Protein 7E5E (pdb70)

Solvent-accessible surface area: 62538 Å² total

Radius of gyration: 36.84 Å; Cα contacts (8 Å, |Δi|>4): 2167; chains: 8; bounding box: 86×96×92 Å

Organism: Homo sapiens (NCBI:txid9606)

Sequence (1367 aa):
RATHRLLLLGAGESGKSTIVKQMRILHVNGFNGKATKVQDIKNNLKEAIETIVAAMSNLVPPVELANPENQFRVDYILSVMNVPDFDFPPEFYEHAKALWEDEGVRACYERSNEYQLIDCAQYFLDKIDVIKQADYVPSDQDLLRCRVLTSGIFETKFQVDKVNFHMFDVGGQRDERRKWIQCFNDVTAIIFVVASSSYNMVIREDNQTNRLQEALNLFKSIWNNRWLRTISVILFLNKQDLLAEKVLAGKSKIEDYFPEFARYTTPEDATPEPGEDPRVTRAKYFIRDEFLRISTASGRHYCYPHFTCAVDTENIRRVFNDCRDIIQRMHLRQYELLATHRLLLLGAGESGKSTIVKQMRILHVNGFNKVQDIKNNLKEAIETIVAAMSNLVPPVELANPENQFRVDYILSVMNVPDFDFPPEFYEHAKALWEDEGVRACYERSNEYQLIDCAQYFLDKIDVIKQADYVPSDQDLLRCRVLTSGIFETKFQVDKVNFHMFDVGGQRDERRKWIQCFNDVTAIIFVVASSSYNMVIREDNQTNRLQEALNLFKSIWNNRWLRTISVILFLNKQDLLAEKVLAGKSKIEDYFPEFARYTTPEDATPEPGEDPRVTRAKYFIRDEFLRISTASGYCYPHFTCAVDTENIRRVFNDCRDIIQRMHRATHRLLLLGAGESGKSTIVKQMRILHVNGFNGKATKVQDIKNNLKEAIETIVAAMSNLVPPVELANPENQFRVDYILSVMNVPDFDFPPEFYEHAKALWEDEGVRACYERSNEYQLIDCAQYFLDKIDVIKQADYVPSDQDLLRCRVLTSGIFETKFQVDKVNFHMFDVGGQRDERRKWIQCFNDVTAIIFVVASSSYNMVIREDNQTNRLQEALNLFKSIWNNRWLRTISVILFLNKQDLLAEKVLAGKSKIEDYFPEFARYTTPEDATPEPGEDPRVTRAKYFIRDEFLRISTAHYCYPHFTCAVDTENIRRVFNDCRDIIQRMHLRQYATHRLLLLGAGESGKSTIVKQMRILHVNGTKVQDIKNNLKEAIETIVAAMSNLVPPVELANPENQFRVDYILSVMNVPDFDFPPEFYEHAKALWEDEGVRACYERSNEYQLIDCAQYFLDKIDVIKQADYVPSDQDLLRCRVLTSGIFETKFQVDKVNFHMFDVGGQRDERRKWIQCFNDVTAIIFVVASSSYNMVIREDNQTNRLQEALNLFKSIWNNRWLRTISVILFLNKQDLLAEKVLAGKSKIEDYFPEFARYTTPEDATPEPGEDPRVTRAKYFIRDEFLRISTYCYPHFTCAVDTENIRRVFNDCRDIIQLITFRQWAFNLPCGLITFRQWAFNLPCGLITFRQWAFNLPCGLITFRQWAFNLPCG

Foldseek 3Di:
DAEAEEEEDEAPQLCQLLLQLLCCVVFNVRQPDVGQFLVLLVVLQLQQLLVLLVCQVVDVVHFDWPDCVLVVLSVVSPVCNPPPPDPPDPVVLVSLLVLCPTPSSVVSVVVCLLDDHQPCHCVSSVPSVLSPDPPRDDDSLSSSSRDDQDAAKRWDWGDDPNYIYIYIYCNNPDDDPVCPLVVCPNHLAYEYGGNLLQLSHAGPVVRPHRRLVVRLVVLLCQCPDVSNVQHAYEYEDEPLVNNLVVQVVPPDHSCVRVVCLVVFDQDPPQDDDPPRDRSSNSSSVVSVVSNVCSNVVDHNYYYHYDYAYSSDSVRSVVVVVVVVVVSVCSVVSVPDDD/DEAEEEEAFAPPLQQLLLQLLCCVVFNCRPCDLVLLVVLQLQLLLVLLVCQVVDVVHFDWQDCVLVVLSVVSPVCNDPPPDPPDPVVLVSLLVSVPTVSSVVSVVVCLLDPHQPCRVVVSVVSVLSPDPPRDDDSLSRSSRDDQDAAKRWDWGDDPNYIYIYIYGNNPDDPPVCPVVVCPRHQAYEYGGALLQQSHAHPVVRPHRRLVVRLVVLLVQLQPPVNVNHEYEYENEPLVNNLVVQVVVPDHNCVRVVCLVVFDQDPVQDDDVVRDRSSRSSSVVSVVSNVVSNVVDDDYHYDYAYSSDSVRSVVVVVVVVVVSVVVD/DAEAEEEEAEAPQLCQLLLQLLCCVVFNVRQVVVAQFLVLLVVLQLQQQLVLLVCQVVDVVHFDWPDCVLVVLSVVSPVCNDPPPDPPDPSVLVSLLVLCPTVRSVVSVVVCLLDPHQPCHCVSSVPSVLSPDPPRGDDSLSRSSRDDQDAAKNWDWGDDPNYIYIYIYGNNPDDPPVCPVVVCPSHQAYEYGGALLQLSHADPVPRPHRRLVVRLVVLLCQCPDPVNVLHAYEYENEPLVNNQVVQVVVPDDNCVRVVCLVVFDQDPPFDQDPVRDRSSNSSSVVSVVSNVVSQVVSYYHYDYAYSSDSVRSVVVVVVVVVVSVVSVVVVD/DEAEEEEAEAPPLQQLLLQLLCCVVFNVRVLLVLLVVLQLQLLLVLLVVQCVDVVHFDWQDCVLVVLSVVSPVCNPPPPDPPDPSVLVSLLVSVVTVSSVVSVVVCLLDPHQPCNVVSSVVSVLSSDPPRDADSLSSSSRDDQDAAWNKDWGADPRYTYIYIYGNNPDDDPVCVVCVCPRHLAYEYGGALLQQSHAHPVVRPHRRLVVRLVVLLCQLPPPVNVNHAYEYEDEPLVNNQVVLVPPPDDNCVRVVCLVVDDQDPPDDPVPVGDPSSSSSSVVSVVSNVVSNPSYHYDYAYSSDSVRSVVVVVVVVVVSD/DADPVCVVVVNDRD/DADPVCVVVVHDRD/DDDPVCVVVVNDDD/DADPVCVVVVNDRD

Secondary structure (DSSP, 8-state):
--EEEEEEE-STTSSHHHHHHHHHHHHS-TT------HHHHHHHHHHHHHHHHHHHHHSSS----S-GGGHHHHHHHHHTTT-TT----HHHHHHHHHHHT-HHHHHHHHTGGGS---TTHHHHHTTHHHHTSTT----HHHHHH------EEEEEEEEETTEEEEEEEEEE--B-GGGGGGGGTTEEEEEEEEEGGGTT-B-TTTS-SBHHHHHHHHHHHHHT-GGGTT-EEEEEEE-HHHHHHHHHH-SS-GGGTSGGGGG----TT--PPTT--HHHHHHHHHHHHHHHHHHHH-----EEEEE--TT-HHHHHHHHHHHHHHHHTGGGGGG---/-EEEEEEE-STTSSHHHHHHHHHHHHS-TT--HHHHHHHHHHHHHHHHHHHHHSSS----SSGGGHHHHHHHHHTTT-SS----HHHHHHHHHHHT-HHHHHHHHTGGGS---TTHHHHHTTHHHHTSTT----HHHHHH------EEEEEEEESSS-EEEEEEEEE--B-TTTGGGGGTT-SEEEEEEEGGGGG-B-TTTS-SBHHHHHHHHHHHHHT-GGGTTSEEEEEEE-HHHHHHHHHH-SS-GGGTSGGGGG----TT--PPTT--HHHHHHHHHHHHHHHHHHHH---EEEEE--TT-HHHHHHHHHHHHHHHHHH-/-EEEEEEEE-STTSSHHHHHHHHHHHHS-TT------HHHHHHHHHHHHHHHHHHHHHSSS----SSGGGHHHHHHHHHTTT-SS----HHHHHHHHHHHTSHHHHHHHHTGGGS---TTHHHHHTTHHHHTSTT----HHHHHH------EEEEEEEEETTEEEEEEEEEE--B-GGGGGGGGTTEEEEEEEEEGGGTT-B-TTTS-SBHHHHHHHHHHHHHT-GGGTTSEEEEEEE-HHHHHHHHHH-SS-GGGT-GGGGT----TT----TT--HHHHHHHHHHHHHHHHHHT---EEEEE--TT-HHHHHHHHHHHHHHHHHHHHHT-/-EEEEEEE-STTSSHHHHHHHHHHHHS---HHHHHHHHHHHHHHHHHHHHHHSSS----S-GGGHHHHHHHHHTSS-SS----HHHHHHHHHHHT-HHHHHHHHTGGGS---TTHHHHHTTHHHHHSTT----HHHHHH------EEEEEEEESSS-EEEEEEEEE--B-GGGGGGGGTT-SEEEEEEEGGGGG-B-TTTS-SBHHHHHHHHHHHHHT-GGGTTSEEEEEEE-HHHHHHHHTTSSS-GGGTSGGGGG----SS----SSS-HHHHHHHHHHHHHHHTT---EEEEE--TT-HHHHHHHHHHHHHHH-/-B-HHHHHTT----/-B-HHHHHTT----/-B-HHHHHTTPPP-/-B-HHHHHTT----

GO terms:
  GO:0005515 protein binding (F, IPI)
  GO:0001678 intracellular glucose homeostasis (P, IDA)
  GO:0034695 response to prostaglandin E (P, IDA)
  GO:0035774 positive regulation of insulin secretion involved in cellular response to glucose stimulus (P, IDA)
  GO:0038184 adenylate cyclase-activating G protein-coupled bile acid receptor signaling pathway (P, IDA)
  GO:0014819 regulation of skeletal muscle contraction (P, IDA)
  GO:0007189 adenylate cyclase-activating G protein-coupled receptor signaling pathway (P, IDA)
  GO:0007192 adenylate cyclase-activating serotonin receptor signaling pathway (P, IDA)
  GO:0071468 cellular response to acidic pH (P, IDA)
  GO:0031748 D1 dopamine receptor binding (F, IPI)
  GO:0009898 cytoplasmic side of plasma membrane (C, IDA)
  GO:0003925 G protein activity (F, IDA)
  GO:0071880 adenylate cyclase-activating adrenergic receptor signaling pathway (P, IDA)
  GO:0003924 GTPase activity (F, EXP)
  GO:0002862 negative regulation of inflammatory response to antigenic stimulus (P, TAS)
  GO:0003091 renal water homeostasis (P, TAS)
  GO:0003925 G protein activity (F, TAS)
  GO:0005886 plasma membrane (C, TAS)
  GO:0010856 adenylate cyclase activator activity (F, TAS)
  GO:0032024 positive regulation of insulin secretion (P, TAS)

B-factor: mean 29.01, std 16.4, range [1.15, 100.31]

Structure (mmCIF, N/CA/C/O backbone):
data_7E5E
#
_entry.id   7E5E
#
_cell.length_a   58.105
_cell.length_b   81.771
_cell.length_c   76.912
_cell.angle_alpha   81.266
_cell.angle_beta   83.844
_cell.angle_gamma   90.698
#
_symmetry.space_group_name_H-M   'P 1'
#
loop_
_entity.id
_entity.type
_entity.pdbx_description
1 polymer 'Isoform Gnas-2 of Guanine nucleotide-binding protein G(s) subunit alpha isoforms short'
2 polymer GD20
3 non-polymer "GUANOSINE-5'-DIPHOSPHATE"
4 non-polymer 'CHLORIDE ION'
5 water water
#
loop_
_atom_site.group_PDB
_atom_site.id
_atom_site.type_symbol
_atom_site.label_atom_id
_atom_site.label_alt_id
_atom_site.label_comp_id
_atom_site.label_asym_id
_atom_site.label_entity_id
_atom_site.label_seq_id
_atom_site.pdbx_PDB_ins_code
_atom_site.Cartn_x
_atom_site.Cartn_y
_atom_site.Cartn_z
_atom_site.occupancy
_atom_site.B_iso_or_equiv
_atom_site.auth_seq_id
_atom_site.auth_comp_id
_atom_site.auth_asym_id
_atom_site.auth_atom_id
_atom_site.pdbx_PDB_model_num
ATOM 1 N N . ARG A 1 6 ? 12.95471 24.35984 -23.18886 1.000 55.71000 38 ARG A N 1
ATOM 2 C CA . ARG A 1 6 ? 11.97564 24.18822 -22.12210 1.000 49.31000 38 ARG A CA 1
ATOM 3 C C . ARG A 1 6 ? 11.46169 22.74630 -22.09889 1.000 50.00000 38 ARG A C 1
ATOM 4 O O . ARG A 1 6 ? 10.69933 22.33979 -22.97356 1.000 50.39000 38 ARG A O 1
ATOM 12 N N . ALA A 1 7 ? 11.88533 21.97263 -21.10392 1.000 39.46000 39 ALA A N 1
ATOM 13 C CA . ALA A 1 7 ? 11.45803 20.58270 -20.98683 1.000 42.81000 39 ALA A CA 1
ATOM 14 C C . ALA A 1 7 ? 10.00554 20.50006 -20.52814 1.000 36.72000 39 ALA A C 1
ATOM 15 O O . ALA A 1 7 ? 9.57752 21.26241 -19.65660 1.000 33.56000 39 ALA A O 1
ATOM 17 N N . THR A 1 8 ? 9.24548 19.57512 -21.12528 1.000 30.58000 40 THR A N 1
ATOM 18 C CA . THR A 1 8 ? 7.85574 19.31420 -20.74757 1.000 28.56000 40 THR A CA 1
ATOM 19 C C . THR A 1 8 ? 7.73287 17.92759 -20.12202 1.000 23.99000 40 THR A C 1
ATOM 20 O O . THR A 1 8 ? 8.25557 16.94550 -20.65989 1.000 24.92000 40 THR A O 1
ATOM 24 N N . HIS A 1 9 ? 7.05612 17.85654 -18.97831 1.000 14.15000 41 HIS A N 1
ATOM 25 C CA . HIS A 1 9 ? 6.84428 16.61054 -18.25084 1.000 20.81000 41 HIS A CA 1
ATOM 26 C C . HIS A 1 9 ? 5.35151 16.31545 -18.21275 1.000 17.66000 41 HIS A C 1
ATOM 27 O O . HIS A 1 9 ? 4.57481 17.09556 -17.65182 1.000 15.13000 41 HIS A O 1
ATOM 34 N N . ARG A 1 10 ? 4.95294 15.20866 -18.82667 1.000 16.81000 42 ARG A N 1
ATOM 35 C CA . ARG A 1 10 ? 3.57401 14.74859 -18.76471 1.000 13.02000 42 ARG A CA 1
ATOM 36 C C . ARG A 1 10 ? 3.39774 13.93472 -17.49134 1.000 11.79000 42 ARG A C 1
ATOM 37 O O . ARG A 1 10 ? 4.13869 12.97515 -17.25540 1.000 8.96000 42 ARG A O 1
ATOM 45 N N . LEU A 1 11 ? 2.43670 14.33215 -16.66333 1.000 6.85000 43 LEU A N 1
ATOM 46 C CA . LEU A 1 11 ? 2.18495 13.68413 -15.38416 1.000 7.65000 43 LEU A CA 1
ATOM 47 C C . LEU A 1 11 ? 0.76742 13.14250 -15.40391 1.000 11.75000 43 LEU A C 1
ATOM 48 O O . LEU A 1 11 ? -0.19074 13.91220 -15.51217 1.000 9.45000 43 LEU A O 1
ATOM 53 N N . LEU A 1 12 ? 0.63610 11.82847 -15.30122 1.000 9.12000 44 LEU A N 1
ATOM 54 C CA . LEU A 1 12 ?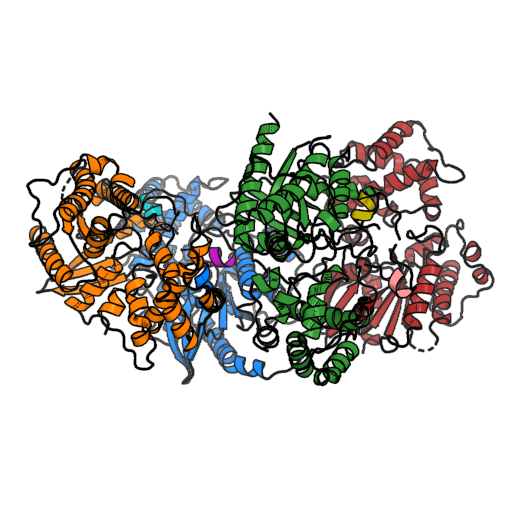 -0.65641 11.17177 -15.38184 1.000 9.45000 44 LEU A CA 1
ATOM 55 C C . LEU A 1 12 ? -1.14662 10.86702 -13.97578 1.000 4.89000 44 LEU A C 1
ATOM 56 O O . LEU A 1 12 ? -0.50780 10.10728 -13.24319 1.000 7.15000 44 LEU A O 1
ATOM 61 N N . LEU A 1 13 ? -2.27691 11.46367 -13.60573 1.000 6.40000 45 LEU A N 1
ATOM 62 C CA . LEU A 1 13 ? -2.90665 11.18676 -12.32076 1.000 7.60000 45 LEU A CA 1
ATOM 63 C C . LEU A 1 13 ? -3.78058 9.94863 -12.45745 1.000 3.15000 45 LEU A C 1
ATOM 64 O O . LEU A 1 13 ? -4.66348 9.89471 -13.31882 1.000 10.95000 45 LEU A O 1
ATOM 69 N N . LEU A 1 14 ? -3.52879 8.95885 -11.61782 1.000 5.90000 46 LEU A N 1
ATOM 70 C CA . LEU A 1 14 ? -4.33718 7.75729 -11.56383 1.000 11.96000 46 LEU A CA 1
ATOM 71 C C . LEU A 1 14 ? -4.79378 7.53162 -10.13136 1.000 8.65000 46 LEU A C 1
ATOM 72 O O . LEU A 1 14 ? -4.22693 8.07299 -9.17813 1.000 5.07000 46 LEU A O 1
ATOM 77 N N . GLY A 1 15 ? -5.82554 6.72658 -9.99743 1.000 6.90000 47 GLY A N 1
ATOM 78 C CA . GLY A 1 15 ? -6.40718 6.41199 -8.71001 1.000 5.95000 47 GLY A CA 1
ATOM 79 C C . GLY A 1 15 ? -7.90024 6.22449 -8.84880 1.000 7.20000 47 GLY A C 1
ATOM 80 O O . GLY A 1 15 ? -8.53174 6.68012 -9.79750 1.000 9.68000 47 GLY A O 1
ATOM 81 N N . ALA A 1 16 ? -8.47319 5.53068 -7.87135 1.000 8.09000 48 ALA A N 1
ATOM 82 C CA . ALA A 1 16 ? -9.89922 5.25507 -7.85751 1.000 7.87000 48 ALA A CA 1
ATOM 83 C C . ALA A 1 16 ? -10.69964 6.55407 -7.81988 1.000 8.15000 48 ALA A C 1
ATOM 84 O O . ALA A 1 16 ? -10.18824 7.62196 -7.47283 1.000 8.95000 48 ALA A O 1
ATOM 86 N N . GLY A 1 17 ? -11.97052 6.45365 -8.19990 1.000 8.39000 49 GLY A N 1
ATOM 87 C CA . GLY A 1 17 ? -12.85520 7.59960 -8.08087 1.000 4.78000 49 GLY A CA 1
ATOM 88 C C . GLY A 1 17 ? -12.86918 8.14428 -6.66209 1.000 5.54000 49 GLY A C 1
ATOM 89 O O . GLY A 1 17 ? -12.84672 7.39241 -5.68439 1.000 2.71000 49 GLY A O 1
ATOM 90 N N . GLU A 1 18 ? -12.87044 9.47419 -6.56251 1.000 6.76000 50 GLU A N 1
ATOM 91 C CA . GLU A 1 18 ? -12.94820 10.23599 -5.31813 1.000 7.87000 50 GLU A CA 1
ATOM 92 C C . GLU A 1 18 ? -11.67850 10.15610 -4.48362 1.000 7.56000 50 GLU A C 1
ATOM 93 O O . GLU A 1 18 ? -11.69713 10.48856 -3.28990 1.000 7.12000 50 GLU A O 1
ATOM 99 N N . SER A 1 19 ? -10.55252 9.76836 -5.07712 1.000 5.68000 51 SER A N 1
ATOM 100 C CA . SER A 1 19 ? -9.32896 9.73694 -4.28683 1.000 5.81000 51 SER A CA 1
ATOM 101 C C . SER A 1 19 ? -8.70824 11.12279 -4.12897 1.000 3.99000 51 SER A C 1
ATOM 102 O O . SER A 1 19 ? -8.02452 11.37686 -3.12777 1.000 5.77000 51 SER A O 1
ATOM 105 N N . GLY A 1 20 ? -8.94737 12.03230 -5.07687 1.000 5.72000 52 GLY A N 1
ATOM 106 C CA . GLY A 1 20 ? -8.45254 13.39611 -4.96815 1.000 1.15000 52 GLY A CA 1
ATOM 107 C C . GLY A 1 20 ? -7.75982 13.91976 -6.21215 1.000 8.70000 52 GLY A C 1
ATOM 108 O O . GLY A 1 20 ? -7.11955 14.97897 -6.17976 1.000 6.87000 52 GLY A O 1
ATOM 109 N N . LYS A 1 21 ? -7.90342 13.18766 -7.32065 1.000 4.63000 53 LYS A N 1
ATOM 110 C CA . LYS A 1 21 ? -7.15292 13.49451 -8.53519 1.000 10.30000 53 LYS A CA 1
ATOM 111 C C . LYS A 1 21 ? -7.49707 14.88056 -9.07212 1.000 9.55000 53 LYS A C 1
ATOM 112 O O . LYS A 1 21 ? -6.60310 15.69949 -9.32062 1.000 11.01000 53 LYS A O 1
ATOM 118 N N . SER A 1 22 ? -8.78912 15.16404 -9.26366 1.000 5.13000 54 SER A N 1
ATOM 119 C CA . SER A 1 22 ? -9.17406 16.47013 -9.78904 1.000 9.91000 54 SER A CA 1
ATOM 120 C C . SER A 1 22 ? -8.81517 17.58909 -8.82573 1.000 8.51000 54 SER A C 1
ATOM 121 O O . SER A 1 22 ? -8.48777 18.69806 -9.25822 1.000 10.89000 54 SER A O 1
ATOM 124 N N . THR A 1 23 ? -8.87727 17.31961 -7.52273 1.000 4.47000 55 THR A N 1
ATOM 125 C CA . THR A 1 23 ? -8.47572 18.32015 -6.54358 1.000 5.03000 55 THR A CA 1
ATOM 126 C C . THR A 1 23 ? -7.00984 18.70115 -6.72261 1.000 8.18000 55 THR A C 1
ATOM 127 O O . THR A 1 23 ? -6.65816 19.88544 -6.65324 1.000 8.03000 55 THR A O 1
ATOM 131 N N . ILE A 1 24 ? -6.14621 17.71657 -6.99879 1.000 3.71000 56 ILE A N 1
ATOM 132 C CA . ILE A 1 24 ? -4.73727 18.01144 -7.25545 1.000 7.65000 56 ILE A CA 1
ATOM 133 C C . ILE A 1 24 ? -4.58939 18.91932 -8.47138 1.000 7.44000 56 ILE A C 1
ATOM 134 O O . ILE A 1 24 ? -3.77781 19.85250 -8.46846 1.000 7.26000 56 ILE A O 1
ATOM 139 N N . VAL A 1 25 ? -5.35701 18.65390 -9.53364 1.000 5.71000 57 VAL A N 1
ATOM 140 C CA . VAL A 1 25 ? -5.33920 19.53008 -10.70521 1.000 12.00000 57 VAL A CA 1
ATOM 141 C C . VAL A 1 25 ? -5.768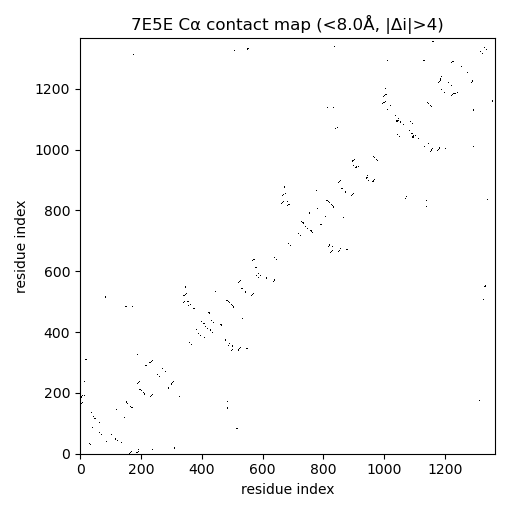98 20.93886 -10.31938 1.000 8.76000 57 VAL A C 1
ATOM 142 O O . VAL A 1 25 ? -5.12203 21.92591 -10.68759 1.000 9.42000 57 VAL A O 1
ATOM 146 N N . LYS A 1 26 ? -6.87764 21.05456 -9.58195 1.000 7.04000 58 LYS A N 1
ATOM 147 C CA . LYS A 1 26 ? -7.33892 22.37197 -9.16049 1.000 10.48000 58 LYS A CA 1
ATOM 148 C C . LYS A 1 26 ? -6.28065 23.07387 -8.32666 1.000 9.72000 58 LYS A C 1
ATOM 149 O O . LYS A 1 26 ? -6.08676 24.28946 -8.45189 1.000 7.00000 58 LYS A O 1
ATOM 155 N N . GLN A 1 27 ? -5.56823 22.32135 -7.48644 1.000 7.56000 59 GLN A N 1
ATOM 156 C CA . GLN A 1 27 ? -4.50735 22.92559 -6.68858 1.000 8.95000 59 GLN A CA 1
ATOM 157 C C . GLN A 1 27 ? -3.37111 23.42866 -7.56665 1.000 17.32000 59 GLN A C 1
ATOM 158 O O . GLN A 1 27 ? -2.83801 24.52058 -7.33411 1.000 11.22000 59 GLN A O 1
ATOM 164 N N . MET A 1 28 ? -2.98676 22.64747 -8.57815 1.000 10.34000 60 MET A N 1
ATOM 165 C CA . MET A 1 28 ? -1.96884 23.10573 -9.51555 1.000 10.45000 60 MET A CA 1
ATOM 166 C C . MET A 1 28 ? -2.39229 24.40003 -10.19065 1.000 14.85000 60 MET A C 1
ATOM 167 O O . MET A 1 28 ? -1.56644 25.29026 -10.42316 1.000 14.94000 60 MET A O 1
ATOM 172 N N . ARG A 1 29 ? -3.67740 24.51834 -10.51996 1.000 12.06000 61 ARG A N 1
ATOM 173 C CA . ARG A 1 29 ? -4.16427 25.73504 -11.15861 1.000 17.03000 61 ARG A CA 1
ATOM 174 C C . ARG A 1 29 ? -4.08977 26.92410 -10.21132 1.000 14.89000 61 ARG A C 1
ATOM 175 O O . ARG A 1 29 ? -3.74872 28.03517 -10.62914 1.000 16.47000 61 ARG A O 1
ATOM 183 N N . ILE A 1 30 ? -4.41745 26.71285 -8.93670 1.000 10.95000 62 ILE A N 1
ATOM 184 C CA . ILE A 1 30 ? -4.27523 27.77330 -7.94360 1.000 17.12000 62 ILE A CA 1
ATOM 185 C C . ILE A 1 30 ? -2.80998 28.15984 -7.79220 1.000 14.94000 62 ILE A C 1
ATOM 186 O O . ILE A 1 30 ? -2.46097 29.34674 -7.76515 1.000 18.25000 62 ILE A O 1
ATOM 191 N N . LEU A 1 31 ? -1.92812 27.16053 -7.72097 1.000 15.82000 63 LEU A N 1
ATOM 192 C CA . LEU A 1 31 ? -0.52217 27.41575 -7.42991 1.000 16.65000 63 LEU A CA 1
ATOM 193 C C . LEU A 1 31 ? 0.19788 28.05194 -8.61092 1.000 15.31000 63 LEU A C 1
ATOM 194 O O . LEU A 1 31 ? 1.05084 28.92442 -8.41993 1.000 17.86000 63 LEU A O 1
ATOM 199 N N . HIS A 1 32 ? -0.12181 27.63181 -9.83724 1.000 15.01000 64 HIS A N 1
ATOM 200 C CA . HIS A 1 32 ? 0.69801 27.98590 -10.98589 1.000 15.45000 64 HIS A CA 1
ATOM 201 C C . HIS A 1 32 ? -0.07657 28.51491 -12.18478 1.000 16.32000 64 HIS A C 1
ATOM 202 O O . HIS A 1 32 ? 0.55098 28.89558 -13.17739 1.000 23.49000 64 HIS A O 1
ATOM 209 N N . VAL A 1 33 ? -1.40784 28.52793 -12.14222 1.000 16.11000 65 VAL A N 1
ATOM 210 C CA . VAL A 1 33 ? -2.19907 29.12427 -13.21369 1.000 15.67000 65 VAL A CA 1
ATOM 211 C C . VAL A 1 33 ? -3.12112 30.15500 -12.56986 1.000 22.75000 65 VAL A C 1
ATOM 212 O O . VAL A 1 33 ? -2.70581 30.87633 -11.65781 1.000 19.41000 65 VAL A O 1
ATOM 216 N N . ASN A 1 34 ? -4.37533 30.22640 -13.01364 1.000 29.15000 66 ASN A N 1
ATOM 217 C CA . ASN A 1 34 ? -5.30315 31.25394 -12.56066 1.000 32.16000 66 ASN A CA 1
ATOM 218 C C . ASN A 1 34 ? -6.34224 30.72212 -11.58143 1.000 27.22000 66 ASN A C 1
ATOM 219 O O . ASN A 1 34 ? -7.41119 31.32423 -11.43950 1.000 28.50000 66 ASN A O 1
ATOM 224 N N . GLY A 1 35 ? -6.05274 29.61181 -10.90749 1.000 17.34000 67 GLY A N 1
ATOM 225 C CA . GLY A 1 35 ? -7.00657 29.05628 -9.96409 1.000 17.85000 67 GLY A CA 1
ATOM 226 C C . GLY A 1 35 ? -8.29289 28.65360 -10.65142 1.000 17.70000 67 GLY A C 1
ATOM 227 O O . GLY A 1 35 ? -8.29512 28.11858 -11.76505 1.000 22.40000 67 GLY A O 1
ATOM 228 N N . PHE A 1 36 ? -9.41131 28.92567 -9.99007 1.000 15.77000 68 PHE A N 1
ATOM 229 C CA . PHE A 1 36 ? -10.70919 28.66407 -10.58864 1.000 18.40000 68 PHE A CA 1
ATOM 230 C C . PHE A 1 36 ? -11.16491 29.79148 -11.50233 1.000 24.54000 68 PHE A C 1
ATOM 231 O O . PHE A 1 36 ? -12.33807 29.82393 -11.88892 1.000 25.03000 68 PHE A O 1
ATOM 239 N N . ASN A 1 37 ? -10.26859 30.71024 -11.85148 1.000 29.28000 69 ASN A N 1
ATOM 240 C CA . ASN A 1 37 ? -10.57973 31.83608 -12.72943 1.000 32.04000 69 ASN A CA 1
ATOM 241 C C . ASN A 1 37 ? -10.14807 31.46429 -14.14178 1.000 37.59000 69 ASN A C 1
ATOM 242 O O . ASN A 1 37 ? -8.95818 31.48550 -14.46313 1.000 45.37000 69 ASN A O 1
ATOM 247 N N . GLY A 1 38 ? -11.11892 31.11812 -14.98119 1.000 51.19000 70 GLY A N 1
ATOM 248 C CA . GLY A 1 38 ? -10.85607 30.79436 -16.37248 1.000 45.90000 70 GLY A CA 1
ATOM 249 C C . GLY A 1 38 ? -9.90351 29.63417 -16.58803 1.000 45.05000 70 GLY A C 1
ATOM 250 O O . GLY A 1 38 ? -9.13698 29.62627 -17.55292 1.000 46.38000 70 GLY A O 1
ATOM 251 N N . LYS A 1 42 ? -15.76275 26.36798 -17.59384 1.000 40.69000 88 LYS A N 1
ATOM 252 C CA . LYS A 1 42 ? -16.16210 25.06723 -17.06862 1.000 48.97000 88 LYS A CA 1
ATOM 253 C C . LYS A 1 42 ? -15.56565 24.81750 -15.68869 1.000 49.51000 88 LYS A C 1
ATOM 254 O O . LYS A 1 42 ? -15.52800 23.68109 -15.21380 1.000 45.93000 88 LYS A O 1
ATOM 260 N N . ALA A 1 43 ? -15.09515 25.88372 -15.04981 1.000 45.55000 89 ALA A N 1
ATOM 261 C CA . ALA A 1 43 ? -14.60719 25.76768 -13.68803 1.000 35.83000 89 ALA A CA 1
ATOM 262 C C . ALA A 1 43 ? -15.76435 25.47811 -12.73712 1.000 36.79000 89 ALA A C 1
ATOM 263 O O . ALA A 1 43 ? -16.94054 25.63592 -13.07727 1.000 27.37000 89 ALA A O 1
ATOM 265 N N . THR A 1 44 ? -15.41608 25.03097 -11.53368 1.000 41.59000 90 THR A N 1
ATOM 266 C CA . THR A 1 44 ? -16.42208 24.82712 -10.50267 1.000 30.33000 90 THR A CA 1
ATOM 267 C C . THR A 1 44 ? -17.06797 26.16046 -10.14422 1.000 24.69000 90 THR A C 1
ATOM 268 O O . THR A 1 44 ? -16.38534 27.17487 -9.98860 1.000 25.81000 90 THR A O 1
ATOM 272 N N . LYS A 1 45 ? -18.39046 26.15938 -10.02801 1.000 31.76000 91 LYS A N 1
ATOM 273 C CA . LYS A 1 45 ? -19.17211 27.37401 -9.83065 1.000 33.20000 91 LYS A CA 1
ATOM 274 C C . LYS A 1 45 ? -20.00319 27.27116 -8.55188 1.000 27.68000 91 LYS A C 1
ATOM 275 O O . LYS A 1 45 ? -20.00061 26.25081 -7.85751 1.000 24.40000 91 LYS A O 1
ATOM 281 N N . VAL A 1 46 ? -20.71290 28.36619 -8.25304 1.000 25.89000 92 VAL A N 1
ATOM 282 C CA . VAL A 1 46 ? -21.66774 28.40365 -7.14350 1.000 23.74000 92 VAL A CA 1
ATOM 283 C C . VAL A 1 46 ? -22.67494 27.27101 -7.25590 1.000 19.93000 92 VAL A C 1
ATOM 284 O O . VAL A 1 46 ? -23.01968 26.61925 -6.26070 1.000 17.32000 92 VAL A O 1
ATOM 288 N N . GLN A 1 47 ? -23.18001 27.03477 -8.46745 1.000 15.63000 93 GLN A N 1
ATOM 289 C CA . GLN A 1 47 ? -24.20915 26.02026 -8.65657 1.000 19.25000 93 GLN A CA 1
ATOM 290 C C . GLN A 1 47 ? -23.72026 24.64459 -8.22203 1.000 15.45000 93 GLN A C 1
ATOM 291 O O . GLN A 1 47 ? -24.47673 23.86998 -7.62399 1.000 17.86000 93 GLN A O 1
ATOM 297 N N . ASP A 1 48 ? -22.45576 24.32314 -8.51001 1.000 18.02000 94 ASP A N 1
ATOM 298 C CA . ASP A 1 48 ? -21.91394 23.03528 -8.08908 1.000 16.69000 94 ASP A CA 1
ATOM 299 C C . ASP A 1 48 ? -21.87052 22.92158 -6.57259 1.000 15.75000 94 ASP A C 1
ATOM 300 O O . ASP A 1 48 ? -22.05102 21.82947 -6.02285 1.000 17.88000 94 ASP A O 1
ATOM 305 N N . ILE A 1 49 ? -21.63944 24.03093 -5.87673 1.000 12.76000 95 ILE A N 1
ATOM 306 C CA . ILE A 1 49 ? -21.65342 23.97555 -4.42255 1.000 9.55000 95 ILE A CA 1
ATOM 307 C C . ILE A 1 49 ? -23.06645 23.73157 -3.91509 1.000 10.73000 95 ILE A C 1
ATOM 308 O O . ILE A 1 49 ? -23.28276 22.91883 -3.00829 1.000 16.11000 95 ILE A O 1
ATOM 313 N N . LYS A 1 50 ? -24.05526 24.39006 -4.52023 1.000 8.94000 96 LYS A N 1
ATOM 314 C CA . LYS A 1 50 ? -25.43766 24.14804 -4.13073 1.000 12.20000 96 LYS A CA 1
ATOM 315 C C . LYS A 1 50 ? -25.85854 22.71961 -4.45589 1.000 13.63000 96 LYS A C 1
ATOM 316 O O . LYS A 1 50 ? -26.56611 22.08229 -3.66860 1.000 11.03000 96 LYS A O 1
ATOM 322 N N . ASN A 1 51 ? -25.41421 22.19460 -5.60283 1.000 15.31000 97 ASN A N 1
ATOM 323 C CA . ASN A 1 51 ? -25.71864 20.81134 -5.96123 1.000 15.48000 97 ASN A CA 1
ATOM 324 C C . ASN A 1 51 ? -25.13113 19.82797 -4.95687 1.000 13.43000 97 ASN A C 1
ATOM 325 O O . ASN A 1 51 ? -25.80141 18.86811 -4.55744 1.000 11.85000 97 ASN A O 1
ATOM 330 N N . ASN A 1 52 ? -23.87253 20.03806 -4.55229 1.000 12.79000 98 ASN A N 1
ATOM 331 C CA . ASN A 1 52 ? -23.26629 19.18637 -3.53128 1.000 17.89000 98 ASN A CA 1
ATOM 332 C C . ASN A 1 52 ? -24.02808 19.26838 -2.21976 1.000 12.05000 98 ASN A C 1
ATOM 333 O O . ASN A 1 52 ? -24.24362 18.25021 -1.54981 1.000 12.06000 98 ASN A O 1
ATOM 338 N N . LEU A 1 53 ? -24.40359 20.48047 -1.81694 1.000 9.62000 99 LEU A N 1
ATOM 339 C CA . LEU A 1 53 ? -25.20973 20.64187 -0.61414 1.000 12.35000 99 LEU A CA 1
ATOM 340 C C . LEU A 1 53 ? -26.48801 19.82455 -0.70710 1.000 13.71000 99 LEU A C 1
ATOM 341 O O . LEU A 1 53 ? -26.85427 19.10892 0.23284 1.000 10.36000 99 LEU A O 1
ATOM 346 N N . LYS A 1 54 ? -27.17628 19.91066 -1.84768 1.000 8.36000 100 LYS A N 1
ATOM 347 C CA . LYS A 1 54 ? -28.41447 19.16416 -2.01580 1.000 8.05000 100 LYS A CA 1
ATOM 348 C C . LYS A 1 54 ? -28.14558 17.66753 -2.01132 1.000 12.91000 100 LYS A C 1
ATOM 349 O O . LYS A 1 54 ? -28.84713 16.90279 -1.33800 1.000 13.75000 100 LYS A O 1
ATOM 355 N N . GLU A 1 55 ? -27.11663 17.23125 -2.74711 1.000 8.79000 101 GLU A N 1
ATOM 356 C CA . GLU A 1 55 ? -26.79440 15.80767 -2.79649 1.000 11.10000 101 GLU A CA 1
ATOM 357 C C . GLU A 1 55 ? -26.44778 15.27268 -1.41567 1.000 12.05000 101 GLU A C 1
ATOM 358 O O . GLU A 1 55 ? -26.78713 14.13280 -1.08146 1.000 10.66000 101 GLU A O 1
ATOM 364 N N . ALA A 1 56 ? -25.76345 16.07292 -0.59880 1.000 15.00000 102 ALA A N 1
ATOM 365 C CA . ALA A 1 56 ? -25.40590 15.59819 0.73072 1.000 11.84000 102 ALA A CA 1
ATOM 366 C C . ALA A 1 56 ? -26.65157 15.41536 1.58814 1.000 7.45000 102 ALA A C 1
ATOM 367 O O . ALA A 1 56 ? -26.87735 14.33956 2.15263 1.000 14.56000 102 ALA A O 1
ATOM 369 N N . ILE A 1 57 ? -27.49201 16.44742 1.68192 1.000 9.72000 103 ILE A N 1
ATOM 370 C CA . ILE A 1 57 ? -28.62362 16.34870 2.60012 1.000 10.70000 103 ILE A CA 1
ATOM 371 C C . ILE A 1 57 ? -29.60663 15.28316 2.12749 1.000 18.11000 103 ILE A C 1
ATOM 372 O O . ILE A 1 57 ? -30.11502 14.49334 2.93296 1.000 14.61000 103 ILE A O 1
ATOM 377 N N . GLU A 1 58 ? -29.83915 15.19470 0.81452 1.000 12.42000 104 GLU A N 1
ATOM 378 C CA . GLU A 1 58 ? -30.78763 14.20866 0.31381 1.000 16.91000 104 GLU A CA 1
ATOM 379 C C . GLU A 1 58 ? -30.23688 12.79054 0.42782 1.000 16.95000 104 GLU A C 1
ATOM 380 O O . GLU A 1 58 ? -30.99952 11.85523 0.69752 1.000 15.47000 104 GLU A O 1
ATOM 386 N N . THR A 1 59 ? -28.92386 12.60940 0.25932 1.000 12.22000 105 THR A N 1
ATOM 387 C CA . THR A 1 59 ? -28.33236 11.28586 0.44247 1.000 13.13000 105 THR A CA 1
ATOM 388 C C . THR A 1 59 ? -28.46662 10.82106 1.88538 1.000 13.46000 105 THR A C 1
ATOM 389 O O . THR A 1 59 ? -28.82599 9.66718 2.14904 1.000 12.18000 105 THR A O 1
ATOM 393 N N . ILE A 1 60 ? -28.16437 11.70477 2.83679 1.000 13.89000 106 ILE A N 1
ATOM 394 C CA . ILE A 1 60 ? -28.25434 11.33136 4.24600 1.000 13.96000 106 ILE A CA 1
ATOM 395 C C . ILE A 1 60 ? -29.69751 11.01515 4.61968 1.000 12.20000 106 ILE A C 1
ATOM 396 O O . ILE A 1 60 ? -29.97859 10.00580 5.27741 1.000 16.52000 106 ILE A O 1
ATOM 401 N N . VAL A 1 61 ? -30.63736 11.85095 4.18142 1.000 12.99000 107 VAL A N 1
ATOM 402 C CA . VAL A 1 61 ? -32.03685 11.64255 4.55064 1.000 21.68000 107 VAL A CA 1
ATOM 403 C C . VAL A 1 61 ? -32.55371 10.32863 3.97399 1.000 18.65000 107 VAL A C 1
ATOM 404 O O . VAL A 1 61 ? -33.18463 9.53011 4.67638 1.000 22.29000 107 VAL A O 1
ATOM 408 N N . ALA A 1 62 ? -32.27300 10.07099 2.69323 1.000 23.05000 108 ALA A N 1
ATOM 409 C CA . ALA A 1 62 ? -32.75053 8.83954 2.07019 1.000 20.02000 108 ALA A CA 1
ATOM 410 C C . ALA A 1 62 ? -32.11911 7.60622 2.69701 1.000 20.07000 108 ALA A C 1
ATOM 411 O O . ALA A 1 62 ? -32.73243 6.53182 2.70852 1.000 20.37000 108 ALA A O 1
ATOM 413 N N . ALA A 1 63 ? -30.89686 7.73098 3.21578 1.000 17.87000 109 ALA A N 1
ATOM 414 C CA . ALA A 1 63 ? -30.22711 6.56809 3.77917 1.000 26.72000 109 ALA A CA 1
ATOM 415 C C . ALA A 1 63 ? -30.81032 6.14567 5.12225 1.000 26.65000 109 ALA A C 1
ATOM 416 O O . ALA A 1 63 ? -30.60011 5.00048 5.53367 1.000 23.55000 109 ALA A O 1
ATOM 418 N N . MET A 1 64 ? -31.53809 7.02959 5.80966 1.000 15.90000 110 MET A N 1
ATOM 419 C CA . MET A 1 64 ? -32.00695 6.70731 7.15643 1.000 26.71000 110 MET A CA 1
ATOM 420 C C . MET A 1 64 ? -32.86592 5.44869 7.15722 1.000 36.19000 110 MET A C 1
ATOM 421 O O . MET A 1 64 ? -32.66579 4.54613 7.97912 1.000 25.26000 110 MET A O 1
ATOM 426 N N . SER A 1 65 ? -33.81361 5.36102 6.22102 1.000 26.92000 111 SER A N 1
ATOM 427 C CA . SER A 1 65 ? -34.71650 4.21600 6.17726 1.000 36.28000 111 SER A CA 1
ATOM 428 C C . SER A 1 65 ? -34.00199 2.93145 5.77911 1.000 40.90000 111 SER A C 1
ATOM 429 O O . SER A 1 65 ? -34.46268 1.83782 6.12716 1.000 41.43000 111 SER A O 1
ATOM 432 N N . ASN A 1 66 ? -32.88931 3.03318 5.05472 1.000 28.93000 112 ASN A N 1
ATOM 433 C CA . ASN A 1 66 ? -32.28769 1.85978 4.43520 1.000 23.97000 112 ASN A CA 1
ATOM 434 C C . ASN A 1 66 ? -31.17917 1.22642 5.25844 1.000 33.64000 112 ASN A C 1
ATOM 435 O O . ASN A 1 66 ? -30.73380 0.12599 4.91609 1.000 34.42000 112 ASN A O 1
ATOM 440 N N . LEU A 1 67 ? -30.71467 1.88423 6.31448 1.000 35.58000 113 LEU A N 1
ATOM 441 C CA . LEU A 1 67 ? -29.67799 1.29527 7.14509 1.000 38.58000 113 LEU A CA 1
ATOM 442 C C . LEU A 1 67 ? -30.23846 0.12612 7.95249 1.000 38.20000 113 LEU A C 1
ATOM 443 O O . LEU A 1 67 ? -31.44868 -0.00769 8.14652 1.000 40.43000 113 LEU A O 1
ATOM 448 N N . VAL A 1 68 ? -29.33787 -0.74197 8.40321 1.000 39.04000 114 VAL A N 1
ATOM 449 C CA . VAL A 1 68 ? -29.69170 -1.83414 9.30928 1.000 43.63000 114 VAL A CA 1
ATOM 450 C C . VAL A 1 68 ? -28.78289 -1.74902 10.53102 1.000 42.49000 114 VAL A C 1
ATOM 451 O O . VAL A 1 68 ? -27.57859 -2.03336 10.42707 1.000 45.75000 114 VAL A O 1
ATOM 455 N N . PRO A 1 69 ? -29.30513 -1.35692 11.70465 1.000 34.22000 115 PRO A N 1
ATOM 456 C CA . PRO A 1 69 ? -30.71667 -1.00756 11.88743 1.000 47.03000 115 PRO A CA 1
ATOM 457 C C . PRO A 1 69 ? -31.06188 0.36395 11.31585 1.000 37.80000 115 PRO A C 1
ATOM 458 O O . PRO A 1 69 ? -30.17896 1.21443 11.21531 1.000 45.29000 115 PRO A O 1
ATOM 462 N N . PRO A 1 70 ? -32.31889 0.56470 10.92521 1.000 41.20000 116 PRO A N 1
ATOM 463 C CA . PRO A 1 70 ? -32.72610 1.87992 10.42381 1.000 33.03000 116 PRO A CA 1
ATOM 464 C C . PRO A 1 70 ? -32.57451 2.94940 11.49470 1.000 35.84000 116 PRO A C 1
ATOM 465 O O . PRO A 1 70 ? -32.56968 2.67554 12.69724 1.000 42.18000 116 PRO A O 1
ATOM 469 N N . VAL A 1 71 ? -32.42519 4.18717 11.03297 1.000 32.01000 117 VAL A N 1
ATOM 470 C CA . VAL A 1 71 ? -32.29251 5.35348 11.89614 1.000 31.69000 117 VAL A CA 1
ATOM 471 C C . VAL A 1 71 ? -33.52807 6.21801 11.70395 1.000 30.73000 117 VAL A C 1
ATOM 472 O O . VAL A 1 71 ? -33.91497 6.51270 10.56696 1.000 29.88000 117 VAL A O 1
ATOM 476 N N . GLU A 1 72 ? -34.15134 6.61222 12.80789 1.000 35.91000 118 GLU A N 1
ATOM 477 C CA . GLU A 1 72 ? -35.34438 7.44344 12.77197 1.000 27.51000 118 GLU A CA 1
ATOM 478 C C . GLU A 1 72 ? -34.98477 8.89170 13.06975 1.000 23.69000 118 GLU A C 1
ATOM 479 O O . GLU A 1 72 ? -33.92184 9.18954 13.61800 1.000 28.70000 118 GLU A O 1
ATOM 485 N N . LEU A 1 73 ? -35.88131 9.79687 12.68559 1.000 25.40000 119 LEU A N 1
ATOM 486 C CA . LEU A 1 73 ? -35.74616 11.18341 13.10710 1.000 24.04000 119 LEU A CA 1
ATOM 487 C C . LEU A 1 73 ? -35.77255 11.26126 14.62503 1.000 28.64000 119 LEU A C 1
ATOM 488 O O . LEU A 1 73 ? -36.57256 10.58936 15.28009 1.000 32.53000 119 LEU A O 1
ATOM 493 N N . ALA A 1 74 ? -34.88631 12.07939 15.19267 1.000 38.55000 120 ALA A N 1
ATOM 494 C CA . ALA A 1 74 ? -34.97608 12.32550 16.62662 1.000 35.45000 120 ALA A CA 1
ATOM 495 C C . ALA A 1 74 ? -36.15855 13.22342 16.94852 1.000 36.04000 120 ALA A C 1
ATOM 496 O O . ALA A 1 74 ? -36.72598 13.13786 18.04361 1.000 25.06000 120 ALA A O 1
ATOM 498 N N . ASN A 1 75 ? -36.54728 14.07275 16.00432 1.000 34.10000 121 ASN A N 1
ATOM 499 C CA . ASN A 1 75 ? -37.67001 14.99187 16.16898 1.000 34.81000 121 ASN A CA 1
ATOM 500 C C . ASN A 1 75 ? -38.71471 14.68988 15.10368 1.000 38.19000 121 ASN A C 1
ATOM 501 O O . ASN A 1 75 ? -38.53742 15.07333 13.93278 1.000 36.27000 121 ASN A O 1
ATOM 506 N N . PRO A 1 76 ? -39.81731 14.01764 15.45117 1.000 45.33000 122 PRO A N 1
ATOM 507 C CA . PRO A 1 76 ? -40.83380 13.69239 14.43585 1.000 40.70000 122 PRO A CA 1
ATOM 508 C C . PRO A 1 76 ? -41.51426 14.91881 13.83970 1.000 34.08000 122 PRO A C 1
ATOM 509 O O . PRO A 1 76 ? -42.19456 14.78471 12.81510 1.000 40.32000 122 PRO A O 1
ATOM 513 N N . GLU A 1 77 ? -41.35086 16.09750 14.44684 1.000 27.96000 123 GLU A N 1
ATOM 514 C CA . GLU A 1 77 ? -41.81643 17.34097 13.84794 1.000 23.38000 123 GLU A CA 1
ATOM 515 C C . GLU A 1 77 ? -41.11977 17.64336 12.52564 1.000 41.47000 123 GLU A C 1
ATOM 516 O O . GLU A 1 77 ? -41.68024 18.36392 11.69290 1.000 41.93000 123 GLU A O 1
ATOM 522 N N . ASN A 1 78 ? -39.91498 17.11122 12.30971 1.000 31.76000 124 ASN A N 1
ATOM 523 C CA . ASN A 1 78 ? -39.17624 17.34464 11.07404 1.000 31.07000 124 ASN A CA 1
ATOM 524 C C . ASN A 1 78 ? -39.59252 16.41822 9.94145 1.000 29.46000 124 ASN A C 1
ATOM 525 O O . ASN A 1 78 ? -38.92823 16.41458 8.89911 1.000 27.39000 124 ASN A O 1
ATOM 530 N N . GLN A 1 79 ? -40.66121 15.63668 10.11801 1.000 29.21000 125 GLN A N 1
ATOM 531 C CA . GLN A 1 79 ? -41.03596 14.65593 9.10412 1.000 31.36000 125 GLN A CA 1
ATOM 532 C C . GLN A 1 79 ? -41.42255 15.32703 7.79384 1.000 26.25000 125 GLN A C 1
ATOM 533 O O . GLN A 1 79 ? -41.09461 14.82364 6.71270 1.000 31.99000 125 GLN A O 1
ATOM 539 N N . PHE A 1 80 ? -42.12380 16.46177 7.86456 1.000 25.88000 126 PHE A N 1
ATOM 540 C CA . PHE A 1 80 ? -42.50869 17.14498 6.63434 1.000 29.26000 126 PHE A CA 1
ATOM 541 C C . PHE A 1 80 ? -41.28809 17.69132 5.90826 1.000 33.22000 126 PHE A C 1
ATOM 542 O O . PHE A 1 80 ? -41.29005 17.79012 4.67589 1.000 27.32000 126 PHE A O 1
ATOM 550 N N . ARG A 1 81 ? -40.22963 18.02497 6.64912 1.000 29.70000 127 ARG A N 1
ATOM 551 C CA . ARG A 1 81 ? -38.97264 18.40050 6.01192 1.000 26.82000 127 ARG A CA 1
ATOM 552 C C . ARG A 1 81 ? -38.35443 17.21555 5.27989 1.000 19.52000 127 ARG A C 1
ATOM 553 O O . ARG A 1 81 ? -37.79293 17.37813 4.19171 1.000 23.06000 127 ARG A O 1
ATOM 561 N N . VAL A 1 82 ? -38.45435 16.01530 5.85713 1.000 17.94000 128 VAL A N 1
ATOM 562 C CA . VAL A 1 82 ? -37.96890 14.81890 5.17495 1.000 19.49000 128 VAL A CA 1
ATOM 563 C C . VAL A 1 82 ? -38.77165 14.56790 3.90826 1.000 29.95000 128 VAL A C 1
ATOM 564 O O . VAL A 1 82 ? -38.21337 14.22848 2.85556 1.000 23.11000 128 VAL A O 1
ATOM 568 N N . ASP A 1 83 ? -40.09666 14.71456 3.99584 1.000 25.92000 129 ASP A N 1
ATOM 569 C CA . ASP A 1 83 ? -40.94981 14.52944 2.82670 1.000 25.04000 129 ASP A CA 1
ATOM 570 C C . ASP A 1 83 ? -40.58929 15.50839 1.72005 1.000 20.52000 129 ASP A C 1
ATOM 571 O O . ASP A 1 83 ? -40.58209 15.14531 0.53901 1.000 32.91000 129 ASP A O 1
ATOM 576 N N . TYR A 1 84 ? -40.29804 16.75793 2.07951 1.000 14.83000 130 TYR A N 1
ATOM 577 C CA . TYR A 1 84 ? -39.89831 17.73206 1.07278 1.000 16.84000 130 TYR A CA 1
ATOM 578 C C . TYR A 1 84 ? -38.58149 17.32934 0.41871 1.000 27.09000 130 TYR A C 1
ATOM 579 O O . TYR A 1 84 ? -38.46777 17.30969 -0.81225 1.000 23.52000 130 TYR A O 1
ATOM 588 N N . ILE A 1 85 ? -37.57503 17.00056 1.23375 1.000 19.94000 131 ILE A N 1
ATOM 589 C CA . ILE A 1 85 ? -36.24071 16.69943 0.71241 1.000 21.27000 131 ILE A CA 1
ATOM 590 C C . ILE A 1 85 ? -36.29072 15.50630 -0.23552 1.000 21.18000 131 ILE A C 1
ATOM 591 O O . ILE A 1 85 ? -35.72022 15.53673 -1.33187 1.000 25.29000 131 ILE A O 1
ATOM 596 N N . LEU A 1 86 ? -36.97951 14.43783 0.16617 1.000 15.12000 132 LEU A N 1
ATOM 597 C CA . LEU A 1 86 ? -37.06545 13.27298 -0.70504 1.000 27.03000 132 LEU A CA 1
ATOM 598 C C . LEU A 1 86 ? -37.88566 13.56387 -1.95608 1.000 20.46000 132 LEU A C 1
ATOM 599 O O . LEU A 1 86 ? -37.62304 12.98000 -3.01302 1.000 19.21000 132 LEU A O 1
ATOM 604 N N . SER A 1 87 ? -38.85767 14.47661 -1.86300 1.000 22.77000 133 SER A N 1
ATOM 605 C CA . SER A 1 87 ? -39.72783 14.76249 -2.99906 1.000 26.51000 133 SER A CA 1
ATOM 606 C C . SER A 1 87 ? -38.99779 15.51850 -4.10071 1.000 31.95000 133 SER A C 1
ATOM 607 O O . SER A 1 87 ? -39.33869 15.36884 -5.27961 1.000 22.94000 133 SER A O 1
ATOM 610 N N . VAL A 1 88 ? -38.00892 16.34013 -3.74745 1.000 21.46000 134 VAL A N 1
ATOM 611 C CA . VAL A 1 88 ? -37.25835 17.10670 -4.73559 1.000 19.26000 134 VAL A CA 1
ATOM 612 C C . VAL A 1 88 ? -35.90687 16.46893 -5.04356 1.000 16.02000 134 VAL A C 1
ATOM 613 O O . VAL A 1 88 ? -35.06693 17.09309 -5.69461 1.000 22.18000 134 VAL A O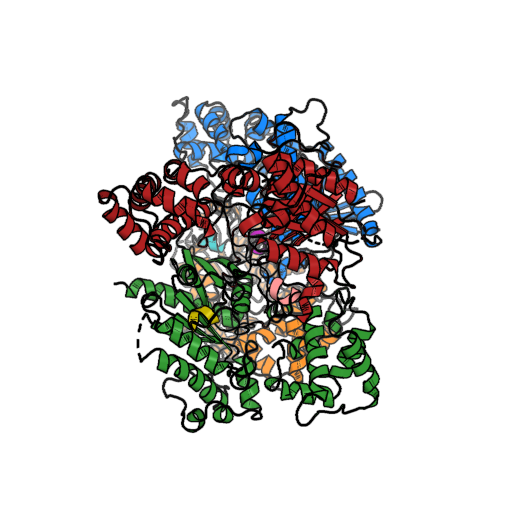 1
ATOM 617 N N . MET A 1 89 ? -35.69345 15.22310 -4.61594 1.000 16.96000 135 MET A N 1
ATOM 618 C CA . MET A 1 89 ? -34.36457 14.61936 -4.67292 1.000 20.91000 135 MET A CA 1
ATOM 619 C C . MET A 1 89 ? -33.83488 14.54628 -6.10233 1.000 20.63000 135 MET A C 1
ATOM 620 O O . MET A 1 89 ? -32.66859 14.86824 -6.36272 1.000 20.26000 135 MET A O 1
ATOM 625 N N . ASN A 1 90 ? -34.67294 14.12263 -7.04653 1.000 21.12000 136 ASN A N 1
ATOM 626 C CA . ASN A 1 90 ? -34.23081 13.91277 -8.41926 1.000 19.57000 136 ASN A CA 1
ATOM 627 C C . ASN A 1 90 ? -34.82009 14.94042 -9.37784 1.000 23.14000 136 ASN A C 1
ATOM 628 O O . ASN A 1 90 ? -34.84861 14.71393 -10.59276 1.000 25.89000 136 ASN A O 1
ATOM 633 N N . VAL A 1 91 ? -35.27168 16.06994 -8.85395 1.000 19.62000 137 VAL A N 1
ATOM 634 C CA . VAL A 1 91 ? -35.92923 17.08512 -9.68034 1.000 22.61000 137 VAL A CA 1
ATOM 635 C C . VAL A 1 91 ? -34.91217 17.69394 -10.63994 1.000 29.84000 137 VAL A C 1
ATOM 636 O O . VAL A 1 91 ? -33.86627 18.19968 -10.19304 1.000 23.72000 137 VAL A O 1
ATOM 640 N N . PRO A 1 92 ? -35.16338 17.67338 -11.94749 1.000 31.06000 138 PRO A N 1
ATOM 641 C CA . PRO A 1 92 ? -34.28416 18.39464 -12.86843 1.000 23.94000 138 PRO A CA 1
ATOM 642 C C . PRO A 1 92 ? -34.51249 19.89027 -12.74723 1.000 31.47000 138 PRO A C 1
ATOM 643 O O . PRO A 1 92 ? -35.64416 20.35157 -12.57873 1.000 47.46000 138 PRO A O 1
ATOM 647 N N . ASP A 1 93 ? -33.41693 20.64460 -12.81617 1.000 30.26000 139 ASP A N 1
ATOM 648 C CA . ASP A 1 93 ? -33.45745 22.10667 -12.78955 1.000 37.74000 139 ASP A CA 1
ATOM 649 C C . ASP A 1 93 ? -34.07275 22.61382 -11.48486 1.000 39.51000 139 ASP A C 1
ATOM 650 O O . ASP A 1 93 ? -35.01808 23.40575 -11.47559 1.000 35.86000 139 ASP A O 1
ATOM 655 N N . PHE A 1 94 ? -33.52342 22.14049 -10.37030 1.000 32.87000 140 PHE A N 1
ATOM 656 C CA . PHE A 1 94 ? -33.96749 22.60545 -9.06493 1.000 25.15000 140 PHE A CA 1
ATOM 657 C C . PHE A 1 94 ? -33.60896 24.07584 -8.89081 1.000 24.10000 140 PHE A C 1
ATOM 658 O O . PHE A 1 94 ? -32.50688 24.50729 -9.23889 1.000 24.01000 140 PHE A O 1
ATOM 666 N N . ASP A 1 95 ? -34.55204 24.84998 -8.36095 1.000 19.66000 141 ASP A N 1
ATOM 667 C CA . ASP A 1 95 ? -34.38328 26.29064 -8.23440 1.000 25.96000 141 ASP A CA 1
ATOM 668 C C . ASP A 1 95 ? -33.86775 26.72005 -6.86564 1.000 29.79000 141 ASP A C 1
ATOM 669 O O . ASP A 1 95 ? -33.65466 27.91909 -6.65567 1.000 31.62000 141 ASP A O 1
ATOM 674 N N . PHE A 1 96 ? -33.65887 25.78165 -5.94494 1.000 23.32000 142 PHE A N 1
ATOM 675 C CA . PHE A 1 96 ? -33.14680 26.06914 -4.60856 1.000 25.43000 142 PHE A CA 1
ATOM 676 C C . PHE A 1 96 ? -33.90415 27.21651 -3.93374 1.000 30.88000 142 PHE A C 1
ATOM 677 O O . PHE A 1 96 ? -33.32687 28.27906 -3.67286 1.000 22.38000 142 PHE A O 1
ATOM 685 N N . PRO A 1 97 ? -35.19006 27.04153 -3.64376 1.000 27.64000 143 PRO A N 1
ATOM 686 C CA . PRO A 1 97 ? -35.95417 28.10558 -2.99746 1.000 29.94000 143 PRO A CA 1
ATOM 687 C C . PRO A 1 97 ? -35.60379 28.19220 -1.52347 1.000 32.60000 143 PRO A C 1
ATOM 688 O O . PRO A 1 97 ? -35.00828 27.25742 -0.96514 1.000 29.04000 143 PRO A O 1
ATOM 692 N N . PRO A 1 98 ? -35.95655 29.29473 -0.85701 1.000 32.53000 144 PRO A N 1
ATOM 693 C CA . PRO A 1 98 ? -35.58108 29.44865 0.55918 1.000 33.73000 144 PRO A CA 1
ATOM 694 C C . PRO A 1 98 ? -36.02952 28.30300 1.46267 1.000 31.82000 144 PRO A C 1
ATOM 695 O O . PRO A 1 98 ? -35.31875 27.99592 2.42678 1.000 31.56000 144 PRO A O 1
ATOM 699 N N . GLU A 1 99 ? -37.16204 27.64752 1.18287 1.000 24.87000 145 GLU A N 1
ATOM 700 C CA . GLU A 1 99 ? -37.59702 26.54755 2.03982 1.000 25.96000 145 GLU A CA 1
ATOM 701 C C . GLU A 1 99 ? -36.68446 25.32804 1.94268 1.000 30.59000 145 GLU A C 1
ATOM 702 O O . GLU A 1 99 ? -36.66306 24.50966 2.87130 1.000 23.27000 145 GLU A O 1
ATOM 708 N N . PHE A 1 100 ? -35.93755 25.17625 0.84598 1.000 26.11000 146 PHE A N 1
ATOM 709 C CA . PHE A 1 100 ? -34.97165 24.08371 0.77674 1.000 24.63000 146 PHE A CA 1
ATOM 710 C C . PHE A 1 100 ? -33.86514 24.27541 1.80406 1.000 17.87000 146 PHE A C 1
ATOM 711 O O . PHE A 1 100 ? -33.51963 23.34594 2.54144 1.000 16.26000 146 PHE A O 1
ATOM 719 N N . TYR A 1 101 ? -33.28220 25.47643 1.84863 1.000 14.31000 147 TYR A N 1
ATOM 720 C CA . TYR A 1 101 ? -32.23932 25.75756 2.83038 1.000 22.27000 147 TYR A CA 1
ATOM 721 C C . TYR A 1 101 ? -32.76948 25.63604 4.25307 1.000 21.53000 147 TYR A C 1
ATOM 722 O O . TYR A 1 101 ? -32.07773 25.11466 5.13565 1.000 28.43000 147 TYR A O 1
ATOM 731 N N . GLU A 1 102 ? -33.99684 26.10955 4.49452 1.000 25.17000 148 GLU A N 1
ATOM 732 C CA . GLU A 1 102 ? -34.60646 25.96510 5.81460 1.000 25.04000 148 GLU A CA 1
ATOM 733 C C . GLU A 1 102 ? -34.69082 24.50081 6.22310 1.000 16.65000 148 GLU A C 1
ATOM 734 O O . GLU A 1 102 ? -34.27017 24.12626 7.32354 1.000 24.50000 148 GLU A O 1
ATOM 740 N N . HIS A 1 103 ? -35.22684 23.65402 5.34068 1.000 15.72000 149 HIS A N 1
ATOM 741 C CA . HIS A 1 103 ? -35.40938 22.24746 5.68006 1.000 17.91000 149 HIS A CA 1
ATOM 742 C C . HIS A 1 103 ? -34.07646 21.52177 5.79023 1.000 18.22000 149 HIS A C 1
ATOM 743 O O . HIS A 1 103 ? -33.90238 20.67147 6.66850 1.000 19.00000 149 HIS A O 1
ATOM 750 N N . ALA A 1 104 ? -33.13295 21.82793 4.89822 1.000 17.27000 150 ALA A N 1
ATOM 751 C CA . ALA A 1 104 ? -31.82081 21.18978 4.96015 1.000 17.50000 150 ALA A CA 1
ATOM 752 C C . ALA A 1 104 ? -31.12005 21.50781 6.27362 1.000 14.97000 150 ALA A C 1
ATOM 753 O O . ALA A 1 104 ? -30.61036 20.60852 6.95315 1.000 17.62000 150 ALA A O 1
ATOM 755 N N . LYS A 1 105 ? -31.08798 22.78749 6.65009 1.000 15.29000 151 LYS A N 1
ATOM 756 C CA . LYS A 1 105 ? -30.41978 23.17137 7.88973 1.000 16.82000 151 LYS A CA 1
ATOM 757 C C . LYS A 1 105 ? -31.10026 22.54130 9.09604 1.000 20.06000 151 LYS A C 1
ATOM 758 O O . LYS A 1 105 ? -30.43565 21.97974 9.97436 1.000 23.92000 151 LYS A O 1
ATOM 764 N N . ALA A 1 106 ? -32.43187 22.61359 9.15357 1.000 16.92000 152 ALA A N 1
ATOM 765 C CA . ALA A 1 106 ? -33.13625 22.05005 10.29888 1.000 14.19000 152 ALA A CA 1
ATOM 766 C C . ALA A 1 106 ? -32.94977 20.54229 10.36369 1.000 21.11000 152 ALA A C 1
ATOM 767 O O . ALA A 1 106 ? -32.88599 19.96122 11.45351 1.000 22.95000 152 ALA A O 1
ATOM 769 N N . LEU A 1 107 ? -32.85981 19.88782 9.20699 1.000 16.11000 153 LEU A N 1
ATOM 770 C CA . LEU A 1 107 ? -32.60888 18.45184 9.20599 1.000 20.14000 153 LEU A CA 1
ATOM 771 C C . LEU A 1 107 ? -31.17665 18.14162 9.62688 1.000 19.15000 153 LEU A C 1
ATOM 772 O O . LEU A 1 107 ? -30.92883 17.15119 10.32520 1.000 18.01000 153 LEU A O 1
ATOM 777 N N . TRP A 1 108 ? -30.22304 18.98762 9.22809 1.000 14.69000 154 TRP A N 1
ATOM 778 C CA . TRP A 1 108 ? -28.83184 18.77441 9.61990 1.000 22.25000 154 TRP A CA 1
ATOM 779 C C . TRP A 1 108 ? -28.66453 18.87284 11.13134 1.000 25.98000 154 TRP A C 1
ATOM 780 O O . TRP A 1 108 ? -27.78913 18.21770 11.70625 1.000 29.19000 154 TRP A O 1
ATOM 791 N N . GLU A 1 109 ? -29.52163 19.64521 11.79172 1.000 30.21000 155 GLU A N 1
ATOM 792 C CA . GLU A 1 109 ? -29.52681 19.76935 13.24069 1.000 27.82000 155 GLU A CA 1
ATOM 793 C C . GLU A 1 109 ? -30.40335 18.72655 13.92841 1.000 20.88000 155 GLU A C 1
ATOM 794 O O . GLU A 1 109 ? -30.58235 18.79604 15.14867 1.000 26.23000 155 GLU A O 1
ATOM 800 N N . ASP A 1 110 ? -30.95192 17.76665 13.18561 1.000 24.52000 156 ASP A N 1
ATOM 801 C CA . ASP A 1 110 ? -31.69138 16.65910 13.78353 1.000 21.08000 156 ASP A CA 1
ATOM 802 C C . ASP A 1 110 ? -30.71967 15.55421 14.18508 1.000 24.85000 156 ASP A C 1
ATOM 803 O O . ASP A 1 110 ? -29.89219 15.12166 13.37518 1.000 22.88000 156 ASP A O 1
ATOM 808 N N . GLU A 1 111 ? -30.82217 15.10420 15.44011 1.000 25.38000 157 GLU A N 1
ATOM 809 C CA . GLU A 1 111 ? -29.90172 14.08979 15.95144 1.000 23.61000 157 GLU A CA 1
ATOM 810 C C . GLU A 1 111 ? -29.98223 12.79061 15.16473 1.000 25.79000 157 GLU A C 1
ATOM 811 O O . GLU A 1 111 ? -28.96806 12.10077 15.00659 1.000 23.02000 157 GLU A O 1
ATOM 817 N N . GLY A 1 112 ? -31.17213 12.42979 14.68192 1.000 17.69000 158 GLY A N 1
ATOM 818 C CA . GLY A 1 112 ? -31.29124 11.22480 13.87965 1.000 16.17000 158 GLY A CA 1
ATOM 819 C C . GLY A 1 112 ? -30.57605 11.34599 12.54899 1.000 15.20000 158 GLY A C 1
ATOM 820 O O . GLY A 1 112 ? -29.93972 10.39400 12.08908 1.000 18.66000 158 GLY A O 1
ATOM 821 N N . VAL A 1 113 ? -30.67496 12.51475 11.91007 1.000 12.68000 159 VAL A N 1
ATOM 822 C CA . VAL A 1 113 ? -29.96857 12.73630 10.64939 1.000 17.65000 159 VAL A CA 1
ATOM 823 C C . VAL A 1 113 ? -28.46344 12.64882 10.87240 1.000 27.21000 159 VAL A C 1
ATOM 824 O O . VAL A 1 113 ? -27.74723 11.97917 10.11888 1.000 18.73000 159 VAL A O 1
ATOM 828 N N . ARG A 1 114 ? -27.96589 13.30475 11.93169 1.000 17.03000 160 ARG A N 1
ATOM 829 C CA . ARG A 1 114 ? -26.54193 13.23333 12.25592 1.000 12.55000 160 ARG A CA 1
ATOM 830 C C . ARG A 1 114 ? -26.10661 11.80448 12.52444 1.000 17.09000 160 ARG A C 1
ATOM 831 O O . ARG A 1 114 ? -25.03533 11.38294 12.07642 1.000 20.30000 160 ARG A O 1
ATOM 839 N N . ALA A 1 115 ? -26.90966 11.05187 13.28109 1.000 13.61000 161 ALA A N 1
ATOM 840 C CA . ALA A 1 115 ? -26.59775 9.64554 13.50785 1.000 17.29000 161 ALA A CA 1
ATOM 841 C C . ALA A 1 115 ? -26.49014 8.89763 12.18837 1.000 17.90000 161 ALA A C 1
ATOM 842 O O . ALA A 1 115 ? -25.62614 8.02964 12.02470 1.000 19.72000 161 ALA A O 1
ATOM 844 N N . CYS A 1 116 ? -27.34388 9.23784 11.22259 1.000 20.48000 162 CYS A N 1
ATOM 845 C CA . CYS A 1 116 ? -27.20706 8.63060 9.90516 1.000 15.93000 162 CYS A CA 1
ATOM 846 C C . CYS A 1 116 ? -25.94627 9.12375 9.20366 1.000 8.49000 162 CYS A C 1
ATOM 847 O O . CYS A 1 116 ? -25.26057 8.34310 8.53733 1.000 14.78000 162 CYS A O 1
ATOM 850 N N . TYR A 1 117 ? -25.62039 10.41269 9.34756 1.000 13.64000 163 TYR A N 1
ATOM 851 C CA . TYR A 1 117 ? -24.37337 10.92343 8.78266 1.000 16.17000 163 TYR A CA 1
ATOM 852 C C . TYR A 1 117 ? -23.16714 10.22022 9.38616 1.000 17.98000 163 TYR A C 1
ATOM 853 O O . TYR A 1 117 ? -22.20539 9.90340 8.67757 1.000 15.19000 163 TYR A O 1
ATOM 862 N N . GLU A 1 118 ? -23.19931 9.97438 10.69768 1.000 20.83000 164 GLU A N 1
ATOM 863 C CA . GLU A 1 118 ? -22.10726 9.28034 11.36413 1.000 18.53000 164 GLU A CA 1
ATOM 864 C C . GLU A 1 118 ? -21.90653 7.86910 10.82928 1.000 15.22000 164 GLU A C 1
ATOM 865 O O . GLU A 1 118 ? -20.80669 7.32190 10.95283 1.000 20.81000 164 GLU A O 1
ATOM 871 N N . ARG A 1 119 ? -22.93478 7.26809 10.23324 1.000 19.23000 165 ARG A N 1
ATOM 872 C CA . ARG A 1 119 ? -22.82146 5.94353 9.63903 1.000 14.46000 165 ARG A CA 1
ATOM 873 C C . ARG A 1 119 ? -22.68643 6.00405 8.11960 1.000 15.23000 165 ARG A C 1
ATOM 874 O O . ARG A 1 119 ? -23.00302 5.02698 7.43237 1.000 16.66000 165 ARG A O 1
ATOM 882 N N . SER A 1 120 ? -22.19583 7.12915 7.58572 1.000 14.77000 166 SER A N 1
ATOM 883 C CA . SER A 1 120 ? -22.15232 7.32729 6.13922 1.000 18.58000 166 SER A CA 1
ATOM 884 C C . SER A 1 120 ? -21.31359 6.28126 5.42029 1.000 19.24000 166 SER A C 1
ATOM 885 O O . SER A 1 120 ? -21.54294 6.03722 4.23059 1.000 20.16000 166 SER A O 1
ATOM 888 N N . ASN A 1 121 ? -20.35093 5.65380 6.10293 1.000 17.12000 167 ASN A N 1
ATOM 889 C CA . ASN A 1 121 ? -19.58466 4.59849 5.45143 1.000 12.19000 167 ASN A CA 1
ATOM 890 C C . ASN A 1 121 ? -20.44173 3.39447 5.09284 1.000 14.15000 167 ASN A C 1
ATOM 891 O O . ASN A 1 121 ? -19.96119 2.51171 4.37573 1.000 20.85000 167 ASN A O 1
ATOM 896 N N . GLU A 1 122 ? -21.68754 3.33126 5.56561 1.000 17.03000 168 GLU A N 1
ATOM 897 C CA . GLU A 1 122 ? -22.59082 2.24949 5.19830 1.000 18.65000 168 GLU A CA 1
ATOM 898 C C . GLU A 1 122 ? -23.39151 2.55537 3.94114 1.000 18.61000 168 GLU A C 1
ATOM 899 O O . GLU A 1 122 ? -24.16009 1.70413 3.48922 1.000 18.23000 168 GLU A O 1
ATOM 905 N N . TYR A 1 123 ? -23.24977 3.75091 3.38514 1.000 20.23000 169 TYR A N 1
ATOM 906 C CA . TYR A 1 123 ? -23.80824 4.07012 2.07845 1.000 18.06000 169 TYR A CA 1
ATOM 907 C C . TYR A 1 123 ? -22.77715 4.92338 1.34929 1.000 19.43000 169 TYR A C 1
ATOM 908 O O . TYR A 1 123 ? -21.58279 4.89631 1.66205 1.000 22.25000 169 TYR A O 1
ATOM 917 N N . GLN A 1 124 ? -23.22444 5.68589 0.36064 1.000 14.45000 170 GLN A N 1
ATOM 918 C CA . GLN A 1 124 ? -22.32925 6.45417 -0.49461 1.000 11.17000 170 GLN A CA 1
ATOM 919 C C . GLN A 1 124 ? -22.63767 7.93200 -0.32422 1.000 13.56000 170 GLN A C 1
ATOM 920 O O . GLN A 1 124 ? -23.68827 8.40684 -0.76417 1.000 17.88000 170 GLN A O 1
ATOM 926 N N . LEU A 1 125 ? -21.71221 8.65014 0.29894 1.000 9.23000 171 LEU A N 1
ATOM 927 C CA . LEU A 1 125 ? -21.85674 10.06201 0.60336 1.000 12.05000 171 LEU A CA 1
ATOM 928 C C . LEU A 1 125 ? -20.60491 10.79121 0.14915 1.000 7.04000 171 LEU A C 1
ATOM 929 O O . LEU A 1 125 ? -19.48855 10.34124 0.42383 1.000 10.72000 171 LEU A O 1
ATOM 934 N N . ILE A 1 126 ? -20.78883 11.92726 -0.52492 1.000 14.23000 172 ILE A N 1
ATOM 935 C CA . ILE A 1 126 ? -19.64418 12.73995 -0.93001 1.000 12.17000 172 ILE A CA 1
ATOM 936 C C . ILE A 1 126 ? -18.88572 13.24452 0.29783 1.000 17.42000 172 ILE A C 1
ATOM 937 O O . ILE A 1 126 ? -19.46130 13.44815 1.37717 1.000 11.82000 172 ILE A O 1
ATOM 942 N N . ASP A 1 127 ? -17.57495 13.46358 0.11563 1.000 13.75000 173 ASP A N 1
ATOM 943 C CA . ASP A 1 127 ? -16.67109 13.80702 1.21404 1.000 24.60000 173 ASP A CA 1
ATOM 944 C C . ASP A 1 127 ? -16.99625 15.15625 1.83767 1.000 17.71000 173 ASP A C 1
ATOM 945 O O . ASP A 1 127 ? -16.83611 15.34110 3.05023 1.000 26.82000 173 ASP A O 1
ATOM 950 N N . CYS A 1 128 ? -17.38544 16.12482 1.02425 1.000 17.50000 174 CYS A N 1
ATOM 951 C CA . CYS A 1 128 ? -17.60484 17.48417 1.49530 1.000 28.65000 174 CYS A CA 1
ATOM 952 C C . CYS A 1 128 ? -18.94319 17.67052 2.19478 1.000 24.04000 174 CYS A C 1
ATOM 953 O O . CYS A 1 128 ? -19.37279 18.81837 2.35403 1.000 20.16000 174 CYS A O 1
ATOM 956 N N . ALA A 1 129 ? -19.61148 16.58740 2.59718 1.000 12.42000 175 ALA A N 1
ATOM 957 C CA . ALA A 1 129 ? -20.96762 16.70668 3.12018 1.000 15.33000 175 ALA A CA 1
ATOM 958 C C . ALA A 1 129 ? -21.01012 17.64124 4.32380 1.000 10.01000 175 ALA A C 1
ATOM 959 O O . ALA A 1 129 ? -21.66680 18.68766 4.29027 1.000 15.38000 175 ALA A O 1
ATOM 961 N N . GLN A 1 130 ? -20.29800 17.28672 5.39597 1.000 13.04000 176 GLN A N 1
ATOM 962 C CA . GLN A 1 130 ? -20.35378 18.09821 6.60820 1.000 17.81000 176 GLN A CA 1
ATOM 963 C C . GLN A 1 130 ? -19.83063 19.50954 6.36372 1.000 13.41000 176 GLN A C 1
ATOM 964 O O . GLN A 1 130 ? -20.37523 20.48124 6.89882 1.000 13.63000 176 GLN A O 1
ATOM 970 N N . TYR A 1 131 ? -18.78488 19.64375 5.54594 1.000 16.40000 177 TYR A N 1
ATOM 971 C CA . TYR A 1 131 ? -18.22139 20.96177 5.27118 1.000 14.76000 177 TYR A CA 1
ATOM 972 C C . TYR A 1 131 ? -19.26406 21.91070 4.69075 1.000 13.46000 177 TYR A C 1
ATOM 973 O O . TYR A 1 131 ? -19.33779 23.07882 5.08878 1.000 16.26000 177 TYR A O 1
ATOM 982 N N . PHE A 1 132 ? -20.07204 21.43803 3.73698 1.000 14.55000 178 PHE A N 1
ATOM 983 C CA . PHE A 1 132 ? -21.03844 22.33175 3.10328 1.000 15.30000 178 PHE A CA 1
ATOM 984 C C . PHE A 1 132 ? -22.30941 22.46510 3.93021 1.000 12.95000 178 PHE A C 1
ATOM 985 O O . PHE A 1 132 ? -22.91636 23.54068 3.96880 1.000 10.49000 178 PHE A O 1
ATOM 993 N N . LEU A 1 133 ? -22.73321 21.38399 4.58409 1.000 10.45000 179 LEU A N 1
ATOM 994 C CA . LEU A 1 133 ? -23.92949 21.45137 5.41282 1.000 13.93000 179 LEU A CA 1
ATOM 995 C C . LEU A 1 133 ? -23.73498 22.38567 6.60110 1.000 23.48000 179 LEU A C 1
ATOM 996 O O . LEU A 1 133 ? -24.69857 23.00585 7.06660 1.000 21.87000 179 LEU A O 1
ATOM 1001 N N . ASP A 1 134 ? -22.49821 22.51602 7.08968 1.000 16.92000 180 ASP A N 1
ATOM 1002 C CA . ASP A 1 134 ? -22.19665 23.41995 8.19420 1.000 19.33000 180 ASP A CA 1
ATOM 1003 C C . ASP A 1 134 ? -22.19028 24.88867 7.79025 1.000 19.60000 180 ASP A C 1
ATOM 1004 O O . ASP A 1 134 ? -22.16479 25.74709 8.67673 1.000 24.74000 180 ASP A O 1
ATOM 1009 N N . LYS A 1 135 ? -22.19839 25.21181 6.49905 1.000 17.29000 181 LYS A N 1
ATOM 1010 C CA . LYS A 1 135 ? -22.23806 26.61246 6.08324 1.000 16.52000 181 LYS A CA 1
ATOM 1011 C C . LYS A 1 135 ? -23.40418 26.86145 5.13827 1.000 13.21000 181 LYS A C 1
ATOM 1012 O O . LYS A 1 135 ? -23.29399 27.60643 4.16055 1.000 16.79000 181 LYS A O 1
ATOM 1018 N N . ILE A 1 136 ? -24.54872 26.24335 5.44025 1.000 16.62000 182 ILE A N 1
ATOM 1019 C CA . ILE A 1 136 ? -25.76298 26.44726 4.65263 1.000 15.45000 182 ILE A CA 1
ATOM 1020 C C . ILE A 1 136 ? -26.13191 27.92484 4.59317 1.000 24.42000 182 ILE A C 1
ATOM 1021 O O . ILE A 1 136 ? -26.48088 28.45340 3.52817 1.000 18.04000 182 ILE A O 1
ATOM 1026 N N . ASP A 1 137 ? -26.04962 28.61986 5.72989 1.000 28.81000 183 ASP A N 1
ATOM 1027 C CA . ASP A 1 137 ? -26.49347 30.00987 5.76641 1.000 33.72000 183 ASP A CA 1
ATOM 1028 C C . ASP A 1 137 ? -25.56398 30.92520 4.97836 1.000 27.06000 183 ASP A C 1
ATOM 1029 O O . ASP A 1 137 ? -26.01484 31.93880 4.43532 1.000 27.99000 183 ASP A O 1
ATOM 1034 N N . VAL A 1 138 ? -24.27638 30.58785 4.88870 1.000 21.18000 184 VAL A N 1
ATOM 1035 C CA . VAL A 1 138 ? -23.37622 31.37761 4.05438 1.000 23.78000 184 VAL A CA 1
ATOM 1036 C C . VAL A 1 138 ? -23.67884 31.14480 2.57754 1.000 23.19000 184 VAL A C 1
ATOM 1037 O O . VAL A 1 138 ? -23.73425 32.09082 1.78104 1.000 24.93000 184 VAL A O 1
ATOM 1041 N N . ILE A 1 139 ? -23.91556 29.88879 2.19709 1.000 21.93000 185 ILE A N 1
ATOM 1042 C CA . ILE A 1 139 ? -24.05918 29.54154 0.78597 1.000 18.88000 185 ILE A CA 1
ATOM 1043 C C . ILE A 1 139 ? -25.34087 30.13164 0.20160 1.000 22.03000 185 ILE A C 1
ATOM 1044 O O . ILE A 1 139 ? -25.36375 30.57890 -0.95210 1.000 26.40000 185 ILE A O 1
ATOM 1049 N N . LYS A 1 140 ? -26.41933 30.16188 0.98736 1.000 23.93000 186 LYS A N 1
ATOM 1050 C CA . LYS A 1 140 ? -27.71829 30.59499 0.48110 1.000 29.64000 186 LYS A CA 1
ATOM 1051 C C . LYS A 1 140 ? -27.80535 32.09692 0.23440 1.000 30.03000 186 LYS A C 1
ATOM 1052 O O . LYS A 1 140 ? -28.82009 32.55607 -0.29955 1.000 31.57000 186 LYS A O 1
ATOM 1058 N N . GLN A 1 141 ? -26.78961 32.86998 0.60665 1.000 28.00000 187 GLN A N 1
ATOM 1059 C CA . GLN A 1 141 ? -26.85308 34.31396 0.42455 1.000 33.32000 187 GLN A CA 1
ATOM 1060 C C . GLN A 1 141 ? -26.70125 34.67347 -1.04882 1.000 37.59000 187 GLN A C 1
ATOM 1061 O O . GLN A 1 141 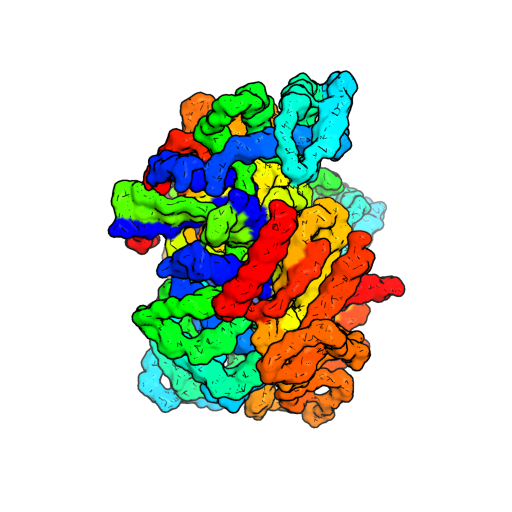? -25.97228 34.01344 -1.79500 1.000 35.41000 187 GLN A O 1
ATOM 1067 N N . ALA A 1 142 ? -27.40256 35.73157 -1.46848 1.000 35.23000 188 ALA A N 1
ATOM 1068 C CA . ALA A 1 142 ? -27.35058 36.14436 -2.86739 1.000 35.43000 188 ALA A CA 1
ATOM 1069 C C . ALA A 1 142 ? -25.99821 36.74338 -3.22926 1.000 33.63000 188 ALA A C 1
ATOM 1070 O O . ALA A 1 142 ? -25.59894 36.70757 -4.39910 1.000 48.18000 188 ALA A O 1
ATOM 1072 N N . ASP A 1 143 ? -25.28495 37.29501 -2.25161 1.000 32.37000 189 ASP A N 1
ATOM 1073 C CA . ASP A 1 143 ? -23.95113 37.83622 -2.46896 1.000 38.13000 189 ASP A CA 1
ATOM 1074 C C . ASP A 1 143 ? -22.86201 36.77266 -2.39349 1.000 38.37000 189 ASP A C 1
ATOM 1075 O O . ASP A 1 143 ? -21.68089 37.10616 -2.54340 1.000 33.22000 189 ASP A O 1
ATOM 1080 N N . TYR A 1 144 ? -23.22878 35.51030 -2.17271 1.000 34.89000 190 TYR A N 1
ATOM 1081 C CA . TYR A 1 144 ? -22.24528 34.46521 -1.91206 1.000 26.93000 190 TYR A CA 1
ATOM 1082 C C . TYR A 1 144 ? -21.32663 34.26272 -3.10765 1.000 26.03000 190 TYR A C 1
ATOM 1083 O O . TYR A 1 144 ? -21.77358 33.87819 -4.19264 1.000 30.35000 190 TYR A O 1
ATOM 1092 N N . VAL A 1 145 ? -20.04529 34.53388 -2.90510 1.000 24.92000 191 VAL A N 1
ATOM 1093 C CA . VAL A 1 145 ? -18.98405 34.14921 -3.82909 1.000 28.37000 191 VAL A CA 1
ATOM 1094 C C . VAL A 1 145 ? -18.15478 33.07270 -3.13837 1.000 28.25000 191 VAL A C 1
ATOM 1095 O O . VAL A 1 145 ? -17.62730 33.31193 -2.04406 1.000 28.39000 191 VAL A O 1
ATOM 1099 N N . PRO A 1 146 ? -18.02439 31.88599 -3.71750 1.000 24.90000 192 PRO A N 1
ATOM 1100 C CA . PRO A 1 146 ? -17.32771 30.80436 -3.01788 1.000 20.04000 192 PRO A CA 1
ATOM 1101 C C . PRO A 1 146 ? -15.83895 31.08052 -2.91984 1.000 15.68000 192 PRO A C 1
ATOM 1102 O O . PRO A 1 146 ? -15.20886 31.54970 -3.87044 1.000 21.16000 192 PRO A O 1
ATOM 1106 N N . SER A 1 147 ? -15.28158 30.79261 -1.74894 1.000 21.47000 193 SER A N 1
ATOM 1107 C CA . SER A 1 147 ? -13.84049 30.84280 -1.58072 1.000 15.42000 193 SER A CA 1
ATOM 1108 C C . SER A 1 147 ? -13.18400 29.72812 -2.39029 1.000 19.98000 193 SER A C 1
ATOM 1109 O O . SER A 1 147 ? -13.84408 28.80421 -2.87690 1.000 20.09000 193 SER A O 1
ATOM 1112 N N . ASP A 1 148 ? -11.86060 29.82927 -2.54254 1.000 16.12000 194 ASP A N 1
ATOM 1113 C CA . ASP A 1 148 ? -11.11502 28.76455 -3.20602 1.000 17.01000 194 ASP A CA 1
ATOM 1114 C C . ASP A 1 148 ? -11.26871 27.44689 -2.46307 1.000 14.75000 194 ASP A C 1
ATOM 1115 O O . ASP A 1 148 ? -11.34529 26.37991 -3.08220 1.000 12.02000 194 ASP A O 1
ATOM 1120 N N . GLN A 1 149 ? -11.32378 27.50377 -1.13343 1.000 7.00000 195 GLN A N 1
ATOM 1121 C CA . GLN A 1 149 ? -11.50518 26.28749 -0.35753 1.000 14.91000 195 GLN A CA 1
ATOM 1122 C C . GLN A 1 149 ? -12.87839 25.67423 -0.60503 1.000 14.91000 195 GLN A C 1
ATOM 1123 O O . GLN A 1 149 ? -13.00040 24.44809 -0.69964 1.000 12.55000 195 GLN A O 1
ATOM 1129 N N . ASP A 1 150 ? -13.92252 26.50427 -0.71927 1.000 9.81000 196 ASP A N 1
ATOM 1130 C CA . ASP A 1 150 ? -15.23908 25.98392 -1.08854 1.000 11.83000 196 ASP A CA 1
ATOM 1131 C C . ASP A 1 150 ? -15.17599 25.25555 -2.42253 1.000 10.11000 196 ASP A C 1
ATOM 1132 O O . ASP A 1 150 ? -15.72593 24.15865 -2.57691 1.000 10.95000 196 ASP A O 1
ATOM 1137 N N . LEU A 1 151 ? -14.50738 25.86066 -3.40423 1.000 10.82000 197 LEU A N 1
ATOM 1138 C CA . LEU A 1 151 ? -14.40897 25.25208 -4.72442 1.000 11.21000 197 LEU A CA 1
ATOM 1139 C C . LEU A 1 151 ? -13.52216 24.01305 -4.71235 1.000 12.11000 197 LEU A C 1
ATOM 1140 O O . LEU A 1 151 ? -13.70426 23.12205 -5.54314 1.000 11.29000 197 LEU A O 1
ATOM 1145 N N . LEU A 1 152 ? -12.56091 23.93541 -3.78816 1.000 9.52000 198 LEU A N 1
ATOM 1146 C CA . LEU A 1 152 ? -11.72582 22.73886 -3.69641 1.000 9.41000 198 LEU A CA 1
ATOM 1147 C C . LEU A 1 152 ? -12.49176 21.58350 -3.06274 1.000 11.74000 198 LEU A C 1
ATOM 1148 O O . LEU A 1 152 ? -12.28953 20.42088 -3.43426 1.000 13.35000 198 LEU A O 1
ATOM 1153 N N . ARG A 1 153 ? -13.37227 21.88693 -2.09990 1.000 9.27000 199 ARG A N 1
ATOM 1154 C CA . ARG A 1 153 ? -14.18160 20.87376 -1.42867 1.000 11.21000 199 ARG A CA 1
ATOM 1155 C C . ARG A 1 153 ? -15.30116 20.35297 -2.30844 1.000 13.39000 199 ARG A C 1
ATOM 1156 O O . ARG A 1 153 ? -15.82608 19.26106 -2.05944 1.000 9.94000 199 ARG A O 1
ATOM 1164 N N . CYS A 1 154 ? -15.68259 21.11943 -3.31545 1.000 10.03000 200 CYS A N 1
ATOM 1165 C CA . CYS A 1 154 ? -16.81574 20.77502 -4.15691 1.000 15.22000 200 CYS A CA 1
ATOM 1166 C C . CYS A 1 154 ? -16.46905 19.59428 -5.06021 1.000 16.95000 200 CYS A C 1
ATOM 1167 O O . CYS A 1 154 ? -15.54546 19.68090 -5.87540 1.000 21.32000 200 CYS A O 1
ATOM 1170 N N . ARG A 1 155 ? -17.19825 18.48756 -4.91858 1.000 18.98000 201 ARG A N 1
ATOM 1171 C CA . ARG A 1 155 ? -16.97082 17.32308 -5.77034 1.000 15.23000 201 ARG A CA 1
ATOM 1172 C C . ARG A 1 155 ? -17.74383 17.48373 -7.07055 1.000 17.62000 201 ARG A C 1
ATOM 1173 O O . ARG A 1 155 ? -18.97829 17.56838 -7.06550 1.000 15.34000 201 ARG A O 1
ATOM 1181 N N . VAL A 1 156 ? -17.01924 17.53277 -8.18049 1.000 16.73000 202 VAL A N 1
ATOM 1182 C CA . VAL A 1 156 ? -17.61408 17.64544 -9.50255 1.000 18.78000 202 VAL A CA 1
ATOM 1183 C C . VAL A 1 156 ? -17.10668 16.48650 -10.34236 1.000 21.94000 202 VAL A C 1
ATOM 1184 O O . VAL A 1 156 ? -15.90027 16.21899 -10.37495 1.000 18.99000 202 VAL A O 1
ATOM 1188 N N . LEU A 1 157 ? -18.02587 15.78562 -10.99585 1.000 22.46000 203 LEU A N 1
ATOM 1189 C CA . LEU A 1 157 ? -17.64431 14.67078 -11.85083 1.000 29.87000 203 LEU A CA 1
ATOM 1190 C C . LEU A 1 157 ? -17.01810 15.19649 -13.13373 1.000 28.78000 203 LEU A C 1
ATOM 1191 O O . LEU A 1 157 ? -17.64265 15.96845 -13.87003 1.000 27.50000 203 LEU A O 1
ATOM 1196 N N . THR A 1 158 ? -15.77978 14.78870 -13.39556 1.000 27.65000 204 THR A N 1
ATOM 1197 C CA . THR A 1 158 ? -15.09860 15.20309 -14.61358 1.000 35.59000 204 THR A CA 1
ATOM 1198 C C . THR A 1 158 ? -15.62809 14.40578 -15.80093 1.000 31.09000 204 THR A C 1
ATOM 1199 O O . THR A 1 158 ? -15.75740 13.18004 -15.73078 1.000 32.35000 204 THR A O 1
ATOM 1203 N N . SER A 1 159 ? -15.96879 15.10779 -16.87678 1.000 37.00000 205 SER A N 1
ATOM 1204 C CA . SER A 1 159 ? -16.30132 14.48700 -18.15374 1.000 36.55000 205 SER A CA 1
ATOM 1205 C C . SER A 1 159 ? -15.13576 14.72867 -19.10255 1.000 26.98000 205 SER A C 1
ATOM 1206 O O . SER A 1 159 ? -14.80393 15.87900 -19.40354 1.000 31.47000 205 SER A O 1
ATOM 1209 N N . GLY A 1 160 ? -14.50528 13.65744 -19.55046 1.000 30.91000 206 GLY A N 1
ATOM 1210 C CA . GLY A 1 160 ? -13.31211 13.80517 -20.35228 1.000 32.04000 206 GLY A CA 1
ATOM 1211 C C . GLY A 1 160 ? -12.06771 13.96946 -19.50112 1.000 31.60000 206 GLY A C 1
ATOM 1212 O O . GLY A 1 160 ? -12.08722 13.81112 -18.27637 1.000 25.80000 206 GLY A O 1
ATOM 1213 N N . ILE A 1 161 ? -10.95911 14.28986 -20.17649 1.000 26.73000 207 ILE A N 1
ATOM 1214 C CA . ILE A 1 161 ? -9.69786 14.50246 -19.47840 1.000 20.95000 207 ILE A CA 1
ATOM 1215 C C . ILE A 1 161 ? -9.74711 15.82799 -18.73079 1.000 22.93000 207 ILE A C 1
ATOM 1216 O O . ILE A 1 161 ? -10.30344 16.82141 -19.21560 1.000 22.92000 207 ILE A O 1
ATOM 1221 N N . PHE A 1 162 ? -9.20399 15.82907 -17.51744 1.000 20.30000 208 PHE A N 1
ATOM 1222 C CA . PHE A 1 162 ? -9.11459 17.01064 -16.67033 1.000 13.10000 208 PHE A CA 1
ATOM 1223 C C . PHE A 1 162 ? -7.63348 17.30976 -16.48421 1.000 15.62000 208 PHE A C 1
ATOM 1224 O O . PHE A 1 162 ? -6.89672 16.48871 -15.92820 1.000 12.38000 208 PHE A O 1
ATOM 1232 N N . GLU A 1 163 ? -7.18836 18.46044 -16.97788 1.000 18.09000 209 GLU A N 1
ATOM 1233 C CA . GLU A 1 163 ? -5.76192 18.68058 -17.13704 1.000 18.17000 209 GLU A CA 1
ATOM 1234 C C . GLU A 1 163 ? -5.40620 20.13068 -16.85801 1.000 18.05000 209 GLU A C 1
ATOM 1235 O O . GLU A 1 163 ? -6.25995 21.01972 -16.85667 1.000 18.02000 209 GLU A O 1
ATOM 1241 N N . THR A 1 164 ? -4.11754 20.34809 -16.61716 1.000 18.32000 210 THR A N 1
ATOM 1242 C CA . THR A 1 164 ? -3.55340 21.67538 -16.45591 1.000 18.04000 210 THR A CA 1
ATOM 1243 C C . THR A 1 164 ? -2.15508 21.65129 -17.05240 1.000 20.60000 210 THR A C 1
ATOM 1244 O O . THR A 1 164 ? -1.45267 20.63637 -16.97907 1.000 15.09000 210 THR A O 1
ATOM 1248 N N . LYS A 1 165 ? -1.78099 22.75018 -17.69382 1.000 15.75000 211 LYS A N 1
ATOM 1249 C CA . LYS A 1 165 ? -0.44086 22.93120 -18.22788 1.000 19.53000 211 LYS A CA 1
ATOM 1250 C C . LYS A 1 165 ? 0.13615 24.19373 -17.61243 1.000 17.50000 211 LYS A C 1
ATOM 1251 O O . LYS A 1 165 ? -0.50878 25.24636 -17.63246 1.000 22.86000 211 LYS A O 1
ATOM 1257 N N . PHE A 1 166 ? 1.33220 24.08323 -17.04628 1.000 19.97000 212 PHE A N 1
ATOM 1258 C CA . PHE A 1 166 ? 1.93032 25.20776 -16.34581 1.000 22.74000 212 PHE A CA 1
ATOM 1259 C C . PHE A 1 166 ? 3.44201 25.06491 -16.38054 1.000 23.11000 212 PHE A C 1
ATOM 1260 O O . PHE A 1 166 ? 3.97880 23.97489 -16.60211 1.000 21.41000 212 PHE A O 1
ATOM 1268 N N . GLN A 1 167 ? 4.12067 26.18702 -16.15156 1.000 20.70000 213 GLN A N 1
ATOM 1269 C CA . GLN A 1 167 ? 5.57450 26.24676 -16.14156 1.000 22.11000 213 GLN A CA 1
ATOM 1270 C C . GLN A 1 167 ? 6.04478 26.68437 -14.76260 1.000 22.80000 213 GLN A C 1
ATOM 1271 O O . GLN A 1 167 ? 5.52838 27.65862 -14.20564 1.000 32.49000 213 GLN A O 1
ATOM 1277 N N . VAL A 1 168 ? 7.00945 25.95664 -14.20938 1.000 20.91000 214 VAL A N 1
ATOM 1278 C CA . VAL A 1 168 ? 7.65580 26.31729 -12.95332 1.000 31.88000 214 VAL A CA 1
ATOM 1279 C C . VAL A 1 168 ? 9.15758 26.22337 -13.16583 1.000 30.37000 214 VAL A C 1
ATOM 1280 O O . VAL A 1 168 ? 9.66433 25.16472 -13.55149 1.000 33.09000 214 VAL A O 1
ATOM 1284 N N . ASP A 1 169 ? 9.86551 27.32274 -12.91396 1.000 39.00000 215 ASP A N 1
ATOM 1285 C CA . ASP A 1 169 ? 11.31940 27.38273 -13.07789 1.000 31.80000 215 ASP A CA 1
ATOM 1286 C C . ASP A 1 169 ? 11.73856 26.90208 -14.46443 1.000 28.44000 215 ASP A C 1
ATOM 1287 O O . ASP A 1 169 ? 12.63831 26.07286 -14.61605 1.000 40.28000 215 ASP A O 1
ATOM 1292 N N . LYS A 1 170 ? 11.06674 27.43430 -15.48587 1.000 23.44000 216 LYS A N 1
ATOM 1293 C CA . LYS A 1 170 ? 11.37217 27.16068 -16.89070 1.000 31.73000 216 LYS A CA 1
ATOM 1294 C C . LYS A 1 170 ? 11.15783 25.69276 -17.25745 1.000 34.41000 216 LYS A C 1
ATOM 1295 O O . LYS A 1 170 ? 11.69877 25.21290 -18.26016 1.000 32.97000 216 LYS A O 1
ATOM 1301 N N . VAL A 1 171 ? 10.36124 24.97408 -16.46910 1.000 31.34000 217 VAL A N 1
ATOM 1302 C CA . VAL A 1 171 ? 10.02908 23.57553 -16.72007 1.000 25.05000 217 VAL A CA 1
ATOM 1303 C C . VAL A 1 171 ? 8.52438 23.47904 -16.92580 1.000 19.86000 217 VAL A C 1
ATOM 1304 O O . VAL A 1 171 ? 7.74780 23.78804 -16.01364 1.000 21.67000 217 VAL A O 1
ATOM 1308 N N . ASN A 1 172 ? 8.11494 23.05538 -18.11761 1.000 19.59000 218 ASN A N 1
ATOM 1309 C CA . ASN A 1 172 ? 6.70359 22.85732 -18.40942 1.000 22.81000 218 ASN A CA 1
ATOM 1310 C C . ASN A 1 172 ? 6.20486 21.55451 -17.79852 1.000 24.41000 218 ASN A C 1
ATOM 1311 O O . ASN A 1 172 ? 6.91092 20.54005 -17.78599 1.000 23.75000 218 ASN A O 1
ATOM 1316 N N . PHE A 1 173 ? 4.97810 21.59160 -17.28904 1.000 14.66000 219 PHE A N 1
ATOM 1317 C CA . PHE A 1 173 ? 4.31729 20.42454 -16.72633 1.000 17.65000 219 PHE A CA 1
ATOM 1318 C C . PHE A 1 173 ? 2.95484 20.26832 -17.37623 1.000 15.90000 219 PHE A C 1
ATOM 1319 O O . PHE A 1 173 ? 2.25002 21.25447 -17.60483 1.000 16.31000 219 PHE A O 1
ATOM 1327 N N . HIS A 1 174 ? 2.59014 19.02963 -17.68466 1.000 14.95000 220 HIS A N 1
ATOM 1328 C CA . HIS A 1 174 ? 1.26749 18.72029 -18.21793 1.000 11.99000 220 HIS A CA 1
ATOM 1329 C C . HIS A 1 174 ? 0.69129 17.62916 -17.32690 1.000 17.98000 220 HIS A C 1
ATOM 1330 O O . HIS A 1 174 ? 1.02070 16.44957 -17.48144 1.000 17.37000 220 HIS A O 1
ATOM 1337 N N . MET A 1 175 ? -0.14892 18.03057 -16.38370 1.000 13.12000 221 MET A N 1
ATOM 1338 C CA . MET A 1 175 ? -0.77114 17.11038 -15.44703 1.000 13.46000 221 MET A CA 1
ATOM 1339 C C . MET A 1 175 ? -2.19725 16.84335 -15.90151 1.000 16.33000 221 MET A C 1
ATOM 1340 O O . MET A 1 175 ? -2.96213 17.78506 -16.12930 1.000 12.80000 221 MET A O 1
ATOM 1345 N N . PHE A 1 176 ? -2.54938 15.56821 -16.05815 1.000 13.29000 222 PHE A N 1
ATOM 1346 C CA . PHE A 1 176 ? -3.88069 15.23290 -16.53875 1.000 9.98000 222 PHE A CA 1
ATOM 1347 C C . PHE A 1 176 ? -4.43803 14.03971 -15.78232 1.000 14.36000 222 PHE A C 1
ATOM 1348 O O . PHE A 1 176 ? -3.70940 13.11184 -15.42155 1.000 10.11000 222 PHE A O 1
ATOM 1356 N N . ASP A 1 177 ? -5.73887 14.09167 -15.53403 1.000 14.52000 223 ASP A N 1
ATOM 1357 C CA . ASP A 1 177 ? -6.47058 13.02286 -14.87778 1.000 8.85000 223 ASP A CA 1
ATOM 1358 C C . ASP A 1 177 ? -7.41140 12.39498 -15.89156 1.000 14.29000 223 ASP A C 1
ATOM 1359 O O . ASP A 1 177 ? -8.11742 13.10700 -16.60987 1.000 12.17000 223 ASP A O 1
ATOM 1364 N N . VAL A 1 178 ? -7.40539 11.07074 -15.96263 1.000 11.70000 224 VAL A N 1
ATOM 1365 C CA . VAL A 1 178 ? -8.23400 10.35710 -16.91412 1.000 15.22000 224 VAL A CA 1
ATOM 1366 C C . VAL A 1 178 ? -9.43234 9.70661 -16.22252 1.000 18.62000 224 VAL A C 1
ATOM 1367 O O . VAL A 1 178 ? -10.06390 8.81871 -16.78900 1.000 12.19000 224 VAL A O 1
ATOM 1371 N N . GLY A 1 179 ? -9.75068 10.13918 -15.00041 1.000 9.53000 225 GLY A N 1
ATOM 1372 C CA . GLY A 1 179 ? -10.83631 9.51690 -14.25850 1.000 13.84000 225 GLY A CA 1
ATOM 1373 C C . GLY A 1 179 ? -12.16851 9.60995 -14.97345 1.000 16.37000 225 GLY A C 1
ATOM 1374 O O . GLY A 1 179 ? -12.97693 8.68073 -14.92266 1.000 17.16000 225 GLY A O 1
ATOM 1375 N N . GLY A 1 180 ? -12.41043 10.72205 -15.65687 1.000 16.31000 226 GLY A N 1
ATOM 1376 C CA . GLY A 1 180 ? -13.65292 10.88869 -16.37993 1.000 21.25000 226 GLY A CA 1
ATOM 1377 C C . GLY A 1 180 ? -13.58768 10.47131 -17.83352 1.000 24.56000 226 GLY A C 1
ATOM 1378 O O . GLY A 1 180 ? -14.43616 10.86904 -18.63778 1.000 22.88000 226 GLY A O 1
ATOM 1379 N N . GLN A 1 181 ? -12.59189 9.66725 -18.19117 1.000 13.41000 227 GLN A N 1
ATOM 1380 C CA . GLN A 1 181 ? -12.40587 9.23756 -19.56754 1.000 13.19000 227 GLN A CA 1
ATOM 1381 C C . GLN A 1 181 ? -12.67254 7.74250 -19.69523 1.000 12.70000 227 GLN A C 1
ATOM 1382 O O . GLN A 1 181 ? -12.43309 6.96766 -18.76252 1.000 9.62000 227 GLN A O 1
ATOM 1388 N N . ARG A 1 182 ? -13.21298 7.35853 -20.84547 1.000 7.41000 228 ARG A N 1
ATOM 1389 C CA . ARG A 1 182 ? -13.41482 5.96974 -21.21316 1.000 6.08000 228 ARG A CA 1
ATOM 1390 C C . ARG A 1 182 ? -12.77842 5.76961 -22.57815 1.000 11.59000 228 ARG A C 1
ATOM 1391 O O . ARG A 1 182 ? -12.66178 6.71375 -23.36170 1.000 8.58000 228 ARG A O 1
ATOM 1399 N N . ASP A 1 183 ? -12.34159 4.54368 -22.85025 1.000 9.59000 229 ASP A N 1
ATOM 1400 C CA . ASP A 1 183 ? -11.60335 4.26557 -24.07183 1.000 7.39000 229 ASP A CA 1
ATOM 1401 C C . ASP A 1 183 ? -11.76890 2.79571 -24.41589 1.000 8.45000 229 ASP A C 1
ATOM 1402 O O . ASP A 1 183 ? -12.20084 1.99122 -23.58699 1.000 4.97000 229 ASP A O 1
ATOM 1407 N N . GLU A 1 184 ? -11.43056 2.45513 -25.65571 1.000 5.53000 230 GLU A N 1
ATOM 1408 C CA . GLU A 1 184 ? -11.41392 1.05853 -26.05805 1.000 9.03000 230 GLU A CA 1
ATOM 1409 C C . GLU A 1 184 ? -10.34282 0.31477 -25.27568 1.000 4.10000 230 GLU A C 1
ATOM 1410 O O . GLU A 1 184 ? -9.28721 0.86599 -24.95829 1.000 8.76000 230 GLU A O 1
ATOM 1416 N N . ARG A 1 185 ? -10.62494 -0.95181 -24.96065 1.000 4.99000 231 ARG A N 1
ATOM 1417 C CA . ARG A 1 185 ? -9.73934 -1.70728 -24.07893 1.000 4.78000 231 ARG A CA 1
ATOM 1418 C C . ARG A 1 185 ? -8.30748 -1.72481 -24.60380 1.000 13.27000 231 ARG A C 1
ATOM 1419 O O . ARG A 1 185 ? -7.35852 -1.47496 -23.85066 1.000 8.37000 231 ARG A O 1
ATOM 1427 N N . ARG A 1 186 ? -8.13202 -1.97020 -25.90191 1.000 12.87000 232 ARG A N 1
ATOM 1428 C CA . ARG A 1 186 ? -6.79208 -2.08726 -26.45956 1.000 13.55000 232 ARG A CA 1
ATOM 1429 C C . ARG A 1 186 ? -6.10072 -0.74360 -26.65393 1.000 7.11000 232 ARG A C 1
ATOM 1430 O O . ARG A 1 186 ? -4.90376 -0.72771 -26.95039 1.000 11.61000 232 ARG A O 1
ATOM 1438 N N . LYS A 1 187 ? -6.80869 0.37529 -26.50011 1.000 6.90000 233 LYS A N 1
ATOM 1439 C CA . LYS A 1 187 ? -6.20715 1.69352 -26.65364 1.000 8.59000 233 LYS A CA 1
ATOM 1440 C C . LYS A 1 187 ? -5.86903 2.35643 -25.32761 1.000 10.29000 233 LYS A C 1
ATOM 1441 O O . LYS A 1 187 ? -5.17272 3.37678 -25.32806 1.000 8.84000 233 LYS A O 1
ATOM 1447 N N . TRP A 1 188 ? -6.34019 1.80599 -24.20650 1.000 6.91000 234 TRP A N 1
ATOM 1448 C CA . TRP A 1 188 ? -6.11909 2.44598 -22.91315 1.000 9.29000 234 TRP A CA 1
ATOM 1449 C C . TRP A 1 188 ? -4.63506 2.60299 -22.61101 1.000 11.90000 234 TRP A C 1
ATOM 1450 O O . TRP A 1 188 ? -4.21368 3.61677 -22.04018 1.000 13.23000 234 TRP A O 1
ATOM 1461 N N . ILE A 1 189 ? -3.82410 1.61401 -22.99580 1.000 11.62000 235 ILE A N 1
ATOM 1462 C CA . ILE A 1 189 ? -2.38957 1.67561 -22.73960 1.000 10.10000 235 ILE A CA 1
ATOM 1463 C C . ILE A 1 189 ? -1.75844 2.90800 -23.37812 1.000 15.81000 235 ILE A C 1
ATOM 1464 O O . ILE A 1 189 ? -0.70051 3.36814 -22.92792 1.000 12.30000 235 ILE A O 1
ATOM 1469 N N . GLN A 1 190 ? -2.40038 3.47910 -24.40148 1.000 12.15000 236 GLN A N 1
ATOM 1470 C CA . GLN A 1 190 ? -1.85661 4.66271 -25.05353 1.000 11.80000 236 GLN A CA 1
ATOM 1471 C C . GLN A 1 190 ? -1.89059 5.89665 -24.16086 1.000 12.38000 236 GLN A C 1
ATOM 1472 O O . GLN A 1 190 ? -1.12087 6.82926 -24.40260 1.000 12.34000 236 GLN A O 1
ATOM 1478 N N . CYS A 1 191 ? -2.74924 5.93209 -23.13664 1.000 11.57000 237 CYS A N 1
ATOM 1479 C CA . CYS A 1 191 ? -2.78703 7.11275 -22.28217 1.000 12.10000 237 CYS A CA 1
ATOM 1480 C C . CYS A 1 191 ? -1.49506 7.31037 -21.49625 1.000 12.01000 237 CYS A C 1
ATOM 1481 O O . CYS A 1 191 ? -1.27003 8.41214 -20.98560 1.000 11.85000 237 CYS A O 1
ATOM 1484 N N . PHE A 1 192 ? -0.63707 6.29196 -21.41533 1.000 11.35000 238 PHE A N 1
ATOM 1485 C CA . PHE A 1 192 ? 0.65006 6.36964 -20.73168 1.000 11.35000 238 PHE A CA 1
ATOM 1486 C C . PHE A 1 192 ? 1.78873 6.82238 -21.64036 1.000 13.21000 238 PHE A C 1
ATOM 1487 O O . PHE A 1 192 ? 2.91492 6.97539 -21.15666 1.000 10.14000 238 PHE A O 1
ATOM 1495 N N . ASN A 1 193 ? 1.52861 7.04043 -22.93071 1.000 11.82000 239 ASN A N 1
ATOM 1496 C CA . ASN A 1 193 ? 2.57537 7.45135 -23.86319 1.000 11.72000 239 ASN A CA 1
ATOM 1497 C C . ASN A 1 193 ? 3.32975 8.67118 -23.35150 1.000 17.91000 239 ASN A C 1
ATOM 1498 O O . ASN A 1 193 ? 2.72070 9.66987 -22.96199 1.000 16.46000 239 ASN A O 1
ATOM 1503 N N . ASP A 1 194 ? 4.66184 8.58126 -23.35752 1.000 14.06000 240 ASP A N 1
ATOM 1504 C CA . ASP A 1 194 ? 5.53976 9.70928 -23.04715 1.000 18.55000 240 ASP A CA 1
ATOM 1505 C C . ASP A 1 194 ? 5.23673 10.30977 -21.67468 1.000 21.85000 240 ASP A C 1
ATOM 1506 O O . ASP A 1 194 ? 5.39908 11.51378 -21.46277 1.000 16.37000 240 ASP A O 1
ATOM 1511 N N . VAL A 1 195 ? 4.78416 9.48806 -20.73240 1.000 12.01000 241 VAL A N 1
ATOM 1512 C CA . VAL A 1 195 ? 4.51818 9.95521 -19.37589 1.000 10.51000 241 VAL A CA 1
ATOM 1513 C C . VAL A 1 195 ? 5.81654 9.92350 -18.58194 1.000 11.12000 241 VAL A C 1
ATOM 1514 O O . VAL A 1 195 ? 6.50716 8.89895 -18.53572 1.000 14.72000 241 VAL A O 1
ATOM 1518 N N . THR A 1 196 ? 6.15530 11.05408 -17.96345 1.000 11.79000 242 THR A N 1
ATOM 1519 C CA . THR A 1 196 ? 7.33545 11.10192 -17.10725 1.000 12.30000 242 THR A CA 1
ATOM 1520 C C . THR A 1 196 ? 7.09847 10.35587 -15.80453 1.000 13.04000 242 THR A C 1
ATOM 1521 O O . THR A 1 196 ? 7.98870 9.65755 -15.30488 1.000 10.12000 242 THR A O 1
ATOM 1525 N N . ALA A 1 197 ? 5.91111 10.50329 -15.22999 1.000 7.94000 243 ALA A N 1
ATOM 1526 C CA . ALA A 1 197 ? 5.62015 9.85401 -13.96514 1.000 7.76000 243 ALA A CA 1
ATOM 1527 C C . ALA A 1 197 ? 4.11675 9.72682 -13.81010 1.000 4.91000 243 ALA A C 1
ATOM 1528 O O . ALA A 1 197 ? 3.35678 10.58603 -14.25697 1.000 6.05000 243 ALA A O 1
ATOM 1530 N N . ILE A 1 198 ? 3.70638 8.63626 -13.19012 1.000 6.09000 244 ILE A N 1
ATOM 1531 C CA . ILE A 1 198 ? 2.33666 8.46534 -12.73834 1.000 6.69000 244 ILE A CA 1
ATOM 1532 C C . ILE A 1 198 ? 2.24153 9.04705 -11.33479 1.000 9.94000 244 ILE A C 1
ATOM 1533 O O . ILE A 1 198 ? 3.11983 8.81049 -10.49634 1.000 7.80000 244 ILE A O 1
ATOM 1538 N N . ILE A 1 199 ? 1.21128 9.84681 -11.08559 1.000 8.43000 245 ILE A N 1
ATOM 1539 C CA . ILE A 1 199 ? 0.87851 10.27196 -9.73199 1.000 8.43000 245 ILE A CA 1
ATOM 1540 C C . ILE A 1 199 ? -0.34186 9.46082 -9.32237 1.000 8.42000 245 ILE A C 1
ATOM 1541 O O . ILE A 1 199 ? -1.45423 9.70957 -9.79547 1.000 8.07000 245 ILE A O 1
ATOM 1546 N N . PHE A 1 200 ? -0.13899 8.48183 -8.45147 1.000 4.90000 246 PHE A N 1
ATOM 1547 C CA . PHE A 1 200 ? -1.22556 7.62540 -8.00301 1.000 7.12000 246 PHE A CA 1
ATOM 1548 C C . PHE A 1 200 ? -1.78192 8.18037 -6.70143 1.000 3.69000 246 PHE A C 1
ATOM 1549 O O . PHE A 1 200 ? -1.04418 8.33177 -5.72340 1.000 7.78000 246 PHE A O 1
ATOM 1557 N N . VAL A 1 201 ? -3.07528 8.48434 -6.68920 1.000 5.83000 247 VAL A N 1
ATOM 1558 C CA . VAL A 1 201 ? -3.71839 9.13954 -5.55771 1.000 5.00000 247 VAL A CA 1
ATOM 1559 C C . VAL A 1 201 ? -4.60419 8.13013 -4.84214 1.000 5.53000 247 VAL A C 1
ATOM 1560 O O . VAL A 1 201 ? -5.38723 7.41775 -5.48161 1.000 5.33000 247 VAL A O 1
ATOM 1564 N N . VAL A 1 202 ? -4.48326 8.07860 -3.51611 1.000 5.78000 248 VAL A N 1
ATOM 1565 C CA . VAL A 1 202 ? -5.23556 7.15991 -2.66715 1.000 5.22000 248 VAL A CA 1
ATOM 1566 C C . VAL A 1 202 ? -5.98812 7.95777 -1.61506 1.000 3.35000 248 VAL A C 1
ATOM 1567 O O . VAL A 1 202 ? -5.39684 8.80140 -0.93697 1.000 7.44000 248 VAL A O 1
ATOM 1571 N N . ALA A 1 203 ? -7.27412 7.65671 -1.44246 1.000 4.59000 249 ALA A N 1
ATOM 1572 C CA . ALA A 1 203 ? -8.04426 8.19457 -0.32077 1.000 7.04000 249 ALA A CA 1
ATOM 1573 C C . ALA A 1 203 ? -7.74306 7.33877 0.90157 1.000 6.34000 249 ALA A C 1
ATOM 1574 O O . ALA A 1 203 ? -8.42537 6.35164 1.18155 1.000 6.12000 249 ALA A O 1
ATOM 1576 N N . SER A 1 204 ? -6.70095 7.72454 1.64058 1.000 8.24000 250 SER A N 1
ATOM 1577 C CA . SER A 1 204 ? -6.26821 6.93208 2.78847 1.000 10.43000 250 SER A CA 1
ATOM 1578 C C . SER A 1 204 ? -7.38462 6.74114 3.79616 1.000 9.85000 250 SER A C 1
ATOM 1579 O O . SER A 1 204 ? -7.46757 5.69461 4.44865 1.000 6.88000 250 SER A O 1
ATOM 1582 N N . SER A 1 205 ? -8.25636 7.73155 3.92457 1.000 6.01000 251 SER A N 1
ATOM 1583 C CA . SER A 1 205 ? -9.29513 7.70318 4.93407 1.000 7.63000 251 SER A CA 1
ATOM 1584 C C . SER A 1 205 ? -10.44496 6.77472 4.58225 1.000 11.73000 251 SER A C 1
ATOM 1585 O O . SER A 1 205 ? -11.34110 6.60026 5.41012 1.000 12.06000 251 SER A O 1
ATOM 1588 N N . SER A 1 206 ? -10.45901 6.19772 3.37970 1.000 12.37000 252 SER A N 1
ATOM 1589 C CA . SER A 1 206 ? -11.59916 5.43030 2.89851 1.000 8.08000 252 SER A CA 1
ATOM 1590 C C . SER A 1 206 ? -11.44192 3.93418 3.14495 1.000 8.50000 252 SER A C 1
ATOM 1591 O O . SER A 1 206 ? -12.03341 3.12245 2.42508 1.000 7.24000 252 SER A O 1
ATOM 1594 N N . TYR A 1 207 ? -10.68557 3.55566 4.18007 1.000 5.40000 253 TYR A N 1
ATOM 1595 C CA . TYR A 1 207 ? -10.49691 2.14618 4.50688 1.000 5.78000 253 TYR A CA 1
ATOM 1596 C C . TYR A 1 207 ? -11.76966 1.47879 5.01958 1.000 5.08000 253 TYR A C 1
ATOM 1597 O O . TYR A 1 207 ? -11.81981 0.24647 5.07769 1.000 10.31000 253 TYR A O 1
ATOM 1606 N N . ASN A 1 208 ? -12.78158 2.24645 5.42418 1.000 7.84000 254 ASN A N 1
ATOM 1607 C CA . ASN A 1 208 ? -14.01133 1.67389 5.95803 1.000 8.91000 254 ASN A CA 1
ATOM 1608 C C . ASN A 1 208 ? -15.18005 1.79496 4.99286 1.000 10.87000 254 ASN A C 1
ATOM 1609 O O . ASN A 1 208 ? -16.32615 1.53869 5.38101 1.000 14.00000 254 ASN A O 1
ATOM 1614 N N . MET A 1 209 ? -14.91559 2.16461 3.74625 1.000 10.77000 255 MET A N 1
ATOM 1615 C CA . MET A 1 209 ? -15.93826 2.40908 2.74379 1.000 9.65000 255 MET A CA 1
ATOM 1616 C C . MET A 1 209 ? -15.77582 1.41908 1.59600 1.000 5.74000 255 MET A C 1
ATOM 1617 O O . MET A 1 209 ? -14.75408 0.73846 1.47253 1.000 9.20000 255 MET A O 1
ATOM 1622 N N . VAL A 1 210 ? -16.81248 1.32849 0.76190 1.000 9.74000 256 VAL A N 1
ATOM 1623 C CA . VAL A 1 210 ? -16.79103 0.50863 -0.44343 1.000 8.65000 256 VAL A CA 1
ATOM 1624 C C . VAL A 1 210 ? -16.98873 1.41074 -1.65589 1.000 6.07000 256 VAL A C 1
ATOM 1625 O O . VAL A 1 210 ? -17.56221 2.49766 -1.56467 1.000 8.31000 256 VAL A O 1
ATOM 1629 N N . ILE A 1 211 ? -16.50358 0.93893 -2.80726 1.000 5.56000 257 ILE A N 1
ATOM 1630 C CA . ILE A 1 211 ? -16.53566 1.74476 -4.02159 1.000 9.74000 257 ILE A CA 1
ATOM 1631 C C . ILE A 1 211 ? -17.96309 1.84596 -4.54820 1.000 8.14000 257 ILE A C 1
ATOM 1632 O O . ILE A 1 211 ? -18.79542 0.95121 -4.34468 1.000 7.23000 257 ILE A O 1
ATOM 1637 N N . ARG A 1 212 ? -18.25015 2.95012 -5.24636 1.000 6.21000 258 ARG A N 1
ATOM 1638 C CA . ARG A 1 212 ? -19.57699 3.13148 -5.83171 1.000 9.53000 258 ARG A CA 1
ATOM 1639 C C . ARG A 1 212 ? -19.86624 2.12336 -6.94059 1.000 13.29000 258 ARG A C 1
ATOM 1640 O O . ARG A 1 212 ? -21.02965 1.76673 -7.15577 1.000 10.70000 258 ARG A O 1
ATOM 1648 N N . GLU A 1 213 ? -18.83610 1.64936 -7.64512 1.000 9.77000 259 GLU A N 1
ATOM 1649 C CA . GLU A 1 213 ? -19.06486 0.85009 -8.84778 1.000 11.57000 259 GLU A CA 1
ATOM 1650 C C . GLU A 1 213 ? -19.78629 -0.46305 -8.54738 1.000 18.99000 259 GLU A C 1
ATOM 1651 O O . GLU A 1 213 ? -20.59728 -0.92226 -9.35792 1.000 20.75000 259 GLU A O 1
ATOM 1657 N N . ASP A 1 214 ? -19.50846 -1.09360 -7.40478 1.000 17.34000 260 ASP A N 1
ATOM 1658 C CA . ASP A 1 214 ? -20.21577 -2.31585 -7.03974 1.000 13.89000 260 ASP A CA 1
ATOM 1659 C C . ASP A 1 214 ? -20.77297 -2.30576 -5.62466 1.000 18.85000 260 ASP A C 1
ATOM 1660 O O . ASP A 1 214 ? -21.50804 -3.23272 -5.26905 1.000 19.70000 260 ASP A O 1
ATOM 1665 N N . ASN A 1 215 ? -20.44046 -1.30119 -4.81191 1.000 20.15000 261 ASN A N 1
ATOM 1666 C CA . ASN A 1 215 ? -20.84097 -1.22389 -3.40800 1.000 15.87000 261 ASN A CA 1
ATOM 1667 C C . ASN A 1 215 ? -20.46233 -2.46983 -2.62479 1.000 15.41000 261 ASN A C 1
ATOM 1668 O O . ASN A 1 215 ? -21.20456 -2.89875 -1.74396 1.000 13.51000 261 ASN A O 1
ATOM 1673 N N . GLN A 1 216 ? -19.30630 -3.05438 -2.93793 1.000 14.17000 262 GLN A N 1
ATOM 1674 C CA . GLN A 1 216 ? -18.85307 -4.26379 -2.25963 1.000 21.45000 262 GLN A CA 1
ATOM 1675 C C . GLN A 1 216 ? -17.34694 -4.23120 -2.03470 1.000 16.62000 262 GLN A C 1
ATOM 1676 O O . GLN A 1 216 ? -16.87053 -4.54457 -0.94011 1.000 18.02000 262 GLN A O 1
ATOM 1682 N N . THR A 1 217 ? -16.58632 -3.87435 -3.06860 1.000 13.98000 263 THR A N 1
ATOM 1683 C CA . THR A 1 217 ? -15.13535 -3.80619 -2.94189 1.000 10.99000 263 THR A CA 1
ATOM 1684 C C . THR A 1 217 ? -14.75048 -2.67010 -1.99850 1.000 9.36000 263 THR A C 1
ATOM 1685 O O . THR A 1 217 ? -15.14598 -1.51985 -2.20821 1.000 11.38000 263 THR A O 1
ATOM 1689 N N . ASN A 1 218 ? -13.99967 -2.99846 -0.95086 1.000 9.63000 264 ASN A N 1
ATOM 1690 C CA . ASN A 1 218 ? -13.46361 -1.98346 -0.05232 1.000 9.21000 264 ASN A CA 1
ATOM 1691 C C . ASN A 1 218 ? -12.62255 -0.97246 -0.82715 1.000 8.06000 264 ASN A C 1
ATOM 1692 O O . ASN A 1 218 ? -11.83520 -1.34139 -1.70199 1.000 7.76000 264 ASN A O 1
ATOM 1697 N N . ARG A 1 219 ? -12.78874 0.31374 -0.49387 1.000 7.04000 265 ARG A N 1
ATOM 1698 C CA . ARG A 1 219 ? -12.16329 1.37421 -1.28201 1.000 9.14000 265 ARG A CA 1
ATOM 1699 C C . ARG A 1 219 ? -10.64399 1.30932 -1.22924 1.000 3.98000 265 ARG A C 1
ATOM 1700 O O . ARG A 1 219 ? -9.97902 1.49829 -2.25473 1.000 4.39000 265 ARG A O 1
ATOM 1708 N N . LEU A 1 220 ? -10.06813 1.07753 -0.04723 1.000 4.58000 266 LEU A N 1
ATOM 1709 C CA . LEU A 1 220 ? -8.61714 0.98960 0.02445 1.000 2.07000 266 LEU A CA 1
ATOM 1710 C C . LEU A 1 220 ? -8.11146 -0.23497 -0.72628 1.000 4.74000 266 LEU A C 1
ATOM 1711 O O . LEU A 1 220 ? -7.10855 -0.15406 -1.44278 1.000 5.52000 266 LEU A O 1
ATOM 1716 N N . GLN A 1 221 ? -8.79205 -1.37716 -0.58154 1.000 7.25000 267 GLN A N 1
ATOM 1717 C CA . GLN A 1 221 ? -8.39027 -2.56411 -1.33334 1.000 9.93000 267 GLN A CA 1
ATOM 1718 C C . GLN A 1 221 ? -8.50216 -2.31705 -2.82980 1.000 7.93000 267 GLN A C 1
ATOM 1719 O O . GLN A 1 221 ? -7.69175 -2.82087 -3.61499 1.000 9.83000 267 GLN A O 1
ATOM 1725 N N . GLU A 1 222 ? -9.50351 -1.54043 -3.24274 1.000 9.93000 268 GLU A N 1
ATOM 1726 C CA . GLU A 1 222 ? -9.59512 -1.14678 -4.64145 1.000 6.23000 268 GLU A CA 1
ATOM 1727 C C . GLU A 1 222 ? -8.36957 -0.33875 -5.06127 1.000 6.00000 268 GLU A C 1
ATOM 1728 O O . GLU A 1 222 ? -7.79224 -0.58567 -6.12568 1.000 5.36000 268 GLU A O 1
ATOM 1734 N N . ALA A 1 223 ? -7.93348 0.60633 -4.21868 1.000 5.51000 269 ALA A N 1
ATOM 1735 C CA . ALA A 1 223 ? -6.73808 1.39160 -4.52945 1.000 6.26000 269 ALA A CA 1
ATOM 1736 C C . ALA A 1 223 ? -5.49060 0.51531 -4.59556 1.000 5.43000 269 ALA A C 1
ATOM 1737 O O . ALA A 1 223 ? -4.61549 0.73119 -5.44505 1.000 5.84000 269 ALA A O 1
ATOM 1739 N N . LEU A 1 224 ? -5.37728 -0.45712 -3.68871 1.000 5.26000 270 LEU A N 1
ATOM 1740 C CA . LEU A 1 224 ? -4.24713 -1.38199 -3.72317 1.000 10.80000 270 LEU A CA 1
ATOM 1741 C C . LEU A 1 224 ? -4.27536 -2.23184 -4.98406 1.000 6.19000 270 LEU A C 1
ATOM 1742 O O . LEU A 1 224 ? -3.23563 -2.45917 -5.61381 1.000 10.40000 270 LEU A O 1
ATOM 1747 N N . ASN A 1 225 ? -5.46224 -2.70605 -5.36548 1.000 6.04000 271 ASN A N 1
ATOM 1748 C CA . ASN A 1 225 ? -5.59480 -3.52357 -6.56520 1.000 9.30000 271 ASN A CA 1
ATOM 1749 C C . ASN A 1 225 ? -5.28479 -2.72498 -7.82076 1.000 6.29000 271 ASN A C 1
ATOM 1750 O O . ASN A 1 225 ? -4.60460 -3.22408 -8.72316 1.000 8.60000 271 ASN A O 1
ATOM 1755 N N . LEU A 1 226 ? -5.77624 -1.48542 -7.90232 1.000 8.42000 272 LEU A N 1
ATOM 1756 C CA . LEU A 1 226 ? -5.41329 -0.62523 -9.02323 1.000 5.63000 272 LEU A CA 1
ATOM 1757 C C . LEU A 1 226 ? -3.91183 -0.40364 -9.07168 1.000 6.26000 272 LEU A C 1
ATOM 1758 O O . LEU A 1 226 ? -3.28794 -0.50471 -10.13606 1.000 6.34000 272 LEU A O 1
ATOM 1763 N N . PHE A 1 227 ? -3.31520 -0.07805 -7.92403 1.000 3.87000 273 PHE A N 1
ATOM 1764 C CA . PHE A 1 227 ? -1.88009 0.16805 -7.89399 1.000 5.09000 273 PHE A CA 1
ATOM 1765 C C . PHE A 1 227 ? -1.11602 -1.07538 -8.31465 1.000 4.58000 273 PHE A C 1
ATOM 1766 O O . PHE A 1 227 ? -0.14226 -0.99047 -9.06893 1.000 7.63000 273 PHE A O 1
ATOM 1774 N N . LYS A 1 228 ? -1.55554 -2.24265 -7.84673 1.000 5.59000 274 LYS A N 1
ATOM 1775 C CA . LYS A 1 228 ? -0.90620 -3.48864 -8.23495 1.000 6.63000 274 LYS A CA 1
ATOM 1776 C C . LYS A 1 228 ? -0.97789 -3.69809 -9.74359 1.000 8.19000 274 LYS A C 1
ATOM 1777 O O . LYS A 1 228 ? -0.00772 -4.14879 -10.36345 1.000 9.24000 274 LYS A O 1
ATOM 1783 N N . SER A 1 229 ? -2.10970 -3.35425 -10.35746 1.000 6.31000 275 SER A N 1
ATOM 1784 C CA . SER A 1 229 ? -2.25453 -3.58040 -11.79200 1.000 5.35000 275 SER A CA 1
ATOM 1785 C C . SER A 1 229 ? -1.30842 -2.68843 -12.58471 1.000 6.11000 275 SER A C 1
ATOM 1786 O O . SER A 1 229 ? -0.62730 -3.14980 -13.50934 1.000 7.92000 275 SER A O 1
ATOM 1789 N N . ILE A 1 230 ? -1.24796 -1.40130 -12.22926 1.000 10.56000 276 ILE A N 1
ATOM 1790 C CA . ILE A 1 230 ? -0.32604 -0.47965 -12.88754 1.000 8.55000 276 ILE A CA 1
ATOM 1791 C C . ILE A 1 230 ? 1.11499 -0.92002 -12.66810 1.000 6.93000 276 ILE A C 1
ATOM 1792 O O . ILE A 1 230 ? 1.91601 -0.98688 -13.60940 1.000 6.60000 276 ILE A O 1
ATOM 1797 N N . TRP A 1 231 ? 1.46659 -1.21693 -11.41272 1.000 7.30000 277 TRP A N 1
ATOM 1798 C CA . TRP A 1 231 ? 2.86314 -1.44833 -11.05961 1.000 7.77000 277 TRP A CA 1
ATOM 1799 C C . TRP A 1 231 ? 3.43899 -2.65107 -11.79770 1.000 11.57000 277 TRP A C 1
ATOM 1800 O O . TRP A 1 231 ? 4.60423 -2.63314 -12.20991 1.000 15.60000 277 TRP A O 1
ATOM 1811 N N . ASN A 1 232 ? 2.63540 -3.69684 -11.98246 1.000 7.08000 278 ASN A N 1
ATOM 1812 C CA . ASN A 1 232 ? 3.07908 -4.95423 -12.57247 1.000 16.03000 278 ASN A CA 1
ATOM 1813 C C . ASN A 1 232 ? 2.75562 -5.05984 -14.05245 1.000 16.48000 278 ASN A C 1
ATOM 1814 O O . ASN A 1 232 ? 2.92628 -6.13413 -14.63862 1.000 9.41000 278 ASN A O 1
ATOM 1819 N N . ASN A 1 233 ? 2.27774 -3.98380 -14.66855 1.000 10.10000 279 ASN A N 1
ATOM 1820 C CA . ASN A 1 233 ? 2.04549 -3.99347 -16.10722 1.000 11.17000 279 ASN A CA 1
ATOM 1821 C C . ASN A 1 233 ? 3.38474 -3.83029 -16.81550 1.000 11.05000 279 ASN A C 1
ATOM 1822 O O . ASN A 1 233 ? 4.01826 -2.77429 -16.71088 1.000 7.29000 279 ASN A O 1
ATOM 1827 N N . ARG A 1 234 ? 3.81489 -4.87004 -17.53782 1.000 12.23000 280 ARG A N 1
ATOM 1828 C CA . ARG A 1 234 ? 5.13590 -4.84320 -18.15667 1.000 13.17000 280 ARG A CA 1
ATOM 1829 C C . ARG A 1 234 ? 5.29734 -3.70967 -19.16473 1.000 11.77000 280 ARG A C 1
ATOM 1830 O O . ARG A 1 234 ? 6.42917 -3.29378 -19.42878 1.000 7.84000 280 ARG A O 1
ATOM 1838 N N . TRP A 1 235 ? 4.20678 -3.18133 -19.72083 1.000 8.02000 281 TRP A N 1
ATOM 1839 C CA . TRP A 1 235 ? 4.34853 -2.08267 -20.66723 1.000 12.27000 281 TRP A CA 1
ATOM 1840 C C . TRP A 1 235 ? 4.51539 -0.73846 -19.97807 1.000 11.48000 281 TRP A C 1
ATOM 1841 O O . TRP A 1 235 ? 4.71475 0.26887 -20.66207 1.000 14.59000 281 TRP A O 1
ATOM 1852 N N . LEU A 1 236 ? 4.43260 -0.70842 -18.64953 1.000 10.59000 282 LEU A N 1
ATOM 1853 C CA . LEU A 1 236 ? 4.58198 0.49603 -17.84661 1.000 12.12000 282 LEU A CA 1
ATOM 1854 C C . LEU A 1 236 ? 5.78310 0.39376 -16.92473 1.000 11.82000 282 LEU A C 1
ATOM 1855 O O . LEU A 1 236 ? 5.92512 1.20314 -16.00333 1.000 11.61000 282 LEU A O 1
ATOM 1860 N N . ARG A 1 237 ? 6.65003 -0.58994 -17.16037 1.000 14.74000 283 ARG A N 1
ATOM 1861 C CA . ARG A 1 237 ? 7.68918 -0.94642 -16.20746 1.000 18.63000 283 ARG A CA 1
ATOM 1862 C C . ARG A 1 237 ? 8.73867 0.14547 -16.04328 1.000 19.32000 283 ARG A C 1
ATOM 1863 O O . ARG A 1 237 ? 9.45556 0.14658 -15.03927 1.000 22.01000 283 ARG A O 1
ATOM 1871 N N . THR A 1 238 ? 8.83322 1.08508 -16.97929 1.000 16.12000 284 THR A N 1
ATOM 1872 C CA . THR A 1 238 ? 9.82330 2.14907 -16.89145 1.000 13.79000 284 THR A CA 1
ATOM 1873 C C . THR A 1 238 ? 9.25875 3.46523 -16.38287 1.000 16.81000 284 THR A C 1
ATOM 1874 O O . THR A 1 238 ? 9.98502 4.46309 -16.37054 1.000 13.39000 284 THR A O 1
ATOM 1878 N N . ILE A 1 239 ? 7.98917 3.50777 -15.99518 1.000 16.57000 285 ILE A N 1
ATOM 1879 C CA . ILE A 1 239 ? 7.35557 4.73055 -15.51819 1.000 13.44000 285 ILE A CA 1
ATOM 1880 C C . ILE A 1 239 ? 7.33813 4.69493 -13.99941 1.000 11.57000 285 ILE A C 1
ATOM 1881 O O . ILE A 1 239 ? 6.68533 3.83100 -13.39980 1.000 10.69000 285 ILE A O 1
ATOM 1886 N N . SER A 1 240 ? 8.03182 5.63800 -13.37278 1.000 12.05000 286 SER A N 1
ATOM 1887 C CA . SER A 1 240 ? 7.99906 5.71437 -11.92163 1.000 17.06000 286 SER A CA 1
ATOM 1888 C C . SER A 1 240 ? 6.66337 6.27291 -11.44657 1.000 12.55000 286 SER A C 1
ATOM 1889 O O . SER A 1 240 ? 5.97212 7.00380 -12.16334 1.000 10.67000 286 SER A O 1
ATOM 1892 N N . VAL A 1 241 ? 6.30159 5.90903 -10.22138 1.000 8.72000 287 VAL A N 1
ATOM 1893 C CA . VAL A 1 241 ? 5.01726 6.26093 -9.63224 1.000 10.11000 287 VAL A CA 1
ATOM 1894 C C . VAL A 1 241 ? 5.27160 7.13367 -8.41646 1.000 16.16000 287 VAL A C 1
ATOM 1895 O O . VAL A 1 241 ? 5.95279 6.71391 -7.47331 1.000 15.41000 287 VAL A O 1
ATOM 1899 N N . ILE A 1 242 ? 4.72572 8.33983 -8.43628 1.000 11.12000 288 ILE A N 1
ATOM 1900 C CA . ILE A 1 242 ? 4.64981 9.16784 -7.24412 1.000 8.38000 288 ILE A CA 1
ATOM 1901 C C . ILE A 1 242 ? 3.32671 8.84338 -6.56367 1.000 12.21000 288 ILE A C 1
ATOM 1902 O O . ILE A 1 242 ? 2.25699 8.97574 -7.16926 1.000 12.75000 288 ILE A O 1
ATOM 1907 N N . LEU A 1 243 ? 3.39704 8.38644 -5.32000 1.000 10.98000 289 LEU A N 1
ATOM 1908 C CA . LEU A 1 243 ? 2.23060 7.89640 -4.59892 1.000 10.65000 289 LEU A CA 1
ATOM 1909 C C . LEU A 1 243 ? 1.75723 8.95292 -3.61152 1.000 12.69000 289 LEU A C 1
ATOM 1910 O O . LEU A 1 243 ? 2.47926 9.29374 -2.66699 1.000 11.89000 289 LEU A O 1
ATOM 1915 N N . PHE A 1 244 ? 0.54667 9.46359 -3.82416 1.000 7.14000 290 PHE A N 1
ATOM 1916 C CA . PHE A 1 244 ? -0.05322 10.44062 -2.91853 1.000 10.06000 290 PHE A CA 1
ATOM 1917 C C . PHE A 1 244 ? -0.99095 9.69799 -1.97915 1.000 6.06000 290 PHE A C 1
ATOM 1918 O O . PHE A 1 244 ? -2.10267 9.32562 -2.36070 1.000 8.26000 290 PHE A O 1
ATOM 1926 N N . LEU A 1 245 ? -0.54739 9.49273 -0.74395 1.000 7.27000 291 LEU A N 1
ATOM 1927 C CA . LEU A 1 245 ? -1.43602 8.98371 0.29646 1.000 6.71000 291 LEU A CA 1
ATOM 1928 C C . LEU A 1 245 ? -2.25038 10.16673 0.79138 1.000 6.46000 291 LEU A C 1
ATOM 1929 O O . LEU A 1 245 ? -1.87785 10.86372 1.73633 1.000 6.54000 291 LEU A O 1
ATOM 1934 N N . ASN A 1 246 ? -3.38361 10.38179 0.13001 1.000 7.18000 292 ASN A N 1
ATOM 1935 C CA . ASN A 1 246 ? -4.18093 11.58985 0.26147 1.000 8.66000 292 ASN A CA 1
ATOM 1936 C C . ASN A 1 246 ? -5.20435 11.45763 1.39284 1.000 7.11000 292 ASN A C 1
ATOM 1937 O O . ASN A 1 246 ? -5.36954 10.39656 2.00262 1.000 2.08000 292 ASN A O 1
ATOM 1942 N N . LYS A 1 247 ? -5.89143 12.57066 1.66910 1.000 4.18000 293 LYS A N 1
ATOM 1943 C CA . LYS A 1 247 ? -6.93191 12.67442 2.69918 1.000 6.45000 293 LYS A CA 1
ATOM 1944 C C . LYS A 1 247 ? -6.39161 12.34706 4.08962 1.000 5.26000 293 LYS A C 1
ATOM 1945 O O . LYS A 1 247 ? -7.08508 11.76047 4.92290 1.000 5.45000 293 LYS A O 1
ATOM 1951 N N . GLN A 1 248 ? -5.14623 12.76029 4.33831 1.000 2.72000 294 GLN A N 1
ATOM 1952 C CA . GLN A 1 248 ? -4.53598 12.61321 5.65824 1.000 4.83000 294 GLN A CA 1
ATOM 1953 C C . GLN A 1 248 ? -5.37585 13.27236 6.74454 1.000 9.77000 294 GLN A C 1
ATOM 1954 O O . GLN A 1 248 ? -5.47409 12.75057 7.86283 1.000 9.82000 294 GLN A O 1
ATOM 1960 N N . ASP A 1 249 ? -5.97995 14.42906 6.43784 1.000 9.63000 295 ASP A N 1
ATOM 1961 C CA . ASP A 1 249 ? -6.84180 15.09918 7.40867 1.000 12.23000 295 ASP A CA 1
ATOM 1962 C C . ASP A 1 249 ? -8.04098 14.23214 7.77440 1.000 14.90000 295 ASP A C 1
ATOM 1963 O O . ASP A 1 249 ? -8.38038 14.09790 8.95627 1.000 10.87000 295 ASP A O 1
ATOM 1968 N N . LEU A 1 250 ? -8.67976 13.61343 6.77954 1.000 8.63000 296 LEU A N 1
ATOM 1969 C CA . LEU A 1 250 ? -9.82375 12.75974 7.07144 1.000 9.95000 296 LEU A CA 1
ATOM 1970 C C . LEU A 1 250 ? -9.39106 11.44269 7.70228 1.000 9.36000 296 LEU A C 1
ATOM 1971 O O . LEU A 1 250 ? -10.15251 10.84866 8.47409 1.000 7.41000 296 LEU A O 1
ATOM 1976 N N . LEU A 1 251 ? -8.18967 10.95988 7.37556 1.000 6.28000 297 LEU A N 1
ATOM 1977 C CA . LEU A 1 251 ? -7.67263 9.76698 8.03909 1.000 6.69000 297 LEU A CA 1
ATOM 1978 C C . LEU A 1 251 ? -7.44411 10.02927 9.51914 1.000 8.35000 297 LEU A C 1
ATOM 1979 O O . LEU A 1 251 ? -7.82140 9.21675 10.36917 1.000 4.94000 297 LEU A O 1
ATOM 1984 N N . ALA A 1 252 ? -6.82176 11.16285 9.84522 1.000 8.45000 298 ALA A N 1
ATOM 1985 C CA . ALA A 1 252 ? -6.57338 11.48350 11.24397 1.000 9.46000 298 ALA A CA 1
ATOM 1986 C C . ALA A 1 252 ? -7.88326 11.60026 12.01008 1.000 11.17000 298 ALA A C 1
ATOM 1987 O O . ALA A 1 252 ? -8.01753 11.06354 13.11570 1.000 15.18000 298 ALA A O 1
ATOM 1989 N N . GLU A 1 253 ? -8.87370 12.28083 11.42303 1.000 10.80000 299 GLU A N 1
ATOM 1990 C CA . GLU A 1 253 ? -10.16386 12.44147 12.08930 1.000 14.67000 299 GLU A CA 1
ATOM 1991 C C . GLU A 1 253 ? -10.81993 11.09111 12.34710 1.000 11.78000 299 GLU A C 1
ATOM 1992 O O . GLU A 1 253 ? -11.33866 10.83276 13.44044 1.000 17.21000 299 GLU A O 1
ATOM 1998 N N . LYS A 1 254 ? -10.79490 10.21106 11.34588 1.000 8.97000 300 LYS A N 1
ATOM 1999 C CA . LYS A 1 254 ? -11.45927 8.91874 11.46661 1.000 9.79000 300 LYS A CA 1
ATOM 2000 C C . LYS A 1 254 ? -10.76154 8.02714 12.48760 1.000 13.08000 300 LYS A C 1
ATOM 2001 O O . LYS A 1 254 ? -11.42193 7.31291 13.25008 1.000 16.85000 300 LYS A O 1
ATOM 2007 N N . VAL A 1 255 ? -9.43032 8.04192 12.51646 1.000 11.32000 301 VAL A N 1
ATOM 2008 C CA . VAL A 1 255 ? -8.71879 7.19177 13.46223 1.000 17.72000 301 VAL A CA 1
ATOM 2009 C C . VAL A 1 255 ? -8.95488 7.67295 14.88961 1.000 20.72000 301 VAL A C 1
ATOM 2010 O O . VAL A 1 255 ? -9.25411 6.87521 15.78716 1.000 14.63000 301 VAL A O 1
ATOM 2014 N N . LEU A 1 256 ? -8.85728 8.98895 15.11309 1.000 14.79000 302 LEU A N 1
ATOM 2015 C CA . LEU A 1 256 ? -9.04365 9.55375 16.44805 1.000 22.43000 302 LEU A CA 1
ATOM 2016 C C . LEU A 1 256 ? -10.47015 9.41186 16.96740 1.000 31.28000 302 LEU A C 1
ATOM 2017 O O . LEU A 1 256 ? -10.70249 9.64818 18.15800 1.000 40.46000 302 LEU A O 1
ATOM 2022 N N . ALA A 1 257 ? -11.42478 9.03652 16.11837 1.000 27.07000 303 ALA A N 1
ATOM 2023 C CA . ALA A 1 257 ? -12.81377 8.91671 16.53586 1.000 26.47000 303 ALA A CA 1
ATOM 2024 C C . ALA A 1 257 ? -13.19983 7.50317 16.95468 1.000 30.59000 303 ALA A C 1
ATOM 2025 O O . ALA A 1 257 ? -14.22090 7.33384 17.62857 1.000 33.13000 303 ALA A O 1
ATOM 2027 N N . GLY A 1 258 ? -12.42145 6.49146 16.57484 1.000 29.07000 304 GLY A N 1
ATOM 2028 C CA . GLY A 1 258 ? -12.63494 5.14423 17.06977 1.000 29.22000 304 GLY A CA 1
ATOM 2029 C C . GLY A 1 258 ? -13.92073 4.47110 16.64736 1.000 31.05000 304 GLY A C 1
ATOM 2030 O O . GLY A 1 258 ? -14.23146 3.39550 17.16607 1.000 39.92000 304 GLY A O 1
ATOM 2031 N N . LYS A 1 259 ? -14.68171 5.06091 15.72194 1.000 34.17000 305 LYS A N 1
ATOM 2032 C CA . LYS A 1 259 ? -15.92415 4.43022 15.28433 1.000 31.64000 305 LYS A CA 1
ATOM 2033 C C . LYS A 1 259 ? -15.65102 3.22427 14.39284 1.000 30.63000 305 LYS A C 1
ATOM 2034 O O . LYS A 1 259 ? -16.28002 2.17202 14.55178 1.000 38.38000 305 LYS A O 1
ATOM 2040 N N . SER A 1 260 ? -14.73340 3.36350 13.43906 1.000 25.09000 306 SER A N 1
ATOM 2041 C CA . SER A 1 260 ? -14.36364 2.29231 12.51914 1.000 19.79000 306 SER A CA 1
ATOM 2042 C C . SER A 1 260 ? -12.87594 2.02466 12.69486 1.000 18.27000 306 SER A C 1
ATOM 2043 O O . SER A 1 260 ? -12.04258 2.81702 12.24459 1.000 27.48000 306 SER A O 1
ATOM 2046 N N . LYS A 1 261 ? -12.53993 0.91705 13.34850 1.000 24.34000 307 LYS A N 1
ATOM 2047 C CA . LYS A 1 261 ? -11.14252 0.58259 13.57335 1.000 21.07000 307 LYS A CA 1
ATOM 2048 C C . LYS A 1 261 ? -10.54885 -0.03844 12.31736 1.000 18.98000 307 LYS A C 1
ATOM 2049 O O . LYS A 1 261 ? -11.18918 -0.85760 11.65097 1.000 22.22000 307 LYS A O 1
ATOM 2055 N N . ILE A 1 262 ? -9.31669 0.36217 11.99415 1.000 19.69000 308 ILE A N 1
ATOM 2056 C CA . ILE A 1 262 ? -8.67886 -0.11987 10.77192 1.000 16.53000 308 ILE A CA 1
ATOM 2057 C C . ILE A 1 262 ? -8.59808 -1.64132 10.77331 1.000 17.52000 308 ILE A C 1
ATOM 2058 O O . ILE A 1 262 ? -8.79839 -2.28727 9.73600 1.000 17.68000 308 ILE A O 1
ATOM 2063 N N . GLU A 1 263 ? -8.34618 -2.24228 11.94100 1.000 14.60000 309 GLU A N 1
ATOM 2064 C CA . GLU A 1 263 ? -8.23266 -3.69624 12.01370 1.000 19.16000 309 GLU A CA 1
ATOM 2065 C C . GLU A 1 263 ? -9.55278 -4.40068 11.73238 1.000 15.22000 309 GLU A C 1
ATOM 2066 O O . GLU A 1 263 ? -9.54562 -5.60092 11.44047 1.000 26.16000 309 GLU A O 1
ATOM 2072 N N . ASP A 1 264 ? -10.68205 -3.69175 11.81635 1.000 16.80000 310 ASP A N 1
ATOM 2073 C CA . ASP A 1 264 ? -11.95738 -4.27672 11.41438 1.000 17.21000 310 ASP A CA 1
ATOM 2074 C C . ASP A 1 264 ? -12.05826 -4.46707 9.90628 1.000 29.22000 310 ASP A C 1
ATOM 2075 O O . ASP A 1 264 ? -12.89789 -5.24899 9.45090 1.000 27.00000 310 ASP A O 1
ATOM 2080 N N . TYR A 1 265 ? -11.23293 -3.76755 9.12478 1.000 21.87000 311 TYR A N 1
ATOM 2081 C CA . TYR A 1 265 ? -11.24302 -3.87722 7.67183 1.000 20.83000 311 TYR A CA 1
ATOM 2082 C C . TYR A 1 265 ? -9.94549 -4.42167 7.09694 1.000 18.48000 311 TYR A C 1
ATOM 2083 O O . TYR A 1 265 ? -9.96939 -5.03568 6.02927 1.000 20.31000 311 TYR A O 1
ATOM 2092 N N . PHE A 1 266 ? -8.81837 -4.21638 7.77611 1.000 16.91000 312 PHE A N 1
ATOM 2093 C CA . PHE A 1 266 ? -7.52318 -4.77723 7.39069 1.000 18.78000 312 PHE A CA 1
ATOM 2094 C C . PHE A 1 266 ? -6.94196 -5.40851 8.64761 1.000 17.04000 312 PHE A C 1
ATOM 2095 O O . PHE A 1 266 ? -6.25533 -4.74004 9.43438 1.000 17.39000 312 PHE A O 1
ATOM 2103 N N . PRO A 1 267 ? -7.21310 -6.69990 8.87410 1.000 23.70000 313 PRO A N 1
ATOM 2104 C CA . PRO A 1 267 ? -6.89806 -7.30834 10.17962 1.000 17.62000 313 PRO A CA 1
ATOM 2105 C C . PRO A 1 267 ? -5.42285 -7.31761 10.51099 1.000 19.27000 313 PRO A C 1
ATOM 2106 O O . PRO A 1 267 ? -5.06608 -7.32032 11.69402 1.000 28.47000 313 PRO A O 1
ATOM 2110 N N . GLU A 1 268 ? -4.54927 -7.30661 9.51030 1.000 18.05000 314 GLU A N 1
ATOM 2111 C CA . GLU A 1 268 ? -3.12731 -7.28095 9.81617 1.000 21.11000 314 GLU A CA 1
ATOM 2112 C C . GLU A 1 268 ? -2.68336 -5.97635 10.46498 1.000 23.68000 314 GLU A C 1
ATOM 2113 O O . GLU A 1 268 ? -1.56768 -5.92359 10.99408 1.000 18.38000 314 GLU A O 1
ATOM 2119 N N . PHE A 1 269 ? -3.52616 -4.93764 10.46366 1.000 18.35000 315 PHE A N 1
ATOM 2120 C CA . PHE A 1 269 ? -3.15318 -3.70668 11.15018 1.000 18.74000 315 PHE A CA 1
ATOM 2121 C C . PHE A 1 269 ? -2.92932 -3.95777 12.63520 1.000 17.41000 315 PHE A C 1
ATOM 2122 O O . PHE A 1 269 ? -2.05363 -3.33963 13.24843 1.000 22.82000 315 PHE A O 1
ATOM 2130 N N . ALA A 1 270 ? -3.70686 -4.87153 13.22484 1.000 22.01000 316 ALA A N 1
ATOM 2131 C CA . ALA A 1 270 ? -3.58301 -5.15777 14.65036 1.000 27.99000 316 ALA A CA 1
ATOM 2132 C C . ALA A 1 270 ? -2.18131 -5.62699 15.01112 1.000 31.82000 316 ALA A C 1
ATOM 2133 O O . ALA A 1 270 ? -1.72814 -5.42291 16.14326 1.000 40.08000 316 ALA A O 1
ATOM 2135 N N . ARG A 1 271 ? -1.47804 -6.23704 14.06436 1.000 23.28000 317 ARG A N 1
ATOM 2136 C CA . ARG A 1 271 ? -0.12727 -6.72589 14.27736 1.000 29.95000 317 ARG A CA 1
ATOM 2137 C C . ARG A 1 271 ? 0.92719 -5.80691 13.67815 1.000 30.57000 317 ARG A C 1
ATOM 2138 O O . ARG A 1 271 ? 2.11934 -6.11899 13.74844 1.000 31.78000 317 ARG A O 1
ATOM 2146 N N . TYR A 1 272 ? 0.51929 -4.68074 13.10408 1.000 22.68000 318 TYR A N 1
ATOM 2147 C CA . TYR A 1 272 ? 1.45633 -3.75583 12.48650 1.000 16.42000 318 TYR A CA 1
ATOM 2148 C C . TYR A 1 272 ? 2.02524 -2.79318 13.51886 1.000 18.71000 318 TYR A C 1
ATOM 2149 O O . TYR A 1 272 ? 1.30104 -2.28100 14.37640 1.000 25.26000 318 TYR A O 1
ATOM 2158 N N . THR A 1 273 ? 3.32504 -2.53886 13.42415 1.000 17.06000 319 THR A N 1
ATOM 2159 C CA . THR A 1 273 ? 3.99419 -1.58213 14.28768 1.000 21.24000 319 THR A CA 1
ATOM 2160 C C . THR A 1 273 ? 4.57157 -0.46080 13.43749 1.000 20.64000 319 THR A C 1
ATOM 2161 O O . THR A 1 273 ? 5.00191 -0.68539 12.30407 1.000 18.99000 319 THR A O 1
ATOM 2165 N N . THR A 1 274 ? 4.56660 0.74734 13.98752 1.000 18.40000 320 THR A N 1
ATOM 2166 C CA . THR A 1 274 ? 5.11930 1.89315 13.27877 1.000 20.25000 320 THR A CA 1
ATOM 2167 C C . THR A 1 274 ? 6.59615 1.65866 12.97388 1.000 28.78000 320 THR A C 1
ATOM 2168 O O . THR A 1 274 ? 7.34948 1.24319 13.86501 1.000 28.19000 320 THR A O 1
ATOM 2172 N N . PRO A 1 275 ? 7.04334 1.89478 11.74410 1.000 32.28000 321 PRO A N 1
ATOM 2173 C CA . PRO A 1 275 ? 8.46086 1.70233 11.42454 1.000 30.06000 321 PRO A CA 1
ATOM 2174 C C . PRO A 1 275 ? 9.34409 2.72259 12.12785 1.000 40.09000 321 PRO A C 1
ATOM 2175 O O . PRO A 1 275 ? 8.89361 3.78022 12.57555 1.000 32.95000 321 PRO A O 1
ATOM 2179 N N . GLU A 1 276 ? 10.63245 2.37918 12.22545 1.000 38.73000 322 GLU A N 1
ATOM 2180 C CA . GLU A 1 276 ? 11.59142 3.22337 12.93000 1.000 29.82000 322 GLU A CA 1
ATOM 2181 C C . GLU A 1 276 ? 12.02879 4.42550 12.10331 1.000 38.72000 322 GLU A C 1
ATOM 2182 O O . GLU A 1 276 ? 12.46890 5.42750 12.67622 1.000 43.66000 322 GLU A O 1
ATOM 2188 N N . ASP A 1 277 ? 11.90426 4.35313 10.77980 1.000 33.20000 323 ASP A N 1
ATOM 2189 C CA . ASP A 1 277 ? 12.18486 5.48830 9.91412 1.000 43.03000 323 ASP A CA 1
ATOM 2190 C C . ASP A 1 277 ? 11.07093 6.52761 9.92704 1.000 49.67000 323 ASP A C 1
ATOM 2191 O O . ASP A 1 277 ? 11.22388 7.58046 9.29793 1.000 47.56000 323 ASP A O 1
ATOM 2196 N N . ALA A 1 278 ? 9.96994 6.25739 10.62588 1.000 36.33000 324 ALA A N 1
ATOM 2197 C CA . ALA A 1 278 ? 8.81730 7.14254 10.58203 1.000 31.30000 324 ALA A CA 1
ATOM 2198 C C . ALA A 1 278 ? 9.19240 8.54183 11.04883 1.000 40.03000 324 ALA A C 1
ATOM 2199 O O . ALA A 1 278 ? 9.96257 8.71507 11.99681 1.000 39.78000 324 ALA A O 1
ATOM 2201 N N . THR A 1 279 ? 8.64508 9.54615 10.36871 1.000 36.24000 325 THR A N 1
ATOM 2202 C CA . THR A 1 279 ? 8.80775 10.93416 10.77792 1.000 42.17000 325 THR A CA 1
ATOM 2203 C C . THR A 1 279 ? 7.47295 11.49595 11.24563 1.000 41.60000 325 THR A C 1
ATOM 2204 O O . THR A 1 279 ? 6.94864 12.41723 10.60636 1.000 50.33000 325 THR A O 1
ATOM 2208 N N . PRO A 1 280 ? 6.88689 10.98776 12.32819 1.000 43.40000 326 PRO A N 1
ATOM 2209 C CA . PRO A 1 280 ? 5.63032 11.57015 12.80151 1.000 43.10000 326 PRO A CA 1
ATOM 2210 C C . PRO A 1 280 ? 5.81980 13.04816 13.08436 1.000 49.72000 326 PRO A C 1
ATOM 2211 O O . PRO A 1 280 ? 6.78894 13.45192 13.72978 1.000 53.32000 326 PRO A O 1
ATOM 2215 N N . GLU A 1 281 ? 4.90874 13.86263 12.56185 1.000 50.07000 327 GLU A N 1
ATOM 2216 C CA . GLU A 1 281 ? 4.93366 15.27613 12.88835 1.000 52.25000 327 GLU A CA 1
ATOM 2217 C C . GLU A 1 281 ? 4.83544 15.44155 14.40309 1.000 49.52000 327 GLU A C 1
ATOM 2218 O O . GLU A 1 281 ? 4.22388 14.60789 15.07947 1.000 46.59000 327 GLU A O 1
ATOM 2224 N N . PRO A 1 282 ? 5.46814 16.47123 14.96551 1.000 51.40000 328 PRO A N 1
ATOM 2225 C CA . PRO A 1 282 ? 5.25872 16.77824 16.38477 1.000 38.02000 328 PRO A CA 1
ATOM 2226 C C . PRO A 1 282 ? 3.77786 16.95018 16.68193 1.000 38.45000 328 PRO A C 1
ATOM 2227 O O . PRO A 1 282 ? 3.04406 17.57129 15.91284 1.000 40.20000 328 PRO A O 1
ATOM 2231 N N . GLY A 1 283 ? 3.33684 16.37145 17.79624 1.000 27.32000 329 GLY A N 1
ATOM 2232 C CA . GLY A 1 283 ? 1.95135 16.43032 18.20215 1.000 32.17000 329 GLY A CA 1
ATOM 2233 C C . GLY A 1 283 ? 1.04912 15.36639 17.60460 1.000 40.37000 329 GLY A C 1
ATOM 2234 O O . GLY A 1 283 ? -0.05902 15.16806 18.11116 1.000 36.05000 329 GLY A O 1
ATOM 2235 N N . GLU A 1 284 ? 1.48577 14.67670 16.54835 1.000 32.00000 330 GLU A N 1
ATOM 2236 C CA . GLU A 1 284 ? 0.65272 13.65822 15.91158 1.000 24.64000 330 GLU A CA 1
ATOM 2237 C C . GLU A 1 284 ? 0.35950 12.51848 16.87827 1.000 29.90000 330 GLU A C 1
ATOM 2238 O O . GLU A 1 284 ? 1.27353 11.96249 17.49447 1.000 29.09000 330 GLU A O 1
ATOM 2244 N N . ASP A 1 285 ? -0.91559 12.16881 16.99816 1.000 19.83000 331 ASP A N 1
ATOM 2245 C CA . ASP A 1 285 ? -1.30391 11.05843 17.85112 1.000 19.16000 331 ASP A CA 1
ATOM 2246 C C . ASP A 1 285 ? -0.66180 9.77281 17.33641 1.000 19.63000 331 ASP A C 1
ATOM 2247 O O . ASP A 1 285 ? -0.64042 9.53449 16.12218 1.000 17.89000 331 ASP A O 1
ATOM 2252 N N . PRO A 1 286 ? -0.11070 8.94088 18.22559 1.000 22.17000 332 PRO A N 1
ATOM 2253 C CA . PRO A 1 286 ? 0.58064 7.71856 17.77439 1.000 22.69000 332 PRO A CA 1
ATOM 2254 C C . PRO A 1 286 ? -0.30236 6.76561 16.98640 1.000 16.12000 332 PRO A C 1
ATOM 2255 O O . PRO A 1 286 ? 0.20074 6.07159 16.09581 1.000 16.21000 332 PRO A O 1
ATOM 2259 N N . ARG A 1 287 ? -1.60140 6.70215 17.29486 1.000 21.93000 333 ARG A N 1
ATOM 2260 C CA . ARG A 1 287 ? -2.51300 5.86779 16.51694 1.000 20.29000 333 ARG A CA 1
ATOM 2261 C C . ARG A 1 287 ? -2.59228 6.33874 15.07076 1.000 15.16000 333 ARG A C 1
ATOM 2262 O O . ARG A 1 287 ? -2.68799 5.52218 14.14766 1.000 16.50000 333 ARG A O 1
ATOM 2270 N N . VAL A 1 288 ? -2.56265 7.65659 14.85751 1.000 18.45000 334 VAL A N 1
ATOM 2271 C CA . VAL A 1 288 ? -2.63350 8.20343 13.50657 1.000 18.78000 334 VAL A CA 1
ATOM 2272 C C . VAL A 1 288 ? -1.35324 7.89917 12.73791 1.000 23.52000 334 VAL A C 1
ATOM 2273 O O . VAL A 1 288 ? -1.39351 7.54076 11.55301 1.000 11.28000 334 VAL A O 1
ATOM 2277 N N . THR A 1 289 ? -0.19943 8.03104 13.39823 1.000 15.32000 335 THR A N 1
ATOM 2278 C CA . THR A 1 289 ? 1.07255 7.69955 12.76071 1.000 18.07000 335 THR A CA 1
ATOM 2279 C C . THR A 1 289 ? 1.10441 6.23942 12.32545 1.000 17.17000 335 THR A C 1
ATOM 2280 O O . THR A 1 289 ? 1.51428 5.92167 11.20230 1.000 15.07000 335 THR A O 1
ATOM 2284 N N . ARG A 1 290 ? 0.67516 5.33261 13.20546 1.000 14.74000 336 ARG A N 1
ATOM 2285 C CA . ARG A 1 290 ? 0.71235 3.91504 12.86482 1.000 19.68000 336 ARG A CA 1
ATOM 2286 C C . ARG A 1 290 ? -0.22313 3.61474 11.70464 1.000 17.75000 336 ARG A C 1
ATOM 2287 O O . ARG A 1 290 ? 0.10220 2.81158 10.82146 1.000 12.96000 336 ARG A O 1
ATOM 2295 N N . ALA A 1 291 ? -1.38349 4.27145 11.68795 1.000 10.74000 337 ALA A N 1
ATOM 2296 C CA . ALA A 1 291 ? -2.35923 4.07423 10.62306 1.000 8.08000 337 ALA A CA 1
ATOM 2297 C C . ALA A 1 291 ? -1.81647 4.53874 9.27890 1.000 12.95000 337 ALA A C 1
ATOM 2298 O O . ALA A 1 291 ? -1.91166 3.82235 8.27359 1.000 14.90000 337 ALA A O 1
ATOM 2300 N N . LYS A 1 292 ? -1.25442 5.74832 9.23248 1.000 10.64000 338 LYS A N 1
ATOM 2301 C CA . LYS A 1 292 ? -0.88474 6.30490 7.93640 1.000 15.30000 338 LYS A CA 1
ATOM 2302 C C . LYS A 1 292 ? 0.34681 5.62102 7.35434 1.000 18.14000 338 LYS A C 1
ATOM 2303 O O . LYS A 1 292 ? 0.46327 5.51215 6.12762 1.000 12.81000 338 LYS A O 1
ATOM 2309 N N . TYR A 1 293 ? 1.25952 5.13625 8.20516 1.000 11.71000 339 TYR A N 1
ATOM 2310 C CA . TYR A 1 293 ? 2.39337 4.36677 7.70732 1.000 9.55000 339 TYR A CA 1
ATOM 2311 C C . TYR A 1 293 ? 1.99019 2.95268 7.31915 1.000 11.55000 339 TYR A C 1
ATOM 2312 O O . TYR A 1 293 ? 2.57731 2.38491 6.39218 1.000 13.99000 339 TYR A O 1
ATOM 2321 N N . PHE A 1 294 ? 1.00069 2.37546 8.00663 1.000 5.22000 340 PHE A N 1
ATOM 2322 C CA . PHE A 1 294 ? 0.46371 1.08087 7.59821 1.000 9.87000 340 PHE A CA 1
ATOM 2323 C C . PHE A 1 294 ? -0.09291 1.14668 6.18382 1.000 10.29000 340 PHE A C 1
ATOM 2324 O O . PHE A 1 294 ? 0.21941 0.30183 5.33851 1.000 11.24000 340 PHE A O 1
ATOM 2332 N N . ILE A 1 295 ? -0.90787 2.16241 5.90753 1.000 16.15000 341 ILE A N 1
ATOM 2333 C CA . ILE A 1 295 ? -1.48235 2.31922 4.57896 1.000 11.64000 341 ILE A CA 1
ATOM 2334 C C . ILE A 1 295 ? -0.39003 2.56536 3.55085 1.000 12.26000 341 ILE A C 1
ATOM 2335 O O . ILE A 1 295 ? -0.40702 1.97637 2.46356 1.000 14.34000 341 ILE A O 1
ATOM 2340 N N . ARG A 1 296 ? 0.58878 3.41484 3.88113 1.000 10.46000 342 ARG A N 1
ATOM 2341 C CA . ARG A 1 296 ? 1.76105 3.55618 3.02112 1.000 11.63000 342 ARG A CA 1
ATOM 2342 C C . ARG A 1 296 ? 2.40336 2.20263 2.74845 1.000 15.30000 342 ARG A C 1
ATOM 2343 O O . ARG A 1 296 ? 2.65388 1.83904 1.59332 1.000 12.78000 342 ARG A O 1
ATOM 2351 N N . ASP A 1 297 ? 2.66563 1.43601 3.80972 1.000 10.12000 343 ASP A N 1
ATOM 2352 C CA . ASP A 1 297 ? 3.36390 0.16483 3.66219 1.000 16.12000 343 ASP A CA 1
ATOM 2353 C C . ASP A 1 297 ? 2.53913 -0.87738 2.92099 1.000 14.44000 343 ASP A C 1
ATOM 2354 O O . ASP A 1 297 ? 3.11313 -1.82797 2.38049 1.000 17.63000 343 ASP A O 1
ATOM 2359 N N . GLU A 1 298 ? 1.21391 -0.72801 2.87909 1.000 14.42000 344 GLU A N 1
ATOM 2360 C CA . GLU A 1 298 ? 0.40718 -1.63190 2.06457 1.000 16.72000 344 GLU A CA 1
ATOM 2361 C C . GLU A 1 298 ? 0.72653 -1.46347 0.58378 1.000 12.36000 344 GLU A C 1
ATOM 2362 O O . GLU A 1 298 ? 0.78416 -2.44700 -0.16530 1.000 18.86000 344 GLU A O 1
ATOM 2368 N N . PHE A 1 299 ? 0.95576 -0.22467 0.14687 1.000 11.52000 345 PHE A N 1
ATOM 2369 C CA . PHE A 1 299 ? 1.37524 0.01383 -1.22919 1.000 7.01000 345 PHE A CA 1
ATOM 2370 C C . PHE A 1 299 ? 2.84473 -0.32330 -1.43371 1.000 15.12000 345 PHE A C 1
ATOM 2371 O O . PHE A 1 299 ? 3.21254 -0.87757 -2.47469 1.000 8.04000 345 PHE A O 1
ATOM 2379 N N . LEU A 1 300 ? 3.69869 -0.00247 -0.45559 1.000 9.94000 346 LEU A N 1
ATOM 2380 C CA . LEU A 1 300 ? 5.12798 -0.23199 -0.63474 1.000 13.93000 346 LEU A CA 1
ATOM 2381 C C . LEU A 1 300 ? 5.45567 -1.71464 -0.72007 1.000 19.55000 346 LEU A C 1
ATOM 2382 O O . LEU A 1 300 ? 6.43226 -2.09092 -1.37685 1.000 24.56000 346 LEU A O 1
ATOM 2387 N N . ARG A 1 301 ? 4.66403 -2.57074 -0.06963 1.000 13.70000 347 ARG A N 1
ATOM 2388 C CA . ARG A 1 301 ? 4.87606 -4.00346 -0.23160 1.000 19.17000 347 ARG A CA 1
ATOM 2389 C C . ARG A 1 301 ? 4.65311 -4.42651 -1.67391 1.000 27.67000 347 ARG A C 1
ATOM 2390 O O . ARG A 1 301 ? 5.36795 -5.29136 -2.19349 1.000 21.07000 347 ARG A O 1
ATOM 2398 N N . ILE A 1 302 ? 3.66228 -3.83442 -2.33950 1.000 15.89000 348 ILE A N 1
ATOM 2399 C CA . ILE A 1 302 ? 3.39933 -4.21075 -3.72247 1.000 13.61000 348 ILE A CA 1
ATOM 2400 C C . ILE A 1 302 ? 4.55493 -3.77976 -4.61106 1.000 13.88000 348 ILE A C 1
ATOM 2401 O O . ILE A 1 302 ? 5.02973 -4.54143 -5.46127 1.000 18.80000 348 ILE A O 1
ATOM 2406 N N . SER A 1 303 ? 5.04407 -2.55861 -4.41126 1.000 14.31000 349 SER A N 1
ATOM 2407 C CA . SER A 1 303 ? 6.08027 -2.05019 -5.29167 1.000 18.00000 349 SER A CA 1
ATOM 2408 C C . SER A 1 303 ? 7.43762 -2.69244 -5.02321 1.000 22.28000 349 SER A C 1
ATOM 2409 O O . SER A 1 303 ? 8.28353 -2.70210 -5.92122 1.000 18.70000 349 SER A O 1
ATOM 2412 N N . THR A 1 304 ? 7.66023 -3.25275 -3.82950 1.000 23.07000 350 THR A N 1
ATOM 2413 C CA . THR A 1 304 ? 8.91260 -3.95368 -3.55450 1.000 27.58000 350 THR A CA 1
ATOM 2414 C C . THR A 1 304 ? 8.86172 -5.42365 -3.95016 1.000 30.40000 350 THR A C 1
ATOM 2415 O O . THR A 1 304 ? 9.91004 -6.01804 -4.22621 1.000 40.49000 350 THR A O 1
ATOM 2419 N N . ALA A 1 305 ? 7.66468 -6.01575 -3.99758 1.000 29.87000 351 ALA A N 1
ATOM 2420 C CA . ALA A 1 305 ? 7.52343 -7.42638 -4.34083 1.000 27.04000 351 ALA A CA 1
ATOM 2421 C C . ALA A 1 305 ? 7.97204 -7.72865 -5.76592 1.000 44.78000 351 ALA A C 1
ATOM 2422 O O . ALA A 1 305 ? 8.31564 -8.87857 -6.06529 1.000 36.33000 351 ALA A O 1
ATOM 2424 N N . SER A 1 306 ? 7.98127 -6.72931 -6.64426 1.000 37.85000 352 SER A N 1
ATOM 2425 C CA . SER A 1 306 ? 8.40768 -6.91263 -8.02906 1.000 37.82000 352 SER A CA 1
ATOM 2426 C C . SER A 1 306 ? 9.27271 -5.74433 -8.50562 1.000 51.60000 352 SER A C 1
ATOM 2427 O O . SER A 1 306 ? 8.84167 -4.58721 -8.49283 1.000 39.12000 352 SER A O 1
ATOM 2430 N N . GLY A 1 309 ? 12.20080 -3.31831 -11.11918 1.000 34.12000 355 GLY A N 1
ATOM 2431 C CA . GLY A 1 309 ? 12.39514 -2.95634 -12.51235 1.000 47.72000 355 GLY A CA 1
ATOM 2432 C C . GLY A 1 309 ? 13.14713 -1.65348 -12.68799 1.000 45.73000 355 GLY A C 1
ATOM 2433 O O . GLY A 1 309 ? 14.04360 -1.33928 -11.90552 1.000 54.18000 355 GLY A O 1
ATOM 2434 N N . ARG A 1 310 ? 12.79489 -0.89437 -13.72694 1.000 40.26000 356 ARG A N 1
ATOM 2435 C CA . ARG A 1 310 ? 13.37505 0.42220 -13.96447 1.000 39.22000 356 ARG A CA 1
ATOM 2436 C C . ARG A 1 310 ? 12.45253 1.54764 -13.50527 1.000 40.70000 356 ARG A C 1
ATOM 2437 O O . ARG A 1 310 ? 12.52445 2.66277 -14.02970 1.000 36.86000 356 ARG A O 1
ATOM 2445 N N . HIS A 1 311 ? 11.58044 1.27134 -12.53751 1.000 36.04000 357 HIS A N 1
ATOM 2446 C CA . HIS A 1 311 ? 10.69111 2.27209 -11.96879 1.000 26.82000 357 HIS A CA 1
ATOM 2447 C C . HIS A 1 311 ? 10.72510 2.16890 -10.45269 1.000 21.81000 357 HIS A C 1
ATOM 2448 O O . HIS A 1 311 ? 10.97111 1.09784 -9.89278 1.000 15.51000 357 HIS A O 1
ATOM 2455 N N . TYR A 1 312 ? 10.50902 3.30130 -9.79138 1.000 19.98000 358 TYR A N 1
ATOM 2456 C CA . TYR A 1 312 ? 10.48139 3.35052 -8.33497 1.000 20.00000 358 TYR A CA 1
ATOM 2457 C C . TYR A 1 312 ? 9.17337 3.98260 -7.87989 1.000 18.14000 358 TYR A C 1
ATOM 2458 O O . TYR A 1 312 ? 8.43387 4.56547 -8.67532 1.000 13.97000 358 TYR A O 1
ATOM 2467 N N . CYS A 1 313 ? 8.89278 3.87226 -6.58263 1.000 15.31000 359 CYS A N 1
ATOM 2468 C CA . CYS A 1 313 ? 7.70285 4.46400 -5.97958 1.000 12.72000 359 CYS A CA 1
ATOM 2469 C C . CYS A 1 313 ? 8.12107 5.47633 -4.92444 1.000 16.45000 359 CYS A C 1
ATOM 2470 O O . CYS A 1 313 ? 8.90689 5.15348 -4.02823 1.000 17.23000 359 CYS A O 1
ATOM 2473 N N . TYR A 1 314 ? 7.58904 6.69355 -5.03194 1.000 16.47000 360 TYR A N 1
ATOM 2474 C CA . TYR A 1 314 ? 7.91401 7.78500 -4.11960 1.000 16.70000 360 TYR A CA 1
ATOM 2475 C C . TYR A 1 314 ? 6.66931 8.16507 -3.32272 1.000 22.84000 360 TYR A C 1
ATOM 2476 O O . TYR A 1 314 ? 5.81663 8.91554 -3.82420 1.000 14.31000 360 TYR A O 1
ATOM 2485 N N . PRO A 1 315 ? 6.51555 7.69108 -2.08955 1.000 21.67000 361 PRO A N 1
ATOM 2486 C CA . PRO A 1 315 ? 5.29185 7.97562 -1.33740 1.000 12.94000 361 PRO A CA 1
ATOM 2487 C C . PRO A 1 315 ? 5.30380 9.36419 -0.72129 1.000 16.01000 361 PRO A C 1
ATOM 2488 O O . PRO A 1 315 ? 6.35116 9.92653 -0.39599 1.000 15.52000 361 PRO A O 1
ATOM 2492 N N . HIS A 1 316 ? 4.10431 9.91674 -0.56744 1.000 10.87000 362 HIS A N 1
ATOM 2493 C CA . HIS A 1 316 ? 3.92996 11.23761 0.02232 1.000 10.34000 362 HIS A CA 1
ATOM 2494 C C . HIS A 1 316 ? 2.60401 11.27416 0.75613 1.000 11.19000 362 HIS A C 1
ATOM 2495 O O . HIS A 1 316 ? 1.59229 10.80420 0.22798 1.000 10.63000 362 HIS A O 1
ATOM 2502 N N . PHE A 1 317 ? 2.61037 11.83311 1.96122 1.000 13.25000 363 PHE A N 1
ATOM 2503 C CA . PHE A 1 317 ? 1.38025 12.09435 2.69450 1.000 9.49000 363 PHE A CA 1
ATOM 2504 C C . PHE A 1 317 ? 0.84580 13.45612 2.26930 1.000 10.34000 363 PHE A C 1
ATOM 2505 O O . PHE A 1 317 ? 1.56591 14.45469 2.34997 1.000 15.47000 363 PHE A O 1
ATOM 2513 N N . THR A 1 318 ? -0.40725 13.50203 1.81443 1.000 7.34000 364 THR A N 1
ATOM 2514 C CA . THR A 1 318 ? -0.94883 14.70994 1.21229 1.000 6.89000 364 THR A CA 1
ATOM 2515 C C . THR A 1 318 ? -2.34582 15.01134 1.73769 1.000 9.85000 364 THR A C 1
ATOM 2516 O O . THR A 1 318 ? -3.07565 14.12895 2.19726 1.000 8.73000 364 THR A O 1
ATOM 2520 N N . CYS A 1 319 ? -2.70939 16.28887 1.65381 1.000 12.28000 365 CYS A N 1
ATOM 2521 C CA . CYS A 1 319 ? -4.07353 16.74995 1.89382 1.000 9.14000 365 CYS A CA 1
ATOM 2522 C C . CYS A 1 319 ? -4.41588 17.64184 0.70684 1.000 11.66000 365 CYS A C 1
ATOM 2523 O O . CYS A 1 319 ? -4.03905 18.81834 0.67052 1.000 11.44000 365 CYS A O 1
ATOM 2526 N N . ALA A 1 320 ? -5.12247 17.06575 -0.26548 1.000 8.19000 366 ALA A N 1
ATOM 2527 C CA . ALA A 1 320 ? -5.28847 17.70713 -1.55892 1.000 7.73000 366 ALA A CA 1
ATOM 2528 C C . ALA A 1 320 ? -6.07908 19.00347 -1.47993 1.000 8.01000 366 ALA A C 1
ATOM 2529 O O . ALA A 1 320 ? -5.94149 19.84124 -2.37051 1.000 9.07000 366 ALA A O 1
ATOM 2531 N N . VAL A 1 321 ? -6.90144 19.19843 -0.44474 1.000 6.30000 367 VAL A N 1
ATOM 2532 C CA . VAL A 1 321 ? -7.63475 20.45295 -0.31095 1.000 10.04000 367 VAL A CA 1
ATOM 2533 C C . VAL A 1 321 ? -6.83533 21.51581 0.42748 1.000 12.75000 367 VAL A C 1
ATOM 2534 O O . VAL A 1 321 ? -7.28728 22.66598 0.52219 1.000 15.91000 367 VAL A O 1
ATOM 2538 N N . ASP A 1 322 ? -5.65583 21.17771 0.93437 1.000 9.25000 368 ASP A N 1
ATOM 2539 C CA . ASP A 1 322 ? -4.78371 22.13012 1.61721 1.000 13.80000 368 ASP A CA 1
ATOM 2540 C C . ASP A 1 322 ? -3.77445 22.66047 0.60670 1.000 13.58000 368 ASP A C 1
ATOM 2541 O O . ASP A 1 322 ? -2.82448 21.95970 0.24226 1.000 13.87000 368 ASP A O 1
ATOM 2546 N N . THR A 1 323 ? -3.97861 23.89993 0.15924 1.000 9.81000 369 THR A N 1
ATOM 2547 C CA . THR A 1 323 ? -3.09393 24.46578 -0.85226 1.000 12.98000 369 THR A CA 1
ATOM 2548 C C . THR A 1 323 ? -1.64323 24.47361 -0.38087 1.000 11.02000 369 THR A C 1
ATOM 2549 O O . THR A 1 323 ? -0.73632 24.12482 -1.14507 1.000 15.13000 369 THR A O 1
ATOM 2553 N N . GLU A 1 324 ? -1.40392 24.83179 0.88278 1.000 13.20000 370 GLU A N 1
ATOM 2554 C CA . GLU A 1 324 ? -0.03192 24.86577 1.38622 1.000 19.24000 370 GLU A CA 1
ATOM 2555 C C . GLU A 1 324 ? 0.58078 23.47356 1.44279 1.000 17.72000 370 GLU A C 1
ATOM 2556 O O . GLU A 1 324 ? 1.77489 23.30344 1.17241 1.000 17.08000 370 GLU A O 1
ATOM 2562 N N . ASN A 1 325 ? -0.21275 22.46858 1.80891 1.000 11.23000 371 ASN A N 1
ATOM 2563 C CA . ASN A 1 325 ? 0.29408 21.10181 1.81328 1.000 11.38000 371 ASN A CA 1
ATOM 2564 C C . ASN A 1 325 ? 0.70421 20.67605 0.41042 1.000 8.48000 371 ASN A C 1
ATOM 2565 O O . ASN A 1 325 ? 1.78117 20.10373 0.20842 1.000 14.70000 371 ASN A O 1
ATOM 2570 N N . ILE A 1 326 ? -0.13547 20.96976 -0.58087 1.000 15.38000 372 ILE A N 1
ATOM 2571 C CA . ILE A 1 326 ? 0.14704 20.50386 -1.93280 1.000 13.65000 372 ILE A CA 1
ATOM 2572 C C . ILE A 1 326 ? 1.28517 21.30732 -2.55434 1.000 13.57000 372 ILE A C 1
ATOM 2573 O O . ILE A 1 326 ? 2.10813 20.76071 -3.29904 1.000 11.83000 372 ILE A O 1
ATOM 2578 N N . ARG A 1 327 ? 1.37372 22.60391 -2.23981 1.000 15.44000 373 ARG A N 1
ATOM 2579 C CA . ARG A 1 327 ? 2.53281 23.38124 -2.67081 1.000 16.18000 373 ARG A CA 1
ATOM 2580 C C . ARG A 1 327 ? 3.82527 22.72096 -2.21449 1.000 14.38000 373 ARG A C 1
ATOM 2581 O O . ARG A 1 327 ? 4.76036 22.54520 -3.00215 1.000 15.77000 373 ARG A O 1
ATOM 2589 N N . ARG A 1 328 ? 3.88396 22.33477 -0.93896 1.000 9.48000 374 ARG A N 1
ATOM 2590 C CA . ARG A 1 328 ? 5.06725 21.66409 -0.41359 1.000 16.58000 374 ARG A CA 1
ATOM 2591 C C . ARG A 1 328 ? 5.30575 20.34127 -1.12249 1.000 20.09000 374 ARG A C 1
ATOM 2592 O O . ARG A 1 328 ? 6.42381 20.05008 -1.56459 1.000 16.17000 374 ARG A O 1
ATOM 2600 N N . VAL A 1 329 ? 4.25917 19.52056 -1.22952 1.000 16.35000 375 VAL A N 1
ATOM 2601 C CA . VAL A 1 329 ? 4.40555 18.19614 -1.82504 1.000 13.78000 375 VAL A CA 1
ATOM 2602 C C . VAL A 1 329 ? 4.78895 18.31064 -3.29274 1.000 13.74000 375 VAL A C 1
ATOM 2603 O O . VAL A 1 329 ? 5.63903 17.56095 -3.78853 1.000 14.14000 375 VAL A O 1
ATOM 2607 N N . PHE A 1 330 ? 4.18077 19.25195 -4.01390 1.000 13.26000 376 PHE A N 1
ATOM 2608 C CA . PHE A 1 330 ? 4.51557 19.36228 -5.42580 1.000 17.09000 376 PHE A CA 1
ATOM 2609 C C . PHE A 1 330 ? 5.92555 19.90380 -5.62866 1.000 16.94000 376 PHE A C 1
ATOM 2610 O O . PHE A 1 330 ? 6.59386 19.52210 -6.59658 1.000 19.25000 376 PHE A O 1
ATOM 2618 N N . ASN A 1 331 ? 6.40310 20.77405 -4.73274 1.000 22.29000 377 ASN A N 1
ATOM 2619 C CA . ASN A 1 331 ? 7.80070 21.19501 -4.80734 1.000 25.85000 377 ASN A CA 1
ATOM 2620 C C . ASN A 1 331 ? 8.73493 20.00218 -4.66314 1.000 17.29000 377 ASN A C 1
ATOM 2621 O O . ASN A 1 331 ? 9.75542 19.91542 -5.35475 1.000 25.26000 377 ASN A O 1
ATOM 2626 N N . ASP A 1 332 ? 8.40086 19.06935 -3.76927 1.000 16.36000 378 ASP A N 1
ATOM 2627 C CA . ASP A 1 332 ? 9.18267 17.84322 -3.66429 1.000 17.42000 378 ASP A CA 1
ATOM 2628 C C . ASP A 1 332 ? 9.05244 16.99783 -4.92427 1.000 24.55000 378 ASP A C 1
ATOM 2629 O O . ASP A 1 332 ? 10.02553 16.36916 -5.35942 1.000 26.16000 378 ASP A O 1
ATOM 2634 N N . CYS A 1 333 ? 7.86220 16.97242 -5.52904 1.000 21.81000 379 CYS A N 1
ATOM 2635 C CA . CYS A 1 333 ? 7.67942 16.18113 -6.74102 1.000 21.20000 379 CYS A CA 1
ATOM 2636 C C . CYS A 1 333 ? 8.49147 16.74230 -7.89729 1.000 17.18000 379 CYS A C 1
ATOM 2637 O O . CYS A 1 333 ? 9.10232 15.98046 -8.65353 1.000 18.57000 379 CYS A O 1
ATOM 2640 N N . ARG A 1 334 ? 8.48707 18.06874 -8.06661 1.000 15.79000 380 ARG A N 1
ATOM 2641 C CA . ARG A 1 334 ? 9.26628 18.67456 -9.14072 1.000 25.14000 380 ARG A CA 1
ATOM 2642 C C . ARG A 1 334 ? 10.73710 18.31219 -9.01352 1.000 24.39000 380 ARG A C 1
ATOM 2643 O O . ARG A 1 334 ? 11.40389 18.02215 -10.01481 1.000 30.31000 380 ARG A O 1
ATOM 2651 N N . ASP A 1 335 ? 11.25989 18.32948 -7.78501 1.000 28.80000 381 ASP A N 1
ATOM 2652 C CA . ASP A 1 335 ? 12.61554 17.84959 -7.55017 1.000 29.92000 381 ASP A CA 1
ATOM 2653 C C . ASP A 1 335 ? 12.73904 16.37239 -7.90245 1.000 26.13000 381 ASP A C 1
ATOM 2654 O O . ASP A 1 335 ? 13.70922 15.96380 -8.54650 1.000 31.69000 381 ASP A O 1
ATOM 2659 N N . ILE A 1 336 ? 11.75877 15.55659 -7.50666 1.000 18.47000 382 ILE A N 1
ATOM 2660 C CA . ILE A 1 336 ? 11.78359 14.14377 -7.88491 1.000 23.80000 382 ILE A CA 1
ATOM 2661 C C . ILE A 1 336 ? 11.66694 13.99535 -9.39916 1.000 17.75000 382 ILE A C 1
ATOM 2662 O O . ILE A 1 336 ? 12.38028 13.19704 -10.01760 1.000 22.38000 382 ILE A O 1
ATOM 2667 N N . ILE A 1 337 ? 10.79056 14.78369 -10.02224 1.000 24.10000 383 ILE A N 1
ATOM 2668 C CA . ILE A 1 337 ? 10.54075 14.64486 -11.45591 1.000 20.81000 383 ILE A CA 1
ATOM 2669 C C . ILE A 1 337 ? 11.75837 15.08511 -12.26162 1.000 25.25000 383 ILE A C 1
ATOM 2670 O O . ILE A 1 337 ? 12.17214 14.40620 -13.20853 1.000 23.35000 383 ILE A O 1
ATOM 2675 N N . GLN A 1 338 ? 12.35269 16.22607 -11.90118 1.000 21.96000 384 GLN A N 1
ATOM 2676 C CA . GLN A 1 338 ? 13.50906 16.72054 -12.63924 1.000 30.14000 384 GLN A CA 1
ATOM 2677 C C . GLN A 1 338 ? 14.75519 15.87974 -12.41200 1.000 25.15000 384 GLN A C 1
ATOM 2678 O O . GLN A 1 338 ? 15.71999 16.01774 -13.17138 1.000 25.37000 384 GLN A O 1
ATOM 2684 N N . ARG A 1 339 ? 14.75700 15.01630 -11.39836 1.000 18.75000 385 ARG A N 1
ATOM 2685 C CA . ARG A 1 339 ? 15.91152 14.19181 -11.07501 1.000 20.88000 385 ARG A CA 1
ATOM 2686 C C . ARG A 1 339 ? 15.66000 12.70906 -11.31451 1.000 27.13000 385 ARG A C 1
ATOM 2687 O O . ARG A 1 339 ? 16.51861 11.88655 -10.98267 1.000 29.35000 385 ARG A O 1
ATOM 2695 N N . MET A 1 340 ? 14.50801 12.34598 -11.88744 1.000 24.79000 386 MET A N 1
ATOM 2696 C CA . MET A 1 340 ? 14.26141 10.94384 -12.21481 1.000 24.84000 386 MET A CA 1
ATOM 2697 C C . MET A 1 340 ? 15.21749 10.44861 -13.28902 1.000 21.00000 386 MET A C 1
ATOM 2698 O O . MET A 1 340 ? 15.62756 9.28195 -13.27110 1.000 21.71000 386 MET A O 1
ATOM 2703 N N . HIS A 1 341 ? 15.57645 11.31630 -14.23829 1.000 17.21000 387 HIS A N 1
ATOM 2704 C CA . HIS A 1 341 ? 16.45138 10.89161 -15.32391 1.000 28.62000 387 HIS A CA 1
ATOM 2705 C C . HIS A 1 341 ? 17.80257 10.42336 -14.80145 1.000 19.77000 387 HIS A C 1
ATOM 2706 O O . HIS A 1 341 ? 18.44579 9.57708 -15.42811 1.000 16.08000 387 HIS A O 1
ATOM 2713 N N . LEU A 1 342 ? 18.23621 10.94432 -13.64889 1.000 16.74000 388 LEU A N 1
ATOM 2714 C CA . LEU A 1 342 ? 19.52790 10.55580 -13.09181 1.000 14.00000 388 LEU A CA 1
ATOM 2715 C C . LEU A 1 342 ? 19.56651 9.07856 -12.71759 1.000 21.90000 388 LEU A C 1
ATOM 2716 O O . LEU A 1 342 ? 20.63704 8.46261 -12.73879 1.000 19.81000 388 LEU A O 1
ATOM 2721 N N . ARG A 1 343 ? 18.41909 8.49084 -12.37617 1.000 18.53000 389 ARG A N 1
ATOM 2722 C CA . ARG A 1 343 ? 18.38288 7.07280 -12.03613 1.000 22.38000 389 ARG A CA 1
ATOM 2723 C C . ARG A 1 343 ? 18.64539 6.18566 -13.24416 1.000 19.97000 389 ARG A C 1
ATOM 2724 O O . ARG A 1 343 ? 19.02309 5.02176 -13.07277 1.000 17.06000 389 ARG A O 1
ATOM 2732 N N . GLN A 1 344 ? 18.45651 6.70405 -14.46047 1.000 17.83000 390 GLN A N 1
ATOM 2733 C CA . GLN A 1 344 ? 18.76714 5.91271 -15.64643 1.000 29.53000 390 GLN A CA 1
ATOM 2734 C C . GLN A 1 344 ? 20.25716 5.60485 -15.73693 1.000 21.67000 390 GLN A C 1
ATOM 2735 O O . GLN A 1 344 ? 20.64303 4.59507 -16.33519 1.000 27.28000 390 GLN A O 1
ATOM 2741 N N . TYR A 1 345 ? 21.10449 6.45702 -15.15754 1.000 19.57000 391 TYR A N 1
ATOM 2742 C CA . TYR A 1 345 ? 22.55188 6.32209 -15.28373 1.000 23.52000 391 TYR A CA 1
ATOM 2743 C C . TYR A 1 345 ? 23.15790 5.42597 -14.21322 1.000 23.77000 391 TYR A C 1
ATOM 2744 O O . TYR A 1 345 ? 24.35607 5.12660 -14.27758 1.000 23.72000 391 TYR A O 1
ATOM 2753 N N . GLU A 1 346 ? 22.36107 4.98560 -13.24685 1.000 20.85000 392 GLU A N 1
ATOM 2754 C CA . GLU A 1 346 ? 22.86397 4.14183 -12.17664 1.000 27.19000 392 GLU A CA 1
ATOM 2755 C C . GLU A 1 346 ? 22.96525 2.69438 -12.63128 1.000 30.09000 392 GLU A C 1
ATOM 2756 O O . GLU A 1 346 ? 22.25756 2.25058 -13.54124 1.000 34.38000 392 GLU A O 1
ATOM 2762 N N . LEU A 1 347 ? 23.85040 1.95351 -11.97243 1.000 36.19000 393 LEU A N 1
ATOM 2763 C CA . LEU A 1 347 ? 24.04161 0.54736 -12.28930 1.000 47.90000 393 LEU A CA 1
ATOM 2764 C C . LEU A 1 347 ? 23.27258 -0.33279 -11.31234 1.000 55.69000 393 LEU A C 1
ATOM 2765 O O . LEU A 1 347 ? 22.03831 -0.28841 -11.26798 1.000 48.56000 393 LEU A O 1
ATOM 2770 N N . LEU A 1 348 ? 23.99535 -1.12482 -10.52456 1.000 60.95000 394 LEU A N 1
ATOM 2771 C CA . LEU A 1 348 ? 23.38388 -2.04904 -9.57418 1.000 64.27000 394 LEU A CA 1
ATOM 2772 C C . LEU A 1 348 ? 24.34512 -2.36927 -8.42853 1.000 68.75000 394 LEU A C 1
ATOM 2773 O O . LEU A 1 348 ? 25.56049 -2.22819 -8.56476 1.000 67.60000 394 LEU A O 1
ATOM 2779 N N . ALA B 1 7 ? -30.95644 36.49179 -27.82492 1.000 61.16000 39 ALA B N 1
ATOM 2780 C CA . ALA B 1 7 ? -31.60774 35.18621 -27.84385 1.000 70.99000 39 ALA B CA 1
ATOM 2781 C C . ALA B 1 7 ? -30.57866 34.06189 -27.90320 1.000 58.82000 39 ALA B C 1
ATOM 2782 O O . ALA B 1 7 ? -29.82197 33.95878 -28.86839 1.000 51.99000 39 ALA B O 1
ATOM 2784 N N . THR B 1 8 ? -30.55560 33.22293 -26.86969 1.000 48.77000 40 THR B N 1
ATOM 2785 C CA . THR B 1 8 ? -29.65882 32.07557 -26.79768 1.000 48.12000 40 THR B CA 1
ATOM 2786 C C . THR B 1 8 ? -30.47003 30.78970 -26.89657 1.000 38.23000 40 THR B C 1
ATOM 2787 O O . THR B 1 8 ? -31.42403 30.59161 -26.13604 1.000 52.30000 40 THR B O 1
ATOM 2791 N N . HIS B 1 9 ? -30.09103 29.92279 -27.83248 1.000 24.66000 41 HIS B N 1
ATOM 2792 C CA . HIS B 1 9 ? -30.76943 28.65361 -28.05893 1.000 34.95000 41 HIS B CA 1
ATOM 2793 C C . HIS B 1 9 ? -29.80981 27.50491 -27.78108 1.000 31.66000 41 HIS B C 1
ATOM 2794 O O . HIS B 1 9 ? -28.70353 27.46325 -28.33241 1.000 25.56000 41 HIS B O 1
ATOM 2801 N N . ARG B 1 10 ? -30.23100 26.58837 -26.91418 1.000 32.25000 42 ARG B N 1
ATOM 2802 C CA . ARG B 1 10 ? -29.47575 25.38115 -26.61091 1.000 23.84000 42 ARG B CA 1
ATOM 2803 C C . ARG B 1 10 ? -30.00709 24.24455 -27.47411 1.000 25.53000 42 ARG B C 1
ATOM 2804 O O . ARG B 1 10 ? -31.20582 23.94263 -27.44739 1.000 19.46000 42 ARG B O 1
ATOM 2812 N N . LEU B 1 11 ? -29.11731 23.63381 -28.24985 1.000 22.22000 43 LEU B N 1
ATOM 2813 C CA . LEU B 1 11 ? -29.46382 22.54991 -29.15757 1.000 19.51000 43 LEU B CA 1
ATOM 2814 C C . LEU B 1 11 ? -28.71570 21.30655 -28.70786 1.000 22.52000 43 LEU B C 1
ATOM 2815 O O . LEU B 1 11 ? -27.48087 21.27179 -28.74962 1.000 19.39000 43 LEU B O 1
ATOM 2820 N N . LEU B 1 12 ? -29.45874 20.29939 -28.26889 1.000 12.09000 44 LEU B N 1
ATOM 2821 C CA . LEU B 1 12 ? -28.88028 19.06809 -27.75593 1.000 17.09000 44 LEU B CA 1
ATOM 2822 C C . LEU B 1 12 ? -28.84483 18.03460 -28.87167 1.000 13.98000 44 LEU B C 1
ATOM 2823 O O . LEU B 1 12 ? -29.89149 17.65879 -29.41233 1.000 11.94000 44 LEU B O 1
ATOM 2828 N N . LEU B 1 13 ? -27.64091 17.58951 -29.21825 1.000 9.19000 45 LEU B N 1
ATOM 2829 C CA . LEU B 1 13 ? -27.45347 16.53947 -30.20936 1.000 12.33000 45 LEU B CA 1
ATOM 2830 C C . LEU B 1 13 ? -27.56851 15.18333 -29.52574 1.000 8.10000 45 LEU B C 1
ATOM 2831 O O . LEU B 1 13 ? -26.84730 14.90325 -28.56318 1.000 11.31000 45 LEU B O 1
ATOM 2836 N N . LEU B 1 14 ? -28.48264 14.35706 -30.01731 1.000 9.97000 46 LEU B N 1
ATOM 2837 C CA . LEU B 1 14 ? -28.66806 13.00111 -29.53625 1.000 8.77000 46 LEU B CA 1
ATOM 2838 C C . LEU B 1 14 ? -28.61610 12.04871 -30.71773 1.000 9.77000 46 LEU B C 1
ATOM 2839 O O . LEU B 1 14 ? -28.78198 12.44617 -31.87414 1.000 10.34000 46 LEU B O 1
ATOM 2844 N N . GLY B 1 15 ? -28.40148 10.78647 -30.40361 1.000 7.84000 47 GLY B N 1
ATOM 2845 C CA . GLY B 1 15 ? -28.26688 9.73364 -31.38913 1.000 7.20000 47 GLY B CA 1
ATOM 2846 C C . GLY B 1 15 ? -27.26110 8.71594 -30.90287 1.000 9.75000 47 GLY B C 1
ATOM 2847 O O . GLY B 1 15 ? -26.49255 8.95356 -29.97545 1.000 10.34000 47 GLY B O 1
ATOM 2848 N N . ALA B 1 16 ? -27.28453 7.54514 -31.53373 1.000 6.59000 48 ALA B N 1
ATOM 2849 C CA . ALA B 1 16 ? -26.37128 6.47877 -31.16220 1.000 6.48000 48 ALA B CA 1
ATOM 2850 C C . ALA B 1 16 ? -24.93570 6.85019 -31.53133 1.000 10.41000 48 ALA B C 1
ATOM 2851 O O . ALA B 1 16 ? -24.67739 7.81510 -32.25477 1.000 7.28000 48 ALA B O 1
ATOM 2853 N N . GLY B 1 17 ? -23.99178 6.06557 -31.01801 1.000 11.73000 49 GLY B N 1
ATOM 2854 C CA . GLY B 1 17 ? -22.59982 6.28882 -31.36262 1.000 10.53000 49 GLY B CA 1
ATOM 2855 C C . GLY B 1 17 ? -22.38471 6.20525 -32.86528 1.000 9.53000 49 GLY B C 1
ATOM 2856 O O . GLY B 1 17 ? -22.99653 5.38675 -33.55803 1.000 9.68000 49 GLY B O 1
ATOM 2857 N N . GLU B 1 18 ? -21.52491 7.09075 -33.37078 1.000 8.51000 50 GLU B N 1
ATOM 2858 C CA . GLU B 1 18 ? -21.11871 7.16022 -34.77672 1.000 8.82000 50 GLU B CA 1
ATOM 2859 C C . GLU B 1 18 ? -22.25079 7.56184 -35.72201 1.000 9.11000 50 GLU B C 1
ATOM 2860 O O . GLU B 1 18 ? -22.17181 7.29548 -36.92662 1.000 10.74000 50 GLU B O 1
ATOM 2866 N N . SER B 1 19 ? -23.30361 8.21416 -35.22427 1.000 6.02000 51 SER B N 1
ATOM 2867 C CA . SER B 1 19 ? -24.35683 8.67450 -36.12470 1.000 8.60000 51 SER B CA 1
ATOM 2868 C C . SER B 1 19 ? -23.96891 9.96053 -36.84324 1.000 7.89000 51 SER B C 1
ATOM 2869 O O . SER B 1 19 ? -24.43111 10.20846 -37.96485 1.000 6.12000 51 SER B O 1
ATOM 2872 N N . GLY B 1 20 ? -23.13686 10.78530 -36.21881 1.000 6.55000 52 GLY B N 1
ATOM 2873 C CA . GLY B 1 20 ? -22.63070 11.97172 -36.86974 1.000 8.59000 52 GLY B CA 1
ATOM 2874 C C . GLY B 1 20 ? -22.72860 13.21018 -36.00786 1.000 12.22000 52 GLY B C 1
ATOM 2875 O O . GLY B 1 20 ? -22.59002 14.32887 -36.51036 1.000 10.71000 52 GLY B O 1
ATOM 2876 N N . LYS B 1 21 ? -22.95753 13.02166 -34.70492 1.000 7.23000 53 LYS B N 1
ATOM 2877 C CA . LYS B 1 21 ? -23.18803 14.15733 -33.81739 1.000 7.79000 53 LYS B CA 1
ATOM 2878 C C . LYS B 1 21 ? -21.97327 15.07536 -33.76065 1.000 11.61000 53 LYS B C 1
ATOM 2879 O O . LYS B 1 21 ? -22.09325 16.29273 -33.94752 1.000 12.11000 53 LYS B O 1
ATOM 2885 N N . SER B 1 22 ? -20.79311 14.50885 -33.49403 1.000 8.75000 54 SER B N 1
ATOM 2886 C CA . SER B 1 22 ? -19.58092 15.31799 -33.40426 1.000 8.91000 54 SER B CA 1
ATOM 2887 C C . SER B 1 22 ? -19.26429 15.99223 -34.73049 1.000 11.12000 54 SER B C 1
ATOM 2888 O O . SER B 1 22 ? -18.78203 17.12960 -34.75774 1.000 11.57000 54 SER B O 1
ATOM 2891 N N . THR B 1 23 ? -19.52049 15.29937 -35.84100 1.000 9.05000 55 THR B N 1
ATOM 2892 C CA . THR B 1 23 ? -19.29331 15.88649 -37.15449 1.000 9.79000 55 THR B CA 1
ATOM 2893 C C . THR B 1 23 ? -20.16304 17.12375 -37.36249 1.000 18.00000 55 THR B C 1
ATOM 2894 O O . THR B 1 23 ? -19.72234 18.10169 -37.97732 1.000 16.17000 55 THR B O 1
ATOM 2898 N N . ILE B 1 24 ? -21.39733 17.10550 -36.84207 1.000 8.85000 56 ILE B N 1
ATOM 2899 C CA . ILE B 1 24 ? -22.27022 18.27353 -36.94657 1.000 14.65000 56 ILE B CA 1
ATOM 2900 C C . ILE B 1 24 ? -21.68235 19.44985 -36.17963 1.000 13.75000 56 ILE B C 1
ATOM 2901 O O . ILE B 1 24 ? -21.65868 20.58158 -36.67870 1.000 13.09000 56 ILE B O 1
ATOM 2906 N N . VAL B 1 25 ? -21.20504 19.20525 -34.95420 1.000 11.19000 57 VAL B N 1
ATOM 2907 C CA . VAL B 1 25 ? -20.53526 20.25879 -34.19004 1.000 15.78000 57 VAL B CA 1
ATOM 2908 C C . VAL B 1 25 ? -19.36730 20.83388 -34.98199 1.000 19.79000 57 VAL B C 1
ATOM 2909 O O . VAL B 1 25 ? -19.19071 22.05609 -35.05199 1.000 24.14000 57 VAL B O 1
ATOM 2913 N N . LYS B 1 26 ? -18.55457 19.96958 -35.59547 1.000 13.52000 58 LYS B N 1
ATOM 2914 C CA . LYS B 1 26 ? -17.41468 20.46308 -36.36321 1.000 19.52000 58 LYS B CA 1
ATOM 2915 C C . LYS B 1 26 ? -17.86766 21.33691 -37.52550 1.000 15.74000 58 LYS B C 1
ATOM 2916 O O . LYS B 1 26 ? -17.22869 22.34957 -37.83117 1.000 17.29000 58 LYS B O 1
ATOM 2922 N N . GLN B 1 27 ? -18.97488 20.97141 -38.17936 1.000 17.94000 59 GLN B N 1
ATOM 2923 C CA . GLN B 1 27 ? -19.47221 21.79059 -39.28060 1.000 20.34000 59 GLN B CA 1
ATOM 2924 C C . GLN B 1 27 ? -19.94867 23.15031 -38.78845 1.000 20.45000 59 GLN B C 1
ATOM 2925 O O . GLN B 1 27 ? -19.74740 24.16542 -39.46503 1.000 22.11000 59 GLN B O 1
ATOM 2931 N N . MET B 1 28 ? -20.58669 23.19126 -37.61734 1.000 16.42000 60 MET B N 1
ATOM 2932 C CA . MET B 1 28 ? -20.99066 24.47175 -37.04920 1.000 23.60000 60 MET B CA 1
ATOM 2933 C C . MET B 1 28 ? -19.79192 25.38837 -36.86082 1.000 28.84000 60 MET B C 1
ATOM 2934 O O . MET B 1 28 ? -19.87389 26.59322 -37.12799 1.000 27.44000 60 MET B O 1
ATOM 2939 N N . ARG B 1 29 ? -18.66359 24.83435 -36.41547 1.000 22.90000 61 ARG B N 1
ATOM 2940 C CA . ARG B 1 29 ? -17.47601 25.65649 -36.21799 1.000 27.47000 61 ARG B CA 1
ATOM 2941 C C . ARG B 1 29 ? -16.90768 26.13355 -37.54698 1.000 28.06000 61 ARG B C 1
ATOM 2942 O O . ARG B 1 29 ? -16.49418 27.29175 -37.66812 1.000 28.33000 61 ARG B O 1
ATOM 2950 N N . ILE B 1 30 ? -16.87326 25.25740 -38.55404 1.000 24.68000 62 ILE B N 1
ATOM 2951 C CA . ILE B 1 30 ? -16.44370 25.68416 -39.88292 1.000 34.69000 62 ILE B CA 1
ATOM 2952 C C . ILE B 1 30 ? -17.34738 26.79514 -40.40101 1.000 26.33000 62 ILE B C 1
ATOM 2953 O O . ILE B 1 30 ? -16.87441 27.81295 -40.92039 1.000 29.23000 62 ILE B O 1
ATOM 2958 N N . LEU B 1 31 ? -18.65979 26.62819 -40.24203 1.000 25.37000 63 LEU B N 1
ATOM 2959 C CA . LEU B 1 31 ? -19.62041 27.53528 -40.85794 1.000 29.89000 63 LEU B CA 1
ATOM 2960 C C . LEU B 1 31 ? -19.70959 28.87268 -40.13490 1.000 33.26000 63 LEU B C 1
ATOM 2961 O O . LEU B 1 31 ? -19.80322 29.92091 -40.78356 1.000 33.33000 63 LEU B O 1
ATOM 2966 N N . HIS B 1 32 ? -19.70259 28.86607 -38.80031 1.000 31.09000 64 HIS B N 1
ATOM 2967 C CA . HIS B 1 32 ? -20.03058 30.07003 -38.04612 1.000 28.91000 64 HIS B CA 1
ATOM 2968 C C . HIS B 1 32 ? -18.98220 30.44941 -37.00457 1.000 28.11000 64 HIS B C 1
ATOM 2969 O O . HIS B 1 32 ? -19.22725 31.35748 -36.20294 1.000 37.16000 64 HIS B O 1
ATOM 2976 N N . VAL B 1 33 ? -17.83431 29.77150 -36.97312 1.000 24.72000 65 VAL B N 1
ATOM 2977 C CA . VAL B 1 33 ? -16.72031 30.17384 -36.11341 1.000 33.64000 65 VAL B CA 1
ATOM 2978 C C . VAL B 1 33 ? -15.44042 30.08479 -36.94347 1.000 36.24000 65 VAL B C 1
ATOM 2979 O O . VAL B 1 33 ? -15.42137 30.49523 -38.10960 1.000 35.01000 65 VAL B O 1
ATOM 2983 N N . ASN B 1 34 ? -14.36756 29.53707 -36.36728 1.000 40.50000 66 ASN B N 1
ATOM 2984 C CA . ASN B 1 34 ? -13.07544 29.45528 -37.04235 1.000 50.30000 66 ASN B CA 1
ATOM 2985 C C . ASN B 1 34 ? -12.71315 28.02871 -37.43876 1.000 41.06000 66 ASN B C 1
ATOM 2986 O O . ASN B 1 34 ? -11.54673 27.75200 -37.73797 1.000 52.23000 66 ASN B O 1
ATOM 2991 N N . GLY B 1 35 ? -13.68600 27.11966 -37.43326 1.000 42.37000 67 GLY B N 1
ATOM 2992 C CA . GLY B 1 35 ? -13.43684 25.76047 -37.88409 1.000 39.58000 67 GLY B CA 1
ATOM 2993 C C . GLY B 1 35 ? -12.34580 25.08243 -37.08403 1.000 39.00000 67 GLY B C 1
ATOM 2994 O O . GLY B 1 35 ? -12.26142 25.21536 -35.85616 1.000 36.71000 67 GLY B O 1
ATOM 2995 N N . PHE B 1 36 ? -11.48591 24.35213 -37.79281 1.000 47.13000 68 PHE B N 1
ATOM 2996 C CA . PHE B 1 36 ? -10.38117 23.61366 -37.19309 1.000 43.54000 68 PHE B CA 1
ATOM 2997 C C . PHE B 1 36 ? -9.15364 24.48528 -36.92793 1.000 50.03000 68 PHE B C 1
ATOM 2998 O O . PHE B 1 36 ? -8.03907 23.95113 -36.86930 1.000 56.23000 68 PHE B O 1
ATOM 3006 N N . ASN B 1 37 ? -9.33900 25.79417 -36.77227 1.000 60.55000 69 ASN B N 1
ATOM 3007 C CA . ASN B 1 37 ? -8.24469 26.74565 -36.55075 1.000 65.78000 69 ASN B CA 1
ATOM 3008 C C . ASN B 1 37 ? -7.26883 26.75596 -37.72414 1.000 63.25000 69 ASN B C 1
ATOM 3009 O O . ASN B 1 37 ? -7.49699 27.44652 -38.71639 1.000 57.39000 69 ASN B O 1
ATOM 3014 N N . LYS B 1 45 ? -3.53595 17.20401 -34.57806 1.000 26.67000 91 LYS B N 1
ATOM 3015 C CA . LYS B 1 45 ? -4.62769 16.50787 -35.24844 1.000 31.80000 91 LYS B CA 1
ATOM 3016 C C . LYS B 1 45 ? -4.10374 15.59766 -36.34418 1.000 35.71000 91 LYS B C 1
ATOM 3017 O O . LYS B 1 45 ? -4.79057 14.66615 -36.76552 1.000 33.10000 91 LYS B O 1
ATOM 3023 N N . VAL B 1 46 ? -2.88870 15.88847 -36.81794 1.000 31.79000 92 VAL B N 1
ATOM 3024 C CA . VAL B 1 46 ? -2.22321 14.98882 -37.75640 1.000 30.37000 92 VAL B CA 1
ATOM 3025 C C . VAL B 1 46 ? -2.15087 13.58851 -37.16971 1.000 26.34000 92 VAL B C 1
ATOM 3026 O O . VAL B 1 46 ? -2.38309 12.58966 -37.86232 1.000 29.08000 92 VAL B O 1
ATOM 3030 N N . GLN B 1 47 ? -1.83093 13.49846 -35.87698 1.000 29.42000 93 GLN B N 1
ATOM 3031 C CA . GLN B 1 47 ? -1.73939 12.20240 -35.21629 1.000 32.60000 93 GLN B CA 1
ATOM 3032 C C . GLN B 1 47 ? -3.09084 11.49936 -35.18496 1.000 29.25000 93 GLN B C 1
ATOM 3033 O O . GLN B 1 47 ? -3.16145 10.27010 -35.30269 1.000 24.21000 93 GLN B O 1
ATOM 3039 N N . ASP B 1 48 ? -4.17586 12.25912 -35.01354 1.000 29.86000 94 ASP B N 1
ATOM 3040 C CA . ASP B 1 48 ? -5.50053 11.64709 -35.03088 1.000 20.55000 94 ASP B CA 1
ATOM 3041 C C . ASP B 1 48 ? -5.79232 11.02923 -36.39022 1.000 27.81000 94 ASP B C 1
ATOM 3042 O O . ASP B 1 48 ? -6.37992 9.94554 -36.47889 1.000 20.28000 94 ASP B O 1
ATOM 3047 N N . ILE B 1 49 ? -5.37165 11.69338 -37.46355 1.000 22.63000 95 ILE B N 1
ATOM 3048 C CA . ILE B 1 49 ? -5.61336 11.14497 -38.78904 1.000 18.36000 95 ILE B CA 1
ATOM 3049 C C . ILE B 1 49 ? -4.80186 9.87573 -39.00022 1.000 15.20000 95 ILE B C 1
ATOM 3050 O O . ILE B 1 49 ? -5.30955 8.88537 -39.54046 1.000 15.42000 95 ILE B O 1
ATOM 3055 N N . LYS B 1 50 ? -3.54309 9.86916 -38.55072 1.000 21.71000 96 LYS B N 1
ATOM 3056 C CA . LYS B 1 50 ? -2.71385 8.67481 -38.68894 1.000 19.53000 96 LYS B CA 1
ATOM 3057 C C . LYS B 1 50 ? -3.27276 7.51269 -37.88063 1.000 16.10000 96 LYS B C 1
ATOM 3058 O O . LYS B 1 50 ? -3.24989 6.36346 -38.33689 1.000 14.38000 96 LYS B O 1
ATOM 3064 N N . ASN B 1 51 ? -3.76365 7.78905 -36.66985 1.000 17.90000 97 ASN B N 1
ATOM 3065 C CA . ASN B 1 51 ? -4.33184 6.72640 -35.84868 1.000 21.35000 97 ASN B CA 1
ATOM 3066 C C . ASN B 1 51 ? -5.56027 6.11464 -36.51128 1.000 10.90000 97 ASN B C 1
ATOM 3067 O O . ASN B 1 51 ? -5.75038 4.89511 -36.46441 1.000 16.61000 97 ASN B O 1
ATOM 3072 N N . ASN B 1 52 ? -6.40642 6.94340 -37.13170 1.000 16.66000 98 ASN B N 1
ATOM 3073 C CA . ASN B 1 52 ? -7.54754 6.41206 -37.87640 1.000 17.00000 98 ASN B CA 1
ATOM 3074 C C . ASN B 1 52 ? -7.08101 5.53337 -39.03080 1.000 17.23000 98 ASN B C 1
ATOM 3075 O O . ASN B 1 52 ? -7.60249 4.42950 -39.23939 1.000 13.50000 98 ASN B O 1
ATOM 3080 N N . LEU B 1 53 ? -6.09711 6.01195 -39.79749 1.000 15.43000 99 LEU B N 1
ATOM 3081 C CA . LEU B 1 53 ? -5.53612 5.20158 -40.87390 1.000 16.38000 99 LEU B CA 1
ATOM 3082 C C . LEU B 1 53 ? -5.07312 3.84900 -40.35478 1.000 13.33000 99 LEU B C 1
ATOM 3083 O O . LEU B 1 53 ? -5.35742 2.80843 -40.95758 1.000 11.53000 99 LEU B O 1
ATOM 3088 N N . LYS B 1 54 ? -4.36977 3.84689 -39.22016 1.000 10.77000 100 LYS B N 1
ATOM 3089 C CA . LYS B 1 54 ? -3.86021 2.60105 -38.66498 1.000 11.74000 100 LYS B CA 1
ATOM 3090 C C . LYS B 1 54 ? -4.99456 1.70712 -38.18969 1.000 10.98000 100 LYS B C 1
ATOM 3091 O O . LYS B 1 54 ? -4.97390 0.49300 -38.41965 1.000 10.77000 100 LYS B O 1
ATOM 3097 N N . GLU B 1 55 ? -5.98705 2.28693 -37.51328 1.000 11.67000 101 GLU B N 1
ATOM 3098 C CA . GLU B 1 55 ? -7.12965 1.49741 -37.07288 1.000 16.85000 101 GLU B CA 1
ATOM 3099 C C . GLU B 1 55 ? -7.83033 0.85155 -38.26030 1.000 10.20000 101 GLU B C 1
ATOM 3100 O O . GLU B 1 55 ? -8.15862 -0.33941 -38.22353 1.000 13.21000 101 GLU B O 1
ATOM 3106 N N . ALA B 1 56 ? -8.03120 1.61365 -39.33662 1.000 7.36000 102 ALA B N 1
ATOM 3107 C CA . ALA B 1 56 ? -8.74025 1.09365 -40.50088 1.000 12.53000 102 ALA B CA 1
ATOM 3108 C C . ALA B 1 56 ? -8.03861 -0.13494 -41.06457 1.000 8.33000 102 ALA B C 1
ATOM 3109 O O . ALA B 1 56 ? -8.62644 -1.21921 -41.15606 1.000 12.11000 102 ALA B O 1
ATOM 3111 N N . ILE B 1 57 ? -6.76323 0.01299 -41.42378 1.000 13.17000 103 ILE B N 1
ATOM 3112 C CA . ILE B 1 57 ? -6.05964 -1.07305 -42.09274 1.000 10.92000 103 ILE B CA 1
ATOM 3113 C C . ILE B 1 57 ? -5.91745 -2.27756 -41.16871 1.000 10.09000 103 ILE B C 1
ATOM 3114 O O . ILE B 1 57 ? -6.09393 -3.42248 -41.59977 1.000 14.46000 103 ILE B O 1
ATOM 3119 N N . GLU B 1 58 ? -5.62909 -2.05122 -39.88125 1.000 9.63000 104 GLU B N 1
ATOM 3120 C CA . GLU B 1 58 ? -5.42700 -3.19101 -38.99074 1.000 10.24000 104 GLU B CA 1
ATOM 3121 C C . GLU B 1 58 ? -6.74901 -3.85923 -38.62899 1.000 12.49000 104 GLU B C 1
ATOM 3122 O O . GLU B 1 58 ? -6.78366 -5.07302 -38.39631 1.000 13.36000 104 GLU B O 1
ATOM 3128 N N . THR B 1 59 ? -7.84296 -3.09575 -38.58627 1.000 7.05000 105 THR B N 1
ATOM 3129 C CA . THR B 1 59 ? -9.15649 -3.69790 -38.36926 1.000 8.89000 105 THR B CA 1
ATOM 3130 C C . THR B 1 59 ? -9.54037 -4.60631 -39.53205 1.000 10.61000 105 THR B C 1
ATOM 3131 O O . THR B 1 59 ? -9.98982 -5.73966 -39.32810 1.000 10.26000 105 THR B O 1
ATOM 3135 N N . ILE B 1 60 ? -9.36205 -4.12699 -40.76367 1.000 10.00000 106 ILE B N 1
ATOM 3136 C CA . ILE B 1 60 ? -9.71376 -4.93566 -41.92880 1.000 13.17000 106 ILE B CA 1
ATOM 3137 C C . ILE B 1 60 ? -8.85099 -6.19094 -41.98253 1.000 12.05000 106 ILE B C 1
ATOM 3138 O O . ILE B 1 60 ? -9.35652 -7.30356 -42.16178 1.000 15.74000 106 ILE B O 1
ATOM 3143 N N . VAL B 1 61 ? -7.53814 -6.03346 -41.79199 1.000 17.61000 107 VAL B N 1
ATOM 3144 C CA . VAL B 1 61 ? -6.62652 -7.17057 -41.90341 1.000 19.17000 107 VAL B CA 1
ATOM 3145 C C . VAL B 1 61 ? -6.94136 -8.22035 -40.84366 1.000 17.87000 107 VAL B C 1
ATOM 3146 O O . VAL B 1 61 ? -7.01856 -9.41943 -41.14217 1.000 16.38000 107 VAL B O 1
ATOM 3150 N N . ALA B 1 62 ? -7.16264 -7.78405 -39.59846 1.000 13.26000 108 ALA B N 1
ATOM 3151 C CA . ALA B 1 62 ? -7.48548 -8.71031 -38.51493 1.000 15.95000 108 ALA B CA 1
ATOM 3152 C C . ALA B 1 62 ? -8.82515 -9.40970 -38.73063 1.000 21.32000 108 ALA B C 1
ATOM 3153 O O . ALA B 1 62 ? -9.01504 -10.53941 -38.26350 1.000 17.50000 108 ALA B O 1
ATOM 3155 N N . ALA B 1 63 ? -9.76368 -8.76439 -39.42808 1.000 16.57000 109 ALA B N 1
ATOM 3156 C CA . ALA B 1 63 ? -11.07369 -9.36355 -39.65258 1.000 17.77000 109 ALA B CA 1
ATOM 3157 C C . ALA B 1 63 ? -11.06434 -10.47121 -40.70101 1.000 22.78000 109 ALA B C 1
ATOM 3158 O O . ALA B 1 63 ? -12.00897 -11.26660 -40.73764 1.000 21.35000 109 ALA B O 1
ATOM 3160 N N . MET B 1 64 ? -10.03249 -10.54812 -41.54659 1.000 24.89000 110 MET B N 1
ATOM 3161 C CA . MET B 1 64 ? -10.05561 -11.49779 -42.65977 1.000 30.71000 110 MET B CA 1
ATOM 3162 C C . MET B 1 64 ? -10.23058 -12.93217 -42.17144 1.000 37.96000 110 MET B C 1
ATOM 3163 O O . MET B 1 64 ? -11.10154 -13.66140 -42.66030 1.000 32.43000 110 MET B O 1
ATOM 3168 N N . SER B 1 65 ? -9.41846 -13.35330 -41.19717 1.000 39.68000 111 SER B N 1
ATOM 3169 C CA . SER B 1 65 ? -9.51152 -14.71984 -40.69624 1.000 33.18000 111 SER B CA 1
ATOM 3170 C C . SER B 1 65 ? -10.76627 -14.95796 -39.86157 1.000 46.11000 111 SER B C 1
ATOM 3171 O O . SER B 1 65 ? -11.21156 -16.10518 -39.75521 1.000 39.83000 111 SER B O 1
ATOM 3174 N N . ASN B 1 66 ? -11.35255 -13.91255 -39.27415 1.000 37.12000 112 ASN B N 1
ATOM 3175 C CA . ASN B 1 66 ? -12.48251 -14.09239 -38.37050 1.000 35.90000 112 ASN B CA 1
ATOM 3176 C C . ASN B 1 66 ? -13.83612 -14.04381 -39.06869 1.000 36.81000 112 ASN B C 1
ATOM 3177 O O . ASN B 1 66 ? -14.85031 -14.34128 -38.43011 1.000 41.00000 112 ASN B O 1
ATOM 3182 N N . LEU B 1 67 ? -13.88486 -13.67126 -40.34354 1.000 34.78000 113 LEU B N 1
ATOM 3183 C CA . LEU B 1 67 ? -15.13414 -13.71001 -41.08293 1.000 42.62000 113 LEU B CA 1
ATOM 3184 C C . LEU B 1 67 ? -15.54685 -15.15180 -41.36440 1.000 46.68000 113 LEU B C 1
ATOM 3185 O O . LEU B 1 67 ? -14.72371 -16.07167 -41.37806 1.000 42.83000 113 LEU B O 1
ATOM 3190 N N . VAL B 1 68 ? -16.84335 -15.34301 -41.58947 1.000 55.57000 114 VAL B N 1
ATOM 3191 C CA . VAL B 1 68 ? -17.39235 -16.65349 -41.93528 1.000 44.87000 114 VAL B CA 1
ATOM 3192 C C . VAL B 1 68 ? -18.06085 -16.55776 -43.30482 1.000 44.00000 114 VAL B C 1
ATOM 3193 O O . VAL B 1 68 ? -19.14182 -15.96137 -43.43290 1.000 47.83000 114 VAL B O 1
ATOM 3197 N N . PRO B 1 69 ? -17.44230 -17.10443 -44.36879 1.000 44.57000 115 PRO B N 1
ATOM 3198 C CA . PRO B 1 69 ? -16.14923 -17.78948 -44.36497 1.000 53.67000 115 PRO B CA 1
ATOM 3199 C C . PRO B 1 69 ? -14.97636 -16.81874 -44.30985 1.000 55.65000 115 PRO B C 1
ATOM 3200 O O . PRO B 1 69 ? -15.14661 -15.64531 -44.64697 1.000 48.16000 115 PRO B O 1
ATOM 3204 N N . PRO B 1 70 ? -13.80883 -17.29386 -43.87949 1.000 47.69000 116 PRO B N 1
ATOM 3205 C CA . PRO B 1 70 ? -12.62574 -16.43005 -43.88732 1.000 42.54000 116 PRO B CA 1
ATOM 3206 C C . PRO B 1 70 ? -12.28527 -15.96947 -45.29609 1.000 38.71000 116 PRO B C 1
ATOM 3207 O O . PRO B 1 70 ? -12.60586 -16.62407 -46.29046 1.000 44.31000 116 PRO B O 1
ATOM 3211 N N . VAL B 1 71 ? -11.64497 -14.80800 -45.36784 1.000 33.00000 117 VAL B N 1
ATOM 3212 C CA . VAL B 1 71 ? -11.20086 -14.21017 -46.61962 1.000 29.76000 117 VAL B CA 1
ATOM 3213 C C . VAL B 1 71 ? -9.68539 -14.31771 -46.67529 1.000 31.38000 117 VAL B C 1
ATOM 3214 O O . VAL B 1 71 ? -8.99759 -13.98068 -45.70359 1.000 34.04000 117 VAL B O 1
ATOM 3218 N N . GLU B 1 72 ? -9.16642 -14.78160 -47.80567 1.000 38.48000 118 GLU B N 1
ATOM 3219 C CA . GLU B 1 72 ? -7.73362 -14.94719 -47.98843 1.000 30.61000 118 GLU B CA 1
ATOM 3220 C C . GLU B 1 72 ? -7.16041 -13.78382 -48.78641 1.000 34.74000 118 GLU B C 1
ATOM 3221 O O . GLU B 1 72 ? -7.87741 -13.05721 -49.47898 1.000 33.27000 118 GLU B O 1
ATOM 3227 N N . LEU B 1 73 ? -5.84666 -13.61195 -48.67490 1.000 32.03000 119 LEU B N 1
ATOM 3228 C CA . LEU B 1 73 ? -5.16436 -12.61352 -49.48308 1.000 36.10000 119 LEU B CA 1
ATOM 3229 C C . LEU B 1 73 ? -5.30926 -12.94891 -50.96166 1.000 39.11000 119 LEU B C 1
ATOM 3230 O O . LEU B 1 73 ? -5.31282 -14.11949 -51.35153 1.000 38.67000 119 LEU B O 1
ATOM 3235 N N . ALA B 1 74 ? -5.45516 -11.91146 -51.78768 1.000 33.01000 120 ALA B N 1
ATOM 3236 C CA . ALA B 1 74 ? -5.43364 -12.12643 -53.23014 1.000 36.06000 120 ALA B CA 1
ATOM 3237 C C . ALA B 1 74 ? -4.02788 -12.43283 -53.71607 1.000 48.12000 120 ALA B C 1
ATOM 3238 O O . ALA B 1 74 ? -3.85372 -13.10122 -54.74120 1.000 46.33000 120 ALA B O 1
ATOM 3240 N N . ASN B 1 75 ? -3.02058 -11.94634 -52.99944 1.000 41.43000 121 ASN B N 1
ATOM 3241 C CA . ASN B 1 75 ? -1.61987 -12.19596 -53.32299 1.000 41.50000 121 ASN B CA 1
ATOM 3242 C C . ASN B 1 75 ? -0.95531 -12.74658 -52.06952 1.000 45.09000 121 ASN B C 1
ATOM 3243 O O . ASN B 1 75 ? -0.65976 -11.97926 -51.13594 1.000 40.80000 121 ASN B O 1
ATOM 3248 N N . PRO B 1 76 ? -0.70866 -14.05961 -52.00193 1.000 48.05000 122 PRO B N 1
ATOM 3249 C CA . PRO B 1 76 ? -0.06825 -14.62525 -50.80308 1.000 45.02000 122 PRO B CA 1
ATOM 3250 C C . PRO B 1 76 ? 1.33091 -14.08641 -50.56724 1.000 40.60000 122 PRO B C 1
ATOM 3251 O O . PRO B 1 76 ? 1.88592 -14.29885 -49.48209 1.000 44.03000 122 PRO B O 1
ATOM 3255 N N . GLU B 1 77 ? 1.90754 -13.39447 -51.55194 1.000 37.78000 123 GLU B N 1
ATOM 3256 C CA . GLU B 1 77 ? 3.15924 -12.67368 -51.36626 1.000 44.15000 123 GLU B CA 1
ATOM 3257 C C . GLU B 1 77 ? 3.03438 -11.55560 -50.33755 1.000 39.50000 123 GLU B C 1
ATOM 3258 O O . GLU B 1 77 ? 4.04887 -11.12406 -49.78070 1.000 35.15000 123 GLU B O 1
ATOM 3264 N N . ASN B 1 78 ? 1.81818 -11.07442 -50.07795 1.000 46.90000 124 ASN B N 1
ATOM 3265 C CA . ASN B 1 78 ? 1.57552 -10.01896 -49.10129 1.000 36.15000 124 ASN B CA 1
ATOM 3266 C C . ASN B 1 78 ? 1.45135 -10.54026 -47.67293 1.000 31.30000 124 ASN B C 1
ATOM 3267 O O . ASN B 1 78 ? 1.13469 -9.75276 -46.77454 1.000 31.46000 124 ASN B O 1
ATOM 3272 N N . GLN B 1 79 ? 1.68918 -11.83442 -47.44251 1.000 25.96000 125 GLN B N 1
ATOM 3273 C CA . GLN B 1 79 ? 1.49864 -12.39683 -46.10871 1.000 25.23000 125 GLN B CA 1
ATOM 3274 C C . GLN B 1 79 ? 2.38193 -11.70547 -45.07611 1.000 29.60000 125 GLN B C 1
ATOM 3275 O O . GLN B 1 79 ? 1.92855 -11.40836 -43.96508 1.000 30.24000 125 GLN B O 1
ATOM 3281 N N . PHE B 1 80 ? 3.64330 -11.43382 -45.42269 1.000 28.22000 126 PHE B N 1
ATOM 3282 C CA . PHE B 1 80 ? 4.52436 -10.74158 -44.49173 1.000 30.93000 126 PHE B CA 1
ATOM 3283 C C . PHE B 1 80 ? 4.05586 -9.32104 -44.21355 1.000 39.59000 126 PHE B C 1
ATOM 3284 O O . PHE B 1 80 ? 4.39218 -8.76224 -43.16343 1.000 29.02000 126 PHE B O 1
ATOM 3292 N N . ARG B 1 81 ? 3.28695 -8.72631 -45.12563 1.000 26.55000 127 ARG B N 1
ATOM 3293 C CA . ARG B 1 81 ? 2.69342 -7.42819 -44.83681 1.000 27.22000 127 ARG B CA 1
ATOM 3294 C C . ARG B 1 81 ? 1.57601 -7.56014 -43.80800 1.000 26.83000 127 ARG B C 1
ATOM 3295 O O . ARG B 1 81 ? 1.40802 -6.68582 -42.94954 1.000 25.87000 127 ARG B O 1
ATOM 3303 N N . VAL B 1 82 ? 0.80718 -8.65072 -43.87857 1.000 24.91000 128 VAL B N 1
ATOM 3304 C CA . VAL B 1 82 ? -0.20349 -8.93344 -42.86331 1.000 15.63000 128 VAL B CA 1
ATOM 3305 C C . VAL B 1 82 ? 0.45000 -9.12289 -41.49921 1.000 28.18000 128 VAL B C 1
ATOM 3306 O O . VAL B 1 82 ? -0.03954 -8.61371 -40.48254 1.000 19.51000 128 VAL B O 1
ATOM 3310 N N . ASP B 1 83 ? 1.57114 -9.84993 -41.45582 1.000 25.19000 129 ASP B N 1
ATOM 3311 C CA . ASP B 1 83 ? 2.22663 -10.13070 -40.18076 1.000 24.56000 129 ASP B CA 1
ATOM 3312 C C . ASP B 1 83 ? 2.74495 -8.85848 -39.52542 1.000 19.77000 129 ASP B C 1
ATOM 3313 O O . ASP B 1 83 ? 2.64965 -8.70075 -38.30313 1.000 27.43000 129 ASP B O 1
ATOM 3318 N N . TYR B 1 84 ? 3.29565 -7.93907 -40.31929 1.000 15.26000 130 TYR B N 1
ATOM 3319 C CA . TYR B 1 84 ? 3.74627 -6.66764 -39.76503 1.000 17.98000 130 TYR B CA 1
ATOM 3320 C C . TYR B 1 84 ? 2.57973 -5.85545 -39.21561 1.000 21.57000 130 TYR B C 1
ATOM 3321 O O . TYR B 1 84 ? 2.69144 -5.25145 -38.14387 1.000 16.79000 130 TYR B O 1
ATOM 3330 N N . ILE B 1 85 ? 1.45574 -5.82157 -39.93708 1.000 14.71000 131 ILE B N 1
ATOM 3331 C CA . ILE B 1 85 ? 0.31553 -5.01444 -39.50463 1.000 19.37000 131 ILE B CA 1
ATOM 3332 C C . ILE B 1 85 ? -0.24520 -5.54335 -38.19250 1.000 15.76000 131 ILE B C 1
ATOM 3333 O O . ILE B 1 85 ? -0.55234 -4.77535 -37.27269 1.000 13.40000 131 ILE B O 1
ATOM 3338 N N . LEU B 1 86 ? -0.38941 -6.86640 -38.08757 1.000 17.20000 132 LEU B N 1
ATOM 3339 C CA . LEU B 1 86 ? -0.89712 -7.45754 -36.85492 1.000 21.04000 132 LEU B CA 1
ATOM 3340 C C . LEU B 1 86 ? 0.08617 -7.29776 -35.69965 1.000 26.52000 132 LEU B C 1
ATOM 3341 O O . LEU B 1 86 ? -0.33572 -7.19279 -34.54205 1.000 30.07000 132 LEU B O 1
ATOM 3346 N N . SER B 1 87 ? 1.39053 -7.26743 -35.98900 1.000 20.60000 133 SER B N 1
ATOM 3347 C CA . SER B 1 87 ? 2.38382 -7.16983 -34.92253 1.000 21.84000 133 SER B CA 1
ATOM 3348 C C . SER B 1 87 ? 2.34860 -5.80299 -34.25112 1.000 18.54000 133 SER B C 1
ATOM 3349 O O . SER B 1 87 ? 2.50571 -5.70232 -33.02967 1.000 25.75000 133 SER B O 1
ATOM 3352 N N . VAL B 1 88 ? 2.14136 -4.73981 -35.02505 1.000 15.88000 134 VAL B N 1
ATOM 3353 C CA . VAL B 1 88 ? 2.10777 -3.39069 -34.47681 1.000 18.08000 134 VAL B CA 1
ATOM 3354 C C . VAL B 1 88 ? 0.68699 -2.94321 -34.14957 1.000 22.94000 134 VAL B C 1
ATOM 3355 O O . VAL B 1 88 ? 0.45190 -1.75169 -33.92335 1.000 22.22000 134 VAL B O 1
ATOM 3359 N N . MET B 1 89 ? -0.26407 -3.87620 -34.09729 1.000 14.46000 135 MET B N 1
ATOM 3360 C CA . MET B 1 89 ? -1.66545 -3.49979 -33.93244 1.000 25.25000 135 MET B CA 1
ATOM 3361 C C . MET B 1 89 ? -1.89732 -2.76576 -32.61600 1.000 29.56000 135 MET B C 1
ATOM 3362 O O . MET B 1 89 ? -2.62654 -1.76725 -32.57257 1.000 25.02000 135 MET B O 1
ATOM 3367 N N . ASN B 1 90 ? -1.26262 -3.22801 -31.53712 1.000 26.53000 136 ASN B N 1
ATOM 3368 C CA . ASN B 1 90 ? -1.49294 -2.68843 -30.20266 1.000 26.27000 136 ASN B CA 1
ATOM 3369 C C . ASN B 1 90 ? -0.23026 -2.11386 -29.56869 1.000 32.34000 136 ASN B C 1
ATOM 3370 O O . ASN B 1 90 ? -0.19350 -1.92022 -28.35023 1.000 38.28000 136 ASN B O 1
ATOM 3375 N N . VAL B 1 91 ? 0.80110 -1.82863 -30.35118 1.000 26.45000 137 VAL B N 1
ATOM 3376 C CA . VAL B 1 91 ? 2.02893 -1.31080 -29.73720 1.000 31.44000 137 VAL B CA 1
ATOM 3377 C C . VAL B 1 91 ? 1.76642 0.09001 -29.19286 1.000 37.74000 137 VAL B C 1
ATOM 3378 O O . VAL B 1 91 ? 1.10473 0.90486 -29.86201 1.000 29.27000 137 VAL B O 1
ATOM 3382 N N . PRO B 1 92 ? 2.21317 0.40249 -27.98169 1.000 30.89000 138 PRO B N 1
ATOM 3383 C CA . PRO B 1 92 ? 2.02773 1.75868 -27.45776 1.000 33.43000 138 PRO B CA 1
ATOM 3384 C C . PRO B 1 92 ? 3.00117 2.73724 -28.09454 1.000 34.64000 138 PRO B C 1
ATOM 3385 O O . PRO B 1 92 ? 4.16796 2.41585 -28.33607 1.000 41.44000 138 PRO B O 1
ATOM 3389 N N . ASP B 1 93 ? 2.49644 3.93993 -28.37734 1.000 31.41000 139 ASP B N 1
ATOM 3390 C CA . ASP B 1 93 ? 3.29714 5.04953 -28.89971 1.000 32.78000 139 ASP B CA 1
ATOM 3391 C C . ASP B 1 93 ? 3.93100 4.69147 -30.24656 1.000 34.05000 139 ASP B C 1
ATOM 3392 O O . ASP B 1 93 ? 5.14824 4.74530 -30.43036 1.000 30.43000 139 ASP B O 1
ATOM 3397 N N . PHE B 1 94 ? 3.07374 4.33042 -31.19612 1.000 31.28000 140 PHE B N 1
ATOM 3398 C CA . PHE B 1 94 ? 3.54681 3.92861 -32.51208 1.000 16.41000 140 PHE B CA 1
ATOM 3399 C C . PHE B 1 94 ? 4.17177 5.11102 -33.24168 1.000 37.64000 140 PHE B C 1
ATOM 3400 O O . PHE B 1 94 ? 3.64106 6.22555 -33.22610 1.000 29.22000 140 PHE B O 1
ATOM 3408 N N . ASP B 1 95 ? 5.30952 4.86193 -33.88751 1.000 28.72000 141 ASP B N 1
ATOM 3409 C CA . ASP B 1 95 ? 6.06857 5.92657 -34.52933 1.000 33.37000 141 ASP B CA 1
ATOM 3410 C C . ASP B 1 95 ? 5.70253 6.13939 -35.99169 1.000 39.70000 141 ASP B C 1
ATOM 3411 O O . ASP B 1 95 ? 6.13708 7.13792 -36.57736 1.000 42.56000 141 ASP B O 1
ATOM 3416 N N . PHE B 1 96 ? 4.92253 5.24025 -36.58510 1.000 26.61000 142 PHE B N 1
ATOM 3417 C CA . PHE B 1 96 ? 4.51314 5.33591 -37.98201 1.000 21.95000 142 PHE B CA 1
ATOM 3418 C C . PHE B 1 96 ? 5.70543 5.48982 -38.93029 1.000 29.84000 142 PHE B C 1
ATOM 3419 O O . PHE B 1 96 ? 5.84846 6.52178 -39.59497 1.000 28.82000 142 PHE B O 1
ATOM 3427 N N . PRO B 1 97 ? 6.56604 4.48180 -39.02294 1.000 26.62000 143 PRO B N 1
ATOM 3428 C CA . PRO B 1 97 ? 7.71075 4.55715 -39.93501 1.000 31.04000 143 PRO B CA 1
ATOM 3429 C C . PRO B 1 97 ? 7.27109 4.31617 -41.36821 1.000 35.73000 143 PRO B C 1
ATOM 3430 O O . PRO B 1 97 ? 6.14164 3.86038 -41.60609 1.000 34.08000 143 PRO B O 1
ATOM 3434 N N . PRO B 1 98 ? 8.12861 4.61145 -42.35214 1.000 36.54000 144 PRO B N 1
ATOM 3435 C CA . PRO B 1 98 ? 7.70263 4.47990 -43.75753 1.000 35.29000 144 PRO B CA 1
ATOM 3436 C C . PRO B 1 98 ? 7.20295 3.09560 -44.14258 1.000 31.68000 144 PRO B C 1
ATOM 3437 O O . PRO B 1 98 ? 6.34474 2.99256 -45.02781 1.000 27.38000 144 PRO B O 1
ATOM 3441 N N . GLU B 1 99 ? 7.69788 2.02669 -43.51233 1.000 26.24000 145 GLU B N 1
ATOM 3442 C CA . GLU B 1 99 ? 7.25429 0.69082 -43.90450 1.000 26.83000 145 GLU B CA 1
ATOM 3443 C C . GLU B 1 99 ? 5.78906 0.44940 -43.55736 1.000 25.26000 145 GLU B C 1
ATOM 3444 O O . GLU B 1 99 ? 5.11864 -0.33613 -44.23818 1.000 26.24000 145 GLU B O 1
ATOM 3450 N N . PHE B 1 100 ? 5.27296 1.10196 -42.51097 1.000 25.41000 146 PHE B N 1
ATOM 3451 C CA . PHE B 1 100 ? 3.85027 0.97293 -42.20586 1.000 23.02000 146 PHE B CA 1
ATOM 3452 C C . PHE B 1 100 ? 3.00327 1.43958 -43.38065 1.000 18.22000 146 PHE B C 1
ATOM 3453 O O . PHE B 1 100 ? 2.04051 0.77181 -43.77124 1.000 22.23000 146 PHE B O 1
ATOM 3461 N N . TYR B 1 101 ? 3.34633 2.59658 -43.95121 1.000 22.13000 147 TYR B N 1
ATOM 3462 C CA . TYR B 1 101 ? 2.58103 3.11917 -45.07618 1.000 25.78000 147 TYR B CA 1
ATOM 3463 C C . TYR B 1 101 ? 2.73930 2.23737 -46.30576 1.000 31.50000 147 TYR B C 1
ATOM 3464 O O . TYR B 1 101 ? 1.77309 2.01677 -47.04448 1.000 24.82000 147 TYR B O 1
ATOM 3473 N N . GLU B 1 102 ? 3.94926 1.72376 -46.54074 1.000 35.03000 148 GLU B N 1
ATOM 3474 C CA . GLU B 1 102 ? 4.15523 0.79648 -47.64755 1.000 26.17000 148 GLU B CA 1
ATOM 3475 C C . GLU B 1 102 ? 3.29062 -0.44598 -47.48641 1.000 32.34000 148 GLU B C 1
ATOM 3476 O O . GLU B 1 102 ? 2.64022 -0.89388 -48.43766 1.000 29.56000 148 GLU B O 1
ATOM 3482 N N . HIS B 1 103 ? 3.27519 -1.02594 -46.28651 1.000 20.75000 149 HIS B N 1
ATOM 3483 C CA . HIS B 1 103 ? 2.49697 -2.24288 -46.09466 1.000 26.35000 149 HIS B CA 1
ATOM 3484 C C . HIS B 1 103 ? 1.00377 -1.95107 -46.11143 1.000 22.88000 149 HIS B C 1
ATOM 3485 O O . HIS B 1 103 ? 0.22245 -2.74024 -46.65121 1.000 19.49000 149 HIS B O 1
ATOM 3492 N N . ALA B 1 104 ? 0.58740 -0.82079 -45.53794 1.000 22.55000 150 ALA B N 1
ATOM 3493 C CA . ALA B 1 104 ? -0.82955 -0.47284 -45.55923 1.000 21.36000 150 ALA B CA 1
ATOM 3494 C C . ALA B 1 104 ? -1.30966 -0.25121 -46.98686 1.000 21.43000 150 ALA B C 1
ATOM 3495 O O . ALA B 1 104 ? -2.36292 -0.75799 -47.38845 1.000 20.85000 150 ALA B O 1
ATOM 3497 N N . LYS B 1 105 ? -0.53844 0.49803 -47.77356 1.000 27.21000 151 LYS B N 1
ATOM 3498 C CA . LYS B 1 105 ? -0.92206 0.76046 -49.15608 1.000 31.54000 151 LYS B CA 1
ATOM 3499 C C . LYS B 1 105 ? -0.95152 -0.52273 -49.97399 1.000 27.81000 151 LYS B C 1
ATOM 3500 O O . LYS B 1 105 ? -1.91700 -0.78839 -50.70066 1.000 27.85000 151 LYS B O 1
ATOM 3506 N N . ALA B 1 106 ? 0.10133 -1.33591 -49.86516 1.000 32.54000 152 ALA B N 1
ATOM 3507 C CA . ALA B 1 106 ? 0.15577 -2.57271 -50.63374 1.000 29.70000 152 ALA B CA 1
ATOM 3508 C C . ALA B 1 106 ? -0.94238 -3.53982 -50.21738 1.000 27.29000 152 ALA B C 1
ATOM 3509 O O . ALA B 1 106 ? -1.44410 -4.30514 -51.04855 1.000 26.29000 152 ALA B O 1
ATOM 3511 N N . LEU B 1 107 ? -1.33494 -3.51964 -48.94317 1.000 22.14000 153 LEU B N 1
ATOM 3512 C CA . LEU B 1 107 ? -2.45198 -4.35354 -48.51802 1.000 22.43000 153 LEU B CA 1
ATOM 3513 C C . LEU B 1 107 ? -3.77497 -3.78587 -49.00992 1.000 18.58000 153 LEU B C 1
ATOM 3514 O O . LEU B 1 107 ? -4.69156 -4.54020 -49.34795 1.000 18.35000 153 LEU B O 1
ATOM 3519 N N . TRP B 1 108 ? -3.89084 -2.45802 -49.06093 1.000 19.34000 154 TRP B N 1
ATOM 3520 C CA . TRP B 1 108 ? -5.11250 -1.84548 -49.56938 1.000 19.45000 154 TRP B CA 1
ATOM 3521 C C . TRP B 1 108 ? -5.31375 -2.14325 -51.05172 1.000 24.13000 154 TRP B C 1
ATOM 3522 O O . TRP B 1 108 ? -6.45376 -2.19350 -51.52482 1.000 26.15000 154 TRP B O 1
ATOM 3533 N N . GLU B 1 109 ? -4.23117 -2.35428 -51.79395 1.000 25.72000 155 GLU B N 1
ATOM 3534 C CA . GLU B 1 109 ? -4.31779 -2.73959 -53.19480 1.000 26.35000 155 GLU B CA 1
ATOM 3535 C C . GLU B 1 109 ? -4.45533 -4.24262 -53.38934 1.000 29.19000 155 GLU B C 1
ATOM 3536 O O . GLU B 1 109 ? -4.42183 -4.70937 -54.53334 1.000 36.59000 155 GLU B O 1
ATOM 3542 N N . ASP B 1 110 ? -4.59327 -5.01016 -52.31218 1.000 22.71000 156 ASP B N 1
ATOM 3543 C CA . ASP B 1 110 ? -4.79997 -6.44805 -52.41519 1.000 17.18000 156 ASP B CA 1
ATOM 3544 C C . ASP B 1 110 ? -6.29292 -6.72254 -52.53975 1.000 32.04000 156 ASP B C 1
ATOM 3545 O O . ASP B 1 110 ? -7.08031 -6.31891 -51.67538 1.000 24.33000 156 ASP B O 1
ATOM 3550 N N . GLU B 1 111 ? -6.67860 -7.41369 -53.61284 1.000 26.38000 157 GLU B N 1
ATOM 3551 C CA . GLU B 1 111 ? -8.09587 -7.64716 -53.86829 1.000 33.27000 157 GLU B CA 1
ATOM 3552 C C . GLU B 1 111 ? -8.75792 -8.41126 -52.72857 1.000 26.71000 157 GLU B C 1
ATOM 3553 O O . GLU B 1 111 ? -9.93640 -8.18356 -52.43041 1.000 25.47000 157 GLU B O 1
ATOM 3559 N N . GLY B 1 112 ? -8.02075 -9.30784 -52.07349 1.000 24.10000 158 GLY B N 1
ATOM 3560 C CA . GLY B 1 112 ? -8.58230 -10.01408 -50.93408 1.000 26.58000 158 GLY B CA 1
ATOM 3561 C C . GLY B 1 112 ? -8.85577 -9.09270 -49.76100 1.000 34.75000 158 GLY B C 1
ATOM 3562 O O . GLY B 1 112 ? -9.87539 -9.22618 -49.07639 1.000 25.81000 158 GLY B O 1
ATOM 3563 N N . VAL B 1 113 ? -7.95404 -8.14317 -49.51231 1.000 24.83000 159 VAL B N 1
ATOM 3564 C CA . VAL B 1 113 ? -8.19627 -7.17362 -48.45043 1.000 22.42000 159 VAL B CA 1
ATOM 3565 C C . VAL B 1 113 ? -9.43941 -6.35398 -48.76439 1.000 25.16000 159 VAL B C 1
ATOM 3566 O O . VAL B 1 113 ? -10.24010 -6.04389 -47.87342 1.000 16.08000 159 VAL B O 1
ATOM 3570 N N . ARG B 1 114 ? -9.62403 -5.99971 -50.03915 1.000 25.03000 160 ARG B N 1
ATOM 3571 C CA . ARG B 1 114 ? -10.83065 -5.28926 -50.44936 1.000 23.17000 160 ARG B CA 1
ATOM 3572 C C . ARG B 1 114 ? -12.07360 -6.13941 -50.22819 1.000 16.92000 160 ARG B C 1
ATOM 3573 O O . ARG B 1 114 ? -13.11004 -5.63148 -49.78596 1.000 24.85000 160 ARG B O 1
ATOM 3581 N N . ALA B 1 115 ? -11.99233 -7.43694 -50.53824 1.000 22.52000 161 ALA B N 1
ATOM 3582 C CA . ALA B 1 115 ? -13.12945 -8.32348 -50.31170 1.000 21.13000 161 ALA B CA 1
ATOM 3583 C C . ALA B 1 115 ? -13.53238 -8.32700 -48.84554 1.000 21.28000 161 ALA B C 1
ATOM 3584 O O . ALA B 1 115 ? -14.72264 -8.41496 -48.51586 1.000 20.35000 161 ALA B O 1
ATOM 3586 N N . CYS B 1 116 ? -12.55376 -8.22656 -47.94811 1.000 14.31000 162 CYS B N 1
ATOM 3587 C CA . CYS B 1 116 ? -12.88287 -8.13765 -46.53330 1.000 15.22000 162 CYS B CA 1
ATOM 3588 C C . CYS B 1 116 ? -13.46216 -6.77112 -46.19431 1.000 10.17000 162 CYS B C 1
ATOM 3589 O O . CYS B 1 116 ? -14.42161 -6.67554 -45.42309 1.000 14.61000 162 CYS B O 1
ATOM 3592 N N . TYR B 1 117 ? -12.90448 -5.70211 -46.76973 1.000 9.32000 163 TYR B N 1
ATOM 3593 C CA . TYR B 1 117 ? -13.48559 -4.38039 -46.56275 1.000 11.11000 163 TYR B CA 1
ATOM 3594 C C . TYR B 1 117 ? -14.94088 -4.34455 -47.01139 1.000 22.43000 163 TYR B C 1
ATOM 3595 O O . TYR B 1 117 ? -15.77775 -3.68841 -46.37867 1.000 18.20000 163 TYR B O 1
ATOM 3604 N N . GLU B 1 118 ? -15.26009 -5.05363 -48.09960 1.000 21.02000 164 GLU B N 1
ATOM 3605 C CA . GLU B 1 118 ? -16.63223 -5.10324 -48.59491 1.000 21.53000 164 GLU B CA 1
ATOM 3606 C C . GLU B 1 118 ? -17.58297 -5.74498 -47.59131 1.000 26.11000 164 GLU B C 1
ATOM 3607 O O . GLU B 1 118 ? -18.77900 -5.43563 -47.58772 1.000 30.19000 164 GLU B O 1
ATOM 3613 N N . ARG B 1 119 ? -17.08646 -6.64148 -46.74081 1.000 20.68000 165 ARG B N 1
ATOM 3614 C CA . ARG B 1 119 ? -17.91886 -7.28016 -45.73023 1.000 14.21000 165 ARG B CA 1
ATOM 3615 C C . ARG B 1 119 ? -17.78435 -6.61199 -44.36517 1.000 14.70000 165 ARG B C 1
ATOM 3616 O O . ARG B 1 119 ? -17.91893 -7.27498 -43.33184 1.000 18.79000 165 ARG B O 1
ATOM 3624 N N . SER B 1 120 ? -17.53106 -5.30110 -44.33875 1.000 13.59000 166 SER B N 1
ATOM 3625 C CA . SER B 1 120 ? -17.24335 -4.63975 -43.06993 1.000 17.35000 166 SER B CA 1
ATOM 3626 C C . SER B 1 120 ? -18.45632 -4.56996 -42.15498 1.000 14.31000 166 SER B C 1
ATOM 3627 O O . SER B 1 120 ? -18.29110 -4.37295 -40.94740 1.000 11.73000 166 SER B O 1
ATOM 3630 N N . ASN B 1 121 ? -19.66766 -4.72452 -42.68914 1.000 12.34000 167 ASN B N 1
ATOM 3631 C CA . ASN B 1 121 ? -20.83624 -4.76707 -41.82109 1.000 9.22000 167 ASN B CA 1
ATOM 3632 C C . ASN B 1 121 ? -20.85414 -6.00956 -40.94428 1.000 13.48000 167 ASN B C 1
ATOM 3633 O O . ASN B 1 121 ? -21.64681 -6.06893 -39.99970 1.000 15.34000 167 ASN B O 1
ATOM 3638 N N . GLU B 1 122 ? -20.00025 -6.99170 -41.22594 1.000 13.02000 168 GLU B N 1
ATOM 3639 C CA . GLU B 1 122 ? -19.88682 -8.17717 -40.39370 1.000 17.68000 168 GLU B CA 1
ATOM 3640 C C . GLU B 1 122 ? -18.91398 -8.00932 -39.23291 1.000 18.20000 168 GLU B C 1
ATOM 3641 O O . GLU B 1 122 ? -18.83367 -8.90541 -38.38491 1.000 12.76000 168 GLU B O 1
ATOM 3647 N N . TYR B 1 123 ? -18.16778 -6.91121 -39.17880 1.000 13.56000 169 TYR B N 1
ATOM 3648 C CA . TYR B 1 123 ? -17.34557 -6.58157 -38.01208 1.000 14.31000 169 TYR B CA 1
ATOM 3649 C C . TYR B 1 123 ? -17.53210 -5.09292 -37.73835 1.000 15.52000 169 TYR B C 1
ATOM 3650 O O . TYR B 1 123 ? -18.46271 -4.45970 -38.24649 1.000 18.56000 169 TYR B O 1
ATOM 3659 N N . GLN B 1 124 ? -16.65828 -4.50760 -36.92775 1.000 12.85000 170 GLN B N 1
ATOM 3660 C CA . GLN B 1 124 ? -16.79316 -3.10670 -36.53580 1.000 14.84000 170 GLN B CA 1
ATOM 3661 C C . GLN B 1 124 ? -15.66204 -2.30384 -37.15703 1.000 15.89000 170 GLN B C 1
ATOM 3662 O O . GLN B 1 124 ? -14.49714 -2.47952 -36.78893 1.000 15.65000 170 GLN B O 1
ATOM 3668 N N . LEU B 1 125 ? -16.00683 -1.40675 -38.07695 1.000 9.01000 171 LEU B N 1
ATOM 3669 C CA . LEU B 1 125 ? -15.01660 -0.63685 -38.81436 1.000 8.93000 171 LEU B CA 1
ATOM 3670 C C . LEU B 1 125 ? -15.38509 0.83628 -38.77338 1.000 10.48000 171 LEU B C 1
ATOM 3671 O O . LEU B 1 125 ? -16.54821 1.19274 -38.98083 1.000 18.55000 171 LEU B O 1
ATOM 3676 N N . ILE B 1 126 ? -14.39352 1.69296 -38.52394 1.000 10.58000 172 ILE B N 1
ATOM 3677 C CA . ILE B 1 126 ? -14.65792 3.12419 -38.54271 1.000 11.38000 172 ILE B CA 1
ATOM 3678 C C . ILE B 1 126 ? -15.09992 3.54714 -39.93833 1.000 19.40000 172 ILE B C 1
ATOM 3679 O O . ILE B 1 126 ? -14.74881 2.92064 -40.94715 1.000 18.12000 172 ILE B O 1
ATOM 3684 N N . ASP B 1 127 ? -15.89570 4.61977 -39.99025 1.000 16.49000 173 ASP B N 1
ATOM 3685 C CA . ASP B 1 127 ? -16.44855 5.08799 -41.25645 1.000 16.69000 173 ASP B CA 1
ATOM 3686 C C . ASP B 1 127 ? -15.37761 5.60492 -42.19707 1.000 15.43000 173 ASP B C 1
ATOM 3687 O O . ASP B 1 127 ? -15.51998 5.48321 -43.41791 1.000 22.57000 173 ASP B O 1
ATOM 3692 N N . CYS B 1 128 ? -14.31902 6.19853 -41.65749 1.000 14.35000 174 CYS B N 1
ATOM 3693 C CA . CYS B 1 128 ? -13.32054 6.88377 -42.46556 1.000 26.53000 174 CYS B CA 1
ATOM 3694 C C . CYS B 1 128 ? -12.31982 5.94033 -43.12673 1.000 21.99000 174 CYS B C 1
ATOM 3695 O O . CYS B 1 128 ? -11.29591 6.41485 -43.62576 1.000 23.19000 174 CYS B O 1
ATOM 3698 N N . ALA B 1 129 ? -12.60519 4.63976 -43.16888 1.000 22.67000 175 ALA B N 1
ATOM 3699 C CA . ALA B 1 129 ? -11.64202 3.64376 -43.62889 1.000 17.79000 175 ALA B CA 1
ATOM 3700 C C . ALA B 1 129 ? -11.18799 3.88887 -45.06130 1.000 20.03000 175 ALA B C 1
ATOM 3701 O O . ALA B 1 129 ? -10.01416 4.19326 -45.29746 1.000 16.91000 175 ALA B O 1
ATOM 3703 N N . GLN B 1 130 ? -12.10165 3.74947 -46.02502 1.000 17.19000 176 GLN B N 1
ATOM 3704 C CA . GLN B 1 130 ? -11.71427 3.87613 -47.42881 1.000 22.96000 176 GLN B CA 1
ATOM 3705 C C . GLN B 1 130 ? -11.14290 5.25472 -47.73225 1.000 19.11000 176 GLN B C 1
ATOM 3706 O O . GLN B 1 130 ? -10.18674 5.38018 -48.50614 1.000 22.65000 176 GLN B O 1
ATOM 3712 N N . TYR B 1 131 ? -11.70733 6.29988 -47.12702 1.000 17.06000 177 TYR B N 1
ATOM 3713 C CA . TYR B 1 131 ? -11.26668 7.65776 -47.43278 1.000 18.28000 177 TYR B CA 1
ATOM 3714 C C . TYR B 1 131 ? -9.79435 7.85475 -47.09476 1.000 22.40000 177 TYR B C 1
ATOM 3715 O O . TYR B 1 131 ? -9.03484 8.41761 -47.88898 1.000 22.37000 177 TYR B O 1
ATOM 3724 N N . PHE B 1 132 ? -9.36853 7.40219 -45.91651 1.000 14.91000 178 PHE B N 1
ATOM 3725 C CA . PHE B 1 132 ? -7.98006 7.63705 -45.53137 1.000 20.04000 178 PHE B CA 1
ATOM 3726 C C . PHE B 1 132 ? -7.04335 6.65234 -46.21363 1.000 17.51000 178 PHE B C 1
ATOM 3727 O O . PHE B 1 132 ? -5.92180 7.01355 -46.58491 1.000 19.17000 178 PHE B O 1
ATOM 3735 N N . LEU B 1 133 ? -7.49971 5.41346 -46.40453 1.000 14.65000 179 LEU B N 1
ATOM 3736 C CA . LEU B 1 133 ? -6.66875 4.40079 -47.04766 1.000 26.27000 179 LEU B CA 1
ATOM 3737 C C . LEU B 1 133 ? -6.35090 4.77944 -48.49004 1.000 23.60000 179 LEU B C 1
ATOM 3738 O O . LEU B 1 133 ? -5.24868 4.50929 -48.97933 1.000 22.65000 179 LEU B O 1
ATOM 3743 N N . ASP B 1 134 ? -7.30056 5.41745 -49.18175 1.000 18.25000 180 ASP B N 1
ATOM 3744 C CA . ASP B 1 134 ? -7.04210 5.97673 -50.50322 1.000 24.20000 180 ASP B CA 1
ATOM 3745 C C . ASP B 1 134 ? -6.12477 7.19537 -50.45654 1.000 25.57000 180 ASP B C 1
ATOM 3746 O O . ASP B 1 134 ? -5.72110 7.67979 -51.51920 1.000 30.12000 180 ASP B O 1
ATOM 3751 N N . LYS B 1 135 ? -5.78508 7.69557 -49.26243 1.000 27.39000 181 LYS B N 1
ATOM 3752 C CA . LYS B 1 135 ? -4.96907 8.89681 -49.09532 1.000 29.48000 181 LYS B CA 1
ATOM 3753 C C . LYS B 1 135 ? -3.63362 8.63087 -48.41568 1.000 24.18000 181 LYS B C 1
ATOM 3754 O O . LYS B 1 135 ? -2.99636 9.58458 -47.94953 1.000 24.51000 181 LYS B O 1
ATOM 3760 N N . ILE B 1 136 ? -3.20379 7.36780 -48.33085 1.000 19.26000 182 ILE B N 1
ATOM 3761 C CA . ILE B 1 136 ? -2.01516 7.01411 -47.55249 1.000 21.37000 182 ILE B CA 1
ATOM 3762 C C . ILE B 1 136 ? -0.81524 7.86919 -47.95209 1.000 23.93000 182 ILE B C 1
ATOM 3763 O O . ILE B 1 136 ? -0.04294 8.31674 -47.09703 1.000 27.61000 182 ILE B O 1
ATOM 3768 N N . ASP B 1 137 ? -0.65793 8.14145 -49.24955 1.000 29.08000 183 ASP B N 1
ATOM 3769 C CA . ASP B 1 137 ? 0.52637 8.85566 -49.71478 1.000 32.69000 183 ASP B CA 1
ATOM 3770 C C . ASP B 1 137 ? 0.48597 10.34783 -49.42361 1.000 32.76000 183 ASP B C 1
ATOM 3771 O O . ASP B 1 137 ? 1.54656 10.97825 -49.35531 1.000 33.75000 183 ASP B O 1
ATOM 3776 N N . VAL B 1 138 ? -0.69831 10.92853 -49.24015 1.000 24.79000 184 VAL B N 1
ATOM 3777 C CA . VAL B 1 138 ? -0.76210 12.31292 -48.78565 1.000 26.46000 184 VAL B CA 1
ATOM 3778 C C . VAL B 1 138 ? -0.51406 12.38386 -47.28747 1.000 28.07000 184 VAL B C 1
ATOM 3779 O O . VAL B 1 138 ? 0.15228 13.30343 -46.79858 1.000 24.22000 184 VAL B O 1
ATOM 3783 N N . ILE B 1 139 ? -1.02761 11.40474 -46.53960 1.000 24.96000 185 ILE B N 1
ATOM 3784 C CA . ILE B 1 139 ? -0.88303 11.42408 -45.08802 1.000 20.38000 185 ILE B CA 1
ATOM 3785 C C . ILE B 1 139 ? 0.56578 11.17784 -44.68557 1.000 22.55000 185 ILE B C 1
ATOM 3786 O O . ILE B 1 139 ? 1.07357 11.79291 -43.74184 1.000 27.17000 185 ILE B O 1
ATOM 3791 N N . LYS B 1 140 ? 1.25624 10.28410 -45.39584 1.000 27.93000 186 LYS B N 1
ATOM 3792 C CA . LYS B 1 140 ? 2.61073 9.89862 -45.01680 1.000 27.12000 186 LYS B CA 1
ATOM 3793 C C . LYS B 1 140 ? 3.63306 11.00840 -45.22789 1.000 29.66000 186 LYS B C 1
ATOM 3794 O O . LYS B 1 140 ? 4.77850 10.85588 -44.79351 1.000 38.90000 186 LYS B O 1
ATOM 3800 N N . GLN B 1 141 ? 3.26167 12.10985 -45.87545 1.000 39.99000 187 GLN B N 1
ATOM 3801 C CA . GLN B 1 141 ? 4.21935 13.17828 -46.13473 1.000 32.46000 187 GLN B CA 1
ATOM 3802 C C . GLN B 1 141 ? 4.53083 13.94189 -44.85193 1.000 40.98000 187 GLN B C 1
ATOM 3803 O O . GLN B 1 141 ? 3.62634 14.28269 -44.08573 1.000 35.51000 187 GLN B O 1
ATOM 3809 N N . ALA B 1 142 ? 5.81963 14.21730 -44.62150 1.000 38.32000 188 ALA B N 1
ATOM 3810 C CA . ALA B 1 142 ? 6.22078 14.96062 -43.42923 1.000 32.19000 188 ALA B CA 1
ATOM 3811 C C . ALA B 1 142 ? 5.56723 16.33578 -43.37495 1.000 35.60000 188 ALA B C 1
ATOM 3812 O O . ALA B 1 142 ? 5.27012 16.84031 -42.28592 1.000 45.70000 188 ALA B O 1
ATOM 3814 N N . ASP B 1 143 ? 5.32718 16.95072 -44.53535 1.000 31.66000 189 ASP B N 1
ATOM 3815 C CA . ASP B 1 143 ? 4.68600 18.25846 -44.60846 1.000 39.94000 189 ASP B CA 1
ATOM 3816 C C . ASP B 1 143 ? 3.16720 18.17860 -44.57401 1.000 40.28000 189 ASP B C 1
ATOM 3817 O O . ASP B 1 143 ? 2.51280 19.21492 -44.73609 1.000 32.22000 189 ASP B O 1
ATOM 3822 N N . TYR B 1 144 ? 2.59908 16.98779 -44.38291 1.000 30.24000 190 TYR B N 1
ATOM 3823 C CA . TYR B 1 144 ? 1.15231 16.81987 -44.44506 1.000 33.15000 190 TYR B CA 1
ATOM 3824 C C . TYR B 1 144 ? 0.45652 17.75000 -43.46474 1.000 27.43000 190 TYR B C 1
ATOM 3825 O O . TYR B 1 144 ? 0.77295 17.77199 -42.27167 1.000 38.08000 190 TYR B O 1
ATOM 3834 N N . VAL B 1 145 ? -0.47670 18.53938 -43.98278 1.000 30.78000 191 VAL B N 1
ATOM 3835 C CA . VAL B 1 145 ? -1.36385 19.35914 -43.17178 1.000 28.58000 191 VAL B CA 1
ATOM 3836 C C . VAL B 1 145 ? -2.78263 18.89104 -43.45380 1.000 27.66000 191 VAL B C 1
ATOM 3837 O O . VAL B 1 145 ? -3.16432 18.77147 -44.62030 1.000 29.09000 191 VAL B O 1
ATOM 3841 N N . PRO B 1 146 ? -3.56993 18.55553 -42.43475 1.000 21.66000 192 PRO B N 1
ATOM 3842 C CA . PRO B 1 146 ? -4.90459 17.99928 -42.68227 1.000 27.67000 192 PRO B CA 1
ATOM 3843 C C . PRO B 1 146 ? -5.84019 19.00038 -43.33922 1.000 28.17000 192 PRO B C 1
ATOM 3844 O O . PRO B 1 146 ? -5.90112 20.17017 -42.95569 1.000 34.75000 192 PRO B O 1
ATOM 3848 N N . SER B 1 147 ? -6.56966 18.52823 -44.34599 1.000 24.56000 193 SER B N 1
ATOM 3849 C CA . SER B 1 147 ? -7.66002 19.31304 -44.90458 1.000 26.23000 193 SER B CA 1
ATOM 3850 C C . SER B 1 147 ? -8.83724 19.32454 -43.93346 1.000 35.66000 193 SER B C 1
ATOM 3851 O O . SER B 1 147 ? -8.92865 18.49175 -43.02662 1.000 25.12000 193 SER B O 1
ATOM 3854 N N . ASP B 1 148 ? -9.75048 20.28405 -44.13253 1.000 28.97000 194 ASP B N 1
ATOM 3855 C CA . ASP B 1 148 ? -10.96346 20.32533 -43.31753 1.000 25.47000 194 ASP B CA 1
ATOM 3856 C C . ASP B 1 148 ? -11.77115 19.04711 -43.48091 1.000 22.67000 194 ASP B C 1
ATOM 3857 O O . ASP B 1 148 ? -12.31368 18.51527 -42.50410 1.000 19.27000 194 ASP B O 1
ATOM 3862 N N . GLN B 1 149 ? -11.83487 18.52096 -44.70534 1.000 19.23000 195 GLN B N 1
ATOM 3863 C CA . GLN B 1 149 ? -12.54669 17.26822 -44.93205 1.000 29.04000 195 GLN B CA 1
ATOM 3864 C C . GLN B 1 149 ? -11.88348 16.11335 -44.19018 1.000 20.22000 195 GLN B C 1
ATOM 3865 O O . GLN B 1 149 ? -12.57404 15.25347 -43.62989 1.000 17.49000 195 GLN B O 1
ATOM 3871 N N . ASP B 1 150 ? -10.54384 16.07601 -44.17551 1.000 17.70000 196 ASP B N 1
ATOM 3872 C CA . ASP B 1 150 ? -9.83121 15.05098 -43.41220 1.000 16.91000 196 ASP B CA 1
ATOM 3873 C C . ASP B 1 150 ? -10.22784 15.08963 -41.94470 1.000 23.70000 196 ASP B C 1
ATOM 3874 O O . ASP B 1 150 ? -10.45460 14.04488 -41.32411 1.000 21.19000 196 ASP B O 1
ATOM 3879 N N . LEU B 1 151 ? -10.32427 16.29421 -41.37643 1.000 15.86000 197 LEU B N 1
ATOM 3880 C CA . LEU B 1 151 ? -10.67758 16.42729 -39.96651 1.000 26.03000 197 LEU B CA 1
ATOM 3881 C C . LEU B 1 151 ? -12.15463 16.14519 -39.72093 1.000 18.92000 197 LEU B C 1
ATOM 3882 O O . LEU B 1 151 ? -12.51130 15.61379 -38.66565 1.000 26.00000 197 LEU B O 1
ATOM 3887 N N . LEU B 1 152 ? -13.02366 16.47672 -40.67945 1.000 16.26000 198 LEU B N 1
ATOM 3888 C CA . LEU B 1 152 ? -14.43049 16.11120 -40.54598 1.000 16.75000 198 LEU B CA 1
ATOM 3889 C C . LEU B 1 152 ? -14.60482 14.60331 -40.59400 1.000 17.40000 198 LEU B C 1
ATOM 3890 O O . LEU B 1 152 ? -15.41829 14.04328 -39.85339 1.000 19.37000 198 LEU B O 1
ATOM 3895 N N . ARG B 1 153 ? -13.86239 13.92936 -41.46845 1.000 13.44000 199 ARG B N 1
ATOM 3896 C CA . ARG B 1 153 ? -13.97513 12.48409 -41.55488 1.000 15.78000 199 ARG B CA 1
ATOM 3897 C C . ARG B 1 153 ? -13.18717 11.78082 -40.46687 1.000 19.62000 199 ARG B C 1
ATOM 3898 O O . ARG B 1 153 ? -13.42677 10.59730 -40.21268 1.000 22.45000 199 ARG B O 1
ATOM 3906 N N . CYS B 1 154 ? -12.28006 12.49095 -39.80901 1.000 19.71000 200 CYS B N 1
ATOM 3907 C CA . CYS B 1 154 ? -11.50699 11.92346 -38.71659 1.000 28.94000 200 CYS B CA 1
ATOM 3908 C C . CYS B 1 154 ? -12.42220 11.66137 -37.52655 1.000 29.18000 200 CYS B C 1
ATOM 3909 O O . CYS B 1 154 ? -13.00996 12.59547 -36.97078 1.000 27.09000 200 CYS B O 1
ATOM 3912 N N . ARG B 1 155 ? -12.55788 10.39417 -37.14348 1.000 31.61000 201 ARG B N 1
ATOM 3913 C CA . ARG B 1 155 ? -13.29965 10.03588 -35.94311 1.000 29.15000 201 ARG B CA 1
ATOM 3914 C C . ARG B 1 155 ? -12.35711 10.07077 -34.75257 1.000 34.89000 201 ARG B C 1
ATOM 3915 O O . ARG B 1 155 ? -11.38049 9.31498 -34.70548 1.000 37.64000 201 ARG B O 1
ATOM 3923 N N . VAL B 1 156 ? -12.64020 10.94991 -33.80002 1.000 26.26000 202 VAL B N 1
ATOM 3924 C CA . VAL B 1 156 ? -11.96443 10.94713 -32.51076 1.000 28.16000 202 VAL B CA 1
ATOM 3925 C C . VAL B 1 156 ? -13.02868 10.80205 -31.43776 1.000 37.11000 202 VAL B C 1
ATOM 3926 O O . VAL B 1 156 ? -14.02007 11.54228 -31.43516 1.000 38.16000 202 VAL B O 1
ATOM 3930 N N . LEU B 1 157 ? -12.83272 9.84211 -30.54300 1.000 31.61000 203 LEU B N 1
ATOM 3931 C CA . LEU B 1 157 ? -13.76265 9.65433 -29.44098 1.000 32.67000 203 LEU B CA 1
ATOM 3932 C C . LEU B 1 157 ? -13.79088 10.88519 -28.54843 1.000 37.97000 203 LEU B C 1
ATOM 3933 O O . LEU B 1 157 ? -12.80287 11.19654 -27.87466 1.000 36.10000 203 LEU B O 1
ATOM 3938 N N . THR B 1 158 ? -14.91319 11.60017 -28.55258 1.000 35.03000 204 THR B N 1
ATOM 3939 C CA . THR B 1 158 ? -15.06245 12.73663 -27.65745 1.000 49.80000 204 THR B CA 1
ATOM 3940 C C . THR B 1 158 ? -15.10082 12.24625 -26.21794 1.000 39.25000 204 THR B C 1
ATOM 3941 O O . THR B 1 158 ? -15.85503 11.32817 -25.88010 1.000 42.42000 204 THR B O 1
ATOM 3945 N N . SER B 1 159 ? -14.26822 12.83880 -25.37835 1.000 34.44000 205 SER B N 1
ATOM 3946 C CA . SER B 1 159 ? -14.29813 12.58583 -23.94655 1.000 35.69000 205 SER B CA 1
ATOM 3947 C C . SER B 1 159 ? -15.00739 13.77143 -23.30078 1.000 37.94000 205 SER B C 1
ATOM 3948 O O . SER B 1 159 ? -14.48752 14.89170 -23.30461 1.000 49.86000 205 SER B O 1
ATOM 3951 N N . GLY B 1 160 ? -16.21039 13.53538 -22.78364 1.000 39.35000 206 GLY B N 1
ATOM 3952 C CA . GLY B 1 160 ? -16.98053 14.60748 -22.18026 1.000 38.36000 206 GLY B CA 1
ATOM 3953 C C . GLY B 1 160 ? -17.92621 15.29721 -23.14536 1.000 40.76000 206 GLY B C 1
ATOM 3954 O O . GLY B 1 160 ? -18.38147 14.68427 -24.11528 1.000 40.14000 206 GLY B O 1
ATOM 3955 N N . ILE B 1 161 ? -18.23196 16.56925 -22.89740 1.000 38.49000 207 ILE B N 1
ATOM 3956 C CA . ILE B 1 161 ? -19.18082 17.29662 -23.73434 1.000 27.92000 207 ILE B CA 1
ATOM 3957 C C . ILE B 1 161 ? -18.44449 17.88833 -24.92993 1.000 24.43000 207 ILE B C 1
ATOM 3958 O O . ILE B 1 161 ? -17.33883 18.42840 -24.80005 1.000 19.59000 207 ILE B O 1
ATOM 3963 N N . PHE B 1 162 ? -19.03632 17.74271 -26.10803 1.000 22.63000 208 PHE B N 1
ATOM 3964 C CA . PHE B 1 162 ? -18.50868 18.30900 -27.33990 1.000 19.85000 208 PHE B CA 1
ATOM 3965 C C . PHE B 1 162 ? -19.49293 19.37825 -27.78204 1.000 24.07000 208 PHE B C 1
ATOM 3966 O O . PHE B 1 162 ? -20.66175 19.07841 -28.05144 1.000 17.33000 208 PHE B O 1
ATOM 3974 N N . GLU B 1 163 ? -19.03347 20.62312 -27.82436 1.000 19.91000 209 GLU B N 1
ATOM 3975 C CA . GLU B 1 163 ? -19.96475 21.73268 -27.90918 1.000 24.83000 209 GLU B CA 1
ATOM 3976 C C . GLU B 1 163 ? -19.36320 22.85818 -28.73053 1.000 23.96000 209 GLU B C 1
ATOM 3977 O O . GLU B 1 163 ? -18.14586 22.94852 -28.91572 1.000 20.58000 209 GLU B O 1
ATOM 3983 N N . THR B 1 164 ? -20.25042 23.71385 -29.22599 1.000 28.41000 210 THR B N 1
ATOM 3984 C CA . THR B 1 164 ? -19.87773 24.93710 -29.91171 1.000 26.99000 210 THR B CA 1
ATOM 3985 C C . THR B 1 164 ? -20.92083 25.99281 -29.58527 1.000 27.30000 210 THR B C 1
ATOM 3986 O O . THR B 1 164 ? -22.12451 25.71504 -29.60216 1.000 22.93000 210 THR B O 1
ATOM 3990 N N . LYS B 1 165 ? -20.44927 27.18663 -29.24047 1.000 23.81000 211 LYS B N 1
ATOM 3991 C CA . LYS B 1 165 ? -21.29219 28.36717 -29.11038 1.000 23.31000 211 LYS B CA 1
ATOM 3992 C C . LYS B 1 165 ? -21.00652 29.27597 -30.29626 1.000 24.34000 211 LYS B C 1
ATOM 3993 O O . LYS B 1 165 ? -19.84030 29.49269 -30.64263 1.000 25.91000 211 LYS B O 1
ATOM 3999 N N . PHE B 1 166 ? -22.05803 29.79245 -30.92718 1.000 23.48000 212 PHE B N 1
ATOM 4000 C CA . PHE B 1 166 ? -21.85785 30.66108 -32.07898 1.000 25.97000 212 PHE B CA 1
ATOM 4001 C C . PHE B 1 166 ? -23.07939 31.54847 -32.26647 1.000 36.77000 212 PHE B C 1
ATOM 4002 O O . PHE B 1 166 ? -24.13496 31.33576 -31.66310 1.000 31.11000 212 PHE B O 1
ATOM 4010 N N . GLN B 1 167 ? -22.91116 32.55389 -33.12297 1.000 36.61000 213 GLN B N 1
ATOM 4011 C CA . GLN B 1 167 ? -23.90654 33.58992 -33.35843 1.000 37.99000 213 GLN B CA 1
ATOM 4012 C C . GLN B 1 167 ? -24.15672 33.69709 -34.85578 1.000 44.64000 213 GLN B C 1
ATOM 4013 O O . GLN B 1 167 ? -23.20612 33.79111 -35.63861 1.000 40.94000 213 GLN B O 1
ATOM 4019 N N . VAL B 1 168 ? -25.42717 33.66246 -35.25588 1.000 45.83000 214 VAL B N 1
ATOM 4020 C CA . VAL B 1 168 ? -25.82069 33.81604 -36.65614 1.000 40.64000 214 VAL B CA 1
ATOM 4021 C C . VAL B 1 168 ? -26.90605 34.88213 -36.71463 1.000 51.33000 214 VAL B C 1
ATOM 4022 O O . VAL B 1 168 ? -28.05523 34.61989 -36.33667 1.000 42.92000 214 VAL B O 1
ATOM 4026 N N . ASP B 1 169 ? -26.54831 36.07257 -37.19645 1.000 60.73000 215 ASP B N 1
ATOM 4027 C CA . ASP B 1 169 ? -27.46579 37.20416 -37.32323 1.000 50.12000 215 ASP B CA 1
ATOM 4028 C C . ASP B 1 169 ? -28.23757 37.44961 -36.02481 1.000 55.14000 215 ASP B C 1
ATOM 4029 O O . ASP B 1 169 ? -29.46200 37.32108 -35.96014 1.000 52.57000 215 ASP B O 1
ATOM 4034 N N . LYS B 1 170 ? -27.48462 37.80187 -34.98035 1.000 51.18000 216 LYS B N 1
ATOM 4035 C CA . LYS B 1 170 ? -28.02226 38.19265 -33.67585 1.000 56.19000 216 LYS B CA 1
ATOM 4036 C C . LYS B 1 170 ? -28.81931 37.08289 -32.99646 1.000 50.68000 216 LYS B C 1
ATOM 4037 O O . LYS B 1 170 ? -29.68441 37.36410 -32.16108 1.000 49.24000 216 LYS B O 1
ATOM 4043 N N . VAL B 1 171 ? -28.55947 35.82321 -33.32880 1.000 57.16000 217 VAL B N 1
ATOM 4044 C CA . VAL B 1 171 ? -29.18709 34.68887 -32.65815 1.000 45.08000 217 VAL B CA 1
ATOM 4045 C C . VAL B 1 171 ? -28.06326 33.82805 -32.09909 1.000 45.43000 217 VAL B C 1
ATOM 4046 O O . VAL B 1 171 ? -27.28034 33.24694 -32.86204 1.000 34.69000 217 VAL B O 1
ATOM 4050 N N . ASN B 1 172 ? -27.96366 33.76395 -30.77311 1.000 33.10000 218 ASN B N 1
ATOM 4051 C CA . ASN B 1 172 ? -26.94600 32.94286 -30.13322 1.000 32.87000 218 ASN B CA 1
ATOM 4052 C C . ASN B 1 172 ? -27.37089 31.48181 -30.11603 1.000 30.04000 218 ASN B C 1
ATOM 4053 O O . ASN B 1 172 ? -28.52007 31.15841 -29.80661 1.000 31.50000 218 ASN B O 1
ATOM 4058 N N . PHE B 1 173 ? -26.43309 30.59722 -30.44619 1.000 23.03000 219 PHE B N 1
ATOM 4059 C CA . PHE B 1 173 ? -26.68352 29.16328 -30.45832 1.000 25.48000 219 PHE B CA 1
ATOM 4060 C C . PHE B 1 173 ? -25.65278 28.44922 -29.60086 1.000 24.21000 219 PHE B C 1
ATOM 4061 O O . PHE B 1 173 ? -24.47175 28.80727 -29.60224 1.000 23.21000 219 PHE B O 1
ATOM 4069 N N . HIS B 1 174 ? -26.10792 27.43559 -28.87121 1.000 21.95000 220 HIS B N 1
ATOM 4070 C CA . HIS B 1 174 ? -25.23064 26.55864 -28.09833 1.000 23.39000 220 HIS B CA 1
ATOM 4071 C C . HIS B 1 174 ? -25.59039 25.12764 -28.48223 1.000 20.61000 220 HIS B C 1
ATOM 4072 O O . HIS B 1 174 ? -26.59864 24.58899 -28.01987 1.000 22.26000 220 HIS B O 1
ATOM 4079 N N . MET B 1 175 ? -24.78118 24.52126 -29.34201 1.000 24.89000 221 MET B N 1
ATOM 4080 C CA . MET B 1 175 ? -25.01659 23.16263 -29.80950 1.000 21.84000 221 MET B CA 1
ATOM 4081 C C . MET B 1 175 ? -24.04288 22.23063 -29.10440 1.000 24.53000 221 MET B C 1
ATOM 4082 O O . MET B 1 175 ? -22.82714 22.42918 -29.18650 1.000 23.83000 221 MET B O 1
ATOM 4087 N N . PHE B 1 176 ? -24.56861 21.22015 -28.41155 1.000 22.83000 222 PHE B N 1
ATOM 4088 C CA . PHE B 1 176 ? -23.70659 20.33870 -27.64127 1.000 11.62000 222 PHE B CA 1
ATOM 4089 C C . PHE B 1 176 ? -24.11218 18.88754 -27.83595 1.000 16.78000 222 PHE B C 1
ATOM 4090 O O . PHE B 1 176 ? -25.28593 18.56085 -28.03444 1.000 18.52000 222 PHE B O 1
ATOM 4098 N N . ASP B 1 177 ? -23.10713 18.02428 -27.77921 1.000 15.20000 223 ASP B N 1
ATOM 4099 C CA . ASP B 1 177 ? -23.26506 16.58929 -27.93505 1.000 16.25000 223 ASP B CA 1
ATOM 4100 C C . ASP B 1 177 ? -22.81618 15.91559 -26.64388 1.000 14.83000 223 ASP B C 1
ATOM 4101 O O . ASP B 1 177 ? -21.75997 16.25277 -26.10069 1.000 18.22000 223 ASP B O 1
ATOM 4106 N N . VAL B 1 178 ? -23.62654 14.98629 -26.14339 1.000 15.60000 224 VAL B N 1
ATOM 4107 C CA . VAL B 1 178 ? -23.33250 14.29017 -24.89639 1.000 21.33000 224 VAL B CA 1
ATOM 4108 C C . VAL B 1 178 ? -22.90231 12.84652 -25.15090 1.000 21.62000 224 VAL B C 1
ATOM 4109 O O . VAL B 1 178 ? -22.89963 12.03027 -24.22782 1.000 11.09000 224 VAL B O 1
ATOM 4113 N N . GLY B 1 179 ? -22.53040 12.52348 -26.39351 1.000 16.60000 225 GLY B N 1
ATOM 4114 C CA . GLY B 1 179 ? -22.13865 11.16201 -26.72203 1.000 16.08000 225 GLY B CA 1
ATOM 4115 C C . GLY B 1 179 ? -20.96498 10.65380 -25.90894 1.000 23.80000 225 GLY B C 1
ATOM 4116 O O . GLY B 1 179 ? -20.86402 9.45497 -25.63829 1.000 16.57000 225 GLY B O 1
ATOM 4117 N N . GLY B 1 180 ? -20.07015 11.54406 -25.50150 1.000 11.75000 226 GLY B N 1
ATOM 4118 C CA . GLY B 1 180 ? -18.92851 11.11056 -24.72542 1.000 27.32000 226 GLY B CA 1
ATOM 4119 C C . GLY B 1 180 ? -19.08365 11.35415 -23.24115 1.000 30.32000 226 GLY B C 1
ATOM 4120 O O . GLY B 1 180 ? -18.08869 11.41301 -22.51260 1.000 27.00000 226 GLY B O 1
ATOM 4121 N N . GLN B 1 181 ? -20.31627 11.50279 -22.77008 1.000 21.50000 227 GLN B N 1
ATOM 4122 C CA . GLN B 1 181 ? -20.55536 11.80241 -21.36856 1.000 13.76000 227 GLN B CA 1
ATOM 4123 C C . GLN B 1 181 ? -21.22169 10.61912 -20.68259 1.000 11.75000 227 GLN B C 1
ATOM 4124 O O . GLN B 1 181 ? -22.01278 9.89477 -21.29095 1.000 6.39000 227 GLN B O 1
ATOM 4130 N N . ARG B 1 182 ? -20.86914 10.41060 -19.42244 1.000 12.97000 228 ARG B N 1
ATOM 4131 C CA . ARG B 1 182 ? -21.56088 9.47072 -18.56333 1.000 9.56000 228 ARG B CA 1
ATOM 4132 C C . ARG B 1 182 ? -22.00388 10.21525 -17.31886 1.000 9.98000 228 ARG B C 1
ATOM 4133 O O . ARG B 1 182 ? -21.41582 11.23106 -16.94228 1.000 16.38000 228 ARG B O 1
ATOM 4141 N N . ASP B 1 183 ? -23.05903 9.71468 -16.69370 1.000 13.01000 229 ASP B N 1
ATOM 4142 C CA . ASP B 1 183 ? -23.64220 10.41969 -15.57054 1.000 14.47000 229 ASP B CA 1
ATOM 4143 C C . ASP B 1 183 ? -24.32160 9.40540 -14.67435 1.000 12.18000 229 ASP B C 1
ATOM 4144 O O . ASP B 1 183 ? -24.57411 8.26678 -15.07637 1.000 12.21000 229 ASP B O 1
ATOM 4149 N N . GLU B 1 184 ? -24.61052 9.82587 -13.44857 1.000 10.07000 230 GLU B N 1
ATOM 4150 C CA . GLU B 1 184 ? -25.43798 8.99943 -12.58609 1.000 10.90000 230 GLU B CA 1
ATOM 4151 C C . GLU B 1 184 ? -26.83220 8.87677 -13.18751 1.000 8.84000 230 GLU B C 1
ATOM 4152 O O . GLU B 1 184 ? -27.36159 9.82864 -13.76976 1.000 8.03000 230 GLU B O 1
ATOM 4158 N N . ARG B 1 185 ? -27.41845 7.68681 -13.03951 1.000 5.85000 231 ARG B N 1
ATOM 4159 C CA . ARG B 1 185 ? -28.72292 7.39239 -13.62389 1.000 9.46000 231 ARG B CA 1
ATOM 4160 C C . ARG B 1 185 ? -29.76545 8.44556 -13.27420 1.000 10.68000 231 ARG B C 1
ATOM 4161 O O . ARG B 1 185 ? -30.55676 8.85443 -14.13310 1.000 8.47000 231 ARG B O 1
ATOM 4169 N N . ARG B 1 186 ? -29.79296 8.88924 -12.01620 1.000 9.10000 232 ARG B N 1
ATOM 4170 C CA . ARG B 1 186 ? -30.80914 9.83727 -11.57674 1.000 8.61000 232 ARG B CA 1
ATOM 4171 C C . ARG B 1 186 ? -30.50156 11.27087 -11.98768 1.000 11.42000 232 ARG B C 1
ATOM 4172 O O . ARG B 1 186 ? -31.38307 12.12691 -11.88595 1.000 13.51000 232 ARG B O 1
ATOM 4180 N N . LYS B 1 187 ? -29.28718 11.55420 -12.45345 1.000 6.70000 233 LYS B N 1
ATOM 4181 C CA . LYS B 1 187 ? -28.92153 12.89403 -12.88273 1.000 11.05000 233 LYS B CA 1
ATOM 4182 C C . LYS B 1 187 ? -28.99651 13.08021 -14.38843 1.000 11.60000 233 LYS B C 1
ATOM 4183 O O . LYS B 1 187 ? -28.96413 14.22515 -14.85200 1.000 6.57000 233 LYS B O 1
ATOM 4189 N N . TRP B 1 188 ? -29.10670 11.99273 -15.15584 1.000 6.16000 234 TRP B N 1
ATOM 4190 C CA . TRP B 1 188 ? -29.05930 12.10131 -16.61037 1.000 8.05000 234 TRP B CA 1
ATOM 4191 C C . TRP B 1 188 ? -30.14562 13.01630 -17.15396 1.000 11.37000 234 TRP B C 1
ATOM 4192 O O . TRP B 1 188 ? -29.89987 13.75446 -18.11508 1.000 10.28000 234 TRP B O 1
ATOM 4203 N N . ILE B 1 189 ? -31.33872 13.00054 -16.54793 1.000 7.09000 235 ILE B N 1
ATOM 4204 C CA . ILE B 1 189 ? -32.42385 13.86239 -17.00808 1.000 8.34000 235 ILE B CA 1
ATOM 4205 C C . ILE B 1 189 ? -32.01043 15.33214 -17.02295 1.000 12.93000 235 ILE B C 1
ATOM 4206 O O . ILE B 1 189 ? -32.53673 16.10876 -17.82347 1.000 8.64000 235 ILE B O 1
ATOM 4211 N N . GLN B 1 190 ? -31.04339 15.73289 -16.19085 1.000 9.04000 236 GLN B N 1
ATOM 4212 C CA . GLN B 1 190 ? -30.67182 17.14269 -16.13701 1.000 16.08000 236 GLN B CA 1
ATOM 4213 C C . GLN B 1 190 ? -30.01422 17.62978 -17.42107 1.000 19.65000 236 GLN B C 1
ATOM 4214 O O . GLN B 1 190 ? -29.95208 18.84408 -17.64479 1.000 16.64000 236 GLN B O 1
ATOM 4220 N N . CYS B 1 191 ? -29.52463 16.72620 -18.27152 1.000 15.32000 237 CYS B N 1
ATOM 4221 C CA . CYS B 1 191 ? -28.89122 17.18012 -19.50213 1.000 18.52000 237 CYS B CA 1
ATOM 4222 C C . CYS B 1 191 ? -29.88047 17.83251 -20.45877 1.000 13.22000 237 CYS B C 1
ATOM 4223 O O . CYS B 1 191 ? -29.45618 18.45532 -21.43834 1.000 19.89000 237 CYS B O 1
ATOM 4226 N N . PHE B 1 192 ? -31.17626 17.72370 -20.19514 1.000 13.82000 238 PHE B N 1
ATOM 4227 C CA . PHE B 1 192 ? -32.17926 18.35414 -21.03374 1.000 14.91000 238 PHE B CA 1
ATOM 4228 C C . PHE B 1 192 ? -32.60258 19.72473 -20.52165 1.000 13.85000 238 PHE B C 1
ATOM 4229 O O . PHE B 1 192 ? -33.49491 20.33812 -21.11687 1.000 15.07000 238 PHE B O 1
ATOM 4237 N N . ASN B 1 193 ? -31.99446 20.21161 -19.43915 1.000 19.16000 239 ASN B N 1
ATOM 4238 C CA . ASN B 1 193 ? -32.36951 21.50458 -18.87804 1.000 28.30000 239 ASN B CA 1
ATOM 4239 C C . ASN B 1 193 ? -32.13801 22.62173 -19.88547 1.000 24.09000 239 ASN B C 1
ATOM 4240 O O . ASN B 1 193 ? -31.05583 22.73337 -20.46757 1.000 26.54000 239 ASN B O 1
ATOM 4245 N N . ASP B 1 194 ? -33.16673 23.44845 -20.08403 1.000 23.95000 240 ASP B N 1
ATOM 4246 C CA . ASP B 1 194 ? -33.08251 24.66451 -20.89684 1.000 29.04000 240 ASP B CA 1
ATOM 4247 C C . ASP B 1 194 ? -32.78171 24.37306 -22.36481 1.000 28.25000 240 ASP B C 1
ATOM 4248 O O . ASP B 1 194 ? -32.26728 25.23612 -23.07911 1.000 25.97000 240 ASP B O 1
ATOM 4253 N N . VAL B 1 195 ? -33.11548 23.17588 -22.84105 1.000 19.84000 241 VAL B N 1
ATOM 4254 C CA . VAL B 1 195 ? -32.85126 22.81882 -24.23213 1.000 18.22000 241 VAL B CA 1
ATOM 4255 C C . VAL B 1 195 ? -33.96816 23.35708 -25.11811 1.000 22.38000 241 VAL B C 1
ATOM 4256 O O . VAL B 1 195 ? -35.15243 23.08926 -24.87921 1.000 21.22000 241 VAL B O 1
ATOM 4260 N N . THR B 1 196 ? -33.58758 24.11703 -26.15254 1.000 17.52000 242 THR B N 1
ATOM 4261 C CA . THR B 1 196 ? -34.55441 24.63240 -27.11855 1.000 21.27000 242 THR B CA 1
ATOM 4262 C C . THR B 1 196 ? -35.05253 23.53284 -28.04924 1.000 17.26000 242 THR B C 1
ATOM 4263 O O . THR B 1 196 ? -36.26080 23.39281 -28.26561 1.000 19.26000 242 THR B O 1
ATOM 4267 N N . ALA B 1 197 ? -34.13849 22.75457 -28.62581 1.000 14.50000 243 ALA B N 1
ATOM 4268 C CA . ALA B 1 197 ? -34.53126 21.65778 -29.49669 1.000 9.79000 243 ALA B CA 1
ATOM 4269 C C . ALA B 1 197 ? -33.50639 20.53888 -29.39367 1.000 16.82000 243 ALA B C 1
ATOM 4270 O O . ALA B 1 197 ? -32.32776 20.77974 -29.12232 1.000 11.78000 243 ALA B O 1
ATOM 4272 N N . ILE B 1 198 ? -33.97624 19.31119 -29.58907 1.000 14.79000 244 ILE B N 1
ATOM 4273 C CA . ILE B 1 198 ? -33.10207 18.15440 -29.73102 1.000 16.33000 244 ILE B CA 1
ATOM 4274 C C . ILE B 1 198 ? -32.86651 17.93204 -31.21366 1.000 11.90000 244 ILE B C 1
ATOM 4275 O O . ILE B 1 198 ? -33.81526 17.91266 -32.00546 1.000 15.31000 244 ILE B O 1
ATOM 4280 N N . ILE B 1 199 ? -31.60863 17.78396 -31.59695 1.000 10.97000 245 ILE B N 1
ATOM 4281 C CA . ILE B 1 199 ? -31.26004 17.37657 -32.94713 1.000 9.82000 245 ILE B CA 1
ATOM 4282 C C . ILE B 1 199 ? -30.89555 15.90646 -32.86061 1.000 12.21000 245 ILE B C 1
ATOM 4283 O O . ILE B 1 199 ? -29.84416 15.55024 -32.32241 1.000 11.92000 245 ILE B O 1
ATOM 4288 N N . PHE B 1 200 ? -31.77367 15.04247 -33.35153 1.000 7.96000 246 PHE B N 1
ATOM 4289 C CA . PHE B 1 200 ? -31.54201 13.61207 -33.25605 1.000 11.04000 246 PHE B CA 1
ATOM 4290 C C . PHE B 1 200 ? -30.90874 13.13657 -34.55462 1.000 11.13000 246 PHE B C 1
ATOM 4291 O O . PHE B 1 200 ? -31.49932 13.27740 -35.63204 1.000 12.90000 246 PHE B O 1
ATOM 4299 N N . VAL B 1 201 ? -29.70555 12.58760 -34.44850 1.000 9.74000 247 VAL B N 1
ATOM 4300 C CA . VAL B 1 201 ? -28.90947 12.20174 -35.60269 1.000 10.34000 247 VAL B CA 1
ATOM 4301 C C . VAL B 1 201 ? -29.00282 10.69582 -35.77713 1.000 6.72000 247 VAL B C 1
ATOM 4302 O O . VAL B 1 201 ? -28.85160 9.93561 -34.81174 1.000 7.97000 247 VAL B O 1
ATOM 4306 N N . VAL B 1 202 ? -29.26354 10.27030 -37.00966 1.000 5.40000 248 VAL B N 1
ATOM 4307 C CA . VAL B 1 202 ? -29.36922 8.86685 -37.37823 1.000 7.30000 248 VAL B CA 1
ATOM 4308 C C . VAL B 1 202 ? -28.38537 8.59666 -38.50149 1.000 11.43000 248 VAL B C 1
ATOM 4309 O O . VAL B 1 202 ? -28.32884 9.35682 -39.47439 1.000 8.24000 248 VAL B O 1
ATOM 4313 N N . ALA B 1 203 ? -27.63516 7.50542 -38.38196 1.000 6.05000 249 ALA B N 1
ATOM 4314 C CA . ALA B 1 203 ? -26.80263 7.02652 -39.48085 1.000 10.71000 249 ALA B CA 1
ATOM 4315 C C . ALA B 1 203 ? -27.69818 6.18694 -40.38043 1.000 9.90000 249 ALA B C 1
ATOM 4316 O O . ALA B 1 203 ? -27.88303 4.98777 -40.16587 1.000 6.05000 249 ALA B O 1
ATOM 4318 N N . SER B 1 204 ? -28.27736 6.83216 -41.39567 1.000 8.64000 250 SER B N 1
ATOM 4319 C CA . SER B 1 204 ? -29.26253 6.15276 -42.23288 1.000 10.52000 250 SER B CA 1
ATOM 4320 C C . SER B 1 204 ? -28.67386 4.91980 -42.89793 1.000 6.55000 250 SER B C 1
ATOM 4321 O O . SER B 1 204 ? -29.38217 3.93387 -43.12306 1.000 13.24000 250 SER B O 1
ATOM 4324 N N . SER B 1 205 ? -27.37844 4.95025 -43.18726 1.000 7.49000 251 SER B N 1
ATOM 4325 C CA . SER B 1 205 ? -26.70539 3.90858 -43.94340 1.000 7.82000 251 SER B CA 1
ATOM 4326 C C . SER B 1 205 ? -26.40770 2.66479 -43.12650 1.000 12.99000 251 SER B C 1
ATOM 4327 O O . SER B 1 205 ? -25.98311 1.65509 -43.69911 1.000 10.52000 251 SER B O 1
ATOM 4330 N N . SER B 1 206 ? -26.59584 2.70682 -41.81138 1.000 9.76000 252 SER B N 1
ATOM 4331 C CA . SER B 1 206 ? -26.15664 1.61206 -40.96046 1.000 13.89000 252 SER B CA 1
ATOM 4332 C C . SER B 1 206 ? -27.25810 0.59377 -40.70262 1.000 10.77000 252 SER B C 1
ATOM 4333 O O . SER B 1 206 ? -27.23785 -0.09243 -39.67256 1.000 12.31000 252 SER B O 1
ATOM 4336 N N . TYR B 1 207 ? -28.20921 0.45541 -41.63062 1.000 9.24000 253 TYR B N 1
ATOM 4337 C CA . TYR B 1 207 ? -29.26975 -0.52804 -41.44960 1.000 6.29000 253 TYR B CA 1
ATOM 4338 C C . TYR B 1 207 ? -28.74570 -1.95906 -41.48104 1.000 12.12000 253 TYR B C 1
ATOM 4339 O O . TYR B 1 207 ? -29.42968 -2.85883 -40.98708 1.000 12.66000 253 TYR B O 1
ATOM 4348 N N . ASN B 1 208 ? -27.55863 -2.19677 -42.04530 1.000 9.00000 254 ASN B N 1
ATOM 4349 C CA . ASN B 1 208 ? -27.00527 -3.54236 -42.13227 1.000 9.36000 254 ASN B CA 1
ATOM 4350 C C . ASN B 1 208 ? -25.90628 -3.79404 -41.10715 1.000 14.37000 254 ASN B C 1
ATOM 4351 O O . ASN B 1 208 ? -25.16599 -4.77661 -41.23108 1.000 14.71000 254 ASN B O 1
ATOM 4356 N N . MET B 1 209 ? -25.79204 -2.94254 -40.09595 1.000 10.71000 255 MET B N 1
ATOM 4357 C CA . MET B 1 209 ? -24.72682 -3.02927 -39.11137 1.000 7.48000 255 MET B CA 1
ATOM 4358 C C . MET B 1 209 ? -25.31877 -3.22441 -37.72306 1.000 8.75000 255 MET B C 1
ATOM 4359 O O . MET B 1 209 ? -26.51972 -3.05329 -37.50639 1.000 9.03000 255 MET B O 1
ATOM 4364 N N . VAL B 1 210 ? -24.46637 -3.60958 -36.77717 1.000 9.58000 256 VAL B N 1
ATOM 4365 C CA . VAL B 1 210 ? -24.88192 -3.76195 -35.39000 1.000 6.43000 256 VAL B CA 1
ATOM 4366 C C . VAL B 1 210 ? -24.04840 -2.81918 -34.53106 1.000 7.55000 256 VAL B C 1
ATOM 4367 O O . VAL B 1 210 ? -22.93129 -2.43651 -34.89956 1.000 5.64000 256 VAL B O 1
ATOM 4371 N N . ILE B 1 211 ? -24.61834 -2.41487 -33.39070 1.000 7.77000 257 ILE B N 1
ATOM 4372 C CA . ILE B 1 211 ? -23.94828 -1.45457 -32.51673 1.000 9.19000 257 ILE B CA 1
ATOM 4373 C C . ILE B 1 211 ? -22.73264 -2.10527 -31.86824 1.000 4.71000 257 ILE B C 1
ATOM 4374 O O . ILE B 1 211 ? -22.69768 -3.32011 -31.62470 1.000 5.60000 257 ILE B O 1
ATOM 4379 N N . ARG B 1 212 ? -21.72882 -1.28330 -31.56388 1.000 5.63000 258 ARG B N 1
ATOM 4380 C CA . ARG B 1 212 ? -20.53219 -1.79440 -30.90368 1.000 13.43000 258 ARG B CA 1
ATOM 4381 C C . ARG B 1 212 ? -20.82418 -2.28646 -29.49143 1.000 14.23000 258 ARG B C 1
ATOM 4382 O O . ARG B 1 212 ? -20.14863 -3.20315 -29.00766 1.000 12.39000 258 ARG B O 1
ATOM 4390 N N . GLU B 1 213 ? -21.83488 -1.71163 -28.83156 1.000 8.81000 259 GLU B N 1
ATOM 4391 C CA . GLU B 1 213 ? -22.04213 -1.96151 -27.40514 1.000 14.55000 259 GLU B CA 1
ATOM 4392 C C . GLU B 1 213 ? -22.35121 -3.42920 -27.11381 1.000 18.30000 259 GLU B C 1
ATOM 4393 O O . GLU B 1 213 ? -21.91849 -3.96647 -26.08809 1.000 21.50000 259 GLU B O 1
ATOM 4399 N N . ASP B 1 214 ? -23.10201 -4.09725 -27.98808 1.000 17.01000 260 ASP B N 1
ATOM 4400 C CA . ASP B 1 214 ? -23.35937 -5.51911 -27.80244 1.000 12.98000 260 ASP B CA 1
ATOM 4401 C C . ASP B 1 214 ? -23.12766 -6.35064 -29.05717 1.000 13.08000 260 ASP B C 1
ATOM 4402 O O . ASP B 1 214 ? -23.30487 -7.57144 -29.00539 1.000 17.55000 260 ASP B O 1
ATOM 4407 N N . ASN B 1 215 ? -22.73575 -5.72892 -30.17312 1.000 16.08000 261 ASN B N 1
ATOM 4408 C CA . ASN B 1 215 ? -22.48483 -6.43056 -31.43534 1.000 11.49000 261 ASN B CA 1
ATOM 4409 C C . ASN B 1 215 ? -23.67621 -7.30092 -31.83289 1.000 13.79000 261 ASN B C 1
ATOM 4410 O O . ASN B 1 215 ? -23.51930 -8.36331 -32.43221 1.000 13.71000 261 ASN B O 1
ATOM 4415 N N . GLN B 1 216 ? -24.88346 -6.85466 -31.49813 1.000 16.73000 262 GLN B N 1
ATOM 4416 C CA . GLN B 1 216 ? -26.07615 -7.66589 -31.70223 1.000 16.65000 262 GLN B CA 1
ATOM 4417 C C . GLN B 1 216 ? -27.24291 -6.81275 -32.18515 1.000 15.07000 262 GLN B C 1
ATOM 4418 O O . GLN B 1 216 ? -27.87552 -7.12736 -33.19745 1.000 18.40000 262 GLN B O 1
ATOM 4424 N N . THR B 1 217 ? -27.53384 -5.73499 -31.46303 1.000 13.75000 263 THR B N 1
ATOM 4425 C CA . THR B 1 217 ? -28.63227 -4.85291 -31.82777 1.000 11.17000 263 THR B CA 1
ATOM 4426 C C . THR B 1 217 ? -28.33213 -4.15851 -33.14848 1.000 7.91000 263 THR B C 1
ATOM 4427 O O . THR B 1 217 ? -27.27725 -3.54004 -33.30667 1.000 6.00000 263 THR B O 1
ATOM 4431 N N . ASN B 1 218 ? -29.25208 -4.27649 -34.10217 1.000 7.63000 264 ASN B N 1
ATOM 4432 C CA . ASN B 1 218 ? -29.09456 -3.58492 -35.37265 1.000 8.75000 264 ASN B CA 1
ATOM 4433 C C . ASN B 1 218 ? -28.96849 -2.08140 -35.14087 1.000 4.99000 264 ASN B C 1
ATOM 4434 O O . ASN B 1 218 ? -29.67993 -1.50981 -34.31450 1.000 7.19000 264 ASN B O 1
ATOM 4439 N N . ARG B 1 219 ? -28.04714 -1.43809 -35.86872 1.000 5.37000 265 ARG B N 1
ATOM 4440 C CA . ARG B 1 219 ? -27.75779 -0.02752 -35.60616 1.000 6.72000 265 ARG B CA 1
ATOM 4441 C C . ARG B 1 219 ? -28.96464 0.86254 -35.87309 1.000 10.21000 265 ARG B C 1
ATOM 4442 O O . ARG B 1 219 ? -29.22230 1.80818 -35.11716 1.000 6.71000 265 ARG B O 1
ATOM 4450 N N . LEU B 1 220 ? -29.69801 0.60775 -36.95956 1.000 7.63000 266 LEU B N 1
ATOM 4451 C CA . LEU B 1 220 ? -30.85209 1.45171 -37.24826 1.000 10.70000 266 LEU B CA 1
ATOM 4452 C C . LEU B 1 220 ? -31.95641 1.23270 -36.22177 1.000 7.60000 266 LEU B C 1
ATOM 4453 O O . LEU B 1 220 ? -32.58902 2.19356 -35.77291 1.000 7.06000 266 LEU B O 1
ATOM 4458 N N . GLN B 1 221 ? -32.19821 -0.02469 -35.83685 1.000 8.48000 267 GLN B N 1
ATOM 4459 C CA . GLN B 1 221 ? -33.18197 -0.30453 -34.79406 1.000 12.18000 267 GLN B CA 1
ATOM 4460 C C . GLN B 1 221 ? -32.79716 0.36439 -33.48378 1.000 12.04000 267 GLN B C 1
ATOM 4461 O O . GLN B 1 221 ? -33.66397 0.84748 -32.74334 1.000 9.71000 267 GLN B O 1
ATOM 4467 N N . GLU B 1 222 ? -31.50006 0.38650 -33.17247 1.000 10.04000 268 GLU B N 1
ATOM 4468 C CA . GLU B 1 222 ? -31.03813 1.10284 -31.99089 1.000 10.40000 268 GLU B CA 1
ATOM 4469 C C . GLU B 1 222 ? -31.39439 2.58207 -32.07699 1.000 11.68000 268 GLU B C 1
ATOM 4470 O O . GLU B 1 222 ? -31.89136 3.16377 -31.10576 1.000 8.16000 268 GLU B O 1
ATOM 4476 N N . ALA B 1 223 ? -31.16556 3.20173 -33.24050 1.000 6.83000 269 ALA B N 1
ATOM 4477 C CA . ALA B 1 223 ? -31.52854 4.60341 -33.42310 1.000 7.76000 269 ALA B CA 1
ATOM 4478 C C . ALA B 1 223 ? -33.02731 4.80988 -33.25451 1.000 9.16000 269 ALA B C 1
ATOM 4479 O O . ALA B 1 223 ? -33.46272 5.80700 -32.66814 1.000 5.50000 269 ALA B O 1
ATOM 4481 N N . LEU B 1 224 ? -33.83254 3.88077 -33.77505 1.000 10.07000 270 LEU B N 1
ATOM 4482 C CA . LEU B 1 224 ? -35.28105 3.98100 -33.61679 1.000 10.45000 270 LEU B CA 1
ATOM 4483 C C . LEU B 1 224 ? -35.67990 3.85336 -32.15156 1.000 11.69000 270 LEU B C 1
ATOM 4484 O O . LEU B 1 224 ? -36.49395 4.63910 -31.65041 1.000 11.31000 270 LEU B O 1
ATOM 4489 N N . ASN B 1 225 ? -35.09738 2.87832 -31.44576 1.000 6.43000 271 ASN B N 1
ATOM 4490 C CA . ASN B 1 225 ? -35.40587 2.68469 -30.03177 1.000 13.12000 271 ASN B CA 1
ATOM 4491 C C . ASN B 1 225 ? -35.00419 3.89572 -29.19833 1.000 9.16000 271 ASN B C 1
ATOM 4492 O O . ASN B 1 225 ? -35.75008 4.31382 -28.30613 1.000 10.22000 271 ASN B O 1
ATOM 4497 N N . LEU B 1 226 ? -33.81926 4.46013 -29.45577 1.000 5.82000 272 LEU B N 1
ATOM 4498 C CA . LEU B 1 226 ? -33.43422 5.69844 -28.78271 1.000 8.24000 272 LEU B CA 1
ATOM 4499 C C . LEU B 1 226 ? -34.43223 6.80711 -29.07216 1.000 9.72000 272 LEU B C 1
ATOM 4500 O O . LEU B 1 226 ? -34.81459 7.56595 -28.17230 1.000 8.73000 272 LEU B O 1
ATOM 4505 N N . PHE B 1 227 ? -34.84989 6.92526 -30.33224 1.000 6.02000 273 PHE B N 1
ATOM 4506 C CA . PHE B 1 227 ? -35.82886 7.93715 -30.70110 1.000 7.47000 273 PHE B CA 1
ATOM 4507 C C . PHE B 1 227 ? -37.15688 7.69428 -29.99377 1.000 8.80000 273 PHE B C 1
ATOM 4508 O O . PHE B 1 227 ? -37.80970 8.64472 -29.55127 1.000 7.43000 273 PHE B O 1
ATOM 4516 N N . LYS B 1 228 ? -37.56931 6.42595 -29.87578 1.000 7.92000 274 LYS B N 1
ATOM 4517 C CA . LYS B 1 228 ? -38.78586 6.09826 -29.13501 1.000 10.66000 274 LYS B CA 1
ATOM 4518 C C . LYS B 1 228 ? -38.69110 6.56601 -27.68911 1.000 17.16000 274 LYS B C 1
ATOM 4519 O O . LYS B 1 228 ? -39.63384 7.16139 -27.15193 1.000 14.88000 274 LYS B O 1
ATOM 4525 N N . SER B 1 229 ? -37.56219 6.28314 -27.03330 1.000 9.69000 275 SER B N 1
ATOM 4526 C CA . SER B 1 229 ? -37.41709 6.63842 -25.62134 1.000 12.91000 275 SER B CA 1
ATOM 4527 C C . SER B 1 229 ? -37.49768 8.14545 -25.42107 1.000 14.87000 275 SER B C 1
ATOM 4528 O O . SER B 1 229 ? -38.07229 8.61667 -24.43349 1.000 18.44000 275 SER B O 1
ATOM 4531 N N . ILE B 1 230 ? -36.94168 8.91834 -26.35750 1.000 14.28000 276 ILE B N 1
ATOM 4532 C CA . ILE B 1 230 ? -36.99754 10.37536 -26.25406 1.000 11.94000 276 ILE B CA 1
ATOM 4533 C C . ILE B 1 230 ? -38.40274 10.87750 -26.54742 1.000 11.53000 276 ILE B C 1
ATOM 4534 O O . ILE B 1 230 ? -38.96514 11.67584 -25.78918 1.000 18.83000 276 ILE B O 1
ATOM 4539 N N . TRP B 1 231 ? -38.98775 10.42035 -27.65781 1.000 10.04000 277 TRP B N 1
ATOM 4540 C CA . TRP B 1 231 ? -40.25069 10.99338 -28.11497 1.000 14.35000 277 TRP B CA 1
ATOM 4541 C C . TRP B 1 231 ? -41.39007 10.66770 -27.16035 1.000 20.57000 277 TRP B C 1
ATOM 4542 O O . TRP B 1 231 ? -42.28742 11.49182 -26.95826 1.000 19.65000 277 TRP B O 1
ATOM 4553 N N . ASN B 1 232 ? -41.36801 9.48202 -26.55885 1.000 21.59000 278 ASN B N 1
ATOM 4554 C CA . ASN B 1 232 ? -42.42620 9.05124 -25.65994 1.000 17.25000 278 ASN B CA 1
ATOM 4555 C C . ASN B 1 232 ? -42.18139 9.46909 -24.21725 1.000 21.44000 278 ASN B C 1
ATOM 4556 O O . ASN B 1 232 ? -42.96963 9.10548 -23.33931 1.000 21.77000 278 ASN B O 1
ATOM 4561 N N . ASN B 1 233 ? -41.11598 10.21732 -23.94831 1.000 21.09000 279 ASN B N 1
ATOM 4562 C CA . ASN B 1 233 ? -40.88153 10.76453 -22.61647 1.000 17.91000 279 ASN B CA 1
ATOM 4563 C C . ASN B 1 233 ? -41.76786 11.99259 -22.46300 1.000 20.01000 279 ASN B C 1
ATOM 4564 O O . ASN B 1 233 ? -41.53566 13.01717 -23.11132 1.000 13.63000 279 ASN B O 1
ATOM 4569 N N . ARG B 1 234 ? -42.79310 11.88264 -21.61359 1.000 23.89000 280 ARG B N 1
ATOM 4570 C CA . ARG B 1 234 ? -43.78247 12.94861 -21.49108 1.000 26.46000 280 ARG B CA 1
ATOM 4571 C C . ARG B 1 234 ? -43.14534 14.26352 -21.05211 1.000 23.22000 280 ARG B C 1
ATOM 4572 O O . ARG B 1 234 ? -43.61372 15.33851 -21.44018 1.000 24.92000 280 ARG B O 1
ATOM 4580 N N . TRP B 1 235 ? -42.06536 14.19732 -20.26693 1.000 23.70000 281 TRP B N 1
ATOM 4581 C CA . TRP B 1 235 ? -41.38688 15.39610 -19.78590 1.000 23.63000 281 TRP B CA 1
ATOM 4582 C C . TRP B 1 235 ? -40.62405 16.11739 -20.89027 1.000 27.31000 281 TRP B C 1
ATOM 4583 O O . TRP B 1 235 ? -40.30842 17.30234 -20.73535 1.000 27.92000 281 TRP B O 1
ATOM 4594 N N . LEU B 1 236 ? -40.33132 15.44134 -21.99936 1.000 23.71000 282 LEU B N 1
ATOM 4595 C CA . LEU B 1 236 ? -39.60340 16.03966 -23.10920 1.000 26.47000 282 LEU B CA 1
ATOM 4596 C C . LEU B 1 236 ? -40.51428 16.48038 -24.24431 1.000 25.86000 282 LEU B C 1
ATOM 4597 O O . LEU B 1 236 ? -40.01689 16.97040 -25.26320 1.000 26.91000 282 LEU B O 1
ATOM 4602 N N . ARG B 1 237 ? -41.83287 16.32676 -24.09280 1.000 25.17000 283 ARG B N 1
ATOM 4603 C CA . ARG B 1 237 ? -42.75397 16.69575 -25.16242 1.000 28.10000 283 ARG B CA 1
ATOM 4604 C C . ARG B 1 237 ? -42.74468 18.18886 -25.44628 1.000 26.82000 283 ARG B C 1
ATOM 4605 O O . ARG B 1 237 ? -43.22760 18.60822 -26.50269 1.000 32.19000 283 ARG B O 1
ATOM 4613 N N . THR B 1 238 ? -42.23185 18.99963 -24.52425 1.000 21.01000 284 THR B N 1
ATOM 4614 C CA . THR B 1 238 ? -42.11235 20.43066 -24.76222 1.000 27.31000 284 THR B CA 1
ATOM 4615 C C . THR B 1 238 ? -40.88265 20.78673 -25.58050 1.000 29.15000 284 THR B C 1
ATOM 4616 O O . THR B 1 238 ? -40.71612 21.95678 -25.94348 1.000 35.61000 284 THR B O 1
ATOM 4620 N N . ILE B 1 239 ? -40.02069 19.81765 -25.86972 1.000 25.87000 285 ILE B N 1
ATOM 4621 C CA . ILE B 1 239 ? -38.79325 20.05459 -26.61720 1.000 20.72000 285 ILE B CA 1
ATOM 4622 C C . ILE B 1 239 ? -39.01130 19.57341 -28.04301 1.000 24.69000 285 ILE B C 1
ATOM 4623 O O . ILE B 1 239 ? -39.31114 18.39398 -28.27216 1.000 22.15000 285 ILE B O 1
ATOM 4628 N N . SER B 1 240 ? -38.86690 20.48354 -29.00151 1.000 19.62000 286 SER B N 1
ATOM 4629 C CA . SER B 1 240 ? -38.98025 20.09904 -30.39845 1.000 24.54000 286 SER B CA 1
ATOM 4630 C C . SER B 1 240 ? -37.84771 19.15298 -30.77193 1.000 22.02000 286 SER B C 1
ATOM 4631 O O . SER B 1 240 ? -36.74773 19.21251 -30.21454 1.000 19.30000 286 SER B O 1
ATOM 4634 N N . VAL B 1 241 ? -38.12931 18.26026 -31.71349 1.000 15.79000 287 VAL B N 1
ATOM 4635 C CA . VAL B 1 241 ? -37.14815 17.29843 -32.19397 1.000 21.05000 287 VAL B CA 1
ATOM 4636 C C . VAL B 1 241 ? -36.90704 17.57619 -33.66623 1.000 24.28000 287 VAL B C 1
ATOM 4637 O O . VAL B 1 241 ? -37.85203 17.59770 -34.46561 1.000 29.79000 287 VAL B O 1
ATOM 4641 N N . ILE B 1 242 ? -35.65099 17.81978 -34.01454 1.000 17.93000 288 ILE B N 1
ATOM 4642 C CA . ILE B 1 242 ? -35.21910 17.91926 -35.39911 1.000 17.29000 288 ILE B CA 1
ATOM 4643 C C . ILE B 1 242 ? -34.49632 16.62433 -35.73755 1.000 14.16000 288 ILE B C 1
ATOM 4644 O O . ILE B 1 242 ? -33.54479 16.23733 -35.05106 1.000 16.09000 288 ILE B O 1
ATOM 4649 N N . LEU B 1 243 ? -34.96094 15.94055 -36.77426 1.000 12.17000 289 LEU B N 1
ATOM 4650 C CA . LEU B 1 243 ? -34.44323 14.63251 -37.14036 1.000 15.04000 289 LEU B CA 1
ATOM 4651 C C . LEU B 1 243 ? -33.50217 14.79181 -38.32784 1.000 21.09000 289 LEU B C 1
ATOM 4652 O O . LEU B 1 243 ? -33.93220 15.17299 -39.42102 1.000 17.52000 289 LEU B O 1
ATOM 4657 N N . PHE B 1 244 ? -32.21656 14.50547 -38.10805 1.000 12.36000 290 PHE B N 1
ATOM 4658 C CA . PHE B 1 244 ? -31.22117 14.44890 -39.17356 1.000 10.57000 290 PHE B CA 1
ATOM 4659 C C . PHE B 1 244 ? -31.06953 12.99254 -39.58761 1.000 16.41000 290 PHE B C 1
ATOM 4660 O O . PHE B 1 244 ? -30.50412 12.18755 -38.84121 1.000 13.00000 290 PHE B O 1
ATOM 4668 N N . LEU B 1 245 ? -31.57533 12.65296 -40.76955 1.000 6.85000 291 LEU B N 1
ATOM 4669 C CA . LEU B 1 245 ? -31.32236 11.33988 -41.35830 1.000 10.33000 291 LEU B CA 1
ATOM 4670 C C . LEU B 1 245 ? -29.99933 11.43245 -42.10397 1.000 13.57000 291 LEU B C 1
ATOM 4671 O O . LEU B 1 245 ? -29.94872 11.68349 -43.30828 1.000 11.92000 291 LEU B O 1
ATOM 4676 N N . ASN B 1 246 ? -28.91782 11.21544 -41.36279 1.000 7.89000 292 ASN B N 1
ATOM 4677 C CA . ASN B 1 246 ? -27.56144 11.51572 -41.78401 1.000 7.93000 292 ASN B CA 1
ATOM 4678 C C . ASN B 1 246 ? -26.99057 10.39457 -42.65150 1.000 6.09000 292 ASN B C 1
ATOM 4679 O O . ASN B 1 246 ? -27.59139 9.33088 -42.82089 1.000 10.01000 292 ASN B O 1
ATOM 4684 N N . LYS B 1 247 ? -25.80127 10.65236 -43.20330 1.000 8.83000 293 LYS B N 1
ATOM 4685 C CA . LYS B 1 247 ? -25.06311 9.67924 -44.01109 1.000 10.73000 293 LYS B CA 1
ATOM 4686 C C . LYS B 1 247 ? -25.85330 9.28575 -45.25513 1.000 10.27000 293 LYS B C 1
ATOM 4687 O O . LYS B 1 247 ? -25.86542 8.12230 -45.66604 1.000 8.35000 293 LYS B O 1
ATOM 4693 N N . GLN B 1 248 ? -26.52554 10.27435 -45.85226 1.000 11.85000 294 GLN B N 1
ATOM 4694 C CA . GLN B 1 248 ? -27.26579 10.03736 -47.08817 1.000 15.97000 294 GLN B CA 1
ATOM 4695 C C . GLN B 1 248 ? -26.34415 9.57136 -48.20353 1.000 9.49000 294 GLN B C 1
ATOM 4696 O O . GLN B 1 248 ? -26.73261 8.73804 -49.03119 1.000 15.47000 294 GLN B O 1
ATOM 4702 N N . ASP B 1 249 ? -25.12138 10.10671 -48.24829 1.000 15.18000 295 ASP B N 1
ATOM 4703 C CA . ASP B 1 249 ? -24.16078 9.66232 -49.25146 1.000 8.81000 295 ASP B CA 1
ATOM 4704 C C . ASP B 1 249 ? -23.87490 8.17360 -49.10541 1.000 14.41000 295 ASP B C 1
ATOM 4705 O O . ASP B 1 249 ? -23.92059 7.42334 -50.08663 1.000 11.38000 295 ASP B O 1
ATOM 4710 N N . LEU B 1 250 ? -23.61642 7.71606 -47.87769 1.000 11.99000 296 LEU B N 1
ATOM 4711 C CA . LEU B 1 250 ? -23.37014 6.29381 -47.67813 1.000 7.67000 296 LEU B CA 1
ATOM 4712 C C . LEU B 1 250 ? -24.62006 5.46470 -47.91753 1.000 12.91000 296 LEU B C 1
ATOM 4713 O O . LEU B 1 250 ? -24.51690 4.30511 -48.32841 1.000 11.15000 296 LEU B O 1
ATOM 4718 N N . LEU B 1 251 ? -25.80402 6.01880 -47.64617 1.000 13.68000 297 LEU B N 1
ATOM 4719 C CA . LEU B 1 251 ? -27.02065 5.24456 -47.85942 1.000 15.06000 297 LEU B CA 1
ATOM 4720 C C . LEU B 1 251 ? -27.21491 4.94762 -49.33868 1.000 9.66000 297 LEU B C 1
ATOM 4721 O O . LEU B 1 251 ? -27.48323 3.80370 -49.72297 1.000 12.68000 297 LEU B O 1
ATOM 4726 N N . ALA B 1 252 ? -27.06318 5.96939 -50.18266 1.000 11.29000 298 ALA B N 1
ATOM 4727 C CA . ALA B 1 252 ? -27.18178 5.77769 -51.62399 1.000 12.63000 298 ALA B CA 1
ATOM 4728 C C . ALA B 1 252 ? -26.21101 4.71226 -52.11513 1.000 19.26000 298 ALA B C 1
ATOM 4729 O O . ALA B 1 252 ? -26.59718 3.79488 -52.84898 1.000 22.37000 298 ALA B O 1
ATOM 4731 N N . GLU B 1 253 ? -24.94361 4.80937 -51.70061 1.000 17.59000 299 GLU B N 1
ATOM 4732 C CA . GLU B 1 253 ? -23.94905 3.82047 -52.10265 1.000 14.47000 299 GLU B CA 1
ATOM 4733 C C . GLU B 1 253 ? -24.37292 2.41297 -51.70532 1.000 18.84000 299 GLU B C 1
ATOM 4734 O O . GLU B 1 253 ? -24.23751 1.46874 -52.49242 1.000 19.65000 299 GLU B O 1
ATOM 4740 N N . LYS B 1 254 ? -24.89343 2.25029 -50.48836 1.000 17.01000 300 LYS B N 1
ATOM 4741 C CA . LYS B 1 254 ? -25.20621 0.90847 -50.01004 1.000 14.43000 300 LYS B CA 1
ATOM 4742 C C . LYS B 1 254 ? -26.40506 0.31884 -50.74618 1.000 18.32000 300 LYS B C 1
ATOM 4743 O O . LYS B 1 254 ? -26.40765 -0.87095 -51.08438 1.000 21.25000 300 LYS B O 1
ATOM 4749 N N . VAL B 1 255 ? -27.43414 1.12367 -51.01067 1.000 18.17000 301 VAL B N 1
ATOM 4750 C CA . VAL B 1 255 ? -28.60754 0.56380 -51.67104 1.000 17.55000 301 VAL B CA 1
ATOM 4751 C C . VAL B 1 255 ? -28.31493 0.29852 -53.14413 1.000 17.40000 301 VAL B C 1
ATOM 4752 O O . VAL B 1 255 ? -28.73499 -0.72482 -53.69479 1.000 20.80000 301 VAL B O 1
ATOM 4756 N N . LEU B 1 256 ? -27.55486 1.18506 -53.79349 1.000 21.02000 302 LEU B N 1
ATOM 4757 C CA . LEU B 1 256 ? -27.20216 0.96852 -55.19476 1.000 22.42000 302 LEU B CA 1
ATOM 4758 C C . LEU B 1 256 ? -26.32186 -0.26657 -55.36661 1.000 30.48000 302 LEU B C 1
ATOM 4759 O O . LEU B 1 256 ? -26.47373 -1.01123 -56.34094 1.000 21.82000 302 LEU B O 1
ATOM 4764 N N . ALA B 1 257 ? -25.39598 -0.50510 -54.43255 1.000 24.67000 303 ALA B N 1
ATOM 4765 C CA . ALA B 1 257 ? -24.51946 -1.66963 -54.55126 1.000 19.16000 303 ALA B CA 1
ATOM 4766 C C . ALA B 1 257 ? -25.28852 -2.97988 -54.42130 1.000 29.49000 303 ALA B C 1
ATOM 4767 O O . ALA B 1 257 ? -24.86183 -3.99906 -54.97555 1.000 32.35000 303 ALA B O 1
ATOM 4769 N N . GLY B 1 258 ? -26.40372 -2.98129 -53.69210 1.000 25.78000 304 GLY B N 1
ATOM 4770 C CA . GLY B 1 258 ? -27.26464 -4.14535 -53.61891 1.000 18.00000 304 GLY B CA 1
ATOM 4771 C C . GLY B 1 258 ? -26.66396 -5.30309 -52.85273 1.000 32.84000 304 GLY B C 1
ATOM 4772 O O . GLY B 1 258 ? -27.23505 -6.39715 -52.84248 1.000 33.94000 304 GLY B O 1
ATOM 4773 N N . LYS B 1 259 ? -25.51261 -5.09163 -52.21005 1.000 27.98000 305 LYS B N 1
ATOM 4774 C CA . LYS B 1 259 ? -24.88251 -6.17465 -51.46031 1.000 42.82000 305 LYS B CA 1
ATOM 4775 C C . LYS B 1 259 ? -25.68231 -6.50862 -50.20763 1.000 43.38000 305 LYS B C 1
ATOM 4776 O O . LYS B 1 259 ? -25.85591 -7.68566 -49.86486 1.000 45.31000 305 LYS B O 1
ATOM 4782 N N . SER B 1 260 ? -26.17048 -5.48779 -49.51095 1.000 39.07000 306 SER B N 1
ATOM 4783 C CA . SER B 1 260 ? -27.00837 -5.65426 -48.32709 1.000 28.51000 306 SER B CA 1
ATOM 4784 C C . SER B 1 260 ? -28.33985 -4.97657 -48.62398 1.000 30.55000 306 SER B C 1
ATOM 4785 O O . SER B 1 260 ? -28.42941 -3.74362 -48.64514 1.000 27.36000 306 SER B O 1
ATOM 4788 N N . LYS B 1 261 ? -29.36361 -5.78432 -48.87651 1.000 21.16000 307 LYS B N 1
ATOM 4789 C CA . LYS B 1 261 ? -30.68725 -5.25842 -49.16683 1.000 27.64000 307 LYS B CA 1
ATOM 4790 C C . LYS B 1 261 ? -31.39912 -4.90721 -47.86938 1.000 18.56000 307 LYS B C 1
ATOM 4791 O O . LYS B 1 261 ? -31.33307 -5.65297 -46.88798 1.000 19.28000 307 LYS B O 1
ATOM 4797 N N . ILE B 1 262 ? -32.06965 -3.75418 -47.86520 1.000 18.73000 308 ILE B N 1
ATOM 4798 C CA . ILE B 1 262 ? -32.73731 -3.29368 -46.65107 1.000 24.32000 308 ILE B CA 1
ATOM 4799 C C . ILE B 1 262 ? -33.71142 -4.34408 -46.13466 1.000 22.13000 308 ILE B C 1
ATOM 4800 O O . ILE B 1 262 ? -33.80583 -4.57790 -44.92370 1.000 12.27000 308 ILE B O 1
ATOM 4805 N N . GLU B 1 263 ? -34.43223 -5.01465 -47.03664 1.000 11.12000 309 GLU B N 1
ATOM 4806 C CA . GLU B 1 263 ? -35.44067 -5.96053 -46.57451 1.000 18.93000 309 GLU B CA 1
ATOM 4807 C C . GLU B 1 263 ? -34.83051 -7.17339 -45.88523 1.000 21.97000 309 GLU B C 1
ATOM 4808 O O . GLU B 1 263 ? -35.54530 -7.88612 -45.17364 1.000 20.94000 309 GLU B O 1
ATOM 4814 N N . ASP B 1 264 ? -33.53372 -7.43058 -46.07537 1.000 25.09000 310 ASP B N 1
ATOM 4815 C CA . ASP B 1 264 ? -32.88589 -8.48815 -45.30723 1.000 28.45000 310 ASP B CA 1
ATOM 4816 C C . ASP B 1 264 ? -32.82644 -8.15275 -43.82368 1.000 24.22000 310 ASP B C 1
ATOM 4817 O O . ASP B 1 264 ? -32.68753 -9.06057 -42.99753 1.000 23.92000 310 ASP B O 1
ATOM 4822 N N . TYR B 1 265 ? -32.93927 -6.87295 -43.47536 1.000 23.76000 311 TYR B N 1
ATOM 4823 C CA . TYR B 1 265 ? -32.85442 -6.39527 -42.10293 1.000 18.31000 311 TYR B CA 1
ATOM 4824 C C . TYR B 1 265 ? -34.13834 -5.75887 -41.61016 1.000 20.63000 311 TYR B C 1
ATOM 4825 O O . TYR B 1 265 ? -34.44107 -5.84858 -40.41856 1.000 17.14000 311 TYR B O 1
ATOM 4834 N N . PHE B 1 266 ? -34.89496 -5.11595 -42.49373 1.000 15.18000 312 PHE B N 1
ATOM 4835 C CA . PHE B 1 266 ? -36.20463 -4.56025 -42.17068 1.000 20.67000 312 PHE B CA 1
ATOM 4836 C C . PHE B 1 266 ? -37.16904 -5.12968 -43.20131 1.000 22.89000 312 PHE B C 1
ATOM 4837 O O . PHE B 1 266 ? -37.37473 -4.54350 -44.27204 1.000 17.83000 312 PHE B O 1
ATOM 4845 N N . PRO B 1 267 ? -37.76897 -6.28885 -42.91167 1.000 26.02000 313 PRO B N 1
ATOM 4846 C CA . PRO B 1 267 ? -38.53946 -7.00307 -43.94548 1.000 29.48000 313 PRO B CA 1
ATOM 4847 C C . PRO B 1 267 ? -39.74007 -6.23257 -44.46272 1.000 26.40000 313 PRO B C 1
ATOM 4848 O O . PRO B 1 267 ? -40.14625 -6.44438 -45.61134 1.000 28.99000 313 PRO B O 1
ATOM 4852 N N . GLU B 1 268 ? -40.31841 -5.33836 -43.65887 1.000 17.83000 314 GLU B N 1
ATOM 4853 C CA . GLU B 1 268 ? -41.44571 -4.53494 -44.11709 1.000 27.87000 314 GLU B CA 1
ATOM 4854 C C . GLU B 1 268 ? -41.07975 -3.58623 -45.25361 1.000 26.52000 314 GLU B C 1
ATOM 4855 O O . GLU B 1 268 ? -41.98111 -2.97882 -45.84258 1.000 17.02000 314 GLU B O 1
ATOM 4861 N N . PHE B 1 269 ? -39.79162 -3.43138 -45.57078 1.000 18.86000 315 PHE B N 1
ATOM 4862 C CA . PHE B 1 269 ? -39.41475 -2.58245 -46.69566 1.000 22.13000 315 PHE B CA 1
ATOM 4863 C C . PHE B 1 269 ? -39.95551 -3.13205 -48.00680 1.000 16.22000 315 PHE B C 1
ATOM 4864 O O . PHE B 1 269 ? -40.22878 -2.36530 -48.93596 1.000 17.35000 315 PHE B O 1
ATOM 4872 N N . ALA B 1 270 ? -40.11798 -4.45410 -48.09702 1.000 17.40000 316 ALA B N 1
ATOM 4873 C CA . ALA B 1 270 ? -40.61450 -5.06226 -49.32657 1.000 23.00000 316 ALA B CA 1
ATOM 4874 C C . ALA B 1 270 ? -42.02520 -4.59555 -49.65887 1.000 29.08000 316 ALA B C 1
ATOM 4875 O O . ALA B 1 270 ? -42.40291 -4.55459 -50.83530 1.000 33.43000 316 ALA B O 1
ATOM 4877 N N . ARG B 1 271 ? -42.81566 -4.24110 -48.64795 1.000 25.05000 317 ARG B N 1
ATOM 4878 C CA . ARG B 1 271 ? -44.16562 -3.73715 -48.85679 1.000 26.77000 317 ARG B CA 1
ATOM 4879 C C . ARG B 1 271 ? -44.23438 -2.21848 -48.85730 1.000 32.49000 317 ARG B C 1
ATOM 4880 O O . ARG B 1 271 ? -45.32077 -1.66013 -49.04095 1.000 32.41000 317 ARG B O 1
ATOM 4888 N N . TYR B 1 272 ? -43.10867 -1.54035 -48.66424 1.000 19.42000 318 TYR B N 1
ATOM 4889 C CA . TYR B 1 272 ? -43.11067 -0.09018 -48.58269 1.000 20.06000 318 TYR B CA 1
ATOM 4890 C C . TYR B 1 272 ? -43.04712 0.52556 -49.97122 1.000 21.26000 318 TYR B C 1
ATOM 4891 O O . TYR B 1 272 ? -42.33104 0.04239 -50.85394 1.000 24.58000 318 TYR B O 1
ATOM 4900 N N . THR B 1 273 ? -43.80125 1.60381 -50.15408 1.000 22.79000 319 THR B N 1
ATOM 4901 C CA . THR B 1 273 ? -43.80366 2.36403 -51.39090 1.000 26.37000 319 THR B CA 1
ATOM 4902 C C . THR B 1 273 ? -43.53973 3.82602 -51.06479 1.000 18.22000 319 THR B C 1
ATOM 4903 O O . THR B 1 273 ? -43.94528 4.32514 -50.01118 1.000 23.48000 319 THR B O 1
ATOM 4907 N N . THR B 1 274 ? -42.84196 4.49994 -51.97371 1.000 17.50000 320 THR B N 1
ATOM 4908 C CA . THR B 1 274 ? -42.47374 5.89275 -51.76193 1.000 20.76000 320 THR B CA 1
ATOM 4909 C C . THR B 1 274 ? -43.73161 6.74128 -51.60245 1.000 29.37000 320 THR B C 1
ATOM 4910 O O . THR B 1 274 ? -44.63380 6.66955 -52.44876 1.000 20.75000 320 THR B O 1
ATOM 4914 N N . PRO B 1 275 ? -43.84003 7.53611 -50.54328 1.000 29.37000 321 PRO B N 1
ATOM 4915 C CA . PRO B 1 275 ? -45.00996 8.40299 -50.39320 1.000 29.48000 321 PRO B CA 1
ATOM 4916 C C . PRO B 1 275 ? -45.02206 9.47625 -51.46821 1.000 38.56000 321 PRO B C 1
ATOM 4917 O O . PRO B 1 275 ? -44.01656 9.74880 -52.12688 1.000 37.19000 321 PRO B O 1
ATOM 4921 N N . GLU B 1 276 ? -46.19261 10.08196 -51.65337 1.000 45.08000 322 GLU B N 1
ATOM 4922 C CA . GLU B 1 276 ? -46.35186 11.06782 -52.71347 1.000 46.67000 322 GLU B CA 1
ATOM 4923 C C . GLU B 1 276 ? -45.89928 12.46407 -52.30519 1.000 48.89000 322 GLU B C 1
ATOM 4924 O O . GLU B 1 276 ? -45.68667 13.31162 -53.18129 1.000 57.96000 322 GLU B O 1
ATOM 4930 N N . ASP B 1 277 ? -45.73512 12.72372 -51.00619 1.000 47.36000 323 ASP B N 1
ATOM 4931 C CA . ASP B 1 277 ? -45.11623 13.97250 -50.57613 1.000 53.42000 323 ASP B CA 1
ATOM 4932 C C . ASP B 1 277 ? -43.61670 13.99065 -50.83135 1.000 47.19000 323 ASP B C 1
ATOM 4933 O O . ASP B 1 277 ? -42.98585 15.03749 -50.64486 1.000 41.84000 323 ASP B O 1
ATOM 4938 N N . ALA B 1 278 ? -43.04435 12.86318 -51.25418 1.000 39.18000 324 ALA B N 1
ATOM 4939 C CA . ALA B 1 278 ? -41.60521 12.76931 -51.45241 1.000 43.76000 324 ALA B CA 1
ATOM 4940 C C . ALA B 1 278 ? -41.13396 13.81751 -52.44985 1.000 46.96000 324 ALA B C 1
ATOM 4941 O O . ALA B 1 278 ? -41.81522 14.11431 -53.43599 1.000 49.59000 324 ALA B O 1
ATOM 4943 N N . THR B 1 279 ? -39.96011 14.38862 -52.17791 1.000 40.39000 325 THR B N 1
ATOM 4944 C CA . THR B 1 279 ? -39.34593 15.40833 -53.02434 1.000 36.60000 325 THR B CA 1
ATOM 4945 C C . THR B 1 279 ? -37.96522 14.91946 -53.44598 1.000 47.02000 325 THR B C 1
ATOM 4946 O O . THR B 1 279 ? -36.94222 15.44252 -52.98090 1.000 36.32000 325 THR B O 1
ATOM 4950 N N . PRO B 1 280 ? -37.90250 13.91382 -54.31859 1.000 48.36000 326 PRO B N 1
ATOM 4951 C CA . PRO B 1 280 ? -36.60618 13.32924 -54.67988 1.000 41.86000 326 PRO B CA 1
ATOM 4952 C C . PRO B 1 280 ? -35.71549 14.33200 -55.39212 1.000 42.21000 326 PRO B C 1
ATOM 4953 O O . PRO B 1 280 ? -36.16804 15.06822 -56.27073 1.000 51.26000 326 PRO B O 1
ATOM 4957 N N . GLU B 1 281 ? -34.43772 14.34690 -55.00398 1.000 41.41000 327 GLU B N 1
ATOM 4958 C CA . GLU B 1 281 ? -33.45993 15.24269 -55.60883 1.000 51.01000 327 GLU B CA 1
ATOM 4959 C C . GLU B 1 281 ? -33.37163 14.98097 -57.11073 1.000 50.48000 327 GLU B C 1
ATOM 4960 O O . GLU B 1 281 ? -33.63889 13.86402 -57.56432 1.000 39.91000 327 GLU B O 1
ATOM 4966 N N . PRO B 1 282 ? -33.04223 15.99873 -57.90436 1.000 50.08000 328 PRO B N 1
ATOM 4967 C CA . PRO B 1 282 ? -32.77944 15.76723 -59.33113 1.000 52.48000 328 PRO B CA 1
ATOM 4968 C C . PRO B 1 282 ? -31.61136 14.80924 -59.51771 1.000 42.44000 328 PRO B C 1
ATOM 4969 O O . PRO B 1 282 ? -30.57031 14.93829 -58.87070 1.000 46.35000 328 PRO B O 1
ATOM 4973 N N . GLY B 1 283 ? -31.80510 13.82537 -60.39697 1.000 42.48000 329 GLY B N 1
ATOM 4974 C CA . GLY B 1 283 ? -30.83054 12.77404 -60.61744 1.000 26.01000 329 GLY B CA 1
ATOM 4975 C C . GLY B 1 283 ? -30.89964 11.62238 -59.63559 1.000 37.41000 329 GLY B C 1
ATOM 4976 O O . GLY B 1 283 ? -30.30509 10.57473 -59.89973 1.000 30.43000 329 GLY B O 1
ATOM 4977 N N . GLU B 1 284 ? -31.62011 11.77782 -58.52493 1.000 35.44000 330 GLU B N 1
ATOM 4978 C CA . GLU B 1 284 ? -31.63469 10.74582 -57.49703 1.000 35.35000 330 GLU B CA 1
ATOM 4979 C C . GLU B 1 284 ? -32.21131 9.44328 -58.04286 1.000 29.12000 330 GLU B C 1
ATOM 4980 O O . GLU B 1 284 ? -33.25102 9.43850 -58.70938 1.000 28.96000 330 GLU B O 1
ATOM 4986 N N . ASP B 1 285 ? -31.52623 8.34187 -57.76424 1.000 22.22000 331 ASP B N 1
ATOM 4987 C CA . ASP B 1 285 ? -32.01695 7.04171 -58.18360 1.000 24.83000 331 ASP B CA 1
ATOM 4988 C C . ASP B 1 285 ? -33.30388 6.70943 -57.43126 1.000 31.56000 331 ASP B C 1
ATOM 4989 O O . ASP B 1 285 ? -33.37610 6.90822 -56.21478 1.000 24.79000 331 ASP B O 1
ATOM 4994 N N . PRO B 1 286 ? -34.33407 6.21780 -58.12801 1.000 27.92000 332 PRO B N 1
ATOM 4995 C CA . PRO B 1 286 ? -35.61392 5.91561 -57.45486 1.000 30.41000 332 PRO B CA 1
ATOM 4996 C C . PRO B 1 286 ? -35.50440 4.86748 -56.36415 1.000 19.59000 332 PRO B C 1
ATOM 4997 O O . PRO B 1 286 ? -36.24945 4.93540 -55.37977 1.000 17.21000 332 PRO B O 1
ATOM 5001 N N . ARG B 1 287 ? -34.61723 3.88086 -56.52099 1.000 19.17000 333 ARG B N 1
ATOM 5002 C CA . ARG B 1 287 ? -34.40890 2.91030 -55.45317 1.000 22.26000 333 ARG B CA 1
ATOM 5003 C C . ARG B 1 287 ? -33.85817 3.58128 -54.20559 1.000 21.54000 333 ARG B C 1
ATOM 5004 O O . ARG B 1 287 ? -34.15011 3.14424 -53.08777 1.000 16.93000 333 ARG B O 1
ATOM 5012 N N . VAL B 1 288 ? -33.05733 4.63577 -54.38064 1.000 18.38000 334 VAL B N 1
ATOM 5013 C CA . VAL B 1 288 ? -32.51372 5.37245 -53.24481 1.000 16.48000 334 VAL B CA 1
ATOM 5014 C C . VAL B 1 288 ? -33.60569 6.19876 -52.58207 1.000 19.52000 334 VAL B C 1
ATOM 5015 O O . VAL B 1 288 ? -33.61566 6.37452 -51.35761 1.000 14.34000 334 VAL B O 1
ATOM 5019 N N . THR B 1 289 ? -34.54132 6.72129 -53.37977 1.000 19.09000 335 THR B N 1
ATOM 5020 C CA . THR B 1 289 ? -35.63512 7.51371 -52.82786 1.000 18.72000 335 THR B CA 1
ATOM 5021 C C . THR B 1 289 ? -36.52357 6.66340 -51.92903 1.000 15.66000 335 THR B C 1
ATOM 5022 O O . THR B 1 289 ? -36.85581 7.06175 -50.80645 1.000 10.09000 335 THR B O 1
ATOM 5026 N N . ARG B 1 290 ? -36.90711 5.47576 -52.40055 1.000 12.34000 336 ARG B N 1
ATOM 5027 C CA . ARG B 1 290 ? -37.74021 4.60182 -51.58178 1.000 22.17000 336 ARG B CA 1
ATOM 5028 C C . ARG B 1 290 ? -37.01260 4.17726 -50.30827 1.000 23.26000 336 ARG B C 1
ATOM 5029 O O . ARG B 1 290 ? -37.61970 4.11275 -49.23193 1.000 22.12000 336 ARG B O 1
ATOM 5037 N N . ALA B 1 291 ? -35.70536 3.91310 -50.40630 1.000 18.14000 337 ALA B N 1
ATOM 5038 C CA . ALA B 1 291 ? -34.92433 3.51893 -49.23497 1.000 14.08000 337 ALA B CA 1
ATOM 5039 C C . ALA B 1 291 ? -34.89173 4.62283 -48.18698 1.000 13.67000 337 ALA B C 1
ATOM 5040 O O . ALA B 1 291 ? -35.17801 4.38527 -47.00755 1.000 16.98000 337 ALA B O 1
ATOM 5042 N N . LYS B 1 292 ? -34.51775 5.83721 -48.59321 1.000 7.69000 338 LYS B N 1
ATOM 5043 C CA . LYS B 1 292 ? -34.33370 6.89915 -47.61155 1.000 12.62000 338 LYS B CA 1
ATOM 5044 C C . LYS B 1 292 ? -35.66066 7.37813 -47.04758 1.000 20.69000 338 LYS B C 1
ATOM 5045 O O . LYS B 1 292 ? -35.72729 7.78029 -45.87764 1.000 9.68000 338 LYS B O 1
ATOM 5051 N N . TYR B 1 293 ? -36.72711 7.33857 -47.84559 1.000 6.44000 339 TYR B N 1
ATOM 5052 C CA . TYR B 1 293 ? -38.02386 7.70069 -47.29014 1.000 8.64000 339 TYR B CA 1
ATOM 5053 C C . TYR B 1 293 ? -38.57359 6.61287 -46.38298 1.000 9.89000 339 TYR B C 1
ATOM 5054 O O . TYR B 1 293 ? -39.28353 6.92487 -45.42176 1.000 19.22000 339 TYR B O 1
ATOM 5063 N N . PHE B 1 294 ? -38.23524 5.34756 -46.64116 1.000 8.47000 340 PHE B N 1
ATOM 5064 C CA . PHE B 1 294 ? -38.63058 4.29119 -45.71802 1.000 11.96000 340 PHE B CA 1
ATOM 5065 C C . PHE B 1 294 ? -38.01317 4.52492 -44.35248 1.000 18.94000 340 PHE B C 1
ATOM 5066 O O . PHE B 1 294 ? -38.69565 4.44588 -43.32463 1.000 15.69000 340 PHE B O 1
ATOM 5074 N N . ILE B 1 295 ? -36.71065 4.81193 -44.33369 1.000 13.86000 341 ILE B N 1
ATOM 5075 C CA . ILE B 1 295 ? -36.00233 5.08469 -43.09065 1.000 11.14000 341 ILE B CA 1
ATOM 5076 C C . ILE B 1 295 ? -36.59671 6.30257 -42.39926 1.000 14.81000 341 ILE B C 1
ATOM 5077 O O . ILE B 1 295 ? -36.84924 6.28339 -41.18794 1.000 17.66000 341 ILE B O 1
ATOM 5082 N N . ARG B 1 296 ? -36.84302 7.37547 -43.15695 1.000 9.67000 342 ARG B N 1
ATOM 5083 C CA . ARG B 1 296 ? -37.52678 8.53487 -42.59348 1.000 13.70000 342 ARG B CA 1
ATOM 5084 C C . ARG B 1 296 ? -38.84753 8.13226 -41.94670 1.000 17.36000 342 ARG B C 1
ATOM 5085 O O . ARG B 1 296 ? -39.13016 8.50293 -40.80252 1.000 17.78000 342 ARG B O 1
ATOM 5093 N N . ASP B 1 297 ? -39.66365 7.35519 -42.66374 1.000 18.17000 343 ASP B N 1
ATOM 5094 C CA . ASP B 1 297 ? -40.99839 7.01856 -42.18072 1.000 20.72000 343 ASP B CA 1
ATOM 5095 C C . ASP B 1 297 ? -40.97069 6.07833 -40.98336 1.000 18.45000 343 ASP B C 1
ATOM 5096 O O . ASP B 1 297 ? -41.95339 6.02346 -40.23547 1.000 17.82000 343 ASP B O 1
ATOM 5101 N N . GLU B 1 298 ? -39.87906 5.33685 -40.78531 1.000 14.16000 344 GLU B N 1
ATOM 5102 C CA . GLU B 1 298 ? -39.75244 4.52601 -39.57859 1.000 19.33000 344 GLU B CA 1
ATOM 5103 C C . GLU B 1 298 ? -39.71534 5.40065 -38.32966 1.000 12.01000 344 GLU B C 1
ATOM 5104 O O . GLU B 1 298 ? -40.26867 5.03120 -37.28619 1.000 13.27000 344 GLU B O 1
ATOM 5110 N N . PHE B 1 299 ? -39.07166 6.56799 -38.41797 1.000 9.74000 345 PHE B N 1
ATOM 5111 C CA . PHE B 1 299 ? -39.06486 7.50356 -37.29723 1.000 11.78000 345 PHE B CA 1
ATOM 5112 C C . PHE B 1 299 ? -40.36336 8.29796 -37.22620 1.000 15.37000 345 PHE B C 1
ATOM 5113 O O . PHE B 1 299 ? -40.84356 8.60854 -36.13158 1.000 15.43000 345 PHE B O 1
ATOM 5121 N N . LEU B 1 300 ? -40.94386 8.64040 -38.37796 1.000 16.87000 346 LEU B N 1
ATOM 5122 C CA . LEU B 1 300 ? -42.19027 9.39613 -38.36732 1.000 18.17000 346 LEU B CA 1
ATOM 5123 C C . LEU B 1 300 ? -43.34902 8.53783 -37.88457 1.000 17.66000 346 LEU B C 1
ATOM 5124 O O . LEU B 1 300 ? -44.33338 9.06458 -37.35902 1.000 22.75000 346 LEU B O 1
ATOM 5129 N N . ARG B 1 301 ? -43.24282 7.21939 -38.04596 1.000 15.96000 347 ARG B N 1
ATOM 5130 C CA . ARG B 1 301 ? -44.21092 6.31465 -37.44217 1.000 13.14000 347 ARG B CA 1
ATOM 5131 C C . ARG B 1 301 ? -44.18561 6.42527 -35.92334 1.000 20.34000 347 ARG B C 1
ATOM 5132 O O . ARG B 1 301 ? -45.23207 6.35995 -35.26946 1.000 18.91000 347 ARG B O 1
ATOM 5140 N N . ILE B 1 302 ? -42.99757 6.60896 -35.34390 1.000 14.58000 348 ILE B N 1
ATOM 5141 C CA . ILE B 1 302 ? -42.89214 6.75324 -33.89518 1.000 16.49000 348 ILE B CA 1
ATOM 5142 C C . ILE B 1 302 ? -43.47756 8.08752 -33.44640 1.000 14.08000 348 ILE B C 1
ATOM 5143 O O . ILE B 1 302 ? -44.26766 8.14978 -32.49766 1.000 21.86000 348 ILE B O 1
ATOM 5148 N N . SER B 1 303 ? -43.12097 9.17092 -34.13624 1.000 14.48000 349 SER B N 1
ATOM 5149 C CA . SER B 1 303 ? -43.49734 10.51009 -33.69965 1.000 20.39000 349 SER B CA 1
ATOM 5150 C C . SER B 1 303 ? -44.95090 10.86955 -33.99210 1.000 26.27000 349 SER B C 1
ATOM 5151 O O . SER B 1 303 ? -45.42630 11.89219 -33.48599 1.000 30.40000 349 SER B O 1
ATOM 5154 N N . THR B 1 304 ? -45.65923 10.08586 -34.80656 1.000 24.83000 350 THR B N 1
ATOM 5155 C CA . THR B 1 304 ? -47.08605 10.30216 -35.00995 1.000 33.04000 350 THR B CA 1
ATOM 5156 C C . THR B 1 304 ? -47.94836 9.44509 -34.09534 1.000 35.49000 350 THR B C 1
ATOM 5157 O O . THR B 1 304 ? -49.10462 9.80310 -33.84340 1.000 43.74000 350 THR B O 1
ATOM 5161 N N . ALA B 1 305 ? -47.41045 8.33490 -33.58822 1.000 40.92000 351 ALA B N 1
ATOM 5162 C CA . ALA B 1 305 ? -48.12785 7.48718 -32.64715 1.000 42.87000 351 ALA B CA 1
ATOM 5163 C C . ALA B 1 305 ? -48.19737 8.08190 -31.24550 1.000 50.12000 351 ALA B C 1
ATOM 5164 O O . ALA B 1 305 ? -49.00086 7.61147 -30.43201 1.000 57.66000 351 ALA B O 1
ATOM 5166 N N . SER B 1 306 ? -47.39500 9.10123 -30.94851 1.000 51.09000 352 SER B N 1
ATOM 5167 C CA . SER B 1 306 ? -47.35721 9.73112 -29.63655 1.000 45.99000 352 SER B CA 1
ATOM 5168 C C . SER B 1 306 ? -47.72376 11.20630 -29.74356 1.000 54.42000 352 SER B C 1
ATOM 5169 O O . SER B 1 306 ? -47.77500 11.78597 -30.83248 1.000 43.59000 352 SER B O 1
ATOM 5172 N N . GLY B 1 307 ? -47.97213 11.81112 -28.58404 1.000 52.76000 353 GLY B N 1
ATOM 5173 C CA . GLY B 1 307 ? -48.34376 13.21269 -28.50969 1.000 51.54000 353 GLY B CA 1
ATOM 5174 C C . GLY B 1 307 ? -49.80596 13.45041 -28.82822 1.000 55.40000 353 GLY B C 1
ATOM 5175 O O . GLY B 1 307 ? -50.62798 12.54137 -28.71330 1.000 49.66000 353 GLY B O 1
ATOM 5176 N N . TYR B 1 312 ? -43.65463 18.29916 -32.30509 1.000 47.39000 358 TYR B N 1
ATOM 5177 C CA . TYR B 1 312 ? -43.58875 18.00524 -33.73251 1.000 57.71000 358 TYR B CA 1
ATOM 5178 C C . TYR B 1 312 ? -42.14893 17.70190 -34.14766 1.000 48.82000 358 TYR B C 1
ATOM 5179 O O . TYR B 1 312 ? -41.20679 18.29943 -33.62579 1.000 50.71000 358 TYR B O 1
ATOM 5188 N N . CYS B 1 313 ? -41.98909 16.76638 -35.08201 1.000 43.73000 359 CYS B N 1
ATOM 5189 C CA . CYS B 1 313 ? -40.68305 16.29692 -35.53076 1.000 37.63000 359 CYS B CA 1
ATOM 5190 C C . CYS B 1 313 ? -40.42431 16.76194 -36.95908 1.000 39.29000 359 CYS B C 1
ATOM 5191 O O . CYS B 1 313 ? -41.24046 16.51339 -37.85358 1.000 44.04000 359 CYS B O 1
ATOM 5194 N N . TYR B 1 314 ? -39.27865 17.41582 -37.17203 1.000 29.42000 360 TYR B N 1
ATOM 5195 C CA . TYR B 1 314 ? -38.91506 17.98466 -38.46875 1.000 38.51000 360 TYR B CA 1
ATOM 5196 C C . TYR B 1 314 ? -37.78384 17.18225 -39.10059 1.000 24.33000 360 TYR B C 1
ATOM 5197 O O . TYR B 1 314 ? -36.61749 17.34511 -38.71070 1.000 22.00000 360 TYR B O 1
ATOM 5206 N N . PRO B 1 315 ? -38.06035 16.32997 -40.08434 1.000 28.74000 361 PRO B N 1
ATOM 5207 C CA . PRO B 1 315 ? -36.99991 15.50324 -40.66603 1.000 19.49000 361 PRO B CA 1
ATOM 5208 C C . PRO B 1 315 ? -36.18562 16.24215 -41.71582 1.000 28.85000 361 PRO B C 1
ATOM 5209 O O . PRO B 1 315 ? -36.67284 17.13402 -42.41457 1.000 27.81000 361 PRO B O 1
ATOM 5213 N N . HIS B 1 316 ? -34.91771 15.84767 -41.81297 1.000 21.82000 362 HIS B N 1
ATOM 5214 C CA . HIS B 1 316 ? -33.99018 16.38343 -42.79982 1.000 16.68000 362 HIS B CA 1
ATOM 5215 C C . HIS B 1 316 ? -33.06346 15.27158 -43.25371 1.000 22.92000 362 HIS B C 1
ATOM 5216 O O . HIS B 1 316 ? -32.51060 14.54645 -42.42071 1.000 20.54000 362 HIS B O 1
ATOM 5223 N N . PHE B 1 317 ? -32.88291 15.15044 -44.56381 1.000 17.90000 363 PHE B N 1
ATOM 5224 C CA . PHE B 1 317 ? -31.84221 14.29001 -45.10647 1.000 20.50000 363 PHE B CA 1
ATOM 5225 C C . PHE B 1 317 ? -30.53420 15.07006 -45.13010 1.000 14.61000 363 PHE B C 1
ATOM 5226 O O . PHE B 1 317 ? -30.45881 16.14205 -45.73881 1.000 31.15000 363 PHE B O 1
ATOM 5234 N N . THR B 1 318 ? -29.50938 14.54852 -44.46216 1.000 13.32000 364 THR B N 1
ATOM 5235 C CA . THR B 1 318 ? -28.25652 15.26908 -44.31335 1.000 10.37000 364 THR B CA 1
ATOM 5236 C C . THR B 1 318 ? -27.07693 14.38439 -44.67847 1.000 15.00000 364 THR B C 1
ATOM 5237 O O . THR B 1 318 ? -27.16324 13.15439 -44.70422 1.000 14.25000 364 THR B O 1
ATOM 5241 N N . CYS B 1 319 ? -25.96148 15.04834 -44.95170 1.000 15.13000 365 CYS B N 1
ATOM 5242 C CA . CYS B 1 319 ? -24.65703 14.40977 -45.08104 1.000 14.35000 365 CYS B CA 1
ATOM 5243 C C . CYS B 1 319 ? -23.71653 15.29120 -44.26868 1.000 17.64000 365 CYS B C 1
ATOM 5244 O O . CYS B 1 319 ? -23.34679 16.38360 -44.71089 1.000 16.01000 365 CYS B O 1
ATOM 5247 N N . ALA B 1 320 ? -23.35759 14.83528 -43.06662 1.000 14.80000 366 ALA B N 1
ATOM 5248 C CA . ALA B 1 320 ? -22.68374 15.71783 -42.11996 1.000 12.90000 366 ALA B CA 1
ATOM 5249 C C . ALA B 1 320 ? -21.27111 16.07932 -42.54893 1.000 11.63000 366 ALA B C 1
ATOM 5250 O O . ALA B 1 320 ? -20.73347 17.07913 -42.06787 1.000 15.91000 366 ALA B O 1
ATOM 5252 N N . VAL B 1 321 ? -20.64401 15.28971 -43.42468 1.000 10.86000 367 VAL B N 1
ATOM 5253 C CA . VAL B 1 321 ? -19.31376 15.65497 -43.90577 1.000 21.66000 367 VAL B CA 1
ATOM 5254 C C . VAL B 1 321 ? -19.36641 16.61990 -45.07621 1.000 23.59000 367 VAL B C 1
ATOM 5255 O O . VAL B 1 321 ? -18.30751 17.04488 -45.55980 1.000 23.10000 367 VAL B O 1
ATOM 5259 N N . ASP B 1 322 ? -20.56415 16.98037 -45.54374 1.000 19.48000 368 ASP B N 1
ATOM 5260 C CA . ASP B 1 322 ? -20.74914 17.93894 -46.63177 1.000 22.22000 368 ASP B CA 1
ATOM 5261 C C . ASP B 1 322 ? -21.13755 19.28187 -46.02571 1.000 19.60000 368 ASP B C 1
ATOM 5262 O O . ASP B 1 322 ? -22.29061 19.48416 -45.63051 1.000 19.00000 368 ASP B O 1
ATOM 5267 N N . THR B 1 323 ? -20.17893 20.20400 -45.98432 1.000 14.73000 369 THR B N 1
ATOM 5268 C CA . THR B 1 323 ? -20.42263 21.50891 -45.38234 1.000 20.54000 369 THR B CA 1
ATOM 5269 C C . THR B 1 323 ? -21.61723 22.21459 -46.01899 1.000 26.13000 369 THR B C 1
ATOM 5270 O O . THR B 1 323 ? -22.43952 22.81264 -45.31415 1.000 25.19000 369 THR B O 1
ATOM 5274 N N . GLU B 1 324 ? -21.74586 22.14545 -47.34670 1.000 30.10000 370 GLU B N 1
ATOM 5275 C CA . GLU B 1 324 ? -22.83373 22.86860 -48.00103 1.000 29.60000 370 GLU B CA 1
ATOM 5276 C C . GLU B 1 324 ? -24.19064 22.25210 -47.68384 1.000 23.69000 370 GLU B C 1
ATOM 5277 O O . GLU B 1 324 ? -25.17553 22.97623 -47.49443 1.000 19.35000 370 GLU B O 1
ATOM 5283 N N . ASN B 1 325 ? -24.26484 20.92086 -47.62142 1.000 21.51000 371 ASN B N 1
ATOM 5284 C CA . ASN B 1 325 ? -25.50428 20.27594 -47.20210 1.000 24.40000 371 ASN B CA 1
ATOM 5285 C C . ASN B 1 325 ? -25.89194 20.70400 -45.79149 1.000 20.76000 371 ASN B C 1
ATOM 5286 O O . ASN B 1 325 ? -27.06554 20.98097 -45.51864 1.000 22.74000 371 ASN B O 1
ATOM 5291 N N . ILE B 1 326 ? -24.91379 20.79122 -44.88647 1.000 25.36000 372 ILE B N 1
ATOM 5292 C CA . ILE B 1 326 ? -25.22156 21.11905 -43.49798 1.000 18.02000 372 ILE B CA 1
ATOM 5293 C C . ILE B 1 326 ? -25.59258 22.59147 -43.35727 1.000 22.29000 372 ILE B C 1
ATOM 5294 O O . ILE B 1 326 ? -26.49363 22.94315 -42.58610 1.000 20.77000 372 ILE B O 1
ATOM 5299 N N . ARG B 1 327 ? -24.91429 23.47631 -44.09454 1.000 21.62000 373 ARG B N 1
ATOM 5300 C CA . ARG B 1 327 ? -25.28616 24.89164 -44.07094 1.000 22.75000 373 ARG B CA 1
ATOM 5301 C C . ARG B 1 327 ? -26.74342 25.07879 -44.46930 1.000 30.63000 373 ARG B C 1
ATOM 5302 O O . ARG B 1 327 ? -27.50500 25.77062 -43.78322 1.000 21.17000 373 ARG B O 1
ATOM 5310 N N . ARG B 1 328 ? -27.14784 24.45103 -45.57671 1.000 21.18000 374 ARG B N 1
ATOM 5311 C CA . ARG B 1 328 ? -28.52273 24.55881 -46.05319 1.000 26.14000 374 ARG B CA 1
ATOM 5312 C C . ARG B 1 328 ? -29.50296 23.96797 -45.04699 1.000 26.75000 374 ARG B C 1
ATOM 5313 O O . ARG B 1 328 ? -30.52573 24.58206 -44.72303 1.000 21.43000 374 ARG B O 1
ATOM 5321 N N . VAL B 1 329 ? -29.20469 22.76953 -44.54055 1.000 28.74000 375 VAL B N 1
ATOM 5322 C CA . VAL B 1 329 ? -30.09944 22.12750 -43.58125 1.000 25.20000 375 VAL B CA 1
ATOM 5323 C C . VAL B 1 329 ? -30.20564 22.95651 -42.30551 1.000 26.93000 375 VAL B C 1
ATOM 5324 O O . VAL B 1 329 ? -31.29527 23.11598 -41.74302 1.000 26.68000 375 VAL B O 1
ATOM 5328 N N . PHE B 1 330 ? -29.08699 23.51812 -41.83926 1.000 21.06000 376 PHE B N 1
ATOM 5329 C CA . PHE B 1 330 ? -29.12395 24.25466 -40.57798 1.000 24.87000 376 PHE B CA 1
ATOM 5330 C C . PHE B 1 330 ? -29.89296 25.56144 -40.71555 1.000 30.02000 376 PHE B C 1
ATOM 5331 O O . PHE B 1 330 ? -30.56681 25.99115 -39.77214 1.000 29.08000 376 PHE B O 1
ATOM 5339 N N . ASN B 1 331 ? -29.79977 26.21447 -41.87630 1.000 30.23000 377 ASN B N 1
ATOM 5340 C CA . ASN B 1 331 ? -30.61498 27.40307 -42.10902 1.000 33.48000 377 ASN B CA 1
ATOM 5341 C C . ASN B 1 331 ? -32.09758 27.06201 -42.05121 1.000 31.29000 377 ASN B C 1
ATOM 5342 O O . ASN B 1 331 ? -32.90098 27.84188 -41.52768 1.000 35.92000 377 ASN B O 1
ATOM 5347 N N . ASP B 1 332 ? -32.47680 25.89195 -42.57382 1.000 33.94000 378 ASP B N 1
ATOM 5348 C CA . ASP B 1 332 ? -33.84196 25.41258 -42.39046 1.000 35.46000 378 ASP B CA 1
ATOM 5349 C C . ASP B 1 332 ? -34.14639 25.18662 -40.91375 1.000 40.37000 378 ASP B C 1
ATOM 5350 O O . ASP B 1 332 ? -35.26218 25.45763 -40.45381 1.000 41.53000 378 ASP B O 1
ATOM 5355 N N . CYS B 1 333 ? -33.15829 24.70504 -40.15083 1.000 37.83000 379 CYS B N 1
ATOM 5356 C CA . CYS B 1 333 ? -33.34516 24.53059 -38.71259 1.000 40.11000 379 CYS B CA 1
ATOM 5357 C C . CYS B 1 333 ? -33.53601 25.86690 -38.01138 1.000 36.11000 379 CYS B C 1
ATOM 5358 O O . CYS B 1 333 ? -34.39549 25.99358 -37.13121 1.000 34.42000 379 CYS B O 1
ATOM 5361 N N . ARG B 1 334 ? -32.72862 26.86816 -38.36940 1.000 31.39000 380 ARG B N 1
ATOM 5362 C CA . ARG B 1 334 ? -32.87233 28.18044 -37.74992 1.000 39.10000 380 ARG B CA 1
ATOM 5363 C C . ARG B 1 334 ? -34.24128 28.77481 -38.04020 1.000 41.97000 380 ARG B C 1
ATOM 5364 O O . ARG B 1 334 ? -34.81341 29.47177 -37.19500 1.000 45.96000 380 ARG B O 1
ATOM 5372 N N . ASP B 1 335 ? -34.78323 28.50959 -39.23098 1.000 47.44000 381 ASP B N 1
ATOM 5373 C CA . ASP B 1 335 ? -36.15304 28.91652 -39.52046 1.000 49.45000 381 ASP B CA 1
ATOM 5374 C C . ASP B 1 335 ? -37.12836 28.23555 -38.57177 1.000 46.24000 381 ASP B C 1
ATOM 5375 O O . ASP B 1 335 ? -38.00824 28.88533 -37.99694 1.000 45.98000 381 ASP B O 1
ATOM 5380 N N . ILE B 1 336 ? -36.98130 26.92018 -38.39532 1.000 37.86000 382 ILE B N 1
ATOM 5381 C CA . ILE B 1 336 ? -37.85826 26.17463 -37.49455 1.000 43.56000 382 ILE B CA 1
ATOM 5382 C C . ILE B 1 336 ? -37.75615 26.72521 -36.07663 1.000 37.77000 382 ILE B C 1
ATOM 5383 O O . ILE B 1 336 ? -38.76709 26.92855 -35.39306 1.000 39.04000 382 ILE B O 1
ATOM 5388 N N . ILE B 1 337 ? -36.52853 26.97916 -35.61831 1.000 36.88000 383 ILE B N 1
ATOM 5389 C CA . ILE B 1 337 ? -36.32110 27.51451 -34.27578 1.000 44.21000 383 ILE B CA 1
ATOM 5390 C C . ILE B 1 337 ? -36.88911 28.92495 -34.16733 1.000 54.10000 383 ILE B C 1
ATOM 5391 O O . ILE B 1 337 ? -37.50542 29.28681 -33.15740 1.000 54.05000 383 ILE B O 1
ATOM 5396 N N . GLN B 1 338 ? -36.69702 29.74119 -35.20733 1.000 49.49000 384 GLN B N 1
ATOM 5397 C CA . GLN B 1 338 ? -37.19114 31.11480 -35.17810 1.000 52.92000 384 GLN B CA 1
ATOM 5398 C C . GLN B 1 338 ? -38.70871 31.15553 -35.04513 1.000 64.71000 384 GLN B C 1
ATOM 5399 O O . GLN B 1 338 ? -39.25084 31.95506 -34.27367 1.000 68.17000 384 GLN B O 1
ATOM 5405 N N . ARG B 1 339 ? -39.41064 30.28987 -35.78071 1.000 64.73000 385 ARG B N 1
ATOM 5406 C CA . ARG B 1 339 ? -40.87001 30.31975 -35.77128 1.000 54.74000 385 ARG B CA 1
ATOM 5407 C C . ARG B 1 339 ? -41.42625 29.92541 -34.40951 1.000 60.72000 385 ARG B C 1
ATOM 5408 O O . ARG B 1 339 ? -42.46705 30.44082 -33.98318 1.000 67.39000 385 ARG B O 1
ATOM 5416 N N . MET B 1 340 ? -40.75126 29.01057 -33.71349 1.000 64.38000 386 MET B N 1
ATOM 5417 C CA . MET B 1 340 ? -41.20677 28.58514 -32.39593 1.000 63.37000 386 MET B CA 1
ATOM 5418 C C . MET B 1 340 ? -40.75483 29.52844 -31.28845 1.000 68.49000 386 MET B C 1
ATOM 5419 O O . MET B 1 340 ? -41.36072 29.53456 -30.21011 1.000 73.96000 386 MET B O 1
ATOM 5424 N N . HIS B 1 341 ? -39.71910 30.32584 -31.53359 1.000 67.55000 387 HIS B N 1
ATOM 5425 C CA . HIS B 1 341 ? -39.14520 31.19565 -30.51281 1.000 69.26000 387 HIS B CA 1
ATOM 5426 C C . HIS B 1 341 ? -40.15033 32.24469 -30.04218 1.000 63.10000 387 HIS B C 1
ATOM 5427 O O . HIS B 1 341 ? -40.05004 33.42083 -30.38961 1.000 64.74000 387 HIS B O 1
ATOM 5434 N N . ARG C 1 6 ? -21.61448 -16.72392 -7.00402 1.000 50.45000 38 ARG C N 1
ATOM 5435 C CA . ARG C 1 6 ? -20.77752 -17.27798 -5.94473 1.000 60.42000 38 ARG C CA 1
ATOM 5436 C C . ARG C 1 6 ? -20.35033 -18.71418 -6.25476 1.000 53.10000 38 ARG C C 1
ATOM 5437 O O . ARG C 1 6 ? -19.42870 -19.24244 -5.62793 1.000 48.22000 38 ARG C O 1
ATOM 5445 N N . ALA C 1 7 ? -21.02021 -19.33127 -7.22732 1.000 49.07000 39 ALA C N 1
ATOM 5446 C CA . ALA C 1 7 ? -20.73618 -20.71627 -7.58579 1.000 45.19000 39 ALA C CA 1
ATOM 5447 C C . ALA C 1 7 ? -19.32449 -20.85851 -8.14304 1.000 44.68000 39 ALA C C 1
ATOM 5448 O O . ALA C 1 7 ? -18.93906 -20.14720 -9.07575 1.000 39.12000 39 ALA C O 1
ATOM 5450 N N . THR C 1 8 ? -18.55606 -21.78325 -7.56846 1.000 37.46000 40 THR C N 1
ATOM 5451 C CA . THR C 1 8 ? -17.17909 -22.04099 -7.97264 1.000 32.86000 40 THR C CA 1
ATOM 5452 C C . THR C 1 8 ? -17.08807 -23.39464 -8.66425 1.000 29.68000 40 THR C C 1
ATOM 5453 O O . THR C 1 8 ? -17.60396 -24.39411 -8.15347 1.000 24.32000 40 THR C O 1
ATOM 5457 N N . HIS C 1 9 ? -16.42734 -23.42397 -9.81785 1.000 24.46000 41 HIS C N 1
ATOM 5458 C CA . HIS C 1 9 ? -16.16774 -24.65447 -10.55240 1.000 21.95000 41 HIS C CA 1
ATOM 5459 C C . HIS C 1 9 ? -14.66604 -24.89719 -10.58523 1.000 19.37000 41 HIS C C 1
ATOM 5460 O O . HIS C 1 9 ? -13.90053 -24.02896 -11.01848 1.000 23.45000 41 HIS C O 1
ATOM 5467 N N . ARG C 1 10 ? -14.25174 -26.07037 -10.12103 1.000 18.66000 42 ARG C N 1
ATOM 5468 C CA . ARG C 1 10 ? -12.86064 -26.49313 -10.18916 1.000 13.82000 42 ARG C CA 1
ATOM 5469 C C . ARG C 1 10 ? -12.66294 -27.32388 -11.45002 1.000 16.87000 42 ARG C C 1
ATOM 5470 O O . ARG C 1 10 ? -13.29838 -28.37110 -11.61397 1.000 16.36000 42 ARG C O 1
ATOM 5478 N N . LEU C 1 11 ? -11.79643 -26.85108 -12.34307 1.000 16.89000 43 LEU C N 1
ATOM 5479 C CA . LEU C 1 11 ? -11.49300 -27.53851 -13.59224 1.000 14.72000 43 LEU C CA 1
ATOM 5480 C C . LEU C 1 11 ? -10.04164 -27.99177 -13.56336 1.000 13.44000 43 LEU C C 1
ATOM 5481 O O . LEU C 1 11 ? -9.12730 -27.16297 -13.51042 1.000 13.97000 43 LEU C O 1
ATOM 5486 N N . LEU C 1 12 ? -9.83780 -29.30383 -13.61136 1.000 14.37000 44 LEU C N 1
ATOM 5487 C CA . LEU C 1 12 ? -8.51762 -29.90816 -13.52451 1.000 10.72000 44 LEU C CA 1
ATOM 5488 C C . LEU C 1 12 ? -7.99308 -30.18590 -14.92694 1.000 13.49000 44 LEU C C 1
ATOM 5489 O O . LEU C 1 12 ? -8.61082 -30.93737 -15.68924 1.000 13.85000 44 LEU C O 1
ATOM 5494 N N . LEU C 1 13 ? -6.85580 -29.58712 -15.26243 1.000 10.84000 45 LEU C N 1
ATOM 5495 C CA . LEU C 1 13 ? -6.18386 -29.87567 -16.52018 1.000 11.85000 45 LEU C CA 1
ATOM 5496 C C . LEU C 1 13 ? -5.29262 -31.09598 -16.33581 1.000 9.44000 45 LEU C C 1
ATOM 5497 O O . LEU C 1 13 ? -4.44786 -31.12683 -15.43453 1.000 12.04000 45 LEU C O 1
ATOM 5502 N N . LEU C 1 14 ? -5.49261 -32.09757 -17.18116 1.000 10.75000 46 LEU C N 1
ATOM 5503 C CA . LEU C 1 14 ? -4.64960 -33.27672 -17.22728 1.000 11.71000 46 LEU C CA 1
ATOM 5504 C C . LEU C 1 14 ? -4.12457 -33.44838 -18.64123 1.000 11.54000 46 LEU C C 1
ATOM 5505 O O . LEU C 1 14 ? -4.67335 -32.90190 -19.60080 1.000 15.80000 46 LEU C O 1
ATOM 5510 N N . GLY C 1 15 ? -3.05823 -34.21401 -18.75226 1.000 11.59000 47 GLY C N 1
ATOM 5511 C CA . GLY C 1 15 ? -2.41954 -34.49456 -20.02046 1.000 8.71000 47 GLY C CA 1
ATOM 5512 C C . GLY C 1 15 ? -0.93093 -34.63807 -19.81774 1.000 8.11000 47 GLY C C 1
ATOM 5513 O O . GLY C 1 15 ? -0.37024 -34.24193 -18.79883 1.000 13.51000 47 GLY C O 1
ATOM 5514 N N . ALA C 1 16 ? -0.27502 -35.22255 -20.81601 1.000 12.38000 48 ALA C N 1
ATOM 5515 C CA . ALA C 1 16 ? 1.15487 -35.47551 -20.71534 1.000 14.48000 48 ALA C CA 1
ATOM 5516 C C . ALA C 1 16 ? 1.93506 -34.16095 -20.74624 1.000 14.48000 48 ALA C C 1
ATOM 5517 O O . ALA C 1 16 ? 1.39211 -33.08777 -21.01824 1.000 12.84000 48 ALA C O 1
ATOM 5519 N N . GLY C 1 17 ? 3.23002 -34.25698 -20.45849 1.000 11.66000 49 GLY C N 1
ATOM 5520 C CA . GLY C 1 17 ? 4.07404 -33.07789 -20.52192 1.000 13.35000 49 GLY C CA 1
ATOM 5521 C C . GLY C 1 17 ? 4.06592 -32.47963 -21.91752 1.000 14.03000 49 GLY C C 1
ATOM 5522 O O . GLY C 1 17 ? 4.05893 -33.19501 -22.92145 1.000 9.40000 49 GLY C O 1
ATOM 5523 N N . GLU C 1 18 ? 4.03149 -31.14851 -21.97388 1.000 13.62000 50 GLU C N 1
ATOM 5524 C CA . GLU C 1 18 ? 4.08447 -30.37983 -23.21542 1.000 8.21000 50 GLU C CA 1
ATOM 5525 C C . GLU C 1 18 ? 2.84571 -30.55853 -24.08138 1.000 6.66000 50 GLU C C 1
ATOM 5526 O O . GLU C 1 18 ? 2.90760 -30.35436 -25.29765 1.000 15.41000 50 GLU C O 1
ATOM 5532 N N . SER C 1 19 ? 1.70383 -30.92393 -23.49669 1.000 7.75000 51 SER C N 1
ATOM 5533 C CA . SER C 1 19 ? 0.49521 -31.01613 -24.30804 1.000 10.08000 51 SER C CA 1
ATOM 5534 C C . SER C 1 19 ? -0.16386 -29.65435 -24.50434 1.000 8.65000 51 SER C C 1
ATOM 5535 O O . SER C 1 19 ? -0.82714 -29.43449 -25.52527 1.000 8.97000 51 SER C O 1
ATOM 5538 N N . GLY C 1 20 ? 0.02033 -28.73198 -23.56015 1.000 12.58000 52 GLY C N 1
ATOM 5539 C CA . GLY C 1 20 ? -0.55444 -27.40614 -23.66422 1.000 8.56000 52 GLY C CA 1
ATOM 5540 C C . GLY C 1 20 ? -1.32427 -26.96184 -22.43503 1.000 11.03000 52 GLY C C 1
ATOM 5541 O O . GLY C 1 20 ? -2.06860 -25.97815 -22.49320 1.000 11.25000 52 GLY C O 1
ATOM 5542 N N . LYS C 1 21 ? -1.14245 -27.66003 -21.31033 1.000 7.26000 53 LYS C N 1
ATOM 5543 C CA . LYS C 1 21 ? -1.98872 -27.41808 -20.14331 1.000 12.29000 53 LYS C CA 1
ATOM 5544 C C . LYS C 1 21 ? -1.74474 -26.03319 -19.55828 1.000 13.81000 53 LYS C C 1
ATOM 5545 O O . LYS C 1 21 ? -2.68927 -25.27043 -19.32000 1.000 10.92000 53 LYS C O 1
ATOM 5551 N N . SER C 1 22 ? -0.48158 -25.69783 -19.29617 1.000 11.31000 54 SER C N 1
ATOM 5552 C CA . SER C 1 22 ? -0.18752 -24.38180 -18.74456 1.000 10.65000 54 SER C CA 1
ATOM 5553 C C . SER C 1 22 ? -0.50568 -23.27453 -19.74094 1.000 12.97000 54 SER C C 1
ATOM 5554 O O . SER C 1 22 ? -0.85329 -22.16058 -19.33364 1.000 12.57000 54 SER C O 1
ATOM 5557 N N . THR C 1 23 ? -0.39326 -23.55292 -21.04205 1.000 10.93000 55 THR C N 1
ATOM 5558 C CA . THR C 1 23 ? -0.76561 -22.55182 -22.03609 1.000 7.40000 55 THR C CA 1
ATOM 5559 C C . THR C 1 23 ? -2.24691 -22.20944 -21.93047 1.000 10.59000 55 THR C C 1
ATOM 5560 O O . THR C 1 23 ? -2.63275 -21.04184 -22.06602 1.000 10.48000 55 THR C O 1
ATOM 5564 N N . ILE C 1 24 ? -3.08802 -23.21455 -21.66149 1.000 9.58000 56 ILE C N 1
ATOM 5565 C CA . ILE C 1 24 ? -4.51075 -22.97098 -21.43432 1.000 6.50000 56 ILE C CA 1
ATOM 5566 C C . ILE C 1 24 ? -4.71219 -22.06987 -20.22353 1.000 12.09000 56 ILE C C 1
ATOM 5567 O O . ILE C 1 24 ? -5.53871 -21.14857 -20.24948 1.000 8.88000 56 ILE C O 1
ATOM 5572 N N . VAL C 1 25 ? -3.98186 -22.33334 -19.13517 1.000 9.90000 57 VAL C N 1
ATOM 5573 C CA . VAL C 1 25 ? -4.08630 -21.48182 -17.95017 1.000 9.60000 57 VAL C CA 1
ATOM 5574 C C . VAL C 1 25 ? -3.68190 -20.05564 -18.28944 1.000 13.08000 57 VAL C C 1
ATOM 5575 O O . VAL C 1 25 ? -4.34143 -19.09090 -17.88451 1.000 15.60000 57 VAL C O 1
ATOM 5579 N N . LYS C 1 26 ? -2.57849 -19.90051 -19.02577 1.000 8.57000 58 LYS C N 1
ATOM 5580 C CA . LYS C 1 26 ? -2.14080 -18.56597 -19.41605 1.000 9.48000 58 LYS C CA 1
ATOM 5581 C C . LYS C 1 26 ? -3.20314 -17.86498 -20.24891 1.000 12.55000 58 LYS C C 1
ATOM 5582 O O . LYS C 1 26 ? -3.43629 -16.66222 -20.08332 1.000 14.04000 58 LYS C O 1
ATOM 5588 N N . GLN C 1 27 ? -3.87530 -18.60435 -21.13450 1.000 9.00000 59 GLN C N 1
ATOM 5589 C CA . GLN C 1 27 ? -4.93893 -18.00407 -21.93045 1.000 11.59000 59 GLN C CA 1
ATOM 5590 C C . GLN C 1 27 ? -6.09821 -17.55002 -21.05480 1.000 16.31000 59 GLN C C 1
ATOM 5591 O O . GLN C 1 27 ? -6.67473 -16.48104 -21.28558 1.000 13.84000 59 GLN C O 1
ATOM 5597 N N . MET C 1 28 ? -6.46631 -18.35322 -20.05242 1.000 12.83000 60 MET C N 1
ATOM 5598 C CA . MET C 1 28 ? -7.54291 -17.94985 -19.15380 1.000 8.77000 60 MET C CA 1
ATOM 5599 C C . MET C 1 28 ? -7.20081 -16.64800 -18.44754 1.000 14.36000 60 MET C C 1
ATOM 5600 O O . MET C 1 28 ? -8.07904 -15.80932 -18.20999 1.000 10.74000 60 MET C O 1
ATOM 5605 N N . ARG C 1 29 ? -5.92632 -16.46331 -18.10102 1.000 8.17000 61 ARG C N 1
ATOM 5606 C CA . ARG C 1 29 ? -5.50626 -15.20714 -17.48770 1.000 19.07000 61 ARG C CA 1
ATOM 5607 C C . ARG C 1 29 ? -5.60546 -14.05125 -18.47228 1.000 13.04000 61 ARG C C 1
ATOM 5608 O O . ARG C 1 29 ? -6.02053 -12.94768 -18.10369 1.000 15.00000 61 ARG C O 1
ATOM 5616 N N . ILE C 1 30 ? -5.22212 -14.28195 -19.72621 1.000 10.67000 62 ILE C N 1
ATOM 5617 C CA . ILE C 1 30 ? -5.35940 -13.24446 -20.74213 1.000 13.90000 62 ILE C CA 1
ATOM 5618 C C . ILE C 1 30 ? -6.82733 -12.87128 -20.91570 1.000 17.15000 62 ILE C C 1
ATOM 5619 O O . ILE C 1 30 ? -7.18672 -11.69105 -20.96242 1.000 10.59000 62 ILE C O 1
ATOM 5624 N N . LEU C 1 31 ? -7.70163 -13.87597 -20.97594 1.000 15.00000 63 LEU C N 1
ATOM 5625 C CA . LEU C 1 31 ? -9.10619 -13.62006 -21.27555 1.000 15.31000 63 LEU C CA 1
ATOM 5626 C C . LEU C 1 31 ? -9.83164 -12.99581 -20.09236 1.000 16.44000 63 LEU C C 1
ATOM 5627 O O . LEU C 1 31 ? -10.66381 -12.09939 -20.27349 1.000 13.90000 63 LEU C O 1
ATOM 5632 N N . HIS C 1 32 ? -9.53519 -13.44902 -18.87514 1.000 11.82000 64 HIS C N 1
ATOM 5633 C CA . HIS C 1 32 ? -10.33896 -13.07216 -17.72508 1.000 17.17000 64 HIS C CA 1
ATOM 5634 C C . HIS C 1 32 ? -9.55260 -12.53894 -16.53565 1.000 13.48000 64 HIS C C 1
ATOM 5635 O O . HIS C 1 32 ? -10.16684 -12.22730 -15.51144 1.000 20.97000 64 HIS C O 1
ATOM 5642 N N . VAL C 1 33 ? -8.22580 -12.44072 -16.62133 1.000 15.27000 65 VAL C N 1
ATOM 5643 C CA . VAL C 1 33 ? -7.44457 -11.82698 -15.54894 1.000 17.22000 65 VAL C CA 1
ATOM 5644 C C . VAL C 1 33 ? -6.49076 -10.81403 -16.17629 1.000 16.10000 65 VAL C C 1
ATOM 5645 O O . VAL C 1 33 ? -6.81409 -10.19630 -17.19586 1.000 23.04000 65 VAL C O 1
ATOM 5649 N N . ASN C 1 34 ? -5.30720 -10.64168 -15.58627 1.000 20.41000 66 ASN C N 1
ATOM 5650 C CA . ASN C 1 34 ? -4.32914 -9.66512 -16.04669 1.000 17.57000 66 ASN C CA 1
ATOM 5651 C C . ASN C 1 34 ? -3.30711 -10.25177 -17.01606 1.000 16.20000 66 ASN C C 1
ATOM 5652 O O . ASN C 1 34 ? -2.22972 -9.67039 -17.18422 1.000 16.67000 66 ASN C O 1
ATOM 5657 N N . GLY C 1 35 ? -3.61694 -11.37367 -17.66023 1.000 21.39000 67 GLY C N 1
ATOM 5658 C CA . GLY C 1 35 ? -2.65340 -11.96911 -18.57471 1.000 11.57000 67 GLY C CA 1
ATOM 5659 C C . GLY C 1 35 ? -1.35612 -12.25989 -17.84947 1.000 14.57000 67 GLY C C 1
ATOM 5660 O O . GLY C 1 35 ? -1.34887 -12.76340 -16.72167 1.000 18.04000 67 GLY C O 1
ATOM 5661 N N . PHE C 1 36 ? -0.24157 -11.90557 -18.48106 1.000 16.74000 68 PHE C N 1
ATOM 5662 C CA . PHE C 1 36 ? 1.06933 -12.13266 -17.89057 1.000 16.38000 68 PHE C CA 1
ATOM 5663 C C . PHE C 1 36 ? 1.49844 -11.01888 -16.94672 1.000 19.44000 68 PHE C C 1
ATOM 5664 O O . PHE C 1 36 ? 2.62576 -11.05424 -16.44317 1.000 28.30000 68 PHE C O 1
ATOM 5672 N N . ASN C 1 37 ? 0.62950 -10.04401 -16.69376 1.000 19.05000 69 ASN C N 1
ATOM 5673 C CA . ASN C 1 37 ? 0.89474 -8.93623 -15.77945 1.000 26.55000 69 ASN C CA 1
ATOM 5674 C C . ASN C 1 37 ? 0.21745 -9.13989 -14.43102 1.000 27.42000 69 ASN C C 1
ATOM 5675 O O . ASN C 1 37 ? -0.33028 -8.19591 -13.85637 1.000 40.48000 69 ASN C O 1
ATOM 5680 N N . GLY C 1 38 ? 0.23154 -10.35957 -13.90401 1.000 29.29000 70 GLY C N 1
ATOM 5681 C CA . GLY C 1 38 ? -0.38432 -10.63528 -12.61631 1.000 30.17000 70 GLY C CA 1
ATOM 5682 C C . GLY C 1 38 ? 0.49805 -11.40515 -11.65083 1.000 46.09000 70 GLY C C 1
ATOM 5683 O O . GLY C 1 38 ? 0.76806 -10.94631 -10.53904 1.000 46.56000 70 GLY C O 1
ATOM 5684 N N . LYS C 1 42 ? 6.99716 -13.92391 -11.03430 1.000 30.59000 88 LYS C N 1
ATOM 5685 C CA . LYS C 1 42 ? 6.48365 -15.28937 -11.03109 1.000 41.39000 88 LYS C CA 1
ATOM 5686 C C . LYS C 1 42 ? 5.95046 -15.69437 -12.40686 1.000 41.72000 88 LYS C C 1
ATOM 5687 O O . LYS C 1 42 ? 5.90385 -16.87917 -12.73987 1.000 39.11000 88 LYS C O 1
ATOM 5693 N N . ALA C 1 43 ? 5.54791 -14.71107 -13.20479 1.000 38.28000 89 ALA C N 1
ATOM 5694 C CA . ALA C 1 43 ? 5.05698 -15.00471 -14.53906 1.000 32.44000 89 ALA C CA 1
ATOM 5695 C C . ALA C 1 43 ? 6.22191 -15.20301 -15.50209 1.000 30.15000 89 ALA C C 1
ATOM 5696 O O . ALA C 1 43 ? 7.36439 -14.82404 -15.22700 1.000 35.96000 89 ALA C O 1
ATOM 5698 N N . THR C 1 44 ? 5.91901 -15.82413 -16.63981 1.000 23.53000 90 THR C N 1
ATOM 5699 C CA . THR C 1 44 ? 6.88112 -15.89769 -17.72853 1.000 22.51000 90 THR C CA 1
ATOM 5700 C C . THR C 1 44 ? 7.36985 -14.49838 -18.07814 1.000 22.54000 90 THR C C 1
ATOM 5701 O O . THR C 1 44 ? 6.58770 -13.54535 -18.10836 1.000 25.08000 90 THR C O 1
ATOM 5705 N N . LYS C 1 45 ? 8.67149 -14.36774 -18.32595 1.000 28.42000 91 LYS C N 1
ATOM 5706 C CA . LYS C 1 45 ? 9.23924 -13.06544 -18.64280 1.000 29.42000 91 LYS C CA 1
ATOM 5707 C C . LYS C 1 45 ? 10.36768 -13.22456 -19.65577 1.000 24.12000 91 LYS C C 1
ATOM 5708 O O . LYS C 1 45 ? 10.63174 -14.32083 -20.15506 1.000 23.16000 91 LYS C O 1
ATOM 5714 N N . VAL C 1 46 ? 11.03285 -12.10020 -19.94985 1.000 19.45000 92 VAL C N 1
ATOM 5715 C CA . VAL C 1 46 ? 12.00398 -12.03168 -21.04320 1.000 22.62000 92 VAL C CA 1
ATOM 5716 C C . VAL C 1 46 ? 13.08342 -13.09172 -20.88499 1.000 18.42000 92 VAL C C 1
ATOM 5717 O O . VAL C 1 46 ? 13.46544 -13.75869 -21.85514 1.000 17.06000 92 VAL C O 1
ATOM 5721 N N . GLN C 1 47 ? 13.60651 -13.24988 -19.66719 1.000 18.30000 93 GLN C N 1
ATOM 5722 C CA . GLN C 1 47 ? 14.67926 -14.21280 -19.44272 1.000 17.41000 93 GLN C CA 1
ATOM 5723 C C . GLN C 1 47 ? 14.24609 -15.62132 -19.83098 1.000 17.34000 93 GLN C C 1
ATOM 5724 O O . GLN C 1 47 ? 15.04849 -16.40352 -20.35487 1.000 21.15000 93 GLN C O 1
ATOM 5730 N N . ASP C 1 48 ? 12.97671 -15.96113 -19.59276 1.000 14.78000 94 ASP C N 1
ATOM 5731 C CA . ASP C 1 48 ? 12.48217 -17.26200 -20.02708 1.000 18.06000 94 ASP C CA 1
ATOM 5732 C C . ASP C 1 48 ? 12.47938 -17.38132 -21.54413 1.000 19.77000 94 ASP C C 1
ATOM 5733 O O . ASP C 1 48 ? 12.69044 -18.47411 -22.08060 1.000 14.81000 94 ASP C O 1
ATOM 5738 N N . ILE C 1 49 ? 12.25058 -16.27668 -22.25174 1.000 13.86000 95 ILE C N 1
ATOM 5739 C CA . ILE C 1 49 ? 12.29411 -16.32928 -23.70708 1.000 13.50000 95 ILE C CA 1
ATOM 5740 C C . ILE C 1 49 ? 13.72858 -16.48053 -24.18544 1.000 10.74000 95 ILE C C 1
ATOM 5741 O O . ILE C 1 49 ? 14.00466 -17.22235 -25.13397 1.000 14.57000 95 ILE C O 1
ATOM 5746 N N . LYS C 1 50 ? 14.66691 -15.79240 -23.53383 1.000 14.98000 96 LYS C N 1
ATOM 5747 C CA . LYS C 1 50 ? 16.06978 -15.95506 -23.89547 1.000 15.51000 96 LYS C CA 1
ATOM 5748 C C . LYS C 1 50 ? 16.54773 -17.37283 -23.59861 1.000 15.53000 96 LYS C C 1
ATOM 5749 O O . LYS C 1 50 ? 17.26822 -17.97333 -24.40471 1.000 13.83000 96 LYS C O 1
ATOM 5755 N N . ASN C 1 51 ? 16.13613 -17.93151 -22.45618 1.000 18.82000 97 ASN C N 1
ATOM 5756 C CA . ASN C 1 51 ? 16.48501 -19.31235 -22.12736 1.000 15.45000 97 ASN C CA 1
ATOM 5757 C C . ASN C 1 51 ? 15.96260 -20.28003 -23.17885 1.000 14.59000 97 ASN C C 1
ATOM 5758 O O . ASN C 1 51 ? 16.67341 -21.19993 -23.59827 1.000 16.86000 97 ASN C O 1
ATOM 5763 N N . ASN C 1 52 ? 14.70500 -20.10533 -23.59399 1.000 14.85000 98 ASN C N 1
ATOM 5764 C CA . ASN C 1 52 ? 14.13584 -20.95597 -24.63519 1.000 21.29000 98 ASN C CA 1
ATOM 5765 C C . ASN C 1 52 ? 14.89900 -20.80324 -25.94293 1.000 17.87000 98 ASN C C 1
ATOM 5766 O O . ASN C 1 52 ? 15.17298 -21.78957 -26.63612 1.000 13.18000 98 ASN C O 1
ATOM 5771 N N . LEU C 1 53 ? 15.21745 -19.56006 -26.31252 1.000 16.54000 99 LEU C N 1
ATOM 5772 C CA . LEU C 1 53 ? 15.98079 -19.31308 -27.53066 1.000 12.03000 99 LEU C CA 1
ATOM 5773 C C . LEU C 1 53 ? 17.30502 -20.06045 -27.48997 1.000 12.66000 99 LEU C C 1
ATOM 5774 O O . LEU C 1 53 ? 17.68544 -20.73373 -28.45435 1.000 16.90000 99 LEU C O 1
ATOM 5779 N N . LYS C 1 54 ? 18.00984 -19.97034 -26.36080 1.000 15.13000 100 LYS C N 1
ATOM 5780 C CA . LYS C 1 54 ? 19.28984 -20.65361 -26.22633 1.000 23.06000 100 LYS C CA 1
ATOM 5781 C C . LYS C 1 54 ? 19.11320 -22.16495 -26.26156 1.000 26.06000 100 LYS C C 1
ATOM 5782 O O . LYS C 1 54 ? 19.86281 -22.86752 -26.95039 1.000 19.84000 100 LYS C O 1
ATOM 5788 N N . GLU C 1 55 ? 18.11848 -22.68384 -25.53534 1.000 21.50000 101 GLU C N 1
ATOM 5789 C CA . GLU C 1 55 ? 17.87518 -24.12248 -25.55404 1.000 20.95000 101 GLU C CA 1
ATOM 5790 C C . GLU C 1 55 ? 17.54306 -24.60453 -26.96035 1.000 18.48000 101 GLU C C 1
ATOM 5791 O O . GLU C 1 55 ? 18.01927 -25.66138 -27.38762 1.000 22.16000 101 GLU C O 1
ATOM 5797 N N . ALA C 1 56 ? 16.73739 -23.84219 -27.70167 1.000 16.41000 102 ALA C N 1
ATOM 5798 C CA . ALA C 1 56 ? 16.38453 -24.25879 -29.05666 1.000 16.03000 102 ALA C CA 1
ATOM 5799 C C . ALA C 1 56 ? 17.62292 -24.37244 -29.93612 1.000 17.86000 102 ALA C C 1
ATOM 5800 O O . ALA C 1 56 ? 17.86117 -25.41323 -30.56051 1.000 16.30000 102 ALA C O 1
ATOM 5802 N N . ILE C 1 57 ? 18.43694 -23.31446 -29.98624 1.000 20.13000 103 ILE C N 1
ATOM 5803 C CA . ILE C 1 57 ? 19.55880 -23.31472 -30.91852 1.000 17.21000 103 ILE C CA 1
ATOM 5804 C C . ILE C 1 57 ? 20.58668 -24.36307 -30.51731 1.000 18.00000 103 ILE C C 1
ATOM 5805 O O . ILE C 1 57 ? 21.09631 -25.10171 -31.36685 1.000 21.24000 103 ILE C O 1
ATOM 5810 N N . GLU C 1 58 ? 20.88357 -24.47532 -29.22066 1.000 14.31000 104 GLU C N 1
ATOM 5811 C CA . GLU C 1 58 ? 21.90600 -25.42433 -28.80479 1.000 15.94000 104 GLU C CA 1
ATOM 5812 C C . GLU C 1 58 ? 21.42700 -26.86262 -28.94978 1.000 20.28000 104 GLU C C 1
ATOM 5813 O O . GLU C 1 58 ? 22.23609 -27.75014 -29.23555 1.000 19.76000 104 GLU C O 1
ATOM 5819 N N . THR C 1 59 ? 20.12554 -27.11379 -28.78117 1.000 12.09000 105 THR C N 1
ATOM 5820 C CA . THR C 1 59 ? 19.61629 -28.46925 -28.95133 1.000 18.72000 105 THR C CA 1
ATOM 5821 C C . THR C 1 59 ? 19.70616 -28.89606 -30.40757 1.000 19.38000 105 THR C C 1
ATOM 5822 O O . THR C 1 59 ? 20.13149 -30.01538 -30.71264 1.000 18.98000 105 THR C O 1
ATOM 5826 N N . ILE C 1 60 ? 19.31020 -28.01033 -31.32139 1.000 13.36000 106 ILE C N 1
ATOM 5827 C CA . ILE C 1 60 ? 19.40933 -28.31183 -32.74554 1.000 20.42000 106 ILE C CA 1
ATOM 5828 C C . ILE C 1 60 ? 20.86650 -28.49603 -33.15263 1.000 21.70000 106 ILE C C 1
ATOM 5829 O O . ILE C 1 60 ? 21.20686 -29.42433 -33.89744 1.000 17.67000 106 ILE C O 1
ATOM 5834 N N . VAL C 1 61 ? 21.75212 -27.62863 -32.65869 1.000 14.97000 107 VAL C N 1
ATOM 5835 C CA . VAL C 1 61 ? 23.15615 -27.69829 -33.05593 1.000 20.99000 107 VAL C CA 1
ATOM 5836 C C . VAL C 1 61 ? 23.79470 -28.98302 -32.54122 1.000 24.12000 107 VAL C C 1
ATOM 5837 O O . VAL C 1 61 ? 24.48358 -29.69082 -33.28503 1.000 21.88000 107 VAL C O 1
ATOM 5841 N N . ALA C 1 62 ? 23.55895 -29.31344 -31.26740 1.000 26.46000 108 ALA C N 1
ATOM 5842 C CA . ALA C 1 62 ? 24.12730 -30.53260 -30.70069 1.000 30.76000 108 ALA C CA 1
ATOM 5843 C C . ALA C 1 62 ? 23.56227 -31.78014 -31.36486 1.000 23.10000 108 ALA C C 1
ATOM 5844 O O . ALA C 1 62 ? 24.23807 -32.81314 -31.42282 1.000 29.57000 108 ALA C O 1
ATOM 5846 N N . ALA C 1 63 ? 22.32948 -31.70931 -31.86454 1.000 21.06000 109 ALA C N 1
ATOM 5847 C CA . ALA C 1 63 ? 21.71449 -32.86400 -32.49962 1.000 22.53000 109 ALA C CA 1
ATOM 5848 C C . ALA C 1 63 ? 22.27930 -33.14909 -33.88390 1.000 30.92000 109 ALA C C 1
ATOM 5849 O O . ALA C 1 63 ? 22.09237 -34.26092 -34.39226 1.000 29.90000 109 ALA C O 1
ATOM 5851 N N . MET C 1 64 ? 22.95334 -32.18007 -34.50967 1.000 23.92000 110 MET C N 1
ATOM 5852 C CA . MET C 1 64 ? 23.47078 -32.40513 -35.85644 1.000 30.55000 110 MET C CA 1
ATOM 5853 C C . MET C 1 64 ? 24.45441 -33.56666 -35.87008 1.000 30.15000 110 MET C C 1
ATOM 5854 O O . MET C 1 64 ? 24.33370 -34.48988 -36.68381 1.000 35.89000 110 MET C O 1
ATOM 5859 N N . SER C 1 65 ? 25.42370 -33.54771 -34.95410 1.000 28.76000 111 SER C N 1
ATOM 5860 C CA . SER C 1 65 ? 26.42463 -34.60254 -34.90244 1.000 32.49000 111 SER C CA 1
ATOM 5861 C C . SER C 1 65 ? 25.85034 -35.93407 -34.42412 1.000 42.38000 111 SER C C 1
ATOM 5862 O O . SER C 1 65 ? 26.42727 -36.98293 -34.72770 1.000 42.83000 111 SER C O 1
ATOM 5865 N N . ASN C 1 66 ? 24.72290 -35.92342 -33.70570 1.000 36.78000 112 ASN C N 1
ATOM 5866 C CA . ASN C 1 66 ? 24.17187 -37.13572 -33.10806 1.000 33.18000 112 ASN C CA 1
ATOM 5867 C C . ASN C 1 66 ? 23.10601 -37.81406 -33.96012 1.000 33.21000 112 ASN C C 1
ATOM 5868 O O . ASN C 1 66 ? 22.75750 -38.96499 -33.67791 1.000 35.84000 112 ASN C O 1
ATOM 5873 N N . LEU C 1 67 ? 22.57339 -37.14317 -34.97671 1.000 29.79000 113 LEU C N 1
ATOM 5874 C CA . LEU C 1 67 ? 21.57909 -37.77081 -35.83181 1.000 35.29000 113 LEU C CA 1
ATOM 5875 C C . LEU C 1 67 ? 22.20388 -38.89572 -36.65424 1.000 37.93000 113 LEU C C 1
ATOM 5876 O O . LEU C 1 67 ? 23.41433 -38.93405 -36.89538 1.000 31.16000 113 LEU C O 1
ATOM 5881 N N . VAL C 1 68 ? 21.35240 -39.82461 -37.07747 1.000 35.97000 114 VAL C N 1
ATOM 5882 C CA . VAL C 1 68 ? 21.75687 -40.94521 -37.92223 1.000 36.52000 114 VAL C CA 1
ATOM 5883 C C . VAL C 1 68 ? 20.89396 -40.93607 -39.17857 1.000 37.74000 114 VAL C C 1
ATOM 5884 O O . VAL C 1 68 ? 19.69937 -41.26062 -39.10886 1.000 48.47000 114 VAL C O 1
ATOM 5888 N N . PRO C 1 69 ? 21.44003 -40.56071 -40.34493 1.000 38.26000 115 PRO C N 1
ATOM 5889 C CA . PRO C 1 69 ? 22.82422 -40.11177 -40.53632 1.000 34.96000 115 PRO C CA 1
ATOM 5890 C C . PRO C 1 69 ? 23.04248 -38.67980 -40.04808 1.000 42.20000 115 PRO C C 1
ATOM 5891 O O . PRO C 1 69 ? 22.08341 -37.90929 -40.00512 1.000 41.40000 115 PRO C O 1
ATOM 5895 N N . PRO C 1 70 ? 24.27743 -38.33324 -39.68528 1.000 38.19000 116 PRO C N 1
ATOM 5896 C CA . PRO C 1 70 ? 24.54820 -36.97077 -39.21372 1.000 37.85000 116 PRO C CA 1
ATOM 5897 C C . PRO C 1 70 ? 24.20391 -35.93245 -40.27124 1.000 42.44000 116 PRO C C 1
ATOM 5898 O O . PRO C 1 70 ? 24.13662 -36.21595 -41.47017 1.000 36.98000 116 PRO C O 1
ATOM 5902 N N . VAL C 1 71 ? 23.96226 -34.71158 -39.80256 1.000 38.18000 117 VAL C N 1
ATOM 5903 C CA . VAL C 1 71 ? 23.66266 -33.57330 -40.66264 1.000 32.87000 117 VAL C CA 1
ATOM 5904 C C . VAL C 1 71 ? 24.82776 -32.59995 -40.57519 1.000 36.64000 117 VAL C C 1
ATOM 5905 O O . VAL C 1 71 ? 25.30650 -32.28944 -39.47722 1.000 37.69000 117 VAL C O 1
ATOM 5909 N N . GLU C 1 72 ? 25.29367 -32.13551 -41.72734 1.000 28.65000 118 GLU C N 1
ATOM 5910 C CA . GLU C 1 72 ? 26.40430 -31.20357 -41.80122 1.000 31.17000 118 GLU C CA 1
ATOM 5911 C C . GLU C 1 72 ? 25.89979 -29.80045 -42.10520 1.000 35.40000 118 GLU C C 1
ATOM 5912 O O . GLU C 1 72 ? 24.80720 -29.60769 -42.64728 1.000 32.50000 118 GLU C O 1
ATOM 5918 N N . LEU C 1 73 ? 26.71509 -28.81763 -41.73695 1.000 32.00000 119 LEU C N 1
ATOM 5919 C CA . LEU C 1 73 ? 26.45352 -27.44831 -42.14748 1.000 27.87000 119 LEU C CA 1
ATOM 5920 C C . LEU C 1 73 ? 26.44003 -27.35643 -43.66595 1.000 37.33000 119 LEU C C 1
ATOM 5921 O O . LEU C 1 73 ? 27.22349 -28.01889 -44.35154 1.000 31.69000 119 LEU C O 1
ATOM 5926 N N . ALA C 1 74 ? 25.52327 -26.54517 -44.19472 1.000 29.92000 120 ALA C N 1
ATOM 5927 C CA . ALA C 1 74 ? 25.56707 -26.22613 -45.61437 1.000 39.29000 120 ALA C CA 1
ATOM 5928 C C . ALA C 1 74 ? 26.76404 -25.34880 -45.94786 1.000 39.55000 120 ALA C C 1
ATOM 5929 O O . ALA C 1 74 ? 27.21889 -25.33964 -47.09673 1.000 47.53000 120 ALA C O 1
ATOM 5931 N N . ASN C 1 75 ? 27.28984 -24.63434 -44.95681 1.000 41.88000 121 ASN C N 1
ATOM 5932 C CA . ASN C 1 75 ? 28.40213 -23.70540 -45.13310 1.000 39.46000 121 ASN C CA 1
ATOM 5933 C C . ASN C 1 75 ? 29.42137 -23.98229 -44.03573 1.000 39.17000 121 ASN C C 1
ATOM 5934 O O . ASN C 1 75 ? 29.19488 -23.60399 -42.87283 1.000 41.92000 121 ASN C O 1
ATOM 5939 N N . PRO C 1 76 ? 30.54888 -24.63030 -44.35620 1.000 44.63000 122 PRO C N 1
ATOM 5940 C CA . PRO C 1 76 ? 31.54613 -24.94368 -43.31358 1.000 38.32000 122 PRO C CA 1
ATOM 5941 C C . PRO C 1 76 ? 32.17194 -23.71589 -42.68234 1.000 40.96000 122 PRO C C 1
ATOM 5942 O O . PRO C 1 76 ? 32.88803 -23.85112 -41.68233 1.000 34.92000 122 PRO C O 1
ATOM 5946 N N . GLU C 1 77 ? 31.92502 -22.52832 -43.23911 1.000 45.23000 123 GLU C N 1
ATOM 5947 C CA . GLU C 1 77 ? 32.38311 -21.28664 -42.63022 1.000 49.71000 123 GLU C CA 1
ATOM 5948 C C . GLU C 1 77 ? 31.73422 -21.04568 -41.27261 1.000 45.81000 123 GLU C C 1
ATOM 5949 O O . GLU C 1 77 ? 32.28978 -20.30764 -40.45141 1.000 40.89000 123 GLU C O 1
ATOM 5955 N N . ASN C 1 78 ? 30.57726 -21.65911 -41.01940 1.000 39.11000 124 ASN C N 1
ATOM 5956 C CA . ASN C 1 78 ? 29.84956 -21.51458 -39.76581 1.000 32.79000 124 ASN C CA 1
ATOM 5957 C C . ASN C 1 78 ? 30.33885 -22.45629 -38.67750 1.000 29.81000 124 ASN C C 1
ATOM 5958 O O . ASN C 1 78 ? 29.73064 -22.49451 -37.60229 1.000 27.66000 124 ASN C O 1
ATOM 5963 N N . GLN C 1 79 ? 31.40698 -23.21757 -38.92553 1.000 37.18000 125 GLN C N 1
ATOM 5964 C CA . GLN C 1 79 ? 31.85041 -24.19729 -37.94008 1.000 25.60000 125 GLN C CA 1
ATOM 5965 C C . GLN C 1 79 ? 32.27726 -23.52672 -36.64119 1.000 27.66000 125 GLN C C 1
ATOM 5966 O O . GLN C 1 79 ? 32.01241 -24.04875 -35.55299 1.000 32.63000 125 GLN C O 1
ATOM 5972 N N . PHE C 1 80 ? 32.92793 -22.36357 -36.72630 1.000 26.59000 126 PHE C N 1
ATOM 5973 C CA . PHE C 1 80 ? 33.31192 -21.67116 -35.49992 1.000 29.51000 126 PHE C CA 1
ATOM 5974 C C . PHE C 1 80 ? 32.08839 -21.19812 -34.72598 1.000 31.86000 126 PHE C C 1
ATOM 5975 O O . PHE C 1 80 ? 32.13799 -21.08163 -33.49642 1.000 30.94000 126 PHE C O 1
ATOM 5983 N N . ARG C 1 81 ? 30.98279 -20.92854 -35.42471 1.000 35.74000 127 ARG C N 1
ATOM 5984 C CA . ARG C 1 81 ? 29.73760 -20.59845 -34.74103 1.000 32.00000 127 ARG C CA 1
ATOM 5985 C C . ARG C 1 81 ? 29.20864 -21.80279 -33.97654 1.000 30.11000 127 ARG C C 1
ATOM 5986 O O . ARG C 1 81 ? 28.80267 -21.68712 -32.81324 1.000 19.75000 127 ARG C O 1
ATOM 5994 N N . VAL C 1 82 ? 29.19200 -22.96750 -34.62732 1.000 27.09000 128 VAL C N 1
ATOM 5995 C CA . VAL C 1 82 ? 28.87177 -24.21211 -33.93573 1.000 25.41000 128 VAL C CA 1
ATOM 5996 C C . VAL C 1 82 ? 29.80268 -24.41461 -32.74626 1.000 33.25000 128 VAL C C 1
ATOM 5997 O O . VAL C 1 82 ? 29.37414 -24.84829 -31.66881 1.000 31.94000 128 VAL C O 1
ATOM 6001 N N . ASP C 1 83 ? 31.08780 -24.08679 -32.91881 1.000 33.39000 129 ASP C N 1
ATOM 6002 C CA . ASP C 1 83 ? 32.05027 -24.23631 -31.83297 1.000 32.73000 129 ASP C CA 1
ATOM 6003 C C . ASP C 1 83 ? 31.64416 -23.41463 -30.61735 1.000 26.17000 129 ASP C C 1
ATOM 6004 O O . ASP C 1 83 ? 31.70687 -23.90164 -29.48277 1.000 25.93000 129 ASP C O 1
ATOM 6009 N N . TYR C 1 84 ? 31.21766 -22.16755 -30.83404 1.000 28.12000 130 TYR C N 1
ATOM 6010 C CA . TYR C 1 84 ? 30.82586 -21.31594 -29.71466 1.000 32.04000 130 TYR C CA 1
ATOM 6011 C C . TYR C 1 84 ? 29.55686 -21.81906 -29.04251 1.000 28.10000 130 TYR C C 1
ATOM 6012 O O . TYR C 1 84 ? 29.46052 -21.81540 -27.81026 1.000 30.45000 130 TYR C O 1
ATOM 6021 N N . ILE C 1 85 ? 28.56477 -22.22857 -29.83443 1.000 25.19000 131 ILE C N 1
ATOM 6022 C CA . ILE C 1 85 ? 27.27349 -22.61729 -29.27117 1.000 27.69000 131 ILE C CA 1
ATOM 6023 C C . ILE C 1 85 ? 27.44209 -23.79935 -28.32587 1.000 31.48000 131 ILE C C 1
ATOM 6024 O O . ILE C 1 85 ? 26.92544 -23.79953 -27.20341 1.000 28.08000 131 ILE C O 1
ATOM 6029 N N . LEU C 1 86 ? 28.19010 -24.81687 -28.75364 1.000 29.58000 132 LEU C N 1
ATOM 6030 C CA . LEU C 1 86 ? 28.42266 -25.95750 -27.87209 1.000 34.37000 132 LEU C CA 1
ATOM 6031 C C . LEU C 1 86 ? 29.30302 -25.57477 -26.68878 1.000 30.44000 132 LEU C C 1
ATOM 6032 O O . LEU C 1 86 ? 29.23823 -26.21758 -25.63700 1.000 33.23000 132 LEU C O 1
ATOM 6037 N N . SER C 1 87 ? 30.11683 -24.52482 -26.83645 1.000 36.58000 133 SER C N 1
ATOM 6038 C CA . SER C 1 87 ? 30.99659 -24.09948 -25.75087 1.000 35.05000 133 SER C CA 1
ATOM 6039 C C . SER C 1 87 ? 30.21270 -23.51047 -24.58729 1.000 37.44000 133 SER C C 1
ATOM 6040 O O . SER C 1 87 ? 30.66436 -23.57695 -23.43786 1.000 41.69000 133 SER C O 1
ATOM 6043 N N . VAL C 1 88 ? 29.04421 -22.93570 -24.86007 1.000 30.78000 134 VAL C N 1
ATOM 6044 C CA . VAL C 1 88 ? 28.24077 -22.27277 -23.84385 1.000 31.70000 134 VAL C CA 1
ATOM 6045 C C . VAL C 1 88 ? 26.98222 -23.06341 -23.51565 1.000 35.95000 134 VAL C C 1
ATOM 6046 O O . VAL C 1 88 ? 26.09653 -22.54585 -22.83364 1.000 30.53000 134 VAL C O 1
ATOM 6050 N N . MET C 1 89 ? 26.89778 -24.32048 -23.96111 1.000 30.95000 135 MET C N 1
ATOM 6051 C CA . MET C 1 89 ? 25.62430 -25.03325 -23.99364 1.000 37.59000 135 MET C CA 1
ATOM 6052 C C . MET C 1 89 ? 24.92485 -25.03945 -22.63762 1.000 40.93000 135 MET C C 1
ATOM 6053 O O . MET C 1 89 ? 23.78467 -24.58164 -22.51045 1.000 52.80000 135 MET C O 1
ATOM 6058 N N . ASN C 1 90 ? 25.58134 -25.57035 -21.61046 1.000 37.52000 136 ASN C N 1
ATOM 6059 C CA . ASN C 1 90 ? 24.93119 -25.73172 -20.31527 1.000 45.08000 136 ASN C CA 1
ATOM 6060 C C . ASN C 1 90 ? 25.64134 -24.95698 -19.21277 1.000 45.18000 136 ASN C C 1
ATOM 6061 O O . ASN C 1 90 ? 25.53949 -25.31184 -18.03390 1.000 49.61000 136 ASN C O 1
ATOM 6066 N N . VAL C 1 91 ? 26.34552 -23.88766 -19.57882 1.000 36.75000 137 VAL C N 1
ATOM 6067 C CA . VAL C 1 91 ? 27.04376 -23.10745 -18.55248 1.000 32.70000 137 VAL C CA 1
ATOM 6068 C C . VAL C 1 91 ? 26.00934 -22.46142 -17.64012 1.000 37.74000 137 VAL C C 1
ATOM 6069 O O . VAL C 1 91 ? 24.90007 -22.11927 -18.10304 1.000 38.06000 137 VAL C O 1
ATOM 6073 N N . PRO C 1 92 ? 26.26934 -22.32477 -16.34315 1.000 37.11000 138 PRO C N 1
ATOM 6074 C CA . PRO C 1 92 ? 25.29693 -21.66843 -15.46554 1.000 46.40000 138 PRO C CA 1
ATOM 6075 C C . PRO C 1 92 ? 25.35947 -20.15949 -15.62632 1.000 45.28000 138 PRO C C 1
ATOM 6076 O O . PRO C 1 92 ? 26.43846 -19.57458 -15.76062 1.000 54.14000 138 PRO C O 1
ATOM 6080 N N . ASP C 1 93 ? 24.18306 -19.53441 -15.61173 1.000 45.98000 139 ASP C N 1
ATOM 6081 C CA . ASP C 1 93 ? 24.04514 -18.08128 -15.70092 1.000 53.07000 139 ASP C CA 1
ATOM 6082 C C . ASP C 1 93 ? 24.76191 -17.53943 -16.94132 1.000 51.05000 139 ASP C C 1
ATOM 6083 O O . ASP C 1 93 ? 25.76549 -16.82815 -16.86590 1.000 40.57000 139 ASP C O 1
ATOM 6088 N N . PHE C 1 94 ? 24.22223 -17.92147 -18.09302 1.000 46.80000 140 PHE C N 1
ATOM 6089 C CA . PHE C 1 94 ? 24.67384 -17.35290 -19.35283 1.000 32.20000 140 PHE C CA 1
ATOM 6090 C C . PHE C 1 94 ? 24.28955 -15.87976 -19.40950 1.000 30.98000 140 PHE C C 1
ATOM 6091 O O . PHE C 1 94 ? 23.17442 -15.49866 -19.04481 1.000 32.50000 140 PHE C O 1
ATOM 6099 N N . ASP C 1 95 ? 25.22650 -15.04281 -19.84896 1.000 34.55000 141 ASP C N 1
ATOM 6100 C CA . ASP C 1 95 ? 25.00614 -13.60318 -19.88057 1.000 36.40000 141 ASP C CA 1
ATOM 6101 C C . ASP C 1 95 ? 24.44045 -13.11771 -21.20712 1.000 33.83000 141 ASP C C 1
ATOM 6102 O O . ASP C 1 95 ? 24.15855 -11.92224 -21.33784 1.000 26.73000 141 ASP C O 1
ATOM 6107 N N . PHE C 1 96 ? 24.26247 -14.00935 -22.17825 1.000 28.06000 142 PHE C N 1
ATOM 6108 C CA . PHE C 1 96 ? 23.72073 -13.66998 -23.48854 1.000 29.46000 142 PHE C CA 1
ATOM 6109 C C . PHE C 1 96 ? 24.45621 -12.49132 -24.14637 1.000 29.95000 142 PHE C C 1
ATOM 6110 O O . PHE C 1 96 ? 23.85969 -11.45957 -24.42137 1.000 27.12000 142 PHE C O 1
ATOM 6118 N N . PRO C 1 97 ? 25.75461 -12.64161 -24.41668 1.000 39.87000 143 PRO C N 1
ATOM 6119 C CA . PRO C 1 97 ? 26.50633 -11.54928 -25.03439 1.000 32.75000 143 PRO C CA 1
ATOM 6120 C C . PRO C 1 97 ? 26.12813 -11.39267 -26.49545 1.000 33.91000 143 PRO C C 1
ATOM 6121 O O . PRO C 1 97 ? 25.47043 -12.27261 -27.07123 1.000 33.87000 143 PRO C O 1
ATOM 6125 N N . PRO C 1 98 ? 26.51586 -10.28134 -27.12681 1.000 35.66000 144 PRO C N 1
ATOM 6126 C CA . PRO C 1 98 ? 26.14259 -10.07082 -28.53531 1.000 32.81000 144 PRO C CA 1
ATOM 6127 C C . PRO C 1 98 ? 26.57324 -11.18333 -29.47694 1.000 31.35000 144 PRO C C 1
ATOM 6128 O O . PRO C 1 98 ? 25.86894 -11.43944 -30.46292 1.000 24.18000 144 PRO C O 1
ATOM 6132 N N . GLU C 1 99 ? 27.69828 -11.85800 -29.21817 1.000 27.56000 145 GLU C N 1
ATOM 6133 C CA . GLU C 1 99 ? 28.12427 -12.89694 -30.15116 1.000 34.10000 145 GLU C CA 1
ATOM 6134 C C . GLU C 1 99 ? 27.15775 -14.07628 -30.16156 1.000 28.96000 145 GLU C C 1
ATOM 6135 O O . GLU C 1 99 ? 27.00011 -14.72878 -31.19943 1.000 28.20000 145 GLU C O 1
ATOM 6141 N N . PHE C 1 100 ? 26.48595 -14.35275 -29.03898 1.000 26.09000 146 PHE C N 1
ATOM 6142 C CA . PHE C 1 100 ? 25.50825 -15.43750 -29.02584 1.000 20.78000 146 PHE C CA 1
ATOM 6143 C C . PHE C 1 100 ? 24.41118 -15.19430 -30.04828 1.000 19.50000 146 PHE C C 1
ATOM 6144 O O . PHE C 1 100 ? 24.02670 -16.10307 -30.79171 1.000 17.56000 146 PHE C O 1
ATOM 6152 N N . TYR C 1 101 ? 23.88056 -13.97131 -30.08609 1.000 24.35000 147 TYR C N 1
ATOM 6153 C CA . TYR C 1 101 ? 22.74563 -13.69834 -30.95652 1.000 19.94000 147 TYR C CA 1
ATOM 6154 C C . TYR C 1 101 ? 23.14709 -13.72817 -32.42432 1.000 22.56000 147 TYR C C 1
ATOM 6155 O O . TYR C 1 101 ? 22.39188 -14.23021 -33.26420 1.000 26.19000 147 TYR C O 1
ATOM 6164 N N . GLU C 1 102 ? 24.32286 -13.19482 -32.76419 1.000 22.78000 148 GLU C N 1
ATOM 6165 C CA . GLU C 1 102 ? 24.72322 -13.25045 -34.16394 1.000 28.91000 148 GLU C CA 1
ATOM 6166 C C . GLU C 1 102 ? 25.11538 -14.66483 -34.56807 1.000 20.42000 148 GLU C C 1
ATOM 6167 O O . GLU C 1 102 ? 24.94713 -15.04013 -35.73159 1.000 33.88000 148 GLU C O 1
ATOM 6173 N N . HIS C 1 103 ? 25.60396 -15.47403 -33.62428 1.000 22.53000 149 HIS C N 1
ATOM 6174 C CA . HIS C 1 103 ? 25.90670 -16.86488 -33.94746 1.000 21.42000 149 HIS C CA 1
ATOM 6175 C C . HIS C 1 103 ? 24.63265 -17.67904 -34.10737 1.000 28.46000 149 HIS C C 1
ATOM 6176 O O . HIS C 1 103 ? 24.51131 -18.47145 -35.04927 1.000 24.90000 149 HIS C O 1
A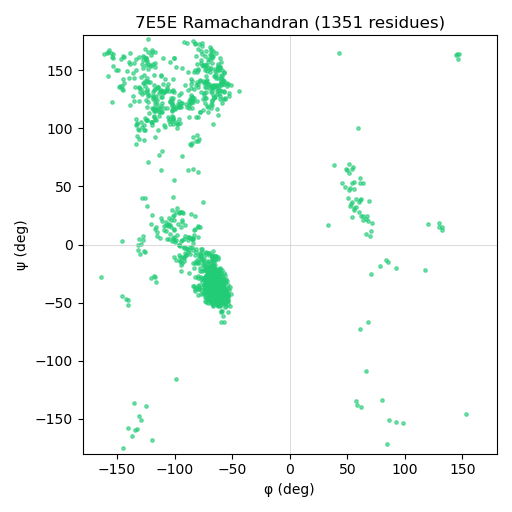TOM 6183 N N . ALA C 1 104 ? 23.67783 -17.50875 -33.18929 1.000 23.85000 150 ALA C N 1
ATOM 6184 C CA . ALA C 1 104 ? 22.40978 -18.22152 -33.30006 1.000 23.64000 150 ALA C CA 1
ATOM 6185 C C . ALA C 1 104 ? 21.71633 -17.89886 -34.61537 1.000 23.11000 150 ALA C C 1
ATOM 6186 O O . ALA C 1 104 ? 21.28412 -18.80176 -35.34218 1.000 16.74000 150 ALA C O 1
ATOM 6188 N N . LYS C 1 105 ? 21.61965 -16.61011 -34.95092 1.000 21.82000 151 LYS C N 1
ATOM 6189 C CA . LYS C 1 105 ? 20.91859 -16.22297 -36.17072 1.000 18.90000 151 LYS C CA 1
ATOM 6190 C C . LYS C 1 105 ? 21.64503 -16.73275 -37.40651 1.000 22.34000 151 LYS C C 1
ATOM 6191 O O . LYS C 1 105 ? 21.02170 -17.27161 -38.32828 1.000 22.52000 151 LYS C O 1
ATOM 6197 N N . ALA C 1 106 ? 22.96948 -16.56710 -37.44231 1.000 29.00000 152 ALA C N 1
ATOM 6198 C CA . ALA C 1 106 ? 23.74196 -17.05238 -38.57844 1.000 23.78000 152 ALA C CA 1
ATOM 6199 C C . ALA C 1 106 ? 23.58630 -18.55750 -38.74234 1.000 27.33000 152 ALA C C 1
ATOM 6200 O O . ALA C 1 106 ? 23.48711 -19.06033 -39.86816 1.000 22.84000 152 ALA C O 1
ATOM 6202 N N . LEU C 1 107 ? 23.54093 -19.29001 -37.62644 1.000 23.36000 153 LEU C N 1
ATOM 6203 C CA . LEU C 1 107 ? 23.33105 -20.73419 -37.68517 1.000 19.47000 153 LEU C CA 1
ATOM 6204 C C . LEU C 1 107 ? 21.90335 -21.07468 -38.09222 1.000 26.00000 153 LEU C C 1
ATOM 6205 O O . LEU C 1 107 ? 21.67449 -22.02970 -38.84564 1.000 17.75000 153 LEU C O 1
ATOM 6210 N N . TRP C 1 108 ? 20.92907 -20.30362 -37.60932 1.000 22.97000 154 TRP C N 1
ATOM 6211 C CA . TRP C 1 108 ? 19.54201 -20.57372 -37.96465 1.000 15.97000 154 TRP C CA 1
ATOM 6212 C C . TRP C 1 108 ? 19.29926 -20.40954 -39.45973 1.000 22.75000 154 TRP C C 1
ATOM 6213 O O . TRP C 1 108 ? 18.37282 -21.01868 -40.00714 1.000 24.62000 154 TRP C O 1
ATOM 6224 N N . GLU C 1 109 ? 20.11353 -19.60071 -40.13716 1.000 32.07000 155 GLU C N 1
ATOM 6225 C CA . GLU C 1 109 ? 19.97452 -19.40834 -41.57453 1.000 27.05000 155 GLU C CA 1
ATOM 6226 C C . GLU C 1 109 ? 20.80860 -20.38671 -42.39090 1.000 33.52000 155 GLU C C 1
ATOM 6227 O O . GLU C 1 109 ? 20.67408 -20.41570 -43.61912 1.000 40.82000 155 GLU C O 1
ATOM 6233 N N . ASP C 1 110 ? 21.65447 -21.18382 -41.74248 1.000 33.07000 156 ASP C N 1
ATOM 6234 C CA . ASP C 1 110 ? 22.39959 -22.23751 -42.41758 1.000 25.05000 156 ASP C CA 1
ATOM 6235 C C . ASP C 1 110 ? 21.45138 -23.38260 -42.74917 1.000 29.91000 156 ASP C C 1
ATOM 6236 O O . ASP C 1 110 ? 20.74620 -23.88611 -41.86882 1.000 26.58000 156 ASP C O 1
ATOM 6241 N N . GLU C 1 111 ? 21.42353 -23.78388 -44.02397 1.000 30.88000 157 GLU C N 1
ATOM 6242 C CA . GLU C 1 111 ? 20.48919 -24.82328 -44.44858 1.000 31.65000 157 GLU C CA 1
ATOM 6243 C C . GLU C 1 111 ? 20.76362 -26.15549 -43.76132 1.000 32.44000 157 GLU C C 1
ATOM 6244 O O . GLU C 1 111 ? 19.83833 -26.95226 -43.56517 1.000 37.09000 157 GLU C O 1
ATOM 6250 N N . GLY C 1 112 ? 22.01681 -26.41816 -43.38727 1.000 31.06000 158 GLY C N 1
ATOM 6251 C CA . GLY C 1 112 ? 22.31088 -27.64150 -42.65983 1.000 32.69000 158 GLY C CA 1
ATOM 6252 C C . GLY C 1 112 ? 21.65639 -27.66963 -41.29285 1.000 33.67000 158 GLY C C 1
ATOM 6253 O O . GLY C 1 112 ? 21.06742 -28.67775 -40.89531 1.000 34.44000 158 GLY C O 1
ATOM 6254 N N . VAL C 1 113 ? 21.74220 -26.55889 -40.55882 1.000 27.21000 159 VAL C N 1
ATOM 6255 C CA . VAL C 1 113 ? 21.08437 -26.47382 -39.25878 1.000 28.58000 159 VAL C CA 1
ATOM 6256 C C . VAL C 1 113 ? 19.57159 -26.54954 -39.42031 1.000 24.78000 159 VAL C C 1
ATOM 6257 O O . VAL C 1 113 ? 18.88358 -27.20137 -38.62584 1.000 22.67000 159 VAL C O 1
ATOM 6261 N N . ARG C 1 114 ? 19.03111 -25.89810 -40.45597 1.000 23.88000 160 ARG C N 1
ATOM 6262 C CA . ARG C 1 114 ? 17.59551 -25.97157 -40.71301 1.000 25.26000 160 ARG C CA 1
ATOM 6263 C C . ARG C 1 114 ? 17.16575 -27.39132 -41.05016 1.000 26.09000 160 ARG C C 1
ATOM 6264 O O . ARG C 1 114 ? 16.04644 -27.80438 -40.72077 1.000 20.80000 160 ARG C O 1
ATOM 6272 N N . ALA C 1 115 ? 18.02947 -28.14342 -41.73477 1.000 29.58000 161 ALA C N 1
ATOM 6273 C CA . ALA C 1 115 ? 17.70434 -29.53030 -42.04630 1.000 29.92000 161 ALA C CA 1
ATOM 6274 C C . ALA C 1 115 ? 17.67734 -30.37762 -40.78448 1.000 26.29000 161 ALA C C 1
ATOM 6275 O O . ALA C 1 115 ? 16.84605 -31.28337 -40.65273 1.000 28.55000 161 ALA C O 1
ATOM 6277 N N . CYS C 1 116 ? 18.58203 -30.10036 -39.84595 1.000 19.16000 162 CYS C N 1
ATOM 6278 C CA . CYS C 1 116 ? 18.54201 -30.80237 -38.57191 1.000 23.18000 162 CYS C CA 1
ATOM 6279 C C . CYS C 1 116 ? 17.28291 -30.44423 -37.79436 1.000 26.13000 162 CYS C C 1
ATOM 6280 O O . CYS C 1 116 ? 16.69400 -31.30568 -37.12956 1.000 19.14000 162 CYS C O 1
ATOM 6283 N N . TYR C 1 117 ? 16.85315 -29.17810 -37.86953 1.000 24.99000 163 TYR C N 1
ATOM 6284 C CA . TYR C 1 117 ? 15.59154 -28.78508 -37.24618 1.000 23.97000 163 TYR C CA 1
ATOM 6285 C C . TYR C 1 117 ? 14.43044 -29.58785 -37.80858 1.000 21.74000 163 TYR C C 1
ATOM 6286 O O . TYR C 1 117 ? 13.51994 -29.97980 -37.06974 1.000 24.53000 163 TYR C O 1
ATOM 6295 N N . GLU C 1 118 ? 14.43856 -29.82556 -39.12123 1.000 25.07000 164 GLU C N 1
ATOM 6296 C CA . GLU C 1 118 ? 13.36575 -30.57036 -39.76543 1.000 27.00000 164 GLU C CA 1
ATOM 6297 C C . GLU C 1 118 ? 13.26461 -32.00002 -39.25777 1.000 22.25000 164 GLU C C 1
ATOM 6298 O O . GLU C 1 118 ? 12.20699 -32.62243 -39.39705 1.000 30.71000 164 GLU C O 1
ATOM 6304 N N . ARG C 1 119 ? 14.33816 -32.53562 -38.68074 1.000 19.45000 165 ARG C N 1
ATOM 6305 C CA . ARG C 1 119 ? 14.33847 -33.87030 -38.09875 1.000 24.75000 165 ARG C CA 1
ATOM 6306 C C . ARG C 1 119 ? 14.22916 -33.830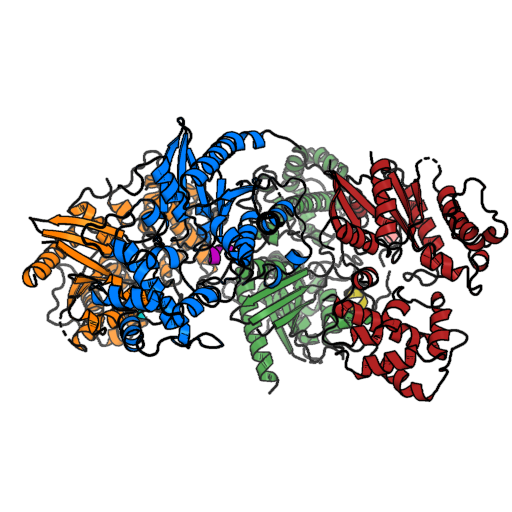64 -36.57722 1.000 25.95000 165 ARG C C 1
ATOM 6307 O O . ARG C 1 119 ? 14.72332 -34.73373 -35.89398 1.000 22.46000 165 ARG C O 1
ATOM 6315 N N . SER C 1 120 ? 13.57594 -32.79825 -36.03384 1.000 20.84000 166 SER C N 1
ATOM 6316 C CA . SER C 1 120 ? 13.51166 -32.63684 -34.58412 1.000 23.91000 166 SER C CA 1
ATOM 6317 C C . SER C 1 120 ? 12.70873 -33.74555 -33.91904 1.000 22.00000 166 SER C C 1
ATOM 6318 O O . SER C 1 120 ? 12.92155 -34.03203 -32.73609 1.000 22.00000 166 SER C O 1
ATOM 6321 N N . ASN C 1 121 ? 11.78589 -34.37923 -34.64723 1.000 22.15000 167 ASN C N 1
ATOM 6322 C CA . ASN C 1 121 ? 11.04773 -35.49525 -34.06669 1.000 24.58000 167 ASN C CA 1
ATOM 6323 C C . ASN C 1 121 ? 11.95922 -36.65631 -33.70349 1.000 24.63000 167 ASN C C 1
ATOM 6324 O O . ASN C 1 121 ? 11.51569 -37.58427 -33.01843 1.000 28.94000 167 ASN C O 1
ATOM 6329 N N . GLU C 1 122 ? 13.21390 -36.62554 -34.14217 1.000 25.21000 168 GLU C N 1
ATOM 6330 C CA . GLU C 1 122 ? 14.18648 -37.64499 -33.79144 1.000 19.81000 168 GLU C CA 1
ATOM 6331 C C . GLU C 1 122 ? 14.96129 -37.31593 -32.52106 1.000 17.58000 168 GLU C C 1
ATOM 6332 O O . GLU C 1 122 ? 15.69923 -38.17507 -32.02939 1.000 24.04000 168 GLU C O 1
ATOM 6338 N N . TYR C 1 123 ? 14.82223 -36.10874 -31.98129 1.000 19.36000 169 TYR C N 1
ATOM 6339 C CA . TYR C 1 123 ? 15.39093 -35.77401 -30.67883 1.000 18.90000 169 TYR C CA 1
ATOM 6340 C C . TYR C 1 123 ? 14.30746 -35.02585 -29.90382 1.000 22.70000 169 TYR C C 1
ATOM 6341 O O . TYR C 1 123 ? 13.10987 -35.12928 -30.19582 1.000 21.38000 169 TYR C O 1
ATOM 6350 N N . GLN C 1 124 ? 14.70763 -34.26896 -28.88337 1.000 12.75000 170 GLN C N 1
ATOM 6351 C CA . GLN C 1 124 ? 13.75942 -33.56540 -28.02235 1.000 21.01000 170 GLN C CA 1
ATOM 6352 C C . GLN C 1 124 ? 13.96619 -32.06262 -28.17333 1.000 20.48000 170 GLN C C 1
ATOM 6353 O O . GLN C 1 124 ? 14.94862 -31.51131 -27.66708 1.000 20.36000 170 GLN C O 1
ATOM 6359 N N . LEU C 1 125 ? 13.03434 -31.40018 -28.85370 1.000 18.83000 171 LEU C N 1
ATOM 6360 C CA . LEU C 1 125 ? 13.11874 -29.96952 -29.11498 1.000 19.34000 171 LEU C CA 1
ATOM 6361 C C . LEU C 1 125 ? 11.83585 -29.29967 -28.64815 1.000 19.02000 171 LEU C C 1
ATOM 6362 O O . LEU C 1 125 ? 10.73939 -29.76147 -28.97699 1.000 18.39000 171 LEU C O 1
ATOM 6367 N N . ILE C 1 126 ? 11.97144 -28.21151 -27.88545 1.000 22.03000 172 ILE C N 1
ATOM 6368 C CA . ILE C 1 126 ? 10.79124 -27.49380 -27.42160 1.000 20.76000 172 ILE C CA 1
ATOM 6369 C C . ILE C 1 126 ? 10.00506 -26.94463 -28.61179 1.000 23.80000 172 ILE C C 1
ATOM 6370 O O . ILE C 1 126 ? 10.56701 -26.61605 -29.66515 1.000 18.47000 172 ILE C O 1
ATOM 6375 N N . ASP C 1 127 ? 8.68343 -26.84201 -28.42934 1.000 20.96000 173 ASP C N 1
ATOM 6376 C CA . ASP C 1 127 ? 7.77882 -26.45514 -29.51169 1.000 22.30000 173 ASP C CA 1
ATOM 6377 C C . ASP C 1 127 ? 8.08041 -25.06798 -30.06028 1.000 23.53000 173 ASP C C 1
ATOM 6378 O O . ASP C 1 127 ? 7.90437 -24.82227 -31.25895 1.000 29.45000 173 ASP C O 1
ATOM 6383 N N . CYS C 1 128 ? 8.50730 -24.14780 -29.20765 1.000 19.57000 174 CYS C N 1
ATOM 6384 C CA . CYS C 1 128 ? 8.63722 -22.74875 -29.58971 1.000 25.39000 174 CYS C CA 1
ATOM 6385 C C . CYS C 1 128 ? 9.94092 -22.43656 -30.31661 1.000 24.13000 174 CYS C C 1
ATOM 6386 O O . CYS C 1 128 ? 10.26613 -21.25528 -30.47084 1.000 19.09000 174 CYS C O 1
ATOM 6389 N N . ALA C 1 129 ? 10.67702 -23.45276 -30.77404 1.000 13.12000 175 ALA C N 1
ATOM 6390 C CA . ALA C 1 129 ? 12.01531 -23.23225 -31.31826 1.000 17.97000 175 ALA C CA 1
ATOM 6391 C C . ALA C 1 129 ? 11.98695 -22.29674 -32.52230 1.000 16.12000 175 ALA C C 1
ATOM 6392 O O . ALA C 1 129 ? 12.65435 -21.25640 -32.53093 1.000 14.40000 175 ALA C O 1
ATOM 6394 N N . GLN C 1 130 ? 11.23045 -22.66136 -33.56152 1.000 16.98000 176 GLN C N 1
ATOM 6395 C CA . GLN C 1 130 ? 11.20459 -21.83932 -34.76737 1.000 19.26000 176 GLN C CA 1
ATOM 6396 C C . GLN C 1 130 ? 10.64366 -20.45651 -34.47759 1.000 16.42000 176 GLN C C 1
ATOM 6397 O O . GLN C 1 130 ? 11.16390 -19.45046 -34.97547 1.000 12.88000 176 GLN C O 1
ATOM 6403 N N . TYR C 1 131 ? 9.58990 -20.38917 -33.66085 1.000 18.62000 177 TYR C N 1
ATOM 6404 C CA . TYR C 1 131 ? 8.95750 -19.11061 -33.36135 1.000 17.50000 177 TYR C CA 1
ATOM 6405 C C . TYR C 1 131 ? 9.95863 -18.11073 -32.79643 1.000 11.74000 177 TYR C C 1
ATOM 6406 O O . TYR C 1 131 ? 9.96870 -16.94203 -33.19485 1.000 10.44000 177 TYR C O 1
ATOM 6415 N N . PHE C 1 132 ? 10.81480 -18.54698 -31.87315 1.000 13.50000 178 PHE C N 1
ATOM 6416 C CA . PHE C 1 132 ? 11.75174 -17.60440 -31.27186 1.000 12.87000 178 PHE C CA 1
ATOM 6417 C C . PHE C 1 132 ? 13.00162 -17.42497 -32.12366 1.000 21.66000 178 PHE C C 1
ATOM 6418 O O . PHE C 1 132 ? 13.54326 -16.31669 -32.20240 1.000 20.37000 178 PHE C O 1
ATOM 6426 N N . LEU C 1 133 ? 13.46929 -18.49172 -32.77540 1.000 11.69000 179 LEU C N 1
ATOM 6427 C CA . LEU C 1 133 ? 14.65062 -18.36589 -33.62019 1.000 18.73000 179 LEU C CA 1
ATOM 6428 C C . LEU C 1 133 ? 14.40367 -17.42334 -34.79019 1.000 13.25000 179 LEU C C 1
ATOM 6429 O O . LEU C 1 133 ? 15.34496 -16.79995 -35.29156 1.000 22.93000 179 LEU C O 1
ATOM 6434 N N . ASP C 1 134 ? 13.14980 -17.29457 -35.22522 1.000 12.59000 180 ASP C N 1
ATOM 6435 C CA . ASP C 1 134 ? 12.78995 -16.38512 -36.30652 1.000 17.68000 180 ASP C CA 1
ATOM 6436 C C . ASP C 1 134 ? 12.74406 -14.92221 -35.87846 1.000 22.67000 180 ASP C C 1
ATOM 6437 O O . ASP C 1 134 ? 12.65926 -14.04835 -36.74797 1.000 26.08000 180 ASP C O 1
ATOM 6442 N N . LYS C 1 135 ? 12.78122 -14.62675 -34.58037 1.000 20.25000 181 LYS C N 1
ATOM 6443 C CA . LYS C 1 135 ? 12.75739 -13.24640 -34.10196 1.000 18.20000 181 LYS C CA 1
ATOM 6444 C C . LYS C 1 135 ? 13.89847 -12.99470 -33.13049 1.000 14.26000 181 LYS C C 1
ATOM 6445 O O . LYS C 1 135 ? 13.74138 -12.30772 -32.11686 1.000 17.47000 181 LYS C O 1
ATOM 6451 N N . ILE C 1 136 ? 15.07044 -13.55552 -33.43716 1.000 16.31000 182 ILE C N 1
ATOM 6452 C CA . ILE C 1 136 ? 16.25879 -13.32841 -32.61852 1.000 12.43000 182 ILE C CA 1
ATOM 6453 C C . ILE C 1 136 ? 16.53159 -11.83567 -32.46993 1.000 14.03000 182 ILE C C 1
ATOM 6454 O O . ILE C 1 136 ? 16.80642 -11.34332 -31.36915 1.000 17.87000 182 ILE C O 1
ATOM 6459 N N . ASP C 1 137 ? 16.43593 -11.08802 -33.57254 1.000 17.86000 183 ASP C N 1
ATOM 6460 C CA . ASP C 1 137 ? 16.82095 -9.67901 -33.53511 1.000 24.52000 183 ASP C CA 1
ATOM 6461 C C . ASP C 1 137 ? 15.82856 -8.84140 -32.73855 1.000 25.28000 183 ASP C C 1
ATOM 6462 O O . ASP C 1 137 ? 16.21700 -7.83787 -32.13129 1.000 26.26000 183 ASP C O 1
ATOM 6467 N N . VAL C 1 138 ? 14.55437 -9.23257 -32.72299 1.000 21.54000 184 VAL C N 1
ATOM 6468 C CA . VAL C 1 138 ? 13.59612 -8.57608 -31.84084 1.000 21.16000 184 VAL C CA 1
ATOM 6469 C C . VAL C 1 138 ? 13.91435 -8.89051 -30.38403 1.000 18.61000 184 VAL C C 1
ATOM 6470 O O . VAL C 1 138 ? 13.95449 -7.99258 -29.53423 1.000 14.46000 184 VAL C O 1
ATOM 6474 N N . ILE C 1 139 ? 14.17606 -10.16521 -30.07922 1.000 14.04000 185 ILE C N 1
ATOM 6475 C CA . ILE C 1 139 ? 14.36273 -10.58920 -28.69509 1.000 15.18000 185 ILE C CA 1
ATOM 6476 C C . ILE C 1 139 ? 15.60320 -9.94492 -28.08729 1.000 14.34000 185 ILE C C 1
ATOM 6477 O O . ILE C 1 139 ? 15.60131 -9.54887 -26.91472 1.000 16.19000 185 ILE C O 1
ATOM 6482 N N . LYS C 1 140 ? 16.67980 -9.82610 -28.86735 1.000 16.86000 186 LYS C N 1
ATOM 6483 C CA . LYS C 1 140 ? 17.95659 -9.38796 -28.31245 1.000 22.58000 186 LYS C CA 1
ATOM 6484 C C . LYS C 1 140 ? 17.99690 -7.90157 -27.98079 1.000 29.15000 186 LYS C C 1
ATOM 6485 O O . LYS C 1 140 ? 18.96005 -7.45713 -27.34600 1.000 29.39000 186 LYS C O 1
ATOM 6491 N N . GLN C 1 141 ? 16.99142 -7.13131 -28.38650 1.000 19.25000 187 GLN C N 1
ATOM 6492 C CA . GLN C 1 141 ? 17.00329 -5.69386 -28.15168 1.000 22.28000 187 GLN C CA 1
ATOM 6493 C C . GLN C 1 141 ? 16.87959 -5.38831 -26.66599 1.000 22.63000 187 GLN C C 1
ATOM 6494 O O . GLN C 1 141 ? 16.06417 -5.98561 -25.95946 1.000 15.70000 187 GLN C O 1
ATOM 6500 N N . ALA C 1 142 ? 17.68645 -4.43440 -26.19320 1.000 21.53000 188 ALA C N 1
ATOM 6501 C CA . ALA C 1 142 ? 17.58309 -4.01069 -24.80217 1.000 23.01000 188 ALA C CA 1
ATOM 6502 C C . ALA C 1 142 ? 16.20592 -3.44309 -24.47905 1.000 20.89000 188 ALA C C 1
ATOM 6503 O O . ALA C 1 142 ? 15.81720 -3.41933 -23.30696 1.000 26.84000 188 ALA C O 1
ATOM 6505 N N . ASP C 1 143 ? 15.45697 -3.00437 -25.49055 1.000 19.23000 189 ASP C N 1
ATOM 6506 C CA . ASP C 1 143 ? 14.12152 -2.44638 -25.31991 1.000 27.25000 189 ASP C CA 1
ATOM 6507 C C . ASP C 1 143 ? 13.01447 -3.48683 -25.44569 1.000 21.76000 189 ASP C C 1
ATOM 6508 O O . ASP C 1 143 ? 11.83502 -3.11866 -25.42367 1.000 17.30000 189 ASP C O 1
ATOM 6513 N N . TYR C 1 144 ? 13.35927 -4.76315 -25.58634 1.000 23.40000 190 TYR C N 1
ATOM 6514 C CA . TYR C 1 144 ? 12.37591 -5.78207 -25.93153 1.000 14.77000 190 TYR C CA 1
ATOM 6515 C C . TYR C 1 144 ? 11.40177 -6.00377 -24.78249 1.000 9.24000 190 TYR C C 1
ATOM 6516 O O . TYR C 1 144 ? 11.80458 -6.35499 -23.66933 1.000 11.55000 190 TYR C O 1
ATOM 6525 N N . VAL C 1 145 ? 10.12431 -5.79787 -25.05946 1.000 10.43000 191 VAL C N 1
ATOM 6526 C CA . VAL C 1 145 ? 9.02687 -6.15684 -24.16945 1.000 10.09000 191 VAL C CA 1
ATOM 6527 C C . VAL C 1 145 ? 8.22100 -7.23553 -24.88235 1.000 12.19000 191 VAL C C 1
ATOM 6528 O O . VAL C 1 145 ? 7.75584 -7.00743 -26.00541 1.000 12.63000 191 VAL C O 1
ATOM 6532 N N . PRO C 1 146 ? 8.07806 -8.42663 -24.30735 1.000 10.33000 192 PRO C N 1
ATOM 6533 C CA . PRO C 1 146 ? 7.50976 -9.54157 -25.07184 1.000 13.83000 192 PRO C CA 1
ATOM 6534 C C . PRO C 1 146 ? 6.00429 -9.40270 -25.24558 1.000 9.46000 192 PRO C C 1
ATOM 6535 O O . PRO C 1 146 ? 5.27972 -9.01921 -24.32390 1.000 8.71000 192 PRO C O 1
ATOM 6539 N N . SER C 1 147 ? 5.53400 -9.72738 -26.44710 1.000 7.06000 193 SER C N 1
ATOM 6540 C CA . SER C 1 147 ? 4.10426 -9.74749 -26.70169 1.000 7.32000 193 SER C CA 1
ATOM 6541 C C . SER C 1 147 ? 3.44011 -10.85721 -25.89620 1.000 11.44000 193 SER C C 1
ATOM 6542 O O . SER C 1 147 ? 4.10013 -11.75248 -25.35996 1.000 12.40000 193 SER C O 1
ATOM 6545 N N . ASP C 1 148 ? 2.10772 -10.79377 -25.82064 1.000 7.45000 194 ASP C N 1
ATOM 6546 C CA . ASP C 1 148 ? 1.36001 -11.87848 -25.19565 1.000 13.48000 194 ASP C CA 1
ATOM 6547 C C . ASP C 1 148 ? 1.63084 -13.19979 -25.90175 1.000 15.91000 194 ASP C C 1
ATOM 6548 O O . ASP C 1 148 ? 1.80133 -14.23579 -25.25027 1.000 11.95000 194 ASP C O 1
ATOM 6553 N N . GLN C 1 149 ? 1.69153 -13.17907 -27.23609 1.000 9.94000 195 GLN C N 1
ATOM 6554 C CA . GLN C 1 149 ? 1.98255 -14.40146 -27.97690 1.000 9.52000 195 GLN C CA 1
ATOM 6555 C C . GLN C 1 149 ? 3.37794 -14.92128 -27.65419 1.000 14.85000 195 GLN C C 1
ATOM 6556 O O . GLN C 1 149 ? 3.57423 -16.13259 -27.50284 1.000 10.23000 195 GLN C O 1
ATOM 6562 N N . ASP C 1 150 ? 4.36029 -14.02007 -27.54320 1.000 8.64000 196 ASP C N 1
ATOM 6563 C CA . ASP C 1 150 ? 5.70748 -14.42273 -27.13624 1.000 11.42000 196 ASP C CA 1
ATOM 6564 C C . ASP C 1 150 ? 5.67611 -15.18055 -25.81564 1.000 14.36000 196 ASP C C 1
ATOM 6565 O O . ASP C 1 150 ? 6.32410 -16.22260 -25.65983 1.000 14.73000 196 ASP C O 1
ATOM 6570 N N . LEU C 1 151 ? 4.93626 -14.65531 -24.84039 1.000 9.43000 197 LEU C N 1
ATOM 6571 C CA . LEU C 1 151 ? 4.88102 -15.30121 -23.53532 1.000 18.79000 197 LEU C CA 1
ATOM 6572 C C . LEU C 1 151 ? 4.04197 -16.57314 -23.57833 1.000 16.03000 197 LEU C C 1
ATOM 6573 O O . LEU C 1 151 ? 4.31627 -17.51478 -22.83012 1.000 13.82000 197 LEU C O 1
ATOM 6578 N N . LEU C 1 152 ? 3.03426 -16.62933 -24.45545 1.000 11.90000 198 LEU C N 1
ATOM 6579 C CA . LEU C 1 152 ? 2.27033 -17.86363 -24.62716 1.000 12.79000 198 LEU C CA 1
ATOM 6580 C C . LEU C 1 152 ? 3.11881 -18.96125 -25.25420 1.000 13.61000 198 LEU C C 1
ATOM 6581 O O . LEU C 1 152 ? 3.00379 -20.13141 -24.87568 1.000 14.62000 198 LEU C O 1
ATOM 6586 N N . ARG C 1 153 ? 3.95815 -18.61085 -26.23082 1.000 12.16000 199 ARG C N 1
ATOM 6587 C CA . ARG C 1 153 ? 4.80241 -19.60644 -26.88102 1.000 17.12000 199 ARG C CA 1
ATOM 6588 C C . ARG C 1 153 ? 5.89966 -20.10915 -25.95988 1.000 16.47000 199 ARG C C 1
ATOM 6589 O O . ARG C 1 153 ? 6.38974 -21.22628 -26.14680 1.000 12.80000 199 ARG C O 1
ATOM 6597 N N . CYS C 1 154 ? 6.28120 -19.30814 -24.97198 1.000 17.35000 200 CYS C N 1
ATOM 6598 C CA . CYS C 1 154 ? 7.41473 -19.62082 -24.11902 1.000 12.80000 200 CYS C CA 1
ATOM 6599 C C . CYS C 1 154 ? 7.11104 -20.83542 -23.25502 1.000 20.73000 200 CYS C C 1
ATOM 6600 O O . CYS C 1 154 ? 6.16731 -20.82219 -22.45830 1.000 22.80000 200 CYS C O 1
ATOM 6603 N N . ARG C 1 155 ? 7.92106 -21.87799 -23.40226 1.000 21.92000 201 ARG C N 1
ATOM 6604 C CA . ARG C 1 155 ? 7.77878 -23.07637 -22.58957 1.000 21.61000 201 ARG C CA 1
ATOM 6605 C C . ARG C 1 155 ? 8.56160 -22.87803 -21.29862 1.000 19.66000 201 ARG C C 1
ATOM 6606 O O . ARG C 1 155 ? 9.76055 -22.58212 -21.33066 1.000 20.82000 201 ARG C O 1
ATOM 6614 N N . VAL C 1 156 ? 7.87580 -22.97996 -20.16709 1.000 22.73000 202 VAL C N 1
ATOM 6615 C CA . VAL C 1 156 ? 8.51093 -22.88804 -18.86044 1.000 17.99000 202 VAL C CA 1
ATOM 6616 C C . VAL C 1 156 ? 7.97158 -24.00462 -17.98140 1.000 22.87000 202 VAL C C 1
ATOM 6617 O O . VAL C 1 156 ? 6.76400 -24.27203 -17.96589 1.000 23.29000 202 VAL C O 1
ATOM 6621 N N . LEU C 1 157 ? 8.87529 -24.66448 -17.26241 1.000 25.57000 203 LEU C N 1
ATOM 6622 C CA . LEU C 1 157 ? 8.51315 -25.77789 -16.39460 1.000 35.29000 203 LEU C CA 1
ATOM 6623 C C . LEU C 1 157 ? 7.84496 -25.25751 -15.12968 1.000 36.81000 203 LEU C C 1
ATOM 6624 O O . LEU C 1 157 ? 8.47800 -24.56451 -14.32496 1.000 37.52000 203 LEU C O 1
ATOM 6629 N N . THR C 1 158 ? 6.57232 -25.59938 -14.95139 1.000 39.03000 204 THR C N 1
ATOM 6630 C CA . THR C 1 158 ? 5.86885 -25.22720 -13.73462 1.000 38.31000 204 THR C CA 1
ATOM 6631 C C . THR C 1 158 ? 6.34447 -26.09045 -12.57662 1.000 33.70000 204 THR C C 1
ATOM 6632 O O . THR C 1 158 ? 6.59157 -27.28982 -12.73194 1.000 26.15000 204 THR C O 1
ATOM 6636 N N . SER C 1 159 ? 6.50231 -25.46384 -11.42053 1.000 39.00000 205 SER C N 1
ATOM 6637 C CA . SER C 1 159 ? 6.81111 -26.15953 -10.18065 1.000 41.18000 205 SER C CA 1
ATOM 6638 C C . SER C 1 159 ? 5.53289 -26.16587 -9.35206 1.000 37.36000 205 SER C C 1
ATOM 6639 O O . SER C 1 159 ? 5.08465 -25.11377 -8.88711 1.000 42.47000 205 SER C O 1
ATOM 6642 N N . GLY C 1 160 ? 4.92301 -27.33758 -9.20668 1.000 32.74000 206 GLY C N 1
ATOM 6643 C CA . GLY C 1 160 ? 3.71093 -27.45329 -8.42087 1.000 33.53000 206 GLY C CA 1
ATOM 6644 C C . GLY C 1 160 ? 2.43305 -27.16555 -9.17931 1.000 32.45000 206 GLY C C 1
ATOM 6645 O O . GLY C 1 160 ? 2.35672 -27.38029 -10.39266 1.000 35.63000 206 GLY C O 1
ATOM 6646 N N . ILE C 1 161 ? 1.41793 -26.68511 -8.46840 1.000 29.35000 207 ILE C N 1
ATOM 6647 C CA . ILE C 1 161 ? 0.13572 -26.36951 -9.08434 1.000 27.58000 207 ILE C CA 1
ATOM 6648 C C . ILE C 1 161 ? 0.27238 -25.08024 -9.87791 1.000 21.64000 207 ILE C C 1
ATOM 6649 O O . ILE C 1 161 ? 0.75778 -24.06586 -9.36237 1.000 29.08000 207 ILE C O 1
ATOM 6654 N N . PHE C 1 162 ? -0.14987 -25.11824 -11.13624 1.000 19.10000 208 PHE C N 1
ATOM 6655 C CA . PHE C 1 162 ? -0.27662 -23.92841 -11.96672 1.000 16.38000 208 PHE C CA 1
ATOM 6656 C C . PHE C 1 162 ? -1.76441 -23.67717 -12.16235 1.000 19.82000 208 PHE C C 1
ATOM 6657 O O . PHE C 1 162 ? -2.46915 -24.52102 -12.72644 1.000 18.66000 208 PHE C O 1
ATOM 6665 N N . GLU C 1 163 ? -2.24377 -22.53236 -11.68306 1.000 15.12000 209 GLU C N 1
ATOM 6666 C CA . GLU C 1 163 ? -3.67551 -22.32828 -11.53525 1.000 11.01000 209 GLU C CA 1
ATOM 6667 C C . GLU C 1 163 ? -4.04861 -20.88728 -11.83828 1.000 19.22000 209 GLU C C 1
ATOM 6668 O O . GLU C 1 163 ? -3.21196 -19.98102 -11.82094 1.000 16.04000 209 GLU C O 1
ATOM 6674 N N . THR C 1 164 ? -5.33719 -20.69550 -12.10327 1.000 15.89000 210 THR C N 1
ATOM 6675 C CA . THR C 1 164 ? -5.93404 -19.38064 -12.24470 1.000 19.58000 210 THR C CA 1
ATOM 6676 C C . THR C 1 164 ? -7.34108 -19.43330 -11.67130 1.000 20.27000 210 THR C C 1
ATOM 6677 O O . THR C 1 164 ? -8.05939 -20.42241 -11.84734 1.000 16.90000 210 THR C O 1
ATOM 6681 N N . LYS C 1 165 ? -7.71103 -18.38503 -10.94808 1.000 26.50000 211 LYS C N 1
ATOM 6682 C CA . LYS C 1 165 ? -9.07112 -18.20077 -10.46730 1.000 22.01000 211 LYS C CA 1
ATOM 6683 C C . LYS C 1 165 ? -9.64467 -16.96281 -11.13575 1.000 19.24000 211 LYS C C 1
ATOM 6684 O O . LYS C 1 165 ? -8.96659 -15.93509 -11.23194 1.000 24.60000 211 LYS C O 1
ATOM 6690 N N . PHE C 1 166 ? -10.87565 -17.06802 -11.61965 1.000 19.88000 212 PHE C N 1
ATOM 6691 C CA . PHE C 1 166 ? -11.49759 -15.95292 -12.31509 1.000 25.39000 212 PHE C CA 1
ATOM 6692 C C . PHE C 1 166 ? -13.00348 -16.14154 -12.26416 1.000 24.66000 212 PHE C C 1
ATOM 6693 O O . PHE C 1 166 ? -13.50292 -17.21778 -11.93168 1.000 24.24000 212 PHE C O 1
ATOM 6701 N N . GLN C 1 167 ? -13.72290 -15.07277 -12.58972 1.000 24.11000 213 GLN C N 1
ATOM 6702 C CA . GLN C 1 167 ? -15.17616 -15.09686 -12.63827 1.000 23.28000 213 GLN C CA 1
ATOM 6703 C C . GLN C 1 167 ? -15.65050 -14.66934 -14.01869 1.000 20.67000 213 GLN C C 1
ATOM 6704 O O . GLN C 1 167 ? -15.07417 -13.76272 -14.62871 1.000 26.97000 213 GLN C O 1
ATOM 6710 N N . VAL C 1 168 ? -16.68268 -15.35162 -14.51695 1.000 22.45000 214 VAL C N 1
ATOM 6711 C CA . VAL C 1 168 ? -17.36373 -15.00252 -15.76083 1.000 24.47000 214 VAL C CA 1
ATOM 6712 C C . VAL C 1 168 ? -18.85671 -15.18580 -15.52108 1.000 33.99000 214 VAL C C 1
ATOM 6713 O O . VAL C 1 168 ? -19.30064 -16.29160 -15.19190 1.000 33.50000 214 VAL C O 1
ATOM 6717 N N . ASP C 1 169 ? -19.62836 -14.11254 -15.67754 1.000 42.06000 215 ASP C N 1
ATOM 6718 C CA . ASP C 1 169 ? -21.07845 -14.13552 -15.46749 1.000 44.75000 215 ASP C CA 1
ATOM 6719 C C . ASP C 1 169 ? -21.42970 -14.64188 -14.06775 1.000 44.55000 215 ASP C C 1
ATOM 6720 O O . ASP C 1 169 ? -22.21078 -15.57847 -13.89521 1.000 46.33000 215 ASP C O 1
ATOM 6725 N N . LYS C 1 170 ? -20.83013 -14.00532 -13.05956 1.000 50.86000 216 LYS C N 1
ATOM 6726 C CA . LYS C 1 170 ? -21.05902 -14.34808 -11.65064 1.000 44.65000 216 LYS C CA 1
ATOM 6727 C C . LYS C 1 170 ? -20.80779 -15.82896 -11.36966 1.000 48.96000 216 LYS C C 1
ATOM 6728 O O . LYS C 1 170 ? -21.35508 -16.38535 -10.41267 1.000 48.13000 216 LYS C O 1
ATOM 6734 N N . VAL C 1 171 ? -19.99654 -16.47819 -12.20374 1.000 40.58000 217 VAL C N 1
ATOM 6735 C CA . VAL C 1 171 ? -19.59649 -17.86858 -12.01888 1.000 35.79000 217 VAL C CA 1
ATOM 6736 C C . VAL C 1 171 ? -18.08721 -17.87388 -11.83865 1.000 26.60000 217 VAL C C 1
ATOM 6737 O O . VAL C 1 171 ? -17.34488 -17.49713 -12.75490 1.000 25.75000 217 VAL C O 1
ATOM 6741 N N . ASN C 1 172 ? -17.63339 -18.27139 -10.65407 1.000 24.60000 218 ASN C N 1
ATOM 6742 C CA . ASN C 1 172 ? -16.20943 -18.38985 -10.38976 1.000 27.21000 218 ASN C CA 1
ATOM 6743 C C . ASN C 1 172 ? -15.67916 -19.69853 -10.95299 1.000 29.72000 218 ASN C C 1
ATOM 6744 O O . ASN C 1 172 ? -16.33250 -20.74230 -10.86787 1.000 21.54000 218 ASN C O 1
ATOM 6749 N N . PHE C 1 173 ? -14.48593 -19.63865 -11.52706 1.000 28.16000 219 PHE C N 1
ATOM 6750 C CA . PHE C 1 173 ? -13.80890 -20.81986 -12.03093 1.000 17.19000 219 PHE C CA 1
ATOM 6751 C C . PHE C 1 173 ? -12.44579 -20.92950 -11.37850 1.000 22.19000 219 PHE C C 1
ATOM 6752 O O . PHE C 1 173 ? -11.78323 -19.91954 -11.13033 1.000 22.80000 219 PHE C O 1
ATOM 6760 N N . HIS C 1 174 ? -12.04222 -22.16152 -11.09017 1.000 19.41000 220 HIS C N 1
ATOM 6761 C CA . HIS C 1 174 ? -10.70693 -22.45586 -10.58224 1.000 16.63000 220 HIS C CA 1
ATOM 6762 C C . HIS C 1 174 ? -10.11372 -23.49621 -11.52179 1.000 18.93000 220 HIS C C 1
ATOM 6763 O O . HIS C 1 174 ? -10.41761 -24.68647 -11.41032 1.000 18.24000 220 HIS C O 1
ATOM 6770 N N . MET C 1 175 ? -9.28861 -23.04731 -12.45781 1.000 13.99000 221 MET C N 1
ATOM 6771 C CA . MET C 1 175 ? -8.64138 -23.93583 -13.40913 1.000 13.58000 221 MET C CA 1
ATOM 6772 C C . MET C 1 175 ? -7.19731 -24.13683 -12.97802 1.000 20.38000 221 MET C C 1
ATOM 6773 O O . MET C 1 175 ? -6.47131 -23.16173 -12.76664 1.000 12.47000 221 MET C O 1
ATOM 6778 N N . PHE C 1 176 ? -6.78764 -25.39466 -12.82512 1.000 16.93000 222 PHE C N 1
ATOM 6779 C CA . PHE C 1 176 ? -5.45001 -25.68519 -12.33489 1.000 14.97000 222 PHE C CA 1
ATOM 6780 C C . PHE C 1 176 ? -4.87016 -26.88152 -13.07472 1.000 18.75000 222 PHE C C 1
ATOM 6781 O O . PHE C 1 176 ? -5.59501 -27.76650 -13.53595 1.000 19.29000 222 PHE C O 1
ATOM 6789 N N . ASP C 1 177 ? -3.54792 -26.86953 -13.20930 1.000 18.45000 223 ASP C N 1
ATOM 6790 C CA . ASP C 1 177 ? -2.78553 -27.94568 -13.82176 1.000 15.92000 223 ASP C CA 1
ATOM 6791 C C . ASP C 1 177 ? -1.84013 -28.53739 -12.78406 1.000 21.45000 223 ASP C C 1
ATOM 6792 O O . ASP C 1 177 ? -1.20573 -27.80159 -12.02106 1.000 21.87000 223 ASP C O 1
ATOM 6797 N N . VAL C 1 178 ? -1.74210 -29.86377 -12.75692 1.000 18.46000 224 VAL C N 1
ATOM 6798 C CA . VAL C 1 178 ? -0.90255 -30.56113 -11.78952 1.000 20.18000 224 VAL C CA 1
ATOM 6799 C C . VAL C 1 178 ? 0.34488 -31.15197 -12.45165 1.000 21.87000 224 VAL C C 1
ATOM 6800 O O . VAL C 1 178 ? 0.97360 -32.04552 -11.89444 1.000 20.60000 224 VAL C O 1
ATOM 6804 N N . GLY C 1 179 ? 0.71588 -30.65153 -13.63261 1.000 26.37000 225 GLY C N 1
ATOM 6805 C CA . GLY C 1 179 ? 1.83654 -31.21475 -14.36879 1.000 20.11000 225 GLY C CA 1
ATOM 6806 C C . GLY C 1 179 ? 3.16152 -31.11331 -13.64265 1.000 22.80000 225 GLY C C 1
ATOM 6807 O O . GLY C 1 179 ? 3.99668 -32.01305 -13.74761 1.000 18.13000 225 GLY C O 1
ATOM 6808 N N . GLY C 1 180 ? 3.37650 -30.03091 -12.90023 1.000 21.95000 226 GLY C N 1
ATOM 6809 C CA . GLY C 1 180 ? 4.61003 -29.87896 -12.15215 1.000 22.27000 226 GLY C CA 1
ATOM 6810 C C . GLY C 1 180 ? 4.48260 -30.28684 -10.69941 1.000 24.69000 226 GLY C C 1
ATOM 6811 O O . GLY C 1 180 ? 5.31253 -29.91504 -9.86608 1.000 24.99000 226 GLY C O 1
ATOM 6812 N N . GLN C 1 181 ? 3.44512 -31.04865 -10.38003 1.000 17.40000 227 GLN C N 1
ATOM 6813 C CA . GLN C 1 181 ? 3.20303 -31.49664 -9.01953 1.000 19.37000 227 GLN C CA 1
ATOM 6814 C C . GLN C 1 181 ? 3.55048 -32.97214 -8.88670 1.000 15.22000 227 GLN C C 1
ATOM 6815 O O . GLN C 1 181 ? 3.26378 -33.77747 -9.78017 1.000 11.54000 227 GLN C O 1
ATOM 6821 N N . ARG C 1 182 ? 4.19205 -33.30598 -7.77646 1.000 16.12000 228 ARG C N 1
ATOM 6822 C CA . ARG C 1 182 ? 4.45275 -34.67596 -7.37502 1.000 23.05000 228 ARG C CA 1
ATOM 6823 C C . ARG C 1 182 ? 3.81282 -34.88588 -6.01116 1.000 20.31000 228 ARG C C 1
ATOM 6824 O O . ARG C 1 182 ? 3.61381 -33.93342 -5.25428 1.000 17.77000 228 ARG C O 1
ATOM 6832 N N . ASP C 1 183 ? 3.46774 -36.13329 -5.70454 1.000 17.94000 229 ASP C N 1
ATOM 6833 C CA . ASP C 1 183 ? 2.74506 -36.41895 -4.47118 1.000 17.42000 229 ASP C CA 1
ATOM 6834 C C . ASP C 1 183 ? 2.87870 -37.89770 -4.14776 1.000 15.77000 229 ASP C C 1
ATOM 6835 O O . ASP C 1 183 ? 3.24269 -38.70302 -5.00654 1.000 15.15000 229 ASP C O 1
ATOM 6840 N N . GLU C 1 184 ? 2.57106 -38.24530 -2.89832 1.000 17.70000 230 GLU C N 1
ATOM 6841 C CA . GLU C 1 184 ? 2.50851 -39.65064 -2.52457 1.000 24.23000 230 GLU C CA 1
ATOM 6842 C C . GLU C 1 184 ? 1.47503 -40.36825 -3.38297 1.000 16.07000 230 GLU C C 1
ATOM 6843 O O . GLU C 1 184 ? 0.44252 -39.80128 -3.74698 1.000 16.87000 230 GLU C O 1
ATOM 6849 N N . ARG C 1 185 ? 1.76172 -41.63424 -3.69918 1.000 11.80000 231 ARG C N 1
ATOM 6850 C CA . ARG C 1 185 ? 0.88456 -42.41064 -4.57289 1.000 11.18000 231 ARG C CA 1
ATOM 6851 C C . ARG C 1 185 ? -0.54868 -42.45236 -4.04810 1.000 17.61000 231 ARG C C 1
ATOM 6852 O O . ARG C 1 185 ? -1.50435 -42.35803 -4.82840 1.000 20.96000 231 ARG C O 1
ATOM 6860 N N . ARG C 1 186 ? -0.72540 -42.58004 -2.72943 1.000 19.24000 232 ARG C N 1
ATOM 6861 C CA . ARG C 1 186 ? -2.07294 -42.71236 -2.18223 1.000 26.77000 232 ARG C CA 1
ATOM 6862 C C . ARG C 1 186 ? -2.80200 -41.38054 -2.07559 1.000 19.21000 232 ARG C C 1
ATOM 6863 O O . ARG C 1 186 ? -4.02507 -41.37202 -1.90010 1.000 19.10000 232 ARG C O 1
ATOM 6871 N N . LYS C 1 187 ? -2.08812 -40.26374 -2.17929 1.000 17.88000 233 LYS C N 1
ATOM 6872 C CA . LYS C 1 187 ? -2.68943 -38.94128 -2.07680 1.000 19.95000 233 LYS C CA 1
ATOM 6873 C C . LYS C 1 187 ? -3.11568 -38.37321 -3.42435 1.000 20.19000 233 LYS C C 1
ATOM 6874 O O . LYS C 1 187 ? -3.86673 -37.39254 -3.45625 1.000 21.32000 233 LYS C O 1
ATOM 6880 N N . TRP C 1 188 ? -2.65734 -38.96306 -4.53046 1.000 17.74000 234 TRP C N 1
ATOM 6881 C CA . TRP C 1 188 ? -2.87949 -38.36433 -5.84181 1.000 16.62000 234 TRP C CA 1
ATOM 6882 C C . TRP C 1 188 ? -4.35666 -38.26746 -6.19050 1.000 20.85000 234 TRP C C 1
ATOM 6883 O O . TRP C 1 188 ? -4.76156 -37.35720 -6.92410 1.000 16.35000 234 TRP C O 1
ATOM 6894 N N . ILE C 1 189 ? -5.17318 -39.19953 -5.69493 1.000 19.07000 235 ILE C N 1
ATOM 6895 C CA . ILE C 1 189 ? -6.60338 -39.15706 -5.96882 1.000 15.08000 235 ILE C CA 1
ATOM 6896 C C . ILE C 1 189 ? -7.25025 -37.91780 -5.35927 1.000 16.21000 235 ILE C C 1
ATOM 6897 O O . ILE C 1 189 ? -8.31868 -37.49400 -5.80851 1.000 17.17000 235 ILE C O 1
ATOM 6902 N N . GLN C 1 190 ? -6.61927 -37.31384 -4.34716 1.000 16.05000 236 GLN C N 1
ATOM 6903 C CA . GLN C 1 190 ? -7.17717 -36.11802 -3.72304 1.000 18.55000 236 GLN C CA 1
ATOM 6904 C C . GLN C 1 190 ? -7.10935 -34.89235 -4.62695 1.000 20.98000 236 GLN C C 1
ATOM 6905 O O . GLN C 1 190 ? -7.87021 -33.94416 -4.41414 1.000 23.94000 236 GLN C O 1
ATOM 6911 N N . CYS C 1 191 ? -6.23024 -34.87623 -5.63075 1.000 17.71000 237 CYS C N 1
ATOM 6912 C CA . CYS C 1 191 ? -6.19928 -33.70812 -6.50307 1.000 25.28000 237 CYS C CA 1
ATOM 6913 C C . CYS C 1 191 ? -7.45965 -33.58500 -7.34879 1.000 22.54000 237 CYS C C 1
ATOM 6914 O O . CYS C 1 191 ? -7.65380 -32.54665 -7.99056 1.000 26.13000 237 CYS C O 1
ATOM 6917 N N . PHE C 1 192 ? -8.31514 -34.60784 -7.35246 1.000 21.63000 238 PHE C N 1
ATOM 6918 C CA . PHE C 1 192 ? -9.59661 -34.59207 -8.04541 1.000 20.36000 238 PHE C CA 1
ATOM 6919 C C . PHE C 1 192 ? -10.75398 -34.14970 -7.15953 1.000 20.35000 238 PHE C C 1
ATOM 6920 O O . PHE C 1 192 ? -11.90144 -34.17727 -7.61328 1.000 17.33000 238 PHE C O 1
ATOM 6928 N N . ASN C 1 193 ? -10.49230 -33.76274 -5.91401 1.000 18.71000 239 ASN C N 1
ATOM 6929 C CA . ASN C 1 193 ? -11.57439 -33.44002 -4.99120 1.000 22.18000 239 ASN C CA 1
ATOM 6930 C C . ASN C 1 193 ? -12.37796 -32.23973 -5.47839 1.000 27.08000 239 ASN C C 1
ATOM 6931 O O . ASN C 1 193 ? -11.81060 -31.21010 -5.85550 1.000 24.08000 239 ASN C O 1
ATOM 6936 N N . ASP C 1 194 ? -13.70713 -32.38464 -5.47309 1.000 24.24000 240 ASP C N 1
ATOM 6937 C CA . ASP C 1 194 ? -14.63504 -31.29429 -5.77737 1.000 22.71000 240 ASP C CA 1
ATOM 6938 C C . ASP C 1 194 ? -14.42625 -30.74780 -7.18840 1.000 28.23000 240 ASP C C 1
ATOM 6939 O O . ASP C 1 194 ? -14.70102 -29.57763 -7.46274 1.000 23.41000 240 ASP C O 1
ATOM 6944 N N . VAL C 1 195 ? -13.93656 -31.58280 -8.09403 1.000 24.21000 241 VAL C N 1
ATOM 6945 C CA . VAL C 1 195 ? -13.66245 -31.16063 -9.46177 1.000 25.37000 241 VAL C CA 1
ATOM 6946 C C . VAL C 1 195 ? -14.93325 -31.27432 -10.29052 1.000 26.94000 241 VAL C C 1
ATOM 6947 O O . VAL C 1 195 ? -15.56565 -32.33629 -10.33765 1.000 21.11000 241 VAL C O 1
ATOM 6951 N N . THR C 1 196 ? -15.29810 -30.17604 -10.95633 1.000 16.02000 242 THR C N 1
ATOM 6952 C CA . THR C 1 196 ? -16.48307 -30.17107 -11.80704 1.000 19.63000 242 THR C CA 1
ATOM 6953 C C . THR C 1 196 ? -16.24159 -30.93052 -13.10461 1.000 19.66000 242 THR C C 1
ATOM 6954 O O . THR C 1 196 ? -17.10740 -31.68585 -13.55859 1.000 21.27000 242 THR C O 1
ATOM 6958 N N . ALA C 1 197 ? -15.08306 -30.73220 -13.72712 1.000 19.61000 243 ALA C N 1
ATOM 6959 C CA . ALA C 1 197 ? -14.78078 -31.41510 -14.97455 1.000 12.07000 243 ALA C CA 1
ATOM 6960 C C . ALA C 1 197 ? -13.27440 -31.53999 -15.11789 1.000 18.16000 243 ALA C C 1
ATOM 6961 O O . ALA C 1 197 ? -12.51382 -30.73911 -14.56978 1.000 14.74000 243 ALA C O 1
ATOM 6963 N N . ILE C 1 198 ? -12.85274 -32.55983 -15.85314 1.000 13.29000 244 ILE C N 1
ATOM 6964 C CA . ILE C 1 198 ? -11.45834 -32.73563 -16.22323 1.000 21.17000 244 ILE C CA 1
ATOM 6965 C C . ILE C 1 198 ? -11.29695 -32.25590 -17.65461 1.000 14.60000 244 ILE C C 1
ATOM 6966 O O . ILE C 1 198 ? -12.08888 -32.61932 -18.53268 1.000 19.39000 244 ILE C O 1
ATOM 6971 N N . ILE C 1 199 ? -10.29504 -31.42258 -17.88791 1.000 12.77000 245 ILE C N 1
ATOM 6972 C CA . ILE C 1 199 ? -9.91604 -31.02743 -19.23557 1.000 15.81000 245 ILE C CA 1
ATOM 6973 C C . ILE C 1 199 ? -8.64138 -31.78239 -19.57265 1.000 11.71000 245 ILE C C 1
ATOM 6974 O O . ILE C 1 199 ? -7.57294 -31.49195 -19.02475 1.000 14.62000 245 ILE C O 1
ATOM 6979 N N . PHE C 1 200 ? -8.75107 -32.77099 -20.45015 1.000 14.78000 246 PHE C N 1
ATOM 6980 C CA . PHE C 1 200 ? -7.59675 -33.54937 -20.87130 1.000 17.35000 246 PHE C CA 1
ATOM 6981 C C . PHE C 1 200 ? -7.04064 -32.93314 -22.14619 1.000 16.18000 246 PHE C C 1
ATOM 6982 O O . PHE C 1 200 ? -7.75590 -32.81801 -23.14674 1.000 18.75000 246 PHE C O 1
ATOM 6990 N N . VAL C 1 201 ? -5.77179 -32.53761 -22.10693 1.000 15.34000 247 VAL C N 1
ATOM 6991 C CA . VAL C 1 201 ? -5.12142 -31.86111 -23.22096 1.000 12.67000 247 VAL C CA 1
ATOM 6992 C C . VAL C 1 201 ? -4.18714 -32.84328 -23.90151 1.000 10.24000 247 VAL C C 1
ATOM 6993 O O . VAL C 1 201 ? -3.40471 -33.53153 -23.23600 1.000 17.43000 247 VAL C O 1
ATOM 6997 N N . VAL C 1 202 ? -4.26231 -32.91323 -25.22444 1.000 12.18000 248 VAL C N 1
ATOM 6998 C CA . VAL C 1 202 ? -3.38330 -33.77612 -25.99640 1.000 15.80000 248 VAL C CA 1
ATOM 6999 C C . VAL C 1 202 ? -2.74601 -32.95907 -27.11017 1.000 14.06000 248 VAL C C 1
ATOM 7000 O O . VAL C 1 202 ? -3.42672 -32.18843 -27.79417 1.000 16.75000 248 VAL C O 1
ATOM 7004 N N . ALA C 1 203 ? -1.43827 -33.11652 -27.28017 1.000 9.00000 249 ALA C N 1
ATOM 7005 C CA . ALA C 1 203 ? -0.73590 -32.51803 -28.40950 1.000 13.83000 249 ALA C CA 1
ATOM 7006 C C . ALA C 1 203 ? -0.95485 -33.42208 -29.61560 1.000 15.21000 249 ALA C C 1
ATOM 7007 O O . ALA C 1 203 ? -0.23308 -34.39540 -29.83039 1.000 14.96000 249 ALA C O 1
ATOM 7009 N N . SER C 1 204 ? -1.97638 -33.09242 -30.41162 1.000 15.67000 250 SER C N 1
ATOM 7010 C CA . SER C 1 204 ? -2.33255 -33.91615 -31.56395 1.000 18.34000 250 SER C CA 1
ATOM 7011 C C . SER C 1 204 ? -1.18106 -34.04500 -32.54917 1.000 20.17000 250 SER C C 1
ATOM 7012 O O . SER C 1 204 ? -1.04807 -35.07287 -33.22231 1.000 19.04000 250 SER C O 1
ATOM 7015 N N . SER C 1 205 ? -0.33678 -33.02390 -32.63689 1.000 15.12000 251 SER C N 1
ATOM 7016 C CA . SER C 1 205 ? 0.74355 -32.97733 -33.60883 1.000 18.30000 251 SER C CA 1
ATOM 7017 C C . SER C 1 205 ? 1.94248 -33.83408 -33.23388 1.000 14.70000 251 SER C C 1
ATOM 7018 O O . SER C 1 205 ? 2.89851 -33.90084 -34.01327 1.000 19.42000 251 SER C O 1
ATOM 7021 N N . SER C 1 206 ? 1.94496 -34.46063 -32.06017 1.000 17.02000 252 SER C N 1
ATOM 7022 C CA . SER C 1 206 ? 3.12448 -35.17093 -31.58497 1.000 21.75000 252 SER C CA 1
ATOM 7023 C C . SER C 1 206 ? 3.04038 -36.67320 -31.83343 1.000 21.21000 252 SER C C 1
ATOM 7024 O O . SER C 1 206 ? 3.65595 -37.45966 -31.10492 1.000 23.49000 252 SER C O 1
ATOM 7027 N N . TYR C 1 207 ? 2.30724 -37.08815 -32.86946 1.000 18.97000 253 TYR C N 1
ATOM 7028 C CA . TYR C 1 207 ? 2.19433 -38.50952 -33.18280 1.000 20.26000 253 TYR C CA 1
ATOM 7029 C C . TYR C 1 207 ? 3.51956 -39.12351 -33.62176 1.000 22.98000 253 TYR C C 1
ATOM 7030 O O . TYR C 1 207 ? 3.65485 -40.35073 -33.58803 1.000 24.77000 253 TYR C O 1
ATOM 7039 N N . ASN C 1 208 ? 4.48706 -38.30949 -34.05456 1.000 14.94000 254 ASN C N 1
ATOM 7040 C CA . ASN C 1 208 ? 5.77215 -38.80292 -34.53651 1.000 15.45000 254 ASN C CA 1
ATOM 7041 C C . ASN C 1 208 ? 6.89347 -38.56308 -33.53486 1.000 16.67000 254 ASN C C 1
ATOM 7042 O O . ASN C 1 208 ? 8.07294 -38.61100 -33.89894 1.000 16.47000 254 ASN C O 1
ATOM 7047 N N . MET C 1 209 ? 6.54728 -38.30813 -32.27972 1.000 20.92000 255 MET C N 1
ATOM 7048 C CA . MET C 1 209 ? 7.51076 -37.95919 -31.25153 1.000 18.31000 255 MET C CA 1
ATOM 7049 C C . MET C 1 209 ? 7.37801 -38.91930 -30.07751 1.000 9.35000 255 MET C C 1
ATOM 7050 O O . MET C 1 209 ? 6.35125 -39.58172 -29.90310 1.000 17.87000 255 MET C O 1
ATOM 7055 N N . VAL C 1 210 ? 8.43409 -38.98471 -29.26862 1.000 13.78000 256 VAL C N 1
ATOM 7056 C CA . VAL C 1 210 ? 8.46258 -39.82401 -28.08055 1.000 14.77000 256 VAL C CA 1
ATOM 7057 C C . VAL C 1 210 ? 8.60434 -38.93272 -26.85202 1.000 17.30000 256 VAL C C 1
ATOM 7058 O O . VAL C 1 210 ? 9.08088 -37.79637 -26.92814 1.000 14.71000 256 VAL C O 1
ATOM 7062 N N . ILE C 1 211 ? 8.16206 -39.46097 -25.70617 1.000 15.86000 257 ILE C N 1
ATOM 7063 C CA . ILE C 1 211 ? 8.13209 -38.66694 -24.48059 1.000 17.76000 257 ILE C CA 1
ATOM 7064 C C . ILE C 1 211 ? 9.54402 -38.49464 -23.93743 1.000 19.95000 257 ILE C C 1
ATOM 7065 O O . ILE C 1 211 ? 10.43757 -39.31902 -24.17471 1.000 16.26000 257 ILE C O 1
ATOM 7070 N N . ARG C 1 212 ? 9.74533 -37.41542 -23.18089 1.000 9.55000 258 ARG C N 1
ATOM 7071 C CA . ARG C 1 212 ? 11.05602 -37.16949 -22.59642 1.000 16.92000 258 ARG C CA 1
ATOM 7072 C C . ARG C 1 212 ? 11.38836 -38.18136 -21.51070 1.000 18.67000 258 ARG C C 1
ATOM 7073 O O . ARG C 1 212 ? 12.56830 -38.45273 -21.26053 1.000 21.85000 258 ARG C O 1
ATOM 7081 N N . GLU C 1 213 ? 10.36888 -38.75683 -20.87075 1.000 19.19000 259 GLU C N 1
ATOM 7082 C CA . GLU C 1 213 ? 10.59989 -39.56464 -19.67748 1.000 23.39000 259 GLU C CA 1
ATOM 7083 C C . GLU C 1 213 ? 11.43443 -40.80423 -19.98268 1.000 23.74000 259 GLU C C 1
ATOM 7084 O O . GLU C 1 213 ? 12.32821 -41.16107 -19.20596 1.000 22.22000 259 GLU C O 1
ATOM 7090 N N . ASP C 1 214 ? 11.16920 -41.47041 -21.10969 1.000 21.51000 260 ASP C N 1
ATOM 7091 C CA . ASP C 1 214 ? 11.93271 -42.65415 -21.48561 1.000 25.41000 260 ASP C CA 1
ATOM 7092 C C . ASP C 1 214 ? 12.54919 -42.58251 -22.87670 1.000 26.71000 260 ASP C C 1
ATOM 7093 O O . ASP C 1 214 ? 13.31220 -43.48645 -23.23311 1.000 25.53000 260 ASP C O 1
ATOM 7098 N N . ASN C 1 215 ? 12.24907 -41.54742 -23.66596 1.000 19.77000 261 ASN C N 1
ATOM 7099 C CA . ASN C 1 215 ? 12.74460 -41.41117 -25.03836 1.000 20.82000 261 ASN C CA 1
ATOM 7100 C C . ASN C 1 215 ? 12.39274 -42.61076 -25.90787 1.000 24.26000 261 ASN C C 1
ATOM 7101 O O . ASN C 1 215 ? 13.12288 -42.93466 -26.84746 1.000 21.27000 261 ASN C O 1
ATOM 7106 N N . GLN C 1 216 ? 11.27021 -43.26593 -25.60633 1.000 20.18000 262 GLN C N 1
ATOM 7107 C CA . GLN C 1 216 ? 10.84251 -44.45486 -26.33382 1.000 24.45000 262 GLN C CA 1
ATOM 7108 C C . GLN C 1 216 ? 9.33683 -44.46695 -26.56647 1.000 18.89000 262 GLN C C 1
ATOM 7109 O O . GLN C 1 216 ? 8.88239 -44.73455 -27.68391 1.000 17.51000 262 GLN C O 1
ATOM 7115 N N . THR C 1 217 ? 8.55551 -44.19915 -25.52030 1.000 18.08000 263 THR C N 1
ATOM 7116 C CA . THR C 1 217 ? 7.10084 -44.21854 -25.64372 1.000 17.99000 263 THR C CA 1
ATOM 7117 C C . THR C 1 217 ? 6.62088 -43.09978 -26.56425 1.000 19.60000 263 THR C C 1
ATOM 7118 O O . THR C 1 217 ? 6.96024 -41.93094 -26.36259 1.000 21.41000 263 THR C O 1
ATOM 7122 N N . ASN C 1 218 ? 5.82563 -43.46232 -27.57059 1.000 11.31000 264 ASN C N 1
ATOM 7123 C CA . ASN C 1 218 ? 5.24388 -42.48246 -28.48248 1.000 19.85000 264 ASN C CA 1
ATOM 7124 C C . ASN C 1 218 ? 4.35572 -41.49495 -27.72687 1.000 16.57000 264 ASN C C 1
ATOM 7125 O O . ASN C 1 218 ? 3.59135 -41.87772 -26.83686 1.000 9.59000 264 ASN C O 1
ATOM 7130 N N . ARG C 1 219 ? 4.45663 -40.21065 -28.09360 1.000 19.38000 265 ARG C N 1
ATOM 7131 C CA . ARG C 1 219 ? 3.76102 -39.16356 -27.34437 1.000 14.32000 265 ARG C CA 1
ATOM 7132 C C . ARG C 1 219 ? 2.25045 -39.29165 -27.46119 1.000 8.59000 265 ARG C C 1
ATOM 7133 O O . ARG C 1 219 ? 1.52931 -39.10292 -26.47524 1.000 11.81000 265 ARG C O 1
ATOM 7141 N N . LEU C 1 220 ? 1.74650 -39.58354 -28.65939 1.000 11.94000 266 LEU C N 1
ATOM 7142 C CA . LEU C 1 220 ? 0.30608 -39.72275 -28.81011 1.000 11.47000 266 LEU C CA 1
ATOM 7143 C C . LEU C 1 220 ? -0.19585 -40.97079 -28.09481 1.000 10.61000 266 LEU C C 1
ATOM 7144 O O . LEU C 1 220 ? -1.24978 -40.93807 -27.45144 1.000 17.22000 266 LEU C O 1
ATOM 7149 N N . GLN C 1 221 ? 0.55722 -42.07393 -28.17105 1.000 19.67000 267 GLN C N 1
ATOM 7150 C CA . GLN C 1 221 ? 0.15514 -43.28709 -27.46340 1.000 11.13000 267 GLN C CA 1
ATOM 7151 C C . GLN C 1 221 ? 0.16011 -43.06329 -25.95680 1.000 15.41000 267 GLN C C 1
ATOM 7152 O O . GLN C 1 221 ? -0.76582 -43.48726 -25.25302 1.000 13.27000 267 GLN C O 1
ATOM 7158 N N . GLU C 1 222 ? 1.19438 -42.38982 -25.44821 1.000 12.05000 268 GLU C N 1
ATOM 7159 C CA . GLU C 1 222 ? 1.21545 -41.99896 -24.04348 1.000 12.31000 268 GLU C CA 1
ATOM 7160 C C . GLU C 1 222 ? -0.03879 -41.21263 -23.66912 1.000 14.05000 268 GLU C C 1
ATOM 7161 O O . GLU C 1 222 ? -0.64245 -41.45772 -22.61675 1.000 11.25000 268 GLU C O 1
ATOM 7167 N N . ALA C 1 223 ? -0.46672 -40.28069 -24.52683 1.000 12.33000 269 ALA C N 1
ATOM 7168 C CA . ALA C 1 223 ? -1.67213 -39.51293 -24.21784 1.000 14.47000 269 ALA C CA 1
ATOM 7169 C C . ALA C 1 223 ? -2.90123 -40.41397 -24.16458 1.000 9.92000 269 ALA C C 1
ATOM 7170 O O . ALA C 1 223 ? -3.79707 -40.20892 -23.33832 1.000 11.71000 269 ALA C O 1
ATOM 7172 N N . LEU C 1 224 ? -2.96111 -41.41718 -25.04164 1.000 19.89000 270 LEU C N 1
ATOM 7173 C CA . LEU C 1 224 ? -4.08033 -42.35385 -25.02291 1.000 18.01000 270 LEU C CA 1
ATOM 7174 C C . LEU C 1 224 ? -4.07651 -43.18924 -23.74933 1.000 14.35000 270 LEU C C 1
ATOM 7175 O O . LEU C 1 224 ? -5.13077 -43.42207 -23.14594 1.000 17.27000 270 LEU C O 1
ATOM 7180 N N . ASN C 1 225 ? -2.89570 -43.64136 -23.32061 1.000 12.96000 271 ASN C N 1
ATOM 7181 C CA . ASN C 1 225 ? -2.80766 -44.44589 -22.10881 1.000 13.13000 271 ASN C CA 1
ATOM 7182 C C . ASN C 1 225 ? -3.15904 -43.62669 -20.87062 1.000 14.24000 271 ASN C C 1
ATOM 7183 O O . ASN C 1 225 ? -3.85753 -44.11998 -19.97760 1.000 12.91000 271 ASN C O 1
ATOM 7188 N N . LEU C 1 226 ? -2.68886 -42.37524 -20.79470 1.000 15.28000 272 LEU C N 1
ATOM 7189 C CA . LEU C 1 226 ? -3.07884 -41.50806 -19.68419 1.000 20.15000 272 LEU C CA 1
ATOM 7190 C C . LEU C 1 226 ? -4.58708 -41.32462 -19.64390 1.000 13.42000 272 LEU C C 1
ATOM 7191 O O . LEU C 1 226 ? -5.20919 -41.41165 -18.57955 1.000 13.65000 272 LEU C O 1
ATOM 7196 N N . PHE C 1 227 ? -5.188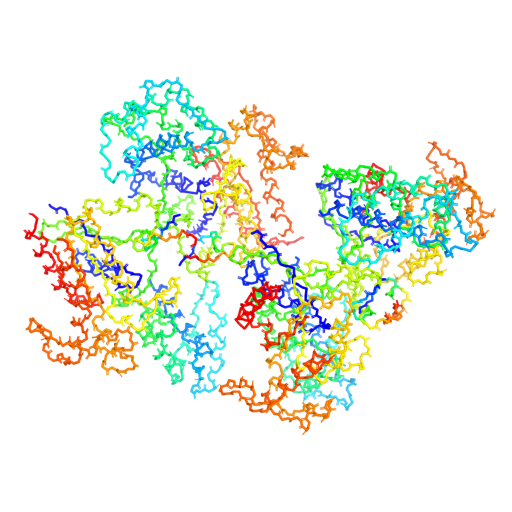13 -41.04736 -20.79966 1.000 12.47000 273 PHE C N 1
ATOM 7197 C CA . PHE C 1 227 ? -6.62949 -40.84757 -20.85735 1.000 11.72000 273 PHE C CA 1
ATOM 7198 C C . PHE C 1 227 ? -7.35956 -42.08937 -20.37567 1.000 15.31000 273 PHE C C 1
ATOM 7199 O O . PHE C 1 227 ? -8.27145 -42.00915 -19.54446 1.000 16.25000 273 PHE C O 1
ATOM 7207 N N . LYS C 1 228 ? -6.93838 -43.25651 -20.86464 1.000 17.99000 274 LYS C N 1
ATOM 7208 C CA . LYS C 1 228 ? -7.59325 -44.50045 -20.48553 1.000 14.50000 274 LYS C CA 1
ATOM 7209 C C . LYS C 1 228 ? -7.49993 -44.73743 -18.98417 1.000 16.03000 274 LYS C C 1
ATOM 7210 O O . LYS C 1 228 ? -8.47293 -45.16657 -18.35478 1.000 21.87000 274 LYS C O 1
ATOM 7216 N N . SER C 1 229 ? -6.34082 -44.45280 -18.38843 1.000 13.66000 275 SER C N 1
ATOM 7217 C CA . SER C 1 229 ? -6.19728 -44.63428 -16.94894 1.000 9.58000 275 SER C CA 1
ATOM 7218 C C . SER C 1 229 ? -7.15207 -43.72421 -16.18968 1.000 16.56000 275 SER C C 1
ATOM 7219 O O . SER C 1 229 ? -7.81634 -44.15160 -15.23762 1.000 15.40000 275 SER C O 1
ATOM 7222 N N . ILE C 1 230 ? -7.22524 -42.45530 -16.59477 1.000 15.35000 276 ILE C N 1
ATOM 7223 C CA . ILE C 1 230 ? -8.17080 -41.52922 -15.98203 1.000 12.97000 276 ILE C CA 1
ATOM 7224 C C . ILE C 1 230 ? -9.59999 -41.99507 -16.22260 1.000 10.23000 276 ILE C C 1
ATOM 7225 O O . ILE C 1 230 ? -10.41445 -42.07220 -15.29498 1.000 13.04000 276 ILE C O 1
ATOM 7230 N N . TRP C 1 231 ? -9.91866 -42.31805 -17.47908 1.000 8.92000 277 TRP C N 1
ATOM 7231 C CA . TRP C 1 231 ? -11.29252 -42.62279 -17.86072 1.000 18.67000 277 TRP C CA 1
ATOM 7232 C C . TRP C 1 231 ? -11.83756 -43.83460 -17.12258 1.000 26.10000 277 TRP C C 1
ATOM 7233 O O . TRP C 1 231 ? -13.03154 -43.88060 -16.80868 1.000 22.48000 277 TRP C O 1
ATOM 7244 N N . ASN C 1 232 ? -10.98806 -44.81924 -16.83629 1.000 18.59000 278 ASN C N 1
ATOM 7245 C CA . ASN C 1 232 ? -11.42768 -46.07135 -16.24232 1.000 21.13000 278 ASN C CA 1
ATOM 7246 C C . ASN C 1 232 ? -11.17695 -46.14325 -14.74517 1.000 23.21000 278 ASN C C 1
ATOM 7247 O O . ASN C 1 232 ? -11.39103 -47.20204 -14.14980 1.000 31.23000 278 ASN C O 1
ATOM 7252 N N . ASN C 1 233 ? -10.73240 -45.05483 -14.12065 1.000 17.84000 279 ASN C N 1
ATOM 7253 C CA . ASN C 1 233 ? -10.54993 -45.05458 -12.67423 1.000 18.21000 279 ASN C CA 1
ATOM 7254 C C . ASN C 1 233 ? -11.91761 -45.07572 -12.00166 1.000 26.41000 279 ASN C C 1
ATOM 7255 O O . ASN C 1 233 ? -12.72903 -44.16388 -12.19677 1.000 23.23000 279 ASN C O 1
ATOM 7260 N N . ARG C 1 234 ? -12.17263 -46.13623 -11.22914 1.000 25.35000 280 ARG C N 1
ATOM 7261 C CA . ARG C 1 234 ? -13.45690 -46.30336 -10.55409 1.000 27.46000 280 ARG C CA 1
ATOM 7262 C C . ARG C 1 234 ? -13.81516 -45.08340 -9.71835 1.000 22.92000 280 ARG C C 1
ATOM 7263 O O . ARG C 1 234 ? -14.99115 -44.71913 -9.60587 1.000 19.67000 280 ARG C O 1
ATOM 7271 N N . TRP C 1 235 ? -12.81654 -44.43764 -9.12376 1.000 22.52000 281 TRP C N 1
ATOM 7272 C CA . TRP C 1 235 ? -13.08703 -43.32639 -8.22394 1.000 27.68000 281 TRP C CA 1
ATOM 7273 C C . TRP C 1 235 ? -13.40556 -42.02930 -8.95315 1.000 23.20000 281 TRP C C 1
ATOM 7274 O O . TRP C 1 235 ? -13.83117 -41.06879 -8.30477 1.000 20.70000 281 TRP C O 1
ATOM 7285 N N . LEU C 1 236 ? -13.22724 -41.98477 -10.27341 1.000 23.00000 282 LEU C N 1
ATOM 7286 C CA . LEU C 1 236 ? -13.42863 -40.77705 -11.06344 1.000 25.81000 282 LEU C CA 1
ATOM 7287 C C . LEU C 1 236 ? -14.58284 -40.90359 -12.04892 1.000 28.90000 282 LEU C C 1
ATOM 7288 O O . LEU C 1 236 ? -14.77953 -40.00209 -12.87094 1.000 22.26000 282 LEU C O 1
ATOM 7293 N N . ARG C 1 237 ? -15.35187 -41.99485 -11.98897 1.000 33.17000 283 ARG C N 1
ATOM 7294 C CA . ARG C 1 237 ? -16.34397 -42.27446 -13.02195 1.000 30.93000 283 ARG C CA 1
ATOM 7295 C C . ARG C 1 237 ? -17.49124 -41.27019 -13.04644 1.000 22.43000 283 ARG C C 1
ATOM 7296 O O . ARG C 1 237 ? -18.24183 -41.24612 -14.02689 1.000 27.51000 283 ARG C O 1
ATOM 7304 N N . THR C 1 238 ? -17.64783 -40.44415 -12.01382 1.000 24.71000 284 THR C N 1
ATOM 7305 C CA . THR C 1 238 ? -18.70016 -39.43529 -12.00093 1.000 27.00000 284 THR C CA 1
ATOM 7306 C C . THR C 1 238 ? -18.24318 -38.08698 -12.54829 1.000 37.62000 284 THR C C 1
ATOM 7307 O O . THR C 1 238 ? -19.06366 -37.17043 -12.65267 1.000 32.11000 284 THR C O 1
ATOM 7311 N N . ILE C 1 239 ? -16.96854 -37.94210 -12.90341 1.000 34.84000 285 ILE C N 1
ATOM 7312 C CA . ILE C 1 239 ? -16.41654 -36.67545 -13.37307 1.000 29.80000 285 ILE C CA 1
ATOM 7313 C C . ILE C 1 239 ? -16.29161 -36.73430 -14.88913 1.000 22.08000 285 ILE C C 1
ATOM 7314 O O . ILE C 1 239 ? -15.56766 -37.57920 -15.42863 1.000 24.60000 285 ILE C O 1
ATOM 7319 N N . SER C 1 240 ? -16.99483 -35.84000 -15.57801 1.000 18.21000 286 SER C N 1
ATOM 7320 C CA . SER C 1 240 ? -16.93273 -35.80144 -17.03206 1.000 28.62000 286 SER C CA 1
ATOM 7321 C C . SER C 1 240 ? -15.59455 -35.23498 -17.49854 1.000 21.03000 286 SER C C 1
ATOM 7322 O O . SER C 1 240 ? -14.93385 -34.47427 -16.78922 1.000 19.73000 286 SER C O 1
ATOM 7325 N N . VAL C 1 241 ? -15.19718 -35.61753 -18.70913 1.000 23.90000 287 VAL C N 1
ATOM 7326 C CA . VAL C 1 241 ? -13.91182 -35.24031 -19.28398 1.000 22.17000 287 VAL C CA 1
ATOM 7327 C C . VAL C 1 241 ? -14.16516 -34.38315 -20.51388 1.000 25.47000 287 VAL C C 1
ATOM 7328 O O . VAL C 1 241 ? -14.93681 -34.76900 -21.39710 1.000 27.20000 287 VAL C O 1
ATOM 7332 N N . ILE C 1 242 ? -13.53550 -33.21565 -20.55973 1.000 21.80000 288 ILE C N 1
ATOM 7333 C CA . ILE C 1 242 ? -13.52302 -32.38000 -21.75303 1.000 17.86000 288 ILE C CA 1
ATOM 7334 C C . ILE C 1 242 ? -12.17081 -32.57062 -22.42221 1.000 21.97000 288 ILE C C 1
ATOM 7335 O O . ILE C 1 242 ? -11.12476 -32.32980 -21.80827 1.000 23.56000 288 ILE C O 1
ATOM 7340 N N . LEU C 1 243 ? -12.18243 -33.01032 -23.67187 1.000 15.87000 289 LEU C N 1
ATOM 7341 C CA . LEU C 1 243 ? -10.96517 -33.41281 -24.36126 1.000 15.70000 289 LEU C CA 1
ATOM 7342 C C . LEU C 1 243 ? -10.51980 -32.30326 -25.30677 1.000 14.64000 289 LEU C C 1
ATOM 7343 O O . LEU C 1 243 ? -11.23900 -31.96301 -26.25202 1.000 18.22000 289 LEU C O 1
ATOM 7348 N N . PHE C 1 244 ? -9.33769 -31.74124 -25.04675 1.000 14.35000 290 PHE C N 1
ATOM 7349 C CA . PHE C 1 244 ? -8.74099 -30.71505 -25.90260 1.000 19.48000 290 PHE C CA 1
ATOM 7350 C C . PHE C 1 244 ? -7.73819 -31.39686 -26.82072 1.000 14.44000 290 PHE C C 1
ATOM 7351 O O . PHE C 1 244 ? -6.61119 -31.68855 -26.41485 1.000 18.12000 290 PHE C O 1
ATOM 7359 N N . LEU C 1 245 ? -8.14170 -31.64367 -28.06203 1.000 14.14000 291 LEU C N 1
ATOM 7360 C CA . LEU C 1 245 ? -7.19938 -32.10732 -29.07762 1.000 11.24000 291 LEU C CA 1
ATOM 7361 C C . LEU C 1 245 ? -6.43159 -30.88444 -29.55586 1.000 18.16000 291 LEU C C 1
ATOM 7362 O O . LEU C 1 245 ? -6.83132 -30.19066 -30.48982 1.000 11.02000 291 LEU C O 1
ATOM 7367 N N . ASN C 1 246 ? -5.30834 -30.62693 -28.89513 1.000 19.57000 292 ASN C N 1
ATOM 7368 C CA . ASN C 1 246 ? -4.59575 -29.36714 -29.00021 1.000 17.55000 292 ASN C CA 1
ATOM 7369 C C . ASN C 1 246 ? -3.53606 -29.42542 -30.10065 1.000 15.93000 292 ASN C C 1
ATOM 7370 O O . ASN C 1 246 ? -3.28731 -30.46869 -30.71170 1.000 15.96000 292 ASN C O 1
ATOM 7375 N N . LYS C 1 247 ? -2.90686 -28.27445 -30.35163 1.000 11.77000 293 LYS C N 1
ATOM 7376 C CA . LYS C 1 247 ? -1.84999 -28.13033 -31.35601 1.000 9.57000 293 LYS C CA 1
ATOM 7377 C C . LYS C 1 247 ? -2.36724 -28.46233 -32.75350 1.000 14.59000 293 LYS C C 1
ATOM 7378 O O . LYS C 1 247 ? -1.66999 -29.07035 -33.56933 1.000 13.69000 293 LYS C O 1
ATOM 7384 N N . GLN C 1 248 ? -3.60908 -28.05235 -33.02684 1.000 17.85000 294 GLN C N 1
ATOM 7385 C CA . GLN C 1 248 ? -4.18499 -28.23724 -34.35532 1.000 18.02000 294 GLN C CA 1
ATOM 7386 C C . GLN C 1 248 ? -3.37502 -27.52266 -35.42436 1.000 20.48000 294 GLN C C 1
ATOM 7387 O O . GLN C 1 248 ? -3.33095 -27.97470 -36.57556 1.000 18.80000 294 GLN C O 1
ATOM 7393 N N . ASP C 1 249 ? -2.74030 -26.40267 -35.07068 1.000 19.48000 295 ASP C N 1
ATOM 7394 C CA . ASP C 1 249 ? -1.91754 -25.69137 -36.04045 1.000 15.46000 295 ASP C CA 1
ATOM 7395 C C . ASP C 1 249 ? -0.68272 -26.50304 -36.40823 1.000 19.68000 295 ASP C C 1
ATOM 7396 O O . ASP C 1 249 ? -0.31210 -26.58187 -37.58519 1.000 19.51000 295 ASP C O 1
ATOM 7401 N N . LEU C 1 250 ? -0.04341 -27.12993 -35.41935 1.000 14.81000 296 LEU C N 1
ATOM 7402 C CA . LEU C 1 250 ? 1.12052 -27.95627 -35.71100 1.000 19.94000 296 LEU C CA 1
ATOM 7403 C C . LEU C 1 250 ? 0.73079 -29.24912 -36.41638 1.000 25.69000 296 LEU C C 1
ATOM 7404 O O . LEU C 1 250 ? 1.49832 -29.75575 -37.24304 1.000 16.99000 296 LEU C O 1
ATOM 7409 N N . LEU C 1 251 ? -0.44808 -29.79638 -36.10622 1.000 17.59000 297 LEU C N 1
ATOM 7410 C CA . LEU C 1 251 ? -0.90321 -31.00231 -36.79118 1.000 23.62000 297 LEU C CA 1
ATOM 7411 C C . LEU C 1 251 ? -1.13318 -30.74069 -38.27245 1.000 23.50000 297 LEU C C 1
ATOM 7412 O O . LEU C 1 251 ? -0.76343 -31.56146 -39.11897 1.000 26.35000 297 LEU C O 1
ATOM 7417 N N . ALA C 1 252 ? -1.74161 -29.59929 -38.60378 1.000 20.62000 298 ALA C N 1
ATOM 7418 C CA . ALA C 1 252 ? -2.00387 -29.27802 -40.00259 1.000 23.18000 298 ALA C CA 1
ATOM 7419 C C . ALA C 1 252 ? -0.70836 -29.09276 -40.78275 1.000 31.60000 298 ALA C C 1
ATOM 7420 O O . ALA C 1 252 ? -0.57111 -29.60491 -41.89948 1.000 32.11000 298 ALA C O 1
ATOM 7422 N N . GLU C 1 253 ? 0.26262 -28.37994 -40.20534 1.000 23.99000 299 GLU C N 1
ATOM 7423 C CA . GLU C 1 253 ? 1.52823 -28.17149 -40.90147 1.000 27.20000 299 GLU C CA 1
ATOM 7424 C C . GLU C 1 253 ? 2.25964 -29.48835 -41.12395 1.000 29.11000 299 GLU C C 1
ATOM 7425 O O . GLU C 1 253 ? 2.83908 -29.70983 -42.19311 1.000 34.02000 299 GLU C O 1
ATOM 7431 N N . LYS C 1 254 ? 2.23798 -30.37899 -40.12763 1.000 25.43000 300 LYS C N 1
ATOM 7432 C CA . LYS C 1 254 ? 2.95930 -31.64300 -40.24813 1.000 26.35000 300 LYS C CA 1
ATOM 7433 C C . LYS C 1 254 ? 2.33170 -32.54851 -41.30378 1.000 25.43000 300 LYS C C 1
ATOM 7434 O O . LYS C 1 254 ? 3.04789 -33.20685 -42.06809 1.000 30.41000 300 LYS C O 1
ATOM 7440 N N . VAL C 1 255 ? 0.99939 -32.59954 -41.36209 1.000 32.89000 301 VAL C N 1
ATOM 7441 C CA . VAL C 1 255 ? 0.33201 -33.44183 -42.35345 1.000 33.36000 301 VAL C CA 1
ATOM 7442 C C . VAL C 1 255 ? 0.55432 -32.88824 -43.75459 1.000 31.39000 301 VAL C C 1
ATOM 7443 O O . VAL C 1 255 ? 0.96512 -33.61344 -44.66744 1.000 36.24000 301 VAL C O 1
ATOM 7447 N N . LEU C 1 256 ? 0.31365 -31.58711 -43.93736 1.000 32.26000 302 LEU C N 1
ATOM 7448 C CA . LEU C 1 256 ? 0.48413 -30.96605 -45.24775 1.000 35.42000 302 LEU C CA 1
ATOM 7449 C C . LEU C 1 256 ? 1.91562 -31.07142 -45.76540 1.000 40.54000 302 LEU C C 1
ATOM 7450 O O . LEU C 1 256 ? 2.13297 -30.95386 -46.97633 1.000 48.52000 302 LEU C O 1
ATOM 7455 N N . ALA C 1 257 ? 2.89374 -31.29522 -44.88306 1.000 41.03000 303 ALA C N 1
ATOM 7456 C CA . ALA C 1 257 ? 4.26649 -31.50896 -45.33187 1.000 41.65000 303 ALA C CA 1
ATOM 7457 C C . ALA C 1 257 ? 4.45530 -32.90607 -45.90969 1.000 42.17000 303 ALA C C 1
ATOM 7458 O O . ALA C 1 257 ? 5.21181 -33.08619 -46.87041 1.000 48.48000 303 ALA C O 1
ATOM 7460 N N . GLY C 1 258 ? 3.78325 -33.90299 -45.33585 1.000 35.43000 304 GLY C N 1
ATOM 7461 C CA . GLY C 1 258 ? 3.91127 -35.27417 -45.79648 1.000 39.00000 304 GLY C CA 1
ATOM 7462 C C . GLY C 1 258 ? 5.23954 -35.93253 -45.50533 1.000 39.90000 304 GLY C C 1
ATOM 7463 O O . GLY C 1 258 ? 5.50604 -37.01159 -46.04225 1.000 42.47000 304 GLY C O 1
ATOM 7464 N N . LYS C 1 259 ? 6.07922 -35.32422 -44.66268 1.000 37.72000 305 LYS C N 1
ATOM 7465 C CA . LYS C 1 259 ? 7.39507 -35.89251 -44.38839 1.000 40.31000 305 LYS C CA 1
ATOM 7466 C C . LYS C 1 259 ? 7.32507 -36.98614 -43.32988 1.000 38.56000 305 LYS C C 1
ATOM 7467 O O . LYS C 1 259 ? 8.00183 -38.01283 -43.45039 1.000 47.40000 305 LYS C O 1
ATOM 7473 N N . SER C 1 260 ? 6.51764 -36.79162 -42.29251 1.000 31.79000 306 SER C N 1
ATOM 7474 C CA . SER C 1 260 ? 6.26317 -37.81692 -41.28570 1.000 41.99000 306 SER C CA 1
ATOM 7475 C C . SER C 1 260 ? 4.80171 -38.22194 -41.40388 1.000 39.26000 306 SER C C 1
ATOM 7476 O O . SER C 1 260 ? 3.90690 -37.43260 -41.08714 1.000 35.17000 306 SER C O 1
ATOM 7479 N N . LYS C 1 261 ? 4.56084 -39.44250 -41.86890 1.000 36.30000 307 LYS C N 1
ATOM 7480 C CA . LYS C 1 261 ? 3.20594 -39.91256 -42.11678 1.000 33.98000 307 LYS C CA 1
ATOM 7481 C C . LYS C 1 261 ? 2.65959 -40.60852 -40.87728 1.000 32.40000 307 LYS C C 1
ATOM 7482 O O . LYS C 1 261 ? 3.37011 -41.37833 -40.22159 1.000 38.91000 307 LYS C O 1
ATOM 7488 N N . ILE C 1 262 ? 1.39220 -40.32418 -40.55955 1.000 26.13000 308 ILE C N 1
ATOM 7489 C CA . ILE C 1 262 ? 0.78198 -40.84170 -39.33512 1.000 29.49000 308 ILE C CA 1
ATOM 7490 C C . ILE C 1 262 ? 0.79592 -42.36543 -39.32359 1.000 29.81000 308 ILE C C 1
ATOM 7491 O O . ILE C 1 262 ? 1.01375 -42.98688 -38.27656 1.000 24.06000 308 ILE C O 1
ATOM 7496 N N . GLU C 1 263 ? 0.60435 -42.99066 -40.49171 1.000 24.41000 309 GLU C N 1
ATOM 7497 C CA . GLU C 1 263 ? 0.52898 -44.44790 -40.56147 1.000 30.15000 309 GLU C CA 1
ATOM 7498 C C . GLU C 1 263 ? 1.84971 -45.12068 -40.21563 1.000 30.79000 309 GLU C C 1
ATOM 7499 O O . GLU C 1 263 ? 1.84687 -46.29511 -39.83586 1.000 36.54000 309 GLU C O 1
ATOM 7505 N N . ASP C 1 264 ? 2.97442 -44.41542 -40.34341 1.000 32.29000 310 ASP C N 1
ATOM 7506 C CA . ASP C 1 264 ? 4.23963 -44.95858 -39.86705 1.000 32.64000 310 ASP C CA 1
ATOM 7507 C C . ASP C 1 264 ? 4.28169 -45.08500 -38.35167 1.000 34.10000 310 ASP C C 1
ATOM 7508 O O . ASP C 1 264 ? 5.16788 -45.76651 -37.82394 1.000 54.48000 310 ASP C O 1
ATOM 7513 N N . TYR C 1 265 ? 3.35116 -44.45281 -37.64659 1.000 26.25000 311 TYR C N 1
ATOM 7514 C CA . TYR C 1 265 ? 3.28542 -44.52473 -36.19721 1.000 25.56000 311 TYR C CA 1
ATOM 7515 C C . TYR C 1 265 ? 1.97208 -45.09153 -35.68788 1.000 23.41000 311 TYR C C 1
ATOM 7516 O O . TYR C 1 265 ? 1.95333 -45.70285 -34.61876 1.000 23.33000 311 TYR C O 1
ATOM 7525 N N . PHE C 1 266 ? 0.87984 -44.91257 -36.42797 1.000 26.47000 312 PHE C N 1
ATOM 7526 C CA . PHE C 1 266 ? -0.41209 -45.51927 -36.11655 1.000 32.45000 312 PHE C CA 1
ATOM 7527 C C . PHE C 1 266 ? -0.92961 -46.11010 -37.41875 1.000 30.41000 312 PHE C C 1
ATOM 7528 O O . PHE C 1 266 ? -1.66794 -45.45181 -38.16427 1.000 36.07000 312 PHE C O 1
ATOM 7536 N N . PRO C 1 267 ? -0.54030 -47.34821 -37.73617 1.000 38.27000 313 PRO C N 1
ATOM 7537 C CA . PRO C 1 267 ? -0.86109 -47.90874 -39.06171 1.000 37.69000 313 PRO C CA 1
ATOM 7538 C C . PRO C 1 267 ? -2.34218 -47.95530 -39.36409 1.000 38.28000 313 PRO C C 1
ATOM 7539 O O . PRO C 1 267 ? -2.72296 -47.88512 -40.53601 1.000 41.95000 313 PRO C O 1
ATOM 7543 N N . GLU C 1 268 ? -3.18996 -48.06129 -38.34032 1.000 39.64000 314 GLU C N 1
ATOM 7544 C CA . GLU C 1 268 ? -4.62700 -48.14628 -38.57113 1.000 37.74000 314 GLU C CA 1
ATOM 7545 C C . GLU C 1 268 ? -5.19393 -46.88932 -39.21427 1.000 40.94000 314 GLU C C 1
ATOM 7546 O O . GLU C 1 268 ? -6.34651 -46.91140 -39.65767 1.000 43.01000 314 GLU C O 1
ATOM 7552 N N . PHE C 1 269 ? -4.41982 -45.79976 -39.26695 1.000 41.33000 315 PHE C N 1
ATOM 7553 C CA . PHE C 1 269 ? -4.84189 -44.61826 -40.01209 1.000 31.60000 315 PHE C CA 1
ATOM 7554 C C . PHE C 1 269 ? -4.96301 -44.92337 -41.49703 1.000 38.31000 315 PHE C C 1
ATOM 7555 O O . PHE C 1 269 ? -5.80753 -44.34133 -42.18615 1.000 32.50000 315 PHE C O 1
ATOM 7563 N N . ALA C 1 270 ? -4.13843 -45.84751 -42.00036 1.000 42.31000 316 ALA C N 1
ATOM 7564 C CA . ALA C 1 270 ? -4.20760 -46.22678 -43.40782 1.000 45.27000 316 ALA C CA 1
ATOM 7565 C C . ALA C 1 270 ? -5.56651 -46.81576 -43.76091 1.000 34.38000 316 ALA C C 1
ATOM 7566 O O . ALA C 1 270 ? -5.99060 -46.74169 -44.91958 1.000 40.04000 316 ALA C O 1
ATOM 7568 N N . ARG C 1 271 ? -6.26409 -47.39265 -42.77986 1.000 35.64000 317 ARG C N 1
ATOM 7569 C CA . ARG C 1 271 ? -7.62476 -47.88344 -42.96490 1.000 44.59000 317 ARG C CA 1
ATOM 7570 C C . ARG C 1 271 ? -8.68530 -46.86564 -42.56981 1.000 44.27000 317 ARG C C 1
ATOM 7571 O O . ARG C 1 271 ? -9.85467 -47.03899 -42.93037 1.000 47.99000 317 ARG C O 1
ATOM 7579 N N . TYR C 1 272 ? -8.31416 -45.82742 -41.82783 1.000 45.61000 318 TYR C N 1
ATOM 7580 C CA . TYR C 1 272 ? -9.29930 -44.88637 -41.31551 1.000 35.46000 318 TYR C CA 1
ATOM 7581 C C . TYR C 1 272 ? -9.85652 -44.02474 -42.43752 1.000 23.83000 318 TYR C C 1
ATOM 7582 O O . TYR C 1 272 ? -9.13514 -43.62202 -43.35393 1.000 36.32000 318 TYR C O 1
ATOM 7591 N N . THR C 1 273 ? -11.15201 -43.74454 -42.36003 1.000 30.85000 319 THR C N 1
ATOM 7592 C CA . THR C 1 273 ? -11.83319 -42.86710 -43.30010 1.000 38.37000 319 THR C CA 1
ATOM 7593 C C . THR C 1 273 ? -12.50402 -41.74900 -42.52041 1.000 39.61000 319 THR C C 1
ATOM 7594 O O . THR C 1 273 ? -13.04964 -41.98270 -41.43592 1.000 30.86000 319 THR C O 1
ATOM 7598 N N . THR C 1 274 ? -12.45683 -40.54169 -43.07102 1.000 43.16000 320 THR C N 1
ATOM 7599 C CA . THR C 1 274 ? -13.08222 -39.40177 -42.41880 1.000 39.05000 320 THR C CA 1
ATOM 7600 C C . THR C 1 274 ? -14.55802 -39.69716 -42.16415 1.000 36.23000 320 THR C C 1
ATOM 7601 O O . THR C 1 274 ? -15.28697 -40.04092 -43.10560 1.000 43.04000 320 THR C O 1
ATOM 7605 N N . PRO C 1 275 ? -15.03154 -39.57658 -40.92985 1.000 41.60000 321 PRO C N 1
ATOM 7606 C CA . PRO C 1 275 ? -16.43186 -39.89393 -40.64648 1.000 47.52000 321 PRO C CA 1
ATOM 7607 C C . PRO C 1 275 ? -17.37360 -38.89605 -41.30415 1.000 53.73000 321 PRO C C 1
ATOM 7608 O O . PRO C 1 275 ? -16.98287 -37.79854 -41.70785 1.000 46.83000 321 PRO C O 1
ATOM 7612 N N . GLU C 1 276 ? -18.64086 -39.30354 -41.41458 1.000 58.72000 322 GLU C N 1
ATOM 7613 C CA . GLU C 1 276 ? -19.65475 -38.48212 -42.06960 1.000 58.13000 322 GLU C CA 1
ATOM 7614 C C . GLU C 1 276 ? -20.23939 -37.40870 -41.16117 1.000 52.26000 322 GLU C C 1
ATOM 7615 O O . GLU C 1 276 ? -20.88010 -36.48228 -41.66348 1.000 48.81000 322 GLU C O 1
ATOM 7621 N N . ASP C 1 277 ? -20.04102 -37.51723 -39.84552 1.000 56.25000 323 ASP C N 1
ATOM 7622 C CA . ASP C 1 277 ? -20.41427 -36.48184 -38.88808 1.000 61.59000 323 ASP C CA 1
ATOM 7623 C C . ASP C 1 277 ? -19.32505 -35.42326 -38.73849 1.000 65.52000 323 ASP C C 1
ATOM 7624 O O . ASP C 1 277 ? -19.20786 -34.80232 -37.67299 1.000 73.17000 323 ASP C O 1
ATOM 7629 N N . ALA C 1 278 ? -18.50901 -35.22478 -39.77415 1.000 56.57000 324 ALA C N 1
ATOM 7630 C CA . ALA C 1 278 ? -17.36959 -34.31916 -39.68651 1.000 59.35000 324 ALA C CA 1
ATOM 7631 C C . ALA C 1 278 ? -17.78122 -32.87200 -39.93444 1.000 50.26000 324 ALA C C 1
ATOM 7632 O O . ALA C 1 278 ? -18.70221 -32.58794 -40.70859 1.000 63.36000 324 ALA C O 1
ATOM 7634 N N . THR C 1 279 ? -17.06849 -31.95604 -39.28126 1.000 48.52000 325 THR C N 1
ATOM 7635 C CA . THR C 1 279 ? -17.24760 -30.52794 -39.51307 1.000 56.83000 325 THR C CA 1
ATOM 7636 C C . THR C 1 279 ? -15.97102 -29.99036 -40.14663 1.000 48.92000 325 THR C C 1
ATOM 7637 O O . THR C 1 279 ? -15.13447 -29.39343 -39.45741 1.000 53.35000 325 THR C O 1
ATOM 7641 N N . PRO C 1 280 ? -15.75241 -30.23179 -41.43576 1.000 65.19000 326 PRO C N 1
ATOM 7642 C CA . PRO C 1 280 ? -14.53892 -29.71402 -42.07116 1.000 66.84000 326 PRO C CA 1
ATOM 7643 C C . PRO C 1 280 ? -14.76098 -28.30346 -42.58500 1.000 75.89000 326 PRO C C 1
ATOM 7644 O O . PRO C 1 280 ? -15.50877 -28.09801 -43.54645 1.000 78.69000 326 PRO C O 1
ATOM 7648 N N . GLU C 1 281 ? -14.14014 -27.32542 -41.93754 1.000 72.70000 327 GLU C N 1
ATOM 7649 C CA . GLU C 1 281 ? -14.29389 -25.94348 -42.36535 1.000 79.62000 327 GLU C CA 1
ATOM 7650 C C . GLU C 1 281 ? -13.86809 -25.80690 -43.82446 1.000 86.94000 327 GLU C C 1
ATOM 7651 O O . GLU C 1 281 ? -12.81385 -26.33311 -44.20609 1.000 79.95000 327 GLU C O 1
ATOM 7657 N N . PRO C 1 282 ? -14.66662 -25.15978 -44.67408 1.000 88.05000 328 PRO C N 1
ATOM 7658 C CA . PRO C 1 282 ? -14.22452 -24.92031 -46.05169 1.000 81.23000 328 PRO C CA 1
ATOM 7659 C C . PRO C 1 282 ? -12.84133 -24.28487 -46.07096 1.000 80.25000 328 PRO C C 1
ATOM 7660 O O . PRO C 1 282 ? -12.52819 -23.40275 -45.26769 1.000 73.10000 328 PRO C O 1
ATOM 7664 N N . GLY C 1 283 ? -11.99969 -24.76542 -46.98198 1.000 74.37000 329 GLY C N 1
ATOM 7665 C CA . GLY C 1 283 ? -10.60146 -24.42021 -46.99163 1.000 68.20000 329 GLY C CA 1
ATOM 7666 C C . GLY C 1 283 ? -9.70926 -25.37862 -46.22894 1.000 63.00000 329 GLY C C 1
ATOM 7667 O O . GLY C 1 283 ? -8.49789 -25.39902 -46.47078 1.000 61.72000 329 GLY C O 1
ATOM 7668 N N . GLU C 1 284 ? -10.26747 -26.16426 -45.30967 1.000 63.23000 330 GLU C N 1
ATOM 7669 C CA . GLU C 1 284 ? -9.48068 -27.18801 -44.63771 1.000 60.39000 330 GLU C CA 1
ATOM 7670 C C . GLU C 1 284 ? -9.14072 -28.29958 -45.62036 1.000 47.09000 330 GLU C C 1
ATOM 7671 O O . GLU C 1 284 ? -9.99097 -28.75097 -46.39287 1.000 52.12000 330 GLU C O 1
ATOM 7677 N N . ASP C 1 285 ? -7.88846 -28.72489 -45.59793 1.000 36.68000 331 ASP C N 1
ATOM 7678 C CA . ASP C 1 285 ? -7.44679 -29.77342 -46.49737 1.000 39.35000 331 ASP C CA 1
ATOM 7679 C C . ASP C 1 285 ? -8.05634 -31.10695 -46.06928 1.000 43.44000 331 ASP C C 1
ATOM 7680 O O . ASP C 1 285 ? -8.12942 -31.40057 -44.87084 1.000 44.51000 331 ASP C O 1
ATOM 7685 N N . PRO C 1 286 ? -8.52450 -31.92155 -47.02005 1.000 45.46000 332 PRO C N 1
ATOM 7686 C CA . PRO C 1 286 ? -9.10058 -33.22503 -46.64332 1.000 34.76000 332 PRO C CA 1
ATOM 7687 C C . PRO C 1 286 ? -8.13958 -34.10059 -45.85823 1.000 29.62000 332 PRO C C 1
ATOM 7688 O O . PRO C 1 286 ? -8.56923 -34.82881 -44.95653 1.000 36.87000 332 PRO C O 1
ATOM 7692 N N . ARG C 1 287 ? -6.84292 -34.04273 -46.17204 1.000 32.63000 333 ARG C N 1
ATOM 7693 C CA . ARG C 1 287 ? -5.86253 -34.82077 -45.42285 1.000 26.39000 333 ARG C CA 1
ATOM 7694 C C . ARG C 1 287 ? -5.74348 -34.34259 -43.98167 1.000 38.72000 333 ARG C C 1
ATOM 7695 O O . ARG C 1 287 ? -5.48294 -35.15167 -43.08319 1.000 32.67000 333 ARG C O 1
ATOM 7703 N N . VAL C 1 288 ? -5.91445 -33.03921 -43.74391 1.000 31.39000 334 VAL C N 1
ATOM 7704 C CA . VAL C 1 288 ? -5.87897 -32.51788 -42.38019 1.000 29.73000 334 VAL C CA 1
ATOM 7705 C C . VAL C 1 288 ? -7.13644 -32.92642 -41.62318 1.000 33.65000 334 VAL C C 1
ATOM 7706 O O . VAL C 1 288 ? -7.07839 -33.27953 -40.43818 1.000 27.08000 334 VAL C O 1
ATOM 7710 N N . THR C 1 289 ? -8.29064 -32.89359 -42.29487 1.000 32.84000 335 THR C N 1
ATOM 7711 C CA . THR C 1 289 ? -9.53408 -33.32113 -41.66033 1.000 31.14000 335 THR C CA 1
ATOM 7712 C C . THR C 1 289 ? -9.46480 -34.78734 -41.25553 1.000 32.91000 335 THR C C 1
ATOM 7713 O O . THR C 1 289 ? -9.82699 -35.15280 -40.13133 1.000 37.05000 335 THR C O 1
ATOM 7717 N N . ARG C 1 290 ? -9.00288 -35.64364 -42.16702 1.000 31.19000 336 ARG C N 1
ATOM 7718 C CA . ARG C 1 290 ? -8.93383 -37.07089 -41.87757 1.000 38.15000 336 ARG C CA 1
ATOM 7719 C C . ARG C 1 290 ? -7.99596 -37.34530 -40.70935 1.000 28.04000 336 ARG C C 1
ATOM 7720 O O . ARG C 1 290 ? -8.31859 -38.12651 -39.80652 1.000 29.83000 336 ARG C O 1
ATOM 7728 N N . ALA C 1 291 ? -6.83379 -36.69061 -40.70293 1.000 28.25000 337 ALA C N 1
ATOM 7729 C CA . ALA C 1 291 ? -5.84743 -36.92542 -39.65424 1.000 23.71000 337 ALA C CA 1
ATOM 7730 C C . ALA C 1 291 ? -6.38106 -36.51229 -38.28839 1.000 25.75000 337 ALA C C 1
ATOM 7731 O O . ALA C 1 291 ? -6.30283 -37.27908 -37.32081 1.000 25.23000 337 ALA C O 1
ATOM 7733 N N . LYS C 1 292 ? -6.93786 -35.30179 -38.18859 1.000 23.22000 338 LYS C N 1
ATOM 7734 C CA . LYS C 1 292 ? -7.35638 -34.81526 -36.87938 1.000 24.68000 338 LYS C CA 1
ATOM 7735 C C . LYS C 1 292 ? -8.56553 -35.57891 -36.35442 1.000 25.13000 338 LYS C C 1
ATOM 7736 O O . LYS C 1 292 ? -8.69113 -35.77425 -35.13972 1.000 19.65000 338 LYS C O 1
ATOM 7742 N N . TYR C 1 293 ? -9.45260 -36.03885 -37.23717 1.000 23.23000 339 TYR C N 1
ATOM 7743 C CA . TYR C 1 293 ? -10.57560 -36.83412 -36.75493 1.000 22.74000 339 TYR C CA 1
ATOM 7744 C C . TYR C 1 293 ? -10.13877 -38.24472 -36.37896 1.000 22.22000 339 TYR C C 1
ATOM 7745 O O . TYR C 1 293 ? -10.74716 -38.86396 -35.49845 1.000 24.23000 339 TYR C O 1
ATOM 7754 N N . PHE C 1 294 ? -9.08602 -38.76251 -37.01861 1.000 19.92000 340 PHE C N 1
ATOM 7755 C CA . PHE C 1 294 ? -8.50796 -40.02992 -36.57987 1.000 26.87000 340 PHE C CA 1
ATOM 7756 C C . PHE C 1 294 ? -8.03816 -39.94136 -35.13484 1.000 27.40000 340 PHE C C 1
ATOM 7757 O O . PHE C 1 294 ? -8.31188 -40.83255 -34.32125 1.000 24.63000 340 PHE C O 1
ATOM 7765 N N . ILE C 1 295 ? -7.32549 -38.86494 -34.79883 1.000 29.01000 341 ILE C N 1
ATOM 7766 C CA . ILE C 1 295 ? -6.80046 -38.71691 -33.44800 1.000 15.78000 341 ILE C CA 1
ATOM 7767 C C . ILE C 1 295 ? -7.93563 -38.57221 -32.44796 1.000 17.12000 341 ILE C C 1
ATOM 7768 O O . ILE C 1 295 ? -7.88759 -39.14533 -31.35445 1.000 26.61000 341 ILE C O 1
ATOM 7773 N N . ARG C 1 296 ? -8.97654 -37.81475 -32.80062 1.000 23.23000 342 ARG C N 1
ATOM 7774 C CA . ARG C 1 296 ? -10.13026 -37.71268 -31.91429 1.000 22.64000 342 ARG C CA 1
ATOM 7775 C C . ARG C 1 296 ? -10.73296 -39.08697 -31.64734 1.000 29.12000 342 ARG C C 1
ATOM 7776 O O . ARG C 1 296 ? -10.99970 -39.44668 -30.49421 1.000 28.29000 342 ARG C O 1
ATOM 7784 N N . ASP C 1 297 ? -10.91793 -39.88893 -32.70121 1.000 25.51000 343 ASP C N 1
ATOM 7785 C CA . ASP C 1 297 ? -11.59535 -41.17271 -32.54002 1.000 36.69000 343 ASP C CA 1
ATOM 7786 C C . ASP C 1 297 ? -10.74483 -42.19740 -31.80029 1.000 25.10000 343 ASP C C 1
ATOM 7787 O O . ASP C 1 297 ? -11.29986 -43.13453 -31.21940 1.000 27.20000 343 ASP C O 1
ATOM 7792 N N . GLU C 1 298 ? -9.41864 -42.03672 -31.79132 1.000 27.72000 344 GLU C N 1
ATOM 7793 C CA . GLU C 1 298 ? -8.58443 -42.87978 -30.93850 1.000 21.96000 344 GLU C CA 1
ATOM 7794 C C . GLU C 1 298 ? -8.94109 -42.69186 -29.46864 1.000 28.10000 344 GLU C C 1
ATOM 7795 O O . GLU C 1 298 ? -8.92344 -43.65350 -28.69196 1.000 25.47000 344 GLU C O 1
ATOM 7801 N N . PHE C 1 299 ? -9.27712 -41.45933 -29.06820 1.000 19.31000 345 PHE C N 1
ATOM 7802 C CA . PHE C 1 299 ? -9.71320 -41.21661 -27.69337 1.000 19.53000 345 PHE C CA 1
ATOM 7803 C C . PHE C 1 299 ? -11.16966 -41.60863 -27.49200 1.000 22.66000 345 PHE C C 1
ATOM 7804 O O . PHE C 1 299 ? -11.53052 -42.13759 -26.43512 1.000 22.36000 345 PHE C O 1
ATOM 7812 N N . LEU C 1 300 ? -12.01822 -41.35013 -28.49167 1.000 26.33000 346 LEU C N 1
ATOM 7813 C CA . LEU C 1 300 ? -13.43131 -41.70000 -28.38091 1.000 29.24000 346 LEU C CA 1
ATOM 7814 C C . LEU C 1 300 ? -13.63035 -43.20510 -28.29990 1.000 29.21000 346 LEU C C 1
ATOM 7815 O O . LEU C 1 300 ? -14.55616 -43.67307 -27.62871 1.000 28.84000 346 LEU C O 1
ATOM 7820 N N . ARG C 1 301 ? -12.78477 -43.97224 -28.98891 1.000 22.57000 347 ARG C N 1
ATOM 7821 C CA . ARG C 1 301 ? -12.79830 -45.42485 -28.85007 1.000 21.95000 347 ARG C CA 1
ATOM 7822 C C . ARG C 1 301 ? -12.62312 -45.83397 -27.39082 1.000 33.81000 347 ARG C C 1
ATOM 7823 O O . ARG C 1 301 ? -13.38586 -46.65484 -26.86910 1.000 34.73000 347 ARG C O 1
ATOM 7831 N N . ILE C 1 302 ? -11.63258 -45.24828 -26.70811 1.000 32.60000 348 ILE C N 1
ATOM 7832 C CA . ILE C 1 302 ? -11.47418 -45.46645 -25.27070 1.000 24.36000 348 ILE C CA 1
ATOM 7833 C C . ILE C 1 302 ? -12.69699 -44.95947 -24.52091 1.000 21.79000 348 ILE C C 1
ATOM 7834 O O . ILE C 1 302 ? -13.17784 -45.59533 -23.57392 1.000 30.88000 348 ILE C O 1
ATOM 7839 N N . SER C 1 303 ? -13.21480 -43.80249 -24.93622 1.000 25.08000 349 SER C N 1
ATOM 7840 C CA . SER C 1 303 ? -14.33913 -43.17351 -24.25052 1.000 32.15000 349 SER C CA 1
ATOM 7841 C C . SER C 1 303 ? -15.60258 -44.01785 -24.34423 1.000 38.51000 349 SER C C 1
ATOM 7842 O O . SER C 1 303 ? -16.34962 -44.13604 -23.36689 1.000 35.41000 349 SER C O 1
ATOM 7845 N N . THR C 1 304 ? -15.86314 -44.60002 -25.50975 1.000 48.02000 350 THR C N 1
ATOM 7846 C CA . THR C 1 304 ? -17.09767 -45.34797 -25.75305 1.000 42.58000 350 THR C CA 1
ATOM 7847 C C . THR C 1 304 ? -16.84979 -46.85005 -25.62827 1.000 45.97000 350 THR C C 1
ATOM 7848 O O . THR C 1 304 ? -17.12211 -47.63041 -26.53935 1.000 55.80000 350 THR C O 1
ATOM 7852 N N . ALA C 1 305 ? -16.32664 -47.24784 -24.47313 1.000 43.47000 351 ALA C N 1
ATOM 7853 C CA . ALA C 1 305 ? -16.01365 -48.65116 -24.22027 1.000 39.50000 351 ALA C CA 1
ATOM 7854 C C . ALA C 1 305 ? -16.23788 -49.01205 -22.75601 1.000 45.26000 351 ALA C C 1
ATOM 7855 O O . ALA C 1 305 ? -15.32210 -48.92567 -21.93930 1.000 51.13000 351 ALA C O 1
ATOM 7857 N N . HIS C 1 311 ? -20.24484 -40.57194 -16.79098 1.000 35.03000 357 HIS C N 1
ATOM 7858 C CA . HIS C 1 311 ? -19.48522 -39.42220 -17.27419 1.000 41.91000 357 HIS C CA 1
ATOM 7859 C C . HIS C 1 311 ? -19.35994 -39.44429 -18.79160 1.000 41.33000 357 HIS C C 1
ATOM 7860 O O . HIS C 1 311 ? -19.60559 -40.46753 -19.43152 1.000 44.57000 357 HIS C O 1
ATOM 7867 N N . TYR C 1 312 ? -18.97206 -38.30797 -19.36578 1.000 44.63000 358 TYR C N 1
ATOM 7868 C CA . TYR C 1 312 ? -18.96241 -38.15218 -20.81085 1.000 41.20000 358 TYR C CA 1
ATOM 7869 C C . TYR C 1 312 ? -17.71588 -37.40463 -21.25246 1.000 37.49000 358 TYR C C 1
ATOM 7870 O O . TYR C 1 312 ? -17.11974 -36.63992 -20.48862 1.000 35.53000 358 TYR C O 1
ATOM 7879 N N . CYS C 1 313 ? -17.33195 -37.64443 -22.50088 1.000 33.77000 359 CYS C N 1
ATOM 7880 C CA . CYS C 1 313 ? -16.15781 -37.03829 -23.10848 1.000 30.63000 359 CYS C CA 1
ATOM 7881 C C . CYS C 1 313 ? -16.61729 -36.06977 -24.18850 1.000 32.44000 359 CYS C C 1
ATOM 7882 O O . CYS C 1 313 ? -17.27808 -36.47646 -25.15087 1.000 35.24000 359 CYS C O 1
ATOM 7885 N N . TYR C 1 314 ? -16.26988 -34.79263 -24.02507 1.000 30.84000 360 TYR C N 1
ATOM 7886 C CA . TYR C 1 314 ? -16.62290 -33.75352 -24.98867 1.000 35.37000 360 TYR C CA 1
ATOM 7887 C C . TYR C 1 314 ? -15.37587 -33.31863 -25.74754 1.000 25.09000 360 TYR C C 1
ATOM 7888 O O . TYR C 1 314 ? -14.57349 -32.53001 -25.22183 1.000 20.43000 360 TYR C O 1
ATOM 7897 N N . PRO C 1 315 ? -15.16770 -33.78734 -26.97433 1.000 21.00000 361 PRO C N 1
ATOM 7898 C CA . PRO C 1 315 ? -13.94057 -33.45117 -27.69943 1.000 21.68000 361 PRO C CA 1
ATOM 7899 C C . PRO C 1 315 ? -14.00209 -32.06484 -28.32422 1.000 23.98000 361 PRO C C 1
ATOM 7900 O O . PRO C 1 315 ? -15.06476 -31.56485 -28.69894 1.000 25.14000 361 PRO C O 1
ATOM 7904 N N . HIS C 1 316 ? -12.82776 -31.44761 -28.43206 1.000 21.98000 362 HIS C N 1
ATOM 7905 C CA . HIS C 1 316 ? -12.68125 -30.11834 -29.00674 1.000 16.95000 362 HIS C CA 1
ATOM 7906 C C . HIS C 1 316 ? -11.34146 -30.02795 -29.70987 1.000 16.74000 362 HIS C C 1
ATOM 7907 O O . HIS C 1 316 ? -10.32230 -30.46103 -29.16781 1.000 19.05000 362 HIS C O 1
ATOM 7914 N N . PHE C 1 317 ? -11.34078 -29.44072 -30.89764 1.000 20.45000 363 PHE C N 1
ATOM 7915 C CA . PHE C 1 317 ? -10.10265 -29.13108 -31.59499 1.000 12.13000 363 PHE C CA 1
ATOM 7916 C C . PHE C 1 317 ? -9.63032 -27.75540 -31.13892 1.000 16.97000 363 PHE C C 1
ATOM 7917 O O . PHE C 1 317 ? -10.35327 -26.76566 -31.28809 1.000 17.74000 363 PHE C O 1
ATOM 7925 N N . THR C 1 318 ? -8.43566 -27.69174 -30.56101 1.000 20.65000 364 THR C N 1
ATOM 7926 C CA . THR C 1 318 ? -7.96893 -26.46398 -29.93965 1.000 15.05000 364 THR C CA 1
ATOM 7927 C C . THR C 1 318 ? -6.58588 -26.09435 -30.45043 1.000 14.51000 364 THR C C 1
ATOM 7928 O O . THR C 1 318 ? -5.82037 -26.94144 -30.91962 1.000 17.84000 364 THR C O 1
ATOM 7932 N N . CYS C 1 319 ? -6.28355 -24.80391 -30.36145 1.000 18.54000 365 CYS C N 1
ATOM 7933 C CA . CYS C 1 319 ? -4.93571 -24.28620 -30.57478 1.000 14.96000 365 CYS C CA 1
ATOM 7934 C C . CYS C 1 319 ? -4.66572 -23.35827 -29.39862 1.000 12.22000 365 CYS C C 1
ATOM 7935 O O . CYS C 1 319 ? -5.11791 -22.20913 -29.38707 1.000 13.22000 365 CYS C O 1
ATOM 7938 N N . ALA C 1 320 ? -3.93624 -23.86944 -28.40774 1.000 18.36000 366 ALA C N 1
ATOM 7939 C CA . ALA C 1 320 ? -3.83112 -23.18503 -27.12815 1.000 13.91000 366 ALA C CA 1
ATOM 7940 C C . ALA C 1 320 ? -3.09673 -21.85787 -27.22421 1.000 9.00000 366 ALA C C 1
ATOM 7941 O O . ALA C 1 320 ? -3.30269 -20.99730 -26.36604 1.000 14.00000 366 ALA C O 1
ATOM 7943 N N . VAL C 1 321 ? -2.24128 -21.66411 -28.23048 1.000 13.08000 367 VAL C N 1
ATOM 7944 C CA . VAL C 1 321 ? -1.55018 -20.38191 -28.34824 1.000 12.57000 367 VAL C CA 1
ATOM 7945 C C . VAL C 1 321 ? -2.37990 -19.33832 -29.07533 1.000 18.73000 367 VAL C C 1
ATOM 7946 O O . VAL C 1 321 ? -1.96497 -18.17280 -29.14756 1.000 22.20000 367 VAL C O 1
ATOM 7950 N N . ASP C 1 322 ? -3.54601 -19.71284 -29.59464 1.000 17.31000 368 ASP C N 1
ATOM 7951 C CA . ASP C 1 322 ? -4.44003 -18.79554 -30.29759 1.000 16.19000 368 ASP C CA 1
ATOM 7952 C C . ASP C 1 322 ? -5.52493 -18.36584 -29.31482 1.000 15.50000 368 ASP C C 1
ATOM 7953 O O . ASP C 1 322 ? -6.43307 -19.14290 -29.00219 1.000 21.49000 368 ASP C O 1
ATOM 7958 N N . THR C 1 323 ? -5.42333 -17.12920 -28.82288 1.000 10.43000 369 THR C N 1
ATOM 7959 C CA . THR C 1 323 ? -6.31461 -16.67869 -27.75839 1.000 16.39000 369 THR C CA 1
ATOM 7960 C C . THR C 1 323 ? -7.77567 -16.71219 -28.19271 1.000 14.17000 369 THR C C 1
ATOM 7961 O O . THR C 1 323 ? -8.66095 -17.03034 -27.38949 1.000 14.29000 369 THR C O 1
ATOM 7965 N N . GLU C 1 324 ? -8.05344 -16.40876 -29.46091 1.000 19.22000 370 GLU C N 1
ATOM 7966 C CA . GLU C 1 324 ? -9.44684 -16.38989 -29.89632 1.000 20.58000 370 GLU C CA 1
ATOM 7967 C C . GLU C 1 324 ? -10.00109 -17.80153 -30.05877 1.000 20.84000 370 GLU C C 1
ATOM 7968 O O . GLU C 1 324 ? -11.18401 -18.04135 -29.79182 1.000 19.35000 370 GLU C O 1
ATOM 7974 N N . ASN C 1 325 ? -9.17106 -18.75216 -30.49094 1.000 18.11000 371 ASN C N 1
ATOM 7975 C CA . ASN C 1 325 ? -9.62999 -20.13759 -30.52295 1.000 20.03000 371 ASN C CA 1
ATOM 7976 C C . ASN C 1 325 ? -10.00000 -20.61153 -29.12297 1.000 13.89000 371 ASN C C 1
ATOM 7977 O O . ASN C 1 325 ? -11.06440 -21.20547 -28.91719 1.000 14.80000 371 ASN C O 1
ATOM 7982 N N . ILE C 1 326 ? -9.16052 -20.29840 -28.13828 1.000 17.32000 372 ILE C N 1
ATOM 7983 C CA . ILE C 1 326 ? -9.40764 -20.75029 -26.77605 1.000 15.77000 372 ILE C CA 1
ATOM 7984 C C . ILE C 1 326 ? -10.61755 -20.04332 -26.17700 1.000 15.57000 372 ILE C C 1
ATOM 7985 O O . ILE C 1 326 ? -11.39923 -20.65287 -25.43725 1.000 16.58000 372 ILE C O 1
ATOM 7990 N N . ARG C 1 327 ? -10.80010 -18.75486 -26.48252 1.000 15.94000 373 ARG C N 1
ATOM 7991 C CA . ARG C 1 327 ? -11.99915 -18.06002 -26.02076 1.000 14.89000 373 ARG C CA 1
ATOM 7992 C C . ARG C 1 327 ? -13.25863 -18.76998 -26.50383 1.000 14.90000 373 ARG C C 1
ATOM 7993 O O . ARG C 1 327 ? -14.19991 -18.98127 -25.73137 1.000 16.32000 373 ARG C O 1
ATOM 8001 N N . ARG C 1 328 ? -13.28394 -19.16349 -27.78010 1.000 12.16000 374 ARG C N 1
ATOM 8002 C CA . ARG C 1 328 ? -14.43303 -19.89144 -28.30963 1.000 15.96000 374 ARG C CA 1
ATOM 8003 C C . ARG C 1 328 ? -14.58138 -21.24801 -27.63594 1.000 18.84000 374 ARG C C 1
ATOM 8004 O O . ARG C 1 328 ? -15.67997 -21.63013 -27.21778 1.000 20.28000 374 ARG C O 1
ATOM 8012 N N . VAL C 1 329 ? -13.48314 -21.99745 -27.53161 1.000 19.92000 375 VAL C N 1
ATOM 8013 C CA . VAL C 1 329 ? -13.55641 -23.31837 -26.91695 1.000 15.27000 375 VAL C CA 1
ATOM 8014 C C . VAL C 1 329 ? -13.99831 -23.20648 -25.46400 1.000 18.10000 375 VAL C C 1
ATOM 8015 O O . VAL C 1 329 ? -14.84493 -23.97862 -24.99876 1.000 20.00000 375 VAL C O 1
ATOM 8019 N N . PHE C 1 330 ? -13.46275 -22.23066 -24.72606 1.000 15.34000 376 PHE C N 1
ATOM 8020 C CA . PHE C 1 330 ? -13.85573 -22.13589 -23.32401 1.000 20.12000 376 PHE C CA 1
ATOM 8021 C C . PHE C 1 330 ? -15.32444 -21.75461 -23.16696 1.000 24.05000 376 PHE C C 1
ATOM 8022 O O . PHE C 1 330 ? -15.96428 -22.16919 -22.19287 1.000 22.49000 376 PHE C O 1
ATOM 8030 N N . ASN C 1 331 ? -15.88063 -20.97824 -24.10249 1.000 24.10000 377 ASN C N 1
ATOM 8031 C CA . ASN C 1 331 ? -17.31286 -20.69782 -24.05006 1.000 24.35000 377 ASN C CA 1
ATOM 8032 C C . ASN C 1 331 ? -18.11975 -21.96780 -24.27739 1.000 26.81000 377 ASN C C 1
ATOM 8033 O O . ASN C 1 331 ? -19.15823 -22.17684 -23.63840 1.000 25.77000 377 ASN C O 1
ATOM 8038 N N . ASP C 1 332 ? -17.65168 -22.83132 -25.18357 1.000 23.35000 378 ASP C N 1
ATOM 8039 C CA . ASP C 1 332 ? -18.26574 -24.14433 -25.34762 1.000 29.84000 378 ASP C CA 1
ATOM 8040 C C . ASP C 1 332 ? -18.14946 -24.97977 -24.07892 1.000 30.71000 378 ASP C C 1
ATOM 8041 O O . ASP C 1 332 ? -19.06146 -25.75006 -23.75960 1.000 30.34000 378 ASP C O 1
ATOM 8046 N N . CYS C 1 333 ? -17.04267 -24.84238 -23.34286 1.000 21.27000 379 CYS C N 1
ATOM 8047 C CA . CYS C 1 333 ? -16.89936 -25.57393 -22.08793 1.000 27.75000 379 CYS C CA 1
ATOM 8048 C C . CYS C 1 333 ? -17.90135 -25.09095 -21.04796 1.000 27.22000 379 CYS C C 1
ATOM 8049 O O . CYS C 1 333 ? -18.47357 -25.90137 -20.30971 1.000 28.11000 379 CYS C O 1
ATOM 8052 N N . ARG C 1 334 ? -18.11856 -23.77509 -20.96368 1.000 25.62000 380 ARG C N 1
ATOM 8053 C CA . ARG C 1 334 ? -19.08692 -23.25469 -20.00265 1.000 27.95000 380 ARG C CA 1
ATOM 8054 C C . ARG C 1 334 ? -20.48857 -23.76632 -20.30410 1.000 27.68000 380 ARG C C 1
ATOM 8055 O O . ARG C 1 334 ? -21.26176 -24.05773 -19.38385 1.000 28.99000 380 ARG C O 1
ATOM 8063 N N . ASP C 1 335 ? -20.83561 -23.87318 -21.58971 1.000 24.93000 381 ASP C N 1
ATOM 8064 C CA . ASP C 1 335 ? -22.09901 -24.49795 -21.96702 1.000 25.09000 381 ASP C CA 1
ATOM 8065 C C . ASP C 1 335 ? -22.13780 -25.95230 -21.52226 1.000 35.74000 381 ASP C C 1
ATOM 8066 O O . ASP C 1 335 ? -23.14681 -26.41892 -20.98072 1.000 24.79000 381 ASP C O 1
ATOM 8071 N N . ILE C 1 336 ? -21.03871 -26.67960 -21.73544 1.000 32.20000 382 ILE C N 1
ATOM 8072 C CA . ILE C 1 336 ? -20.96180 -28.07651 -21.31894 1.000 26.33000 382 ILE C CA 1
ATOM 8073 C C . ILE C 1 336 ? -21.14514 -28.19858 -19.81125 1.000 37.19000 382 ILE C C 1
ATOM 8074 O O . ILE C 1 336 ? -21.79761 -29.12997 -19.32350 1.000 38.22000 382 ILE C O 1
ATOM 8079 N N . ILE C 1 337 ? -20.58751 -27.25625 -19.05039 1.000 24.20000 383 ILE C N 1
ATOM 8080 C CA . ILE C 1 337 ? -20.72910 -27.29642 -17.59672 1.000 28.92000 383 ILE C CA 1
ATOM 8081 C C . ILE C 1 337 ? -22.18628 -27.08982 -17.19904 1.000 30.46000 383 ILE C C 1
ATOM 8082 O O . ILE C 1 337 ? -22.72642 -27.80647 -16.34767 1.000 32.29000 383 ILE C O 1
ATOM 8087 N N . GLN C 1 338 ? -22.84667 -26.10707 -17.81384 1.000 27.24000 384 GLN C N 1
ATOM 8088 C CA . GLN C 1 338 ? -24.26268 -25.88770 -17.53453 1.000 39.91000 384 GLN C CA 1
ATOM 8089 C C . GLN C 1 338 ? -25.12338 -27.03009 -18.06438 1.000 32.61000 384 GLN C C 1
ATOM 8090 O O . GLN C 1 338 ? -26.18789 -27.31434 -17.50311 1.000 38.58000 384 GLN C O 1
ATOM 8096 N N . ARG C 1 339 ? -24.68403 -27.69797 -19.13429 1.000 35.42000 385 ARG C N 1
ATOM 8097 C CA . ARG C 1 339 ? -25.35809 -28.92133 -19.55883 1.000 33.91000 385 ARG C CA 1
ATOM 8098 C C . ARG C 1 339 ? -25.14591 -30.04157 -18.54652 1.000 40.34000 385 ARG C C 1
ATOM 8099 O O . ARG C 1 339 ? -26.04705 -30.85731 -18.31712 1.000 42.05000 385 ARG C O 1
ATOM 8107 N N . MET C 1 340 ? -23.96248 -30.09262 -17.92701 1.000 40.49000 386 MET C N 1
ATOM 8108 C CA . MET C 1 340 ? -23.69649 -31.10233 -16.90526 1.000 41.97000 386 MET C CA 1
ATOM 8109 C C . MET C 1 340 ? -24.62630 -30.94326 -15.70972 1.000 36.16000 386 MET C C 1
ATOM 8110 O O . MET C 1 340 ? -25.05959 -31.93775 -15.11569 1.000 41.22000 386 MET C O 1
ATOM 8115 N N . HIS C 1 341 ? -24.92192 -29.69750 -15.32974 1.000 38.00000 387 HIS C N 1
ATOM 8116 C CA . HIS C 1 341 ? -25.87651 -29.43693 -14.25589 1.000 40.50000 387 HIS C CA 1
ATOM 8117 C C . HIS C 1 341 ? -27.18843 -30.17221 -14.49610 1.000 35.54000 387 HIS C C 1
ATOM 8118 O O . HIS C 1 341 ? -27.66961 -30.91338 -13.63228 1.000 36.41000 387 HIS C O 1
ATOM 8125 N N . LEU C 1 342 ? -27.77362 -29.98828 -15.67749 1.000 41.92000 388 LEU C N 1
ATOM 8126 C CA . LEU C 1 342 ? -29.11079 -30.49930 -15.93736 1.000 39.85000 388 LEU C CA 1
ATOM 8127 C C . LEU C 1 342 ? -29.12810 -31.99072 -16.23358 1.000 34.91000 388 LEU C C 1
ATOM 8128 O O . LEU C 1 342 ? -30.19936 -32.60452 -16.18011 1.000 44.58000 388 LEU C O 1
ATOM 8133 N N . ARG C 1 343 ? -27.97522 -32.58807 -16.53952 1.000 39.43000 389 ARG C N 1
ATOM 8134 C CA . ARG C 1 343 ? -27.91871 -34.03586 -16.69349 1.000 41.32000 389 ARG C CA 1
ATOM 8135 C C . ARG C 1 343 ? -28.08904 -34.75580 -15.36020 1.000 38.32000 389 ARG C C 1
ATOM 8136 O O . ARG C 1 343 ? -28.42526 -35.94547 -15.35030 1.000 39.89000 389 ARG C O 1
ATOM 8144 N N . GLN C 1 344 ? -27.86650 -34.05775 -14.23928 1.000 43.94000 390 GLN C N 1
ATOM 8145 C CA . GLN C 1 344 ? -28.14042 -34.61523 -12.91688 1.000 42.29000 390 GLN C CA 1
ATOM 8146 C C . GLN C 1 344 ? -29.59988 -35.00978 -12.74534 1.000 38.32000 390 GLN C C 1
ATOM 8147 O O . GLN C 1 344 ? -29.90782 -35.86916 -11.91154 1.000 49.17000 390 GLN C O 1
ATOM 8153 N N . TYR C 1 345 ? -30.49986 -34.39833 -13.50595 1.000 37.97000 391 TYR C N 1
ATOM 8154 C CA . TYR C 1 345 ? -31.92988 -34.56796 -13.29940 1.000 34.69000 391 TYR C CA 1
ATOM 8155 C C . TYR C 1 345 ? -32.54984 -35.44373 -14.38191 1.000 38.45000 391 TYR C C 1
ATOM 8156 O O . TYR C 1 345 ? -33.04541 -34.94086 -15.38910 1.000 53.29000 391 TYR C O 1
ATOM 8165 N N . ALA D 1 7 ? 23.18947 -4.52186 -0.54271 1.000 88.66000 39 ALA D N 1
ATOM 8166 C CA . ALA D 1 7 ? 23.72866 -5.87270 -0.43713 1.000 84.04000 39 ALA D CA 1
ATOM 8167 C C . ALA D 1 7 ? 22.60856 -6.90416 -0.34721 1.000 79.48000 39 ALA D C 1
ATOM 8168 O O . ALA D 1 7 ? 21.83434 -6.91112 0.60982 1.000 72.96000 39 ALA D O 1
ATOM 8170 N N . THR D 1 8 ? 22.52723 -7.77388 -1.34975 1.000 80.02000 40 THR D N 1
ATOM 8171 C CA . THR D 1 8 ? 21.53959 -8.84347 -1.39395 1.000 75.74000 40 THR D CA 1
ATOM 8172 C C . THR D 1 8 ? 22.24122 -10.17785 -1.18666 1.000 69.55000 40 THR D C 1
ATOM 8173 O O . THR D 1 8 ? 23.25473 -10.45787 -1.83582 1.000 70.14000 40 THR D O 1
ATOM 8177 N N . HIS D 1 9 ? 21.70515 -10.99461 -0.28347 1.000 61.86000 41 HIS D N 1
ATOM 8178 C CA . HIS D 1 9 ? 22.28641 -12.28951 0.04578 1.000 61.52000 41 HIS D CA 1
ATOM 8179 C C . HIS D 1 9 ? 21.29136 -13.38983 -0.29319 1.000 55.70000 41 HIS D C 1
ATOM 8180 O O . HIS D 1 9 ? 20.14303 -13.35866 0.16380 1.000 53.92000 41 HIS D O 1
ATOM 8187 N N . ARG D 1 10 ? 21.73125 -14.34722 -1.10550 1.000 40.09000 42 ARG D N 1
ATOM 8188 C CA . ARG D 1 10 ? 20.96215 -15.54385 -1.41496 1.000 41.09000 42 ARG D CA 1
ATOM 8189 C C . ARG D 1 10 ? 21.42753 -16.66194 -0.49194 1.000 38.92000 42 ARG D C 1
ATOM 8190 O O . ARG D 1 10 ? 22.60224 -17.04370 -0.51607 1.000 36.44000 42 ARG D O 1
ATOM 8198 N N . LEU D 1 11 ? 20.51367 -17.18147 0.31736 1.000 31.35000 43 LEU D N 1
ATOM 8199 C CA . LEU D 1 11 ? 20.80726 -18.27380 1.23597 1.000 31.70000 43 LEU D CA 1
ATOM 8200 C C . LEU D 1 11 ? 20.04050 -19.50436 0.77167 1.000 36.81000 43 LEU D C 1
ATOM 8201 O O . LEU D 1 11 ? 18.80590 -19.51539 0.78804 1.000 32.33000 43 LEU D O 1
ATOM 8206 N N . LEU D 1 12 ? 20.77093 -20.53397 0.35460 1.000 29.79000 44 LEU D N 1
ATOM 8207 C CA . LEU D 1 12 ? 20.17790 -21.76472 -0.15106 1.000 28.98000 44 LEU D CA 1
ATOM 8208 C C . LEU D 1 12 ? 20.11703 -22.79596 0.96848 1.000 26.47000 44 LEU D C 1
ATOM 8209 O O . LEU D 1 12 ? 21.15430 -23.19659 1.50524 1.000 26.06000 44 LEU D O 1
ATOM 8214 N N . LEU D 1 13 ? 18.90731 -23.22320 1.31634 1.000 22.24000 45 LEU D N 1
ATOM 8215 C CA . LEU D 1 13 ? 18.72957 -24.28311 2.30078 1.000 23.05000 45 LEU D CA 1
ATOM 8216 C C . LEU D 1 13 ? 18.81899 -25.63338 1.60127 1.000 21.21000 45 LEU D C 1
ATOM 8217 O O . LEU D 1 13 ? 18.05063 -25.91126 0.67346 1.000 28.96000 45 LEU D O 1
ATOM 8222 N N . LEU D 1 14 ? 19.76178 -26.46179 2.03040 1.000 24.61000 46 LEU D N 1
ATOM 8223 C CA . LEU D 1 14 ? 19.87344 -27.82421 1.54135 1.000 31.09000 46 LEU D CA 1
ATOM 8224 C C . LEU D 1 14 ? 19.73913 -28.79348 2.70625 1.000 21.73000 46 LEU D C 1
ATOM 8225 O O . LEU D 1 14 ? 19.86306 -28.41908 3.87668 1.000 21.13000 46 LEU D O 1
ATOM 8230 N N . GLY D 1 15 ? 19.47236 -30.03974 2.37112 1.000 18.97000 47 GLY D N 1
ATOM 8231 C CA . GLY D 1 15 ? 19.28919 -31.08711 3.35685 1.000 19.87000 47 GLY D CA 1
ATOM 8232 C C . GLY D 1 15 ? 18.22703 -32.05331 2.88224 1.000 15.97000 47 GLY D C 1
ATOM 8233 O O . GLY D 1 15 ? 17.44113 -31.76690 1.97987 1.000 20.49000 47 GLY D O 1
ATOM 8234 N N . ALA D 1 16 ? 18.20766 -33.22917 3.50364 1.000 22.48000 48 ALA D N 1
ATOM 8235 C CA . ALA D 1 16 ? 17.25120 -34.25721 3.13164 1.000 23.49000 48 ALA D CA 1
ATOM 8236 C C . ALA D 1 16 ? 15.82614 -33.79801 3.42003 1.000 23.48000 48 ALA D C 1
ATOM 8237 O O . ALA D 1 16 ? 15.58796 -32.82869 4.14772 1.000 21.22000 48 ALA D O 1
ATOM 8239 N N . GLY D 1 17 ? 14.87044 -34.51085 2.83118 1.000 20.95000 49 GLY D N 1
ATOM 8240 C CA . GLY D 1 17 ? 13.47669 -34.24140 3.13556 1.000 22.62000 49 GLY D CA 1
ATOM 8241 C C . GLY D 1 17 ? 13.20677 -34.37480 4.62400 1.000 20.71000 49 GLY D C 1
ATOM 8242 O O . GLY D 1 17 ? 13.75521 -35.24910 5.29896 1.000 22.88000 49 GLY D O 1
ATOM 8243 N N . GLU D 1 18 ? 12.36950 -33.47139 5.13837 1.000 23.76000 50 GLU D N 1
ATOM 8244 C CA . GLU D 1 18 ? 11.94412 -33.42440 6.53587 1.000 23.46000 50 GLU D CA 1
ATOM 8245 C C . GLU D 1 18 ? 13.07389 -33.06493 7.49580 1.000 26.43000 50 GLU D C 1
ATOM 8246 O O . GLU D 1 18 ? 12.97080 -33.32938 8.70037 1.000 22.50000 50 GLU D O 1
ATOM 8252 N N . SER D 1 19 ? 14.15234 -32.45034 7.00440 1.000 26.67000 51 SER D N 1
ATOM 8253 C CA . SER D 1 19 ? 15.19452 -31.99436 7.91768 1.000 19.16000 51 SER D CA 1
ATOM 8254 C C . SER D 1 19 ? 14.79143 -30.70944 8.63369 1.000 25.54000 51 SER D C 1
ATOM 8255 O O . SER D 1 19 ? 15.20795 -30.48505 9.77638 1.000 22.10000 51 SER D O 1
ATOM 8258 N N . GLY D 1 20 ? 13.96605 -29.87821 8.00103 1.000 23.92000 52 GLY D N 1
ATOM 8259 C CA . GLY D 1 20 ? 13.48028 -28.66916 8.63086 1.000 20.51000 52 GLY D CA 1
ATOM 8260 C C . GLY D 1 20 ? 13.65995 -27.42987 7.78036 1.000 26.37000 52 GLY D C 1
ATOM 8261 O O . GLY D 1 20 ? 13.59570 -26.30827 8.29187 1.000 27.05000 52 GLY D O 1
ATOM 8262 N N . LYS D 1 21 ? 13.87007 -27.61815 6.47544 1.000 22.30000 53 LYS D N 1
ATOM 8263 C CA . LYS D 1 21 ? 14.21318 -26.49479 5.60669 1.000 25.69000 53 LYS D CA 1
ATOM 8264 C C . LYS D 1 21 ? 13.05967 -25.50432 5.48523 1.000 30.31000 53 LYS D C 1
ATOM 8265 O O . LYS D 1 21 ? 13.24132 -24.29984 5.69655 1.000 27.20000 53 LYS D O 1
ATOM 8271 N N . SER D 1 22 ? 11.86395 -25.99087 5.14407 1.000 24.65000 54 SER D N 1
ATOM 8272 C CA . SER D 1 22 ? 10.72622 -25.09150 4.98752 1.000 27.11000 54 SER D CA 1
ATOM 8273 C C . SER D 1 22 ? 10.36413 -24.40967 6.29702 1.000 28.97000 54 SER D C 1
ATOM 8274 O O . SER D 1 22 ? 9.90627 -23.26264 6.28981 1.000 30.47000 54 SER D O 1
ATOM 8277 N N . THR D 1 23 ? 10.55888 -25.09553 7.42516 1.000 26.87000 55 THR D N 1
ATOM 8278 C CA . THR D 1 23 ? 10.28975 -24.48278 8.72100 1.000 25.63000 55 THR D CA 1
ATOM 8279 C C . THR D 1 23 ? 11.20540 -23.28850 8.96045 1.000 31.00000 55 THR D C 1
ATOM 8280 O O . THR D 1 23 ? 10.77972 -22.27258 9.52319 1.000 25.83000 55 THR D O 1
ATOM 8284 N N . ILE D 1 24 ? 12.46543 -23.38962 8.52660 1.000 24.45000 56 ILE D N 1
ATOM 8285 C CA . ILE D 1 24 ? 13.39512 -22.26991 8.65063 1.000 28.50000 56 ILE D CA 1
ATOM 8286 C C . ILE D 1 24 ? 12.87635 -21.06241 7.88148 1.000 28.98000 56 ILE D C 1
ATOM 8287 O O . ILE D 1 24 ? 12.91331 -19.92936 8.37650 1.000 35.84000 56 ILE D O 1
ATOM 8292 N N . VAL D 1 25 ? 12.38623 -21.28642 6.65807 1.000 31.18000 57 VAL D N 1
ATOM 8293 C CA . VAL D 1 25 ? 11.81006 -20.20200 5.86569 1.000 24.46000 57 VAL D CA 1
ATOM 8294 C C . VAL D 1 25 ? 10.60337 -19.60423 6.57894 1.000 38.62000 57 VAL D C 1
ATOM 8295 O O . VAL D 1 25 ? 10.44431 -18.37860 6.63731 1.000 38.53000 57 VAL D O 1
ATOM 8299 N N . LYS D 1 26 ? 9.73630 -20.45598 7.13572 1.000 29.18000 58 LYS D N 1
ATOM 8300 C CA . LYS D 1 26 ? 8.57871 -19.95263 7.87001 1.000 40.69000 58 LYS D CA 1
ATOM 8301 C C . LYS D 1 26 ? 9.00914 -19.08992 9.04829 1.000 34.95000 58 LYS D C 1
ATOM 8302 O O . LYS D 1 26 ? 8.41294 -18.03803 9.30700 1.000 43.84000 58 LYS D O 1
ATOM 8308 N N . GLN D 1 27 ? 10.05307 -19.51232 9.76573 1.000 34.14000 59 GLN D N 1
ATOM 8309 C CA . GLN D 1 27 ? 10.52779 -18.73869 10.90882 1.000 37.72000 59 GLN D CA 1
ATOM 8310 C C . GLN D 1 27 ? 11.07432 -17.38420 10.47926 1.000 38.83000 59 GLN D C 1
ATOM 8311 O O . GLN D 1 27 ? 10.92423 -16.39209 11.20151 1.000 42.94000 59 GLN D O 1
ATOM 8317 N N . MET D 1 28 ? 11.71793 -17.32255 9.31041 1.000 40.24000 60 MET D N 1
ATOM 8318 C CA . MET D 1 28 ? 12.17355 -16.03754 8.78881 1.000 34.68000 60 MET D CA 1
ATOM 8319 C C . MET D 1 28 ? 10.99942 -15.09997 8.54411 1.000 45.63000 60 MET D C 1
ATOM 8320 O O . MET D 1 28 ? 11.08542 -13.89787 8.82166 1.000 48.04000 60 MET D O 1
ATOM 8325 N N . ARG D 1 29 ? 9.89315 -15.63324 8.01975 1.000 43.57000 61 ARG D N 1
ATOM 8326 C CA . ARG D 1 29 ? 8.70390 -14.81509 7.81067 1.000 42.00000 61 ARG D CA 1
ATOM 8327 C C . ARG D 1 29 ? 8.13328 -14.32734 9.13569 1.000 47.11000 61 ARG D C 1
ATOM 8328 O O . ARG D 1 29 ? 7.71380 -13.17043 9.25103 1.000 53.29000 61 ARG D O 1
ATOM 8336 N N . ILE D 1 30 ? 8.11111 -15.19638 10.14886 1.000 52.01000 62 ILE D N 1
ATOM 8337 C CA . ILE D 1 30 ? 7.61918 -14.79866 11.46548 1.000 44.37000 62 ILE D CA 1
ATOM 8338 C C . ILE D 1 30 ? 8.50009 -13.70670 12.05931 1.000 50.69000 62 ILE D C 1
ATOM 8339 O O . ILE D 1 30 ? 8.00971 -12.77583 12.71151 1.000 52.30000 62 ILE D O 1
ATOM 8344 N N . LEU D 1 31 ? 9.81018 -13.78908 11.82344 1.000 48.70000 63 LEU D N 1
ATOM 8345 C CA . LEU D 1 31 ? 10.74411 -12.85680 12.44427 1.000 44.23000 63 LEU D CA 1
ATOM 8346 C C . LEU D 1 31 ? 10.79018 -11.51162 11.72683 1.000 49.02000 63 LEU D C 1
ATOM 8347 O O . LEU D 1 31 ? 10.81242 -10.46445 12.38169 1.000 63.88000 63 LEU D O 1
ATOM 8352 N N . HIS D 1 32 ? 10.81261 -11.50869 10.39121 1.000 44.69000 64 HIS D N 1
ATOM 8353 C CA . HIS D 1 32 ? 11.07494 -10.28577 9.64404 1.000 50.07000 64 HIS D CA 1
ATOM 8354 C C . HIS D 1 32 ? 10.04222 -9.94769 8.57689 1.000 51.75000 64 HIS D C 1
ATOM 8355 O O . HIS D 1 32 ? 10.23527 -8.96808 7.84629 1.000 54.21000 64 HIS D O 1
ATOM 8362 N N . VAL D 1 33 ? 8.96089 -10.71691 8.46175 1.000 47.75000 65 VAL D N 1
ATOM 8363 C CA . VAL D 1 33 ? 7.82274 -10.33604 7.62834 1.000 54.85000 65 VAL D CA 1
ATOM 8364 C C . VAL D 1 33 ? 6.56731 -10.46382 8.49185 1.000 62.37000 65 VAL D C 1
ATOM 8365 O O . VAL D 1 33 ? 6.63600 -10.30939 9.71675 1.000 61.98000 65 VAL D O 1
ATOM 8369 N N . ASN D 1 34 ? 5.41448 -10.75301 7.87510 1.000 65.83000 66 ASN D N 1
ATOM 8370 C CA . ASN D 1 34 ? 4.13309 -10.79689 8.57619 1.000 68.67000 66 ASN D CA 1
ATOM 8371 C C . ASN D 1 34 ? 3.76500 -12.19183 9.07269 1.000 62.88000 66 ASN D C 1
ATOM 8372 O O . ASN D 1 34 ? 2.57220 -12.49797 9.21701 1.000 65.89000 66 ASN D O 1
ATOM 8377 N N . GLY D 1 35 ? 4.74803 -13.04467 9.33697 1.000 58.50000 67 GLY D N 1
ATOM 8378 C CA . GLY D 1 35 ? 4.48013 -14.37264 9.85689 1.000 45.93000 67 GLY D CA 1
ATOM 8379 C C . GLY D 1 35 ? 3.74711 -15.27963 8.88995 1.000 47.20000 67 GLY D C 1
ATOM 8380 O O . GLY D 1 35 ? 2.89737 -16.07205 9.29575 1.000 61.98000 67 GLY D O 1
ATOM 8381 N N . THR D 1 44 ? -7.43577 -22.35721 4.39920 1.000 50.51000 90 THR D N 1
ATOM 8382 C CA . THR D 1 44 ? -6.33900 -23.08801 3.77455 1.000 61.75000 90 THR D CA 1
ATOM 8383 C C . THR D 1 44 ? -5.51063 -23.81909 4.81999 1.000 62.52000 90 THR D C 1
ATOM 8384 O O . THR D 1 44 ? -5.48178 -25.05042 4.85794 1.000 60.18000 90 THR D O 1
ATOM 8388 N N . LYS D 1 45 ? -4.83498 -23.04256 5.67096 1.000 60.51000 91 LYS D N 1
ATOM 8389 C CA . LYS D 1 45 ? -3.92299 -23.63225 6.64564 1.000 55.26000 91 LYS D CA 1
ATOM 8390 C C . LYS D 1 45 ? -4.66986 -24.50306 7.64824 1.000 49.60000 91 LYS D C 1
ATOM 8391 O O . LYS D 1 45 ? -4.14059 -25.52144 8.11037 1.000 50.28000 91 LYS D O 1
ATOM 8397 N N . VAL D 1 46 ? -5.90089 -24.11771 7.99745 1.000 51.31000 92 VAL D N 1
ATOM 8398 C CA . VAL D 1 46 ? -6.73283 -24.95771 8.85783 1.000 50.62000 92 VAL D CA 1
ATOM 8399 C C . VAL D 1 46 ? -6.87424 -26.34502 8.24998 1.000 40.17000 92 VAL D C 1
ATOM 8400 O O . VAL D 1 46 ? -6.73864 -27.36612 8.93437 1.000 43.94000 92 VAL D O 1
ATOM 8404 N N . GLN D 1 47 ? -7.14389 -26.39487 6.94403 1.000 45.00000 93 GLN D N 1
ATOM 8405 C CA . GLN D 1 47 ? -7.31756 -27.67200 6.26312 1.000 44.44000 93 GLN D CA 1
ATOM 8406 C C . GLN D 1 47 ? -6.02299 -28.47578 6.24629 1.000 41.35000 93 GLN D C 1
ATOM 8407 O O . GLN D 1 47 ? -6.05102 -29.70590 6.36634 1.000 43.19000 93 GLN D O 1
ATOM 8413 N N . ASP D 1 48 ? -4.87942 -27.80019 6.09762 1.000 55.60000 94 ASP D N 1
ATOM 8414 C CA . ASP D 1 48 ? -3.60012 -28.50361 6.09345 1.000 46.93000 94 ASP D CA 1
ATOM 8415 C C . ASP D 1 48 ? -3.36515 -29.21973 7.41493 1.000 41.71000 94 ASP D C 1
ATOM 8416 O O . ASP D 1 48 ? -2.84000 -30.33906 7.44056 1.000 40.51000 94 ASP D O 1
ATOM 8421 N N . ILE D 1 49 ? -3.75435 -28.59140 8.52427 1.000 44.22000 95 ILE D N 1
ATOM 8422 C CA . ILE D 1 49 ? -3.59982 -29.22953 9.82522 1.000 38.55000 95 ILE D CA 1
ATOM 8423 C C . ILE D 1 49 ? -4.56435 -30.39927 9.96488 1.000 34.94000 95 ILE D C 1
ATOM 8424 O O . ILE D 1 49 ? -4.21176 -31.44841 10.51565 1.000 39.58000 95 ILE D O 1
ATOM 8429 N N . LYS D 1 50 ? -5.78911 -30.25075 9.45707 1.000 39.10000 96 LYS D N 1
ATOM 8430 C CA . LYS D 1 50 ? -6.72129 -31.37300 9.47541 1.000 37.29000 96 LYS D CA 1
ATOM 8431 C C . LYS D 1 50 ? -6.19203 -32.53782 8.64922 1.000 39.60000 96 LYS D C 1
ATOM 8432 O O . LYS D 1 50 ? -6.32185 -33.70125 9.04710 1.000 37.58000 96 LYS D O 1
ATOM 8438 N N . ASN D 1 51 ? -5.58387 -32.24682 7.49765 1.000 40.49000 97 ASN D N 1
ATOM 8439 C CA . ASN D 1 51 ? -4.99278 -33.31504 6.69951 1.000 39.19000 97 ASN D CA 1
ATOM 8440 C C . ASN D 1 51 ? -3.78683 -33.92470 7.40392 1.000 29.77000 97 ASN D C 1
ATOM 8441 O O . ASN D 1 51 ? -3.58737 -35.14355 7.35614 1.000 31.74000 97 ASN D O 1
ATOM 8446 N N . ASN D 1 52 ? -2.97172 -33.09628 8.06347 1.000 32.56000 98 ASN D N 1
ATOM 8447 C CA . ASN D 1 52 ? -1.87690 -33.62853 8.87036 1.000 37.71000 98 ASN D CA 1
ATOM 8448 C C . ASN D 1 52 ? -2.41087 -34.49862 9.99884 1.000 38.75000 98 ASN D C 1
ATOM 8449 O O . ASN D 1 52 ? -1.90634 -35.60109 10.24239 1.000 43.18000 98 ASN D O 1
ATOM 8454 N N . LEU D 1 53 ? -3.43026 -34.00728 10.70834 1.000 44.79000 99 LEU D N 1
ATOM 8455 C CA . LEU D 1 53 ? -4.06580 -34.80091 11.75463 1.000 37.98000 99 LEU D CA 1
ATOM 8456 C C . LEU D 1 53 ? -4.59772 -36.11064 11.19206 1.000 34.22000 99 LEU D C 1
ATOM 8457 O O . LEU D 1 53 ? -4.38176 -37.18270 11.76842 1.000 39.73000 99 LEU D O 1
ATOM 8462 N N . LYS D 1 54 ? -5.29658 -36.03740 10.05736 1.000 43.32000 100 LYS D N 1
ATOM 8463 C CA . LYS D 1 54 ? -5.78093 -37.24057 9.38981 1.000 36.73000 100 LYS D CA 1
ATOM 8464 C C . LYS D 1 54 ? -4.63167 -38.18914 9.06920 1.000 44.43000 100 LYS D C 1
ATOM 8465 O O . LYS D 1 54 ? -4.68381 -39.37924 9.40177 1.000 36.08000 100 LYS D O 1
ATOM 8471 N N . GLU D 1 55 ? -3.57253 -37.67122 8.43621 1.000 38.48000 101 GLU D N 1
ATOM 8472 C CA . GLU D 1 55 ? -2.44619 -38.52115 8.06003 1.000 45.01000 101 GLU D CA 1
ATOM 8473 C C . GLU D 1 55 ? -1.77789 -39.13304 9.28267 1.000 31.03000 101 GLU D C 1
ATOM 8474 O O . GLU D 1 55 ? -1.39150 -40.30536 9.26099 1.000 32.53000 101 GLU D O 1
ATOM 8480 N N . ALA D 1 56 ? -1.62357 -38.35347 10.35406 1.000 29.00000 102 ALA D N 1
ATOM 8481 C CA . ALA D 1 56 ? -0.97794 -38.86380 11.55838 1.000 22.00000 102 ALA D CA 1
ATOM 8482 C C . ALA D 1 56 ? -1.73807 -40.05772 12.12146 1.000 39.13000 102 ALA D C 1
ATOM 8483 O O . ALA D 1 56 ? -1.18237 -41.15302 12.26809 1.000 35.16000 102 ALA D O 1
ATOM 8485 N N . ILE D 1 57 ? -3.02537 -39.86680 12.42619 1.000 39.32000 103 ILE D N 1
ATOM 8486 C CA . ILE D 1 57 ? -3.79086 -40.92314 13.08283 1.000 38.11000 103 ILE D CA 1
ATOM 8487 C C . ILE D 1 57 ? -3.91822 -42.13996 12.17335 1.000 37.23000 103 ILE D C 1
ATOM 8488 O O . ILE D 1 57 ? -3.74335 -43.28126 12.61640 1.000 33.12000 103 ILE D O 1
ATOM 8493 N N . GLU D 1 58 ? -4.18461 -41.92116 10.88281 1.000 35.59000 104 GLU D N 1
ATOM 8494 C CA . GLU D 1 58 ? -4.37734 -43.05384 9.98485 1.000 31.68000 104 GLU D CA 1
ATOM 8495 C C . GLU D 1 58 ? -3.06411 -43.76497 9.68846 1.000 29.54000 104 GLU D C 1
ATOM 8496 O O . GLU D 1 58 ? -3.07091 -44.95949 9.37851 1.000 34.37000 104 GLU D O 1
ATOM 8502 N N . THR D 1 59 ? -1.93292 -43.06062 9.77841 1.000 28.77000 105 THR D N 1
ATOM 8503 C CA . THR D 1 59 ? -0.64351 -43.72479 9.60502 1.000 37.70000 105 THR D CA 1
ATOM 8504 C C . THR D 1 59 ? -0.33181 -44.61752 10.79692 1.000 30.94000 105 THR D C 1
ATOM 8505 O O . THR D 1 59 ? 0.08486 -45.76879 10.63199 1.000 30.93000 105 THR D O 1
ATOM 8509 N N . ILE D 1 60 ? -0.52835 -44.09545 12.00887 1.000 36.21000 106 ILE D N 1
ATOM 8510 C CA . ILE D 1 60 ? -0.28300 -44.87803 13.21748 1.000 34.22000 106 ILE D CA 1
ATOM 8511 C C . ILE D 1 60 ? -1.23422 -46.06682 13.28052 1.000 37.91000 106 ILE D C 1
ATOM 8512 O O . ILE D 1 60 ? -0.81737 -47.20715 13.52042 1.000 32.74000 106 ILE D O 1
ATOM 8517 N N . VAL D 1 61 ? -2.52890 -45.81574 13.05792 1.000 34.51000 107 VAL D N 1
ATOM 8518 C CA . VAL D 1 61 ? -3.52487 -46.88503 13.11725 1.000 43.48000 107 VAL D CA 1
ATOM 8519 C C . VAL D 1 61 ? -3.22277 -47.95221 12.07310 1.000 35.86000 107 VAL D C 1
ATOM 8520 O O . VAL D 1 61 ? -3.25222 -49.15421 12.36230 1.000 42.21000 107 VAL D O 1
ATOM 8524 N N . ALA D 1 62 ? -2.92414 -47.52936 10.84160 1.000 30.08000 108 ALA D N 1
ATOM 8525 C CA . ALA D 1 62 ? -2.57233 -48.49316 9.80484 1.000 33.94000 108 ALA D CA 1
ATOM 8526 C C . ALA D 1 62 ? -1.25211 -49.18461 10.10872 1.000 29.61000 108 ALA D C 1
ATOM 8527 O O . ALA D 1 62 ? -1.04188 -50.32764 9.68818 1.000 39.69000 108 ALA D O 1
ATOM 8529 N N . ALA D 1 63 ? -0.35222 -48.51623 10.83158 1.000 35.68000 109 ALA D N 1
ATOM 8530 C CA . ALA D 1 63 ? 0.92971 -49.13140 11.14928 1.000 43.74000 109 ALA D CA 1
ATOM 8531 C C . ALA D 1 63 ? 0.80755 -50.21361 12.21270 1.000 47.29000 109 ALA D C 1
ATOM 8532 O O . ALA D 1 63 ? 1.68797 -51.07652 12.29486 1.000 46.66000 109 ALA D O 1
ATOM 8534 N N . MET D 1 64 ? -0.25802 -50.18663 13.02085 1.000 43.05000 110 MET D N 1
ATOM 8535 C CA . MET D 1 64 ? -0.42708 -51.17850 14.08054 1.000 45.07000 110 MET D CA 1
ATOM 8536 C C . MET D 1 64 ? -0.34169 -52.59526 13.52899 1.000 42.99000 110 MET D C 1
ATOM 8537 O O . MET D 1 64 ? 0.38562 -53.44171 14.06084 1.000 44.49000 110 MET D O 1
ATOM 8542 N N . SER D 1 65 ? -1.06793 -52.86267 12.44256 1.000 46.92000 111 SER D N 1
ATOM 8543 C CA . SER D 1 65 ? -1.12391 -54.21404 11.89694 1.000 38.42000 111 SER D CA 1
ATOM 8544 C C . SER D 1 65 ? 0.19339 -54.63416 11.25656 1.000 49.09000 111 SER D C 1
ATOM 8545 O O . SER D 1 65 ? 0.52934 -55.82349 11.26570 1.000 44.25000 111 SER D O 1
ATOM 8548 N N . ASN D 1 66 ? 0.95220 -53.68760 10.70352 1.000 55.51000 112 ASN D N 1
ATOM 8549 C CA . ASN D 1 66 ? 2.12484 -54.02496 9.90774 1.000 54.98000 112 ASN D CA 1
ATOM 8550 C C . ASN D 1 66 ? 3.43158 -54.00522 10.69030 1.000 50.30000 112 ASN D C 1
ATOM 8551 O O . ASN D 1 66 ? 4.43658 -54.52225 10.18747 1.000 41.67000 112 ASN D O 1
ATOM 8556 N N . LEU D 1 67 ? 3.45174 -53.42567 11.88913 1.000 46.84000 113 LEU D N 1
ATOM 8557 C CA . LEU D 1 67 ? 4.62824 -53.53507 12.73940 1.000 46.49000 113 LEU D CA 1
ATOM 8558 C C . LEU D 1 67 ? 4.95409 -55.00321 12.99388 1.000 60.92000 113 LEU D C 1
ATOM 8559 O O . LEU D 1 67 ? 4.07011 -55.86310 13.02051 1.000 57.89000 113 LEU D O 1
ATOM 8564 N N . VAL D 1 68 ? 6.24083 -55.29291 13.15856 1.000 60.97000 114 VAL D N 1
ATOM 8565 C CA . VAL D 1 68 ? 6.68698 -56.64771 13.47889 1.000 55.77000 114 VAL D CA 1
ATOM 8566 C C . VAL D 1 68 ? 7.52518 -56.58360 14.75070 1.000 51.68000 114 VAL D C 1
ATOM 8567 O O . VAL D 1 68 ? 8.66609 -56.10095 14.71257 1.000 55.57000 114 VAL D O 1
ATOM 8571 N N . PRO D 1 69 ? 7.00989 -57.05132 15.90124 1.000 61.46000 115 PRO D N 1
ATOM 8572 C CA . PRO D 1 69 ? 5.70935 -57.71556 16.06913 1.000 58.33000 115 PRO D CA 1
ATOM 8573 C C . PRO D 1 69 ? 4.50942 -56.77163 15.98804 1.000 54.56000 115 PRO D C 1
ATOM 8574 O O . PRO D 1 69 ? 4.63322 -55.59646 16.33681 1.000 53.08000 115 PRO D O 1
ATOM 8578 N N . PRO D 1 70 ? 3.36753 -57.28323 15.52862 1.000 47.69000 116 PRO D N 1
ATOM 8579 C CA . PRO D 1 70 ? 2.16216 -56.44823 15.45964 1.000 55.18000 116 PRO D CA 1
ATOM 8580 C C . PRO D 1 70 ? 1.73366 -55.95503 16.83387 1.000 46.39000 116 PRO D C 1
ATOM 8581 O O . PRO D 1 70 ? 1.96311 -56.60542 17.85568 1.000 52.19000 116 PRO D O 1
ATOM 8585 N N . VAL D 1 71 ? 1.11145 -54.77948 16.84338 1.000 40.33000 117 VAL D N 1
ATOM 8586 C CA . VAL D 1 71 ? 0.58723 -54.15423 18.05088 1.000 48.56000 117 VAL D CA 1
ATOM 8587 C C . VAL D 1 71 ? -0.93245 -54.18883 17.97897 1.000 52.22000 117 VAL D C 1
ATOM 8588 O O . VAL D 1 71 ? -1.51828 -53.95630 16.91441 1.000 43.15000 117 VAL D O 1
ATOM 8592 N N . GLU D 1 72 ? -1.56855 -54.49871 19.10438 1.000 46.98000 118 GLU D N 1
ATOM 8593 C CA . GLU D 1 72 ? -3.01758 -54.57812 19.18487 1.000 43.89000 118 GLU D CA 1
ATOM 8594 C C . GLU D 1 72 ? -3.56058 -53.42777 20.02218 1.000 48.85000 118 GLU D C 1
ATOM 8595 O O . GLU D 1 72 ? -2.83350 -52.78939 20.78892 1.000 48.06000 118 GLU D O 1
ATOM 8601 N N . LEU D 1 73 ? -4.85222 -53.15594 19.84640 1.000 37.21000 119 LEU D N 1
ATOM 8602 C CA . LEU D 1 73 ? -5.52011 -52.14806 20.65859 1.000 47.36000 119 LEU D CA 1
ATOM 8603 C C . LEU D 1 73 ? -5.43422 -52.51133 22.13440 1.000 50.96000 119 LEU D C 1
ATOM 8604 O O . LEU D 1 73 ? -5.49896 -53.68645 22.50665 1.000 38.74000 119 LEU D O 1
ATOM 8609 N N . ALA D 1 74 ? -5.28096 -51.49058 22.98002 1.000 42.38000 120 ALA D N 1
ATOM 8610 C CA . ALA D 1 74 ? -5.39810 -51.71631 24.41485 1.000 51.70000 120 ALA D CA 1
ATOM 8611 C C . ALA D 1 74 ? -6.84083 -51.99923 24.80825 1.000 55.22000 120 ALA D C 1
ATOM 8612 O O . ALA D 1 74 ? -7.08965 -52.69521 25.79935 1.000 50.74000 120 ALA D O 1
ATOM 8614 N N . ASN D 1 75 ? -7.79231 -51.48006 24.04024 1.000 57.58000 121 ASN D N 1
ATOM 8615 C CA . ASN D 1 75 ? -9.21976 -51.65805 24.29940 1.000 50.83000 121 ASN D CA 1
ATOM 8616 C C . ASN D 1 75 ? -9.90520 -52.03568 22.99396 1.000 51.24000 121 ASN D C 1
ATOM 8617 O O . ASN D 1 75 ? -10.04860 -51.17083 22.10441 1.000 59.61000 121 ASN D O 1
ATOM 8622 N N . PRO D 1 76 ? -10.33933 -53.28988 22.82565 1.000 55.46000 122 PRO D N 1
ATOM 8623 C CA . PRO D 1 76 ? -10.98110 -53.68405 21.55973 1.000 56.25000 122 PRO D CA 1
ATOM 8624 C C . PRO D 1 76 ? -12.33638 -53.03259 21.31752 1.000 50.77000 122 PRO D C 1
ATOM 8625 O O . PRO D 1 76 ? -12.87641 -53.18063 20.21351 1.000 53.09000 122 PRO D O 1
ATOM 8629 N N . GLU D 1 77 ? -12.91140 -52.33083 22.29960 1.000 42.25000 123 GLU D N 1
ATOM 8630 C CA . GLU D 1 77 ? -14.09699 -51.53229 22.01312 1.000 47.12000 123 GLU D CA 1
ATOM 8631 C C . GLU D 1 77 ? -13.78022 -50.38343 21.06847 1.000 52.61000 123 GLU D C 1
ATOM 8632 O O . GLU D 1 77 ? -14.69195 -49.85876 20.42544 1.000 60.56000 123 GLU D O 1
ATOM 8638 N N . ASN D 1 78 ? -12.51362 -49.98151 20.97110 1.000 45.50000 124 ASN D N 1
ATOM 8639 C CA . ASN D 1 78 ? -12.09265 -48.98281 19.99784 1.000 49.08000 124 ASN D CA 1
ATOM 8640 C C . ASN D 1 78 ? -11.90849 -49.56109 18.59923 1.000 43.48000 124 ASN D C 1
ATOM 8641 O O . ASN D 1 78 ? -11.43060 -48.84450 17.71383 1.000 48.95000 124 ASN D O 1
ATOM 8646 N N . GLN D 1 79 ? -12.26897 -50.82934 18.37684 1.000 40.11000 125 GLN D N 1
ATOM 8647 C CA . GLN D 1 79 ? -12.05658 -51.43704 17.06650 1.000 43.95000 125 GLN D CA 1
ATOM 8648 C C . GLN D 1 79 ? -12.93450 -50.79295 16.00261 1.000 49.57000 125 GLN D C 1
ATOM 8649 O O . GLN D 1 79 ? -12.49686 -50.60357 14.85994 1.000 41.44000 125 GLN D O 1
ATOM 8655 N N . PHE D 1 80 ? -14.17759 -50.44937 16.35188 1.000 46.48000 126 PHE D N 1
ATOM 8656 C CA . PHE D 1 80 ? -15.03282 -49.77435 15.38079 1.000 58.20000 126 PHE D CA 1
ATOM 8657 C C . PHE D 1 80 ? -14.45185 -48.42432 14.97912 1.000 49.21000 126 PHE D C 1
ATOM 8658 O O . PHE D 1 80 ? -14.65506 -47.97521 13.84608 1.000 43.15000 126 PHE D O 1
ATOM 8666 N N . ARG D 1 81 ? -13.68775 -47.78978 15.87244 1.000 50.92000 127 ARG D N 1
ATOM 8667 C CA . ARG D 1 81 ? -13.00183 -46.55450 15.51004 1.000 46.69000 127 ARG D CA 1
ATOM 8668 C C . ARG D 1 81 ? -11.87747 -46.81896 14.51965 1.000 45.88000 127 ARG D C 1
ATOM 8669 O O . ARG D 1 81 ? -11.70509 -46.06490 13.55588 1.000 42.69000 127 ARG D O 1
ATOM 8677 N N . VAL D 1 82 ? -11.09789 -47.87878 14.75255 1.000 41.73000 128 VAL D N 1
ATOM 8678 C CA . VAL D 1 82 ? -10.02517 -48.26082 13.83443 1.000 42.34000 128 VAL D CA 1
ATOM 8679 C C . VAL D 1 82 ? -10.57587 -48.46707 12.42838 1.000 50.72000 128 VAL D C 1
ATOM 8680 O O . VAL D 1 82 ? -10.08424 -47.88509 11.45304 1.000 46.66000 128 VAL D O 1
ATOM 8684 N N . ASP D 1 83 ? -11.61636 -49.29656 12.30778 1.000 53.72000 129 ASP D N 1
ATOM 8685 C CA . ASP D 1 83 ? -12.16384 -49.61408 10.99308 1.000 47.30000 129 ASP D CA 1
ATOM 8686 C C . ASP D 1 83 ? -12.73923 -48.38492 10.30209 1.000 37.69000 129 ASP D C 1
ATOM 8687 O O . ASP D 1 83 ? -12.72767 -48.30964 9.06819 1.000 38.61000 129 ASP D O 1
ATOM 8692 N N . TYR D 1 84 ? -13.24658 -47.41482 11.06665 1.000 37.04000 130 TYR D N 1
ATOM 8693 C CA . TYR D 1 84 ? -13.66127 -46.15656 10.45412 1.000 40.25000 130 TYR D CA 1
ATOM 8694 C C . TYR D 1 84 ? -12.45811 -45.40583 9.89826 1.000 38.38000 130 TYR D C 1
ATOM 8695 O O . TYR D 1 84 ? -12.48301 -44.92222 8.76035 1.000 43.72000 130 TYR D O 1
ATOM 8704 N N . ILE D 1 85 ? -11.39203 -45.30032 10.69495 1.000 42.60000 131 ILE D N 1
ATOM 8705 C CA . ILE D 1 85 ? -10.20000 -44.56957 10.27001 1.000 40.54000 131 ILE D CA 1
ATOM 8706 C C . ILE D 1 85 ? -9.62761 -45.17606 8.99586 1.000 43.73000 131 ILE D C 1
ATOM 8707 O O . ILE D 1 85 ? -9.32983 -44.46625 8.02731 1.000 43.13000 131 ILE D O 1
ATOM 8712 N N . LEU D 1 86 ? -9.47260 -46.50105 8.97281 1.000 36.32000 132 LEU D N 1
ATOM 8713 C CA . LEU D 1 86 ? -8.92240 -47.14272 7.78567 1.000 40.08000 132 LEU D CA 1
ATOM 8714 C C . LEU D 1 86 ? -9.86803 -47.03269 6.59742 1.000 43.52000 132 LEU D C 1
ATOM 8715 O O . LEU D 1 86 ? -9.41044 -46.95866 5.45169 1.000 51.62000 132 LEU D O 1
ATOM 8720 N N . SER D 1 87 ? -11.18026 -47.00500 6.84451 1.000 40.03000 133 SER D N 1
ATOM 8721 C CA . SER D 1 87 ? -12.13052 -46.89831 5.74242 1.000 49.82000 133 SER D CA 1
ATOM 8722 C C . SER D 1 87 ? -12.01132 -45.56159 5.02110 1.000 41.55000 133 SER D C 1
ATOM 8723 O O . SER D 1 87 ? -12.19706 -45.49941 3.80077 1.000 39.59000 133 SER D O 1
ATOM 8726 N N . VAL D 1 88 ? -11.69803 -44.48844 5.74641 1.000 34.71000 134 VAL D N 1
ATOM 8727 C CA . VAL D 1 88 ? -11.60839 -43.15920 5.15702 1.000 39.36000 134 VAL D CA 1
ATOM 8728 C C . VAL D 1 88 ? -10.16452 -42.74922 4.89149 1.000 44.53000 134 VAL D C 1
ATOM 8729 O O . VAL D 1 88 ? -9.89965 -41.57414 4.62213 1.000 44.58000 134 VAL D O 1
ATOM 8733 N N . MET D 1 89 ? -9.22285 -43.69304 4.95259 1.000 38.16000 135 MET D N 1
ATOM 8734 C CA . MET D 1 89 ? -7.81015 -43.33436 4.86117 1.000 44.11000 135 MET D CA 1
ATOM 8735 C C . MET D 1 89 ? -7.48641 -42.69601 3.51456 1.000 47.86000 135 MET D C 1
ATOM 8736 O O . MET D 1 89 ? -6.89634 -41.61005 3.45344 1.000 34.75000 135 MET D O 1
ATOM 8741 N N . ASN D 1 90 ? -7.87659 -43.35269 2.42159 1.000 35.40000 136 ASN D N 1
ATOM 8742 C CA . ASN D 1 90 ? -7.60054 -42.87358 1.07369 1.000 34.21000 136 ASN D CA 1
ATOM 8743 C C . ASN D 1 90 ? -8.86564 -42.43961 0.34490 1.000 39.76000 136 ASN D C 1
ATOM 8744 O O . ASN D 1 90 ? -8.88837 -42.41013 -0.89012 1.000 46.77000 136 ASN D O 1
ATOM 8749 N N . VAL D 1 91 ? -9.91755 -42.10629 1.07690 1.000 41.71000 137 VAL D N 1
ATOM 8750 C CA . VAL D 1 91 ? -11.17143 -41.75111 0.40892 1.000 42.60000 137 VAL D CA 1
ATOM 8751 C C . VAL D 1 91 ? -11.01993 -40.38071 -0.24486 1.000 42.51000 137 VAL D C 1
ATOM 8752 O O . VAL D 1 91 ? -10.50906 -39.43979 0.39158 1.000 30.32000 137 VAL D O 1
ATOM 8756 N N . PRO D 1 92 ? -11.39213 -40.22568 -1.51018 1.000 47.77000 138 PRO D N 1
ATOM 8757 C CA . PRO D 1 92 ? -11.43883 -38.88378 -2.09290 1.000 46.28000 138 PRO D CA 1
ATOM 8758 C C . PRO D 1 92 ? -12.60747 -38.10482 -1.51721 1.000 43.52000 138 PRO D C 1
ATOM 8759 O O . PRO D 1 92 ? -13.63415 -38.67535 -1.13849 1.000 47.98000 138 PRO D O 1
ATOM 8763 N N . ASP D 1 93 ? -12.42491 -36.78637 -1.42779 1.000 40.05000 139 ASP D N 1
ATOM 8764 C CA . ASP D 1 93 ? -13.46184 -35.87474 -0.94261 1.000 39.51000 139 ASP D CA 1
ATOM 8765 C C . ASP D 1 93 ? -13.81358 -36.14815 0.52004 1.000 42.57000 139 ASP D C 1
ATOM 8766 O O . ASP D 1 93 ? -14.98001 -36.33028 0.87645 1.000 43.47000 139 ASP D O 1
ATOM 8771 N N . PHE D 1 94 ? -12.79501 -36.16901 1.37748 1.000 39.87000 140 PHE D N 1
ATOM 8772 C CA . PHE D 1 94 ? -13.04976 -36.36016 2.79946 1.000 46.59000 140 PHE D CA 1
ATOM 8773 C C . PHE D 1 94 ? -13.62753 -35.08615 3.39953 1.000 46.40000 140 PHE D C 1
ATOM 8774 O O . PHE D 1 94 ? -13.08615 -33.99249 3.20892 1.000 52.19000 140 PHE D O 1
ATOM 8782 N N . ASP D 1 95 ? -14.72686 -35.23436 4.13349 1.000 49.46000 141 ASP D N 1
ATOM 8783 C CA . ASP D 1 95 ? -15.46438 -34.10266 4.67316 1.000 51.53000 141 ASP D CA 1
ATOM 8784 C C . ASP D 1 95 ? -15.02260 -33.70244 6.07419 1.000 51.41000 141 ASP D C 1
ATOM 8785 O O . ASP D 1 95 ? -15.41133 -32.62550 6.53893 1.000 55.64000 141 ASP D O 1
ATOM 8790 N N . PHE D 1 96 ? -14.22023 -34.53032 6.74691 1.000 49.11000 142 PHE D N 1
ATOM 8791 C CA . PHE D 1 96 ? -13.86055 -34.34344 8.14841 1.000 39.12000 142 PHE D CA 1
ATOM 8792 C C . PHE D 1 96 ? -15.11700 -34.15071 8.98949 1.000 44.39000 142 PHE D C 1
ATOM 8793 O O . PHE D 1 96 ? -15.36338 -33.05224 9.50263 1.000 39.86000 142 PHE D O 1
ATOM 8801 N N . PRO D 1 97 ? -15.93201 -35.18842 9.15032 1.000 50.92000 143 PRO D N 1
ATOM 8802 C CA . PRO D 1 97 ? -17.14962 -35.06146 9.94642 1.000 56.48000 143 PRO D CA 1
ATOM 8803 C C . PRO D 1 97 ? -16.82091 -35.07207 11.42792 1.000 47.80000 143 PRO D C 1
ATOM 8804 O O . PRO D 1 97 ? -15.66949 -35.32945 11.81152 1.000 46.66000 143 PRO D O 1
ATOM 8808 N N . PRO D 1 98 ? -17.79426 -34.77353 12.29386 1.000 55.64000 144 PRO D N 1
ATOM 8809 C CA . PRO D 1 98 ? -17.52258 -34.84279 13.73959 1.000 49.34000 144 PRO D CA 1
ATOM 8810 C C . PRO D 1 98 ? -17.07175 -36.21356 14.20282 1.000 49.63000 144 PRO D C 1
ATOM 8811 O O . PRO D 1 98 ? -16.29876 -36.30828 15.16494 1.000 48.16000 144 PRO D O 1
ATOM 8815 N N . GLU D 1 99 ? -17.53266 -37.28361 13.54970 1.000 50.57000 145 GLU D N 1
ATOM 8816 C CA . GLU D 1 99 ? -17.12640 -38.61754 13.97090 1.000 48.11000 145 GLU D CA 1
ATOM 8817 C C . GLU D 1 99 ? -15.64295 -38.86240 13.72359 1.000 52.99000 145 GLU D C 1
ATOM 8818 O O . GLU D 1 99 ? -15.01318 -39.60603 14.47982 1.000 51.40000 145 GLU D O 1
ATOM 8824 N N . PHE D 1 100 ? -15.05541 -38.24643 12.69488 1.000 52.55000 146 PHE D N 1
ATOM 8825 C CA . PHE D 1 100 ? -13.61680 -38.40636 12.49969 1.000 56.30000 146 PHE D CA 1
ATOM 8826 C C . PHE D 1 100 ? -12.85178 -37.97436 13.74345 1.000 46.20000 146 PHE D C 1
ATOM 8827 O O . PHE D 1 100 ? -12.00387 -38.71449 14.25423 1.000 43.69000 146 PHE D O 1
ATOM 8835 N N . TYR D 1 101 ? -13.15694 -36.78072 14.25727 1.000 46.89000 147 TYR D N 1
ATOM 8836 C CA . TYR D 1 101 ? -12.44459 -36.27455 15.42523 1.000 48.70000 147 TYR D CA 1
ATOM 8837 C C . TYR D 1 101 ? -12.76172 -37.09232 16.67069 1.000 51.60000 147 TYR D C 1
ATOM 8838 O O . TYR D 1 101 ? -11.88143 -37.31470 17.50898 1.000 51.17000 147 TYR D O 1
ATOM 8847 N N . GLU D 1 102 ? -14.01208 -37.53985 16.82032 1.000 53.91000 148 GLU D N 1
ATOM 8848 C CA . GLU D 1 102 ? -14.35486 -38.33974 17.99194 1.000 61.81000 148 GLU D CA 1
ATOM 8849 C C . GLU D 1 102 ? -13.60372 -39.66734 17.98094 1.000 47.91000 148 GLU D C 1
ATOM 8850 O O . GLU D 1 102 ? -13.10649 -40.11598 19.01987 1.000 43.02000 148 GLU D O 1
ATOM 8856 N N . HIS D 1 103 ? -13.47742 -40.29164 16.80699 1.000 43.86000 149 HIS D N 1
ATOM 8857 C CA . HIS D 1 103 ? -12.76010 -41.55793 16.71970 1.000 48.82000 149 HIS D CA 1
ATOM 8858 C C . HIS D 1 103 ? -11.25758 -41.34438 16.85691 1.000 55.94000 149 HIS D C 1
ATOM 8859 O O . HIS D 1 103 ? -10.57045 -42.12885 17.52264 1.000 59.53000 149 HIS D O 1
ATOM 8866 N N . ALA D 1 104 ? -10.72695 -40.29436 16.22320 1.000 49.76000 150 ALA D N 1
ATOM 8867 C CA . ALA D 1 104 ? -9.30938 -39.97971 16.37003 1.000 48.74000 150 ALA D CA 1
ATOM 8868 C C . ALA D 1 104 ? -8.96864 -39.65283 17.81703 1.000 50.50000 150 ALA D C 1
ATOM 8869 O O . ALA D 1 104 ? -7.92980 -40.08274 18.33100 1.000 43.28000 150 ALA D O 1
ATOM 8871 N N . LYS D 1 105 ? -9.84413 -38.90439 18.49226 1.000 49.32000 151 LYS D N 1
ATOM 8872 C CA . LYS D 1 105 ? -9.60341 -38.52863 19.88217 1.000 58.37000 151 LYS D CA 1
ATOM 8873 C C . LYS D 1 105 ? -9.52637 -39.75793 20.77817 1.000 55.64000 151 LYS D C 1
ATOM 8874 O O . LYS D 1 105 ? -8.62896 -39.87221 21.62038 1.000 51.44000 151 LYS D O 1
ATOM 8880 N N . ALA D 1 106 ? -10.45969 -40.69592 20.60248 1.000 54.39000 152 ALA D N 1
ATOM 8881 C CA . ALA D 1 106 ? -10.50051 -41.87046 21.46670 1.000 60.46000 152 ALA D CA 1
ATOM 8882 C C . ALA D 1 106 ? -9.34398 -42.82089 21.17583 1.000 53.34000 152 ALA D C 1
ATOM 8883 O O . ALA D 1 106 ? -8.73064 -43.36147 22.10455 1.000 42.20000 152 ALA D O 1
ATOM 8885 N N . LEU D 1 107 ? -9.03059 -43.04178 19.89644 1.000 54.04000 153 LEU D N 1
ATOM 8886 C CA . LEU D 1 107 ? -7.92769 -43.93807 19.56168 1.000 55.53000 153 LEU D CA 1
ATOM 8887 C C . LEU D 1 107 ? -6.58890 -43.35668 19.99547 1.000 51.59000 153 LEU D C 1
ATOM 8888 O O . LEU D 1 107 ? -5.71044 -44.09233 20.45703 1.000 40.86000 153 LEU D O 1
ATOM 8893 N N . TRP D 1 108 ? -6.41186 -42.03951 19.86345 1.000 54.61000 154 TRP D N 1
ATOM 8894 C CA . TRP D 1 108 ? -5.18017 -41.42696 20.34964 1.000 53.44000 154 TRP D CA 1
ATOM 8895 C C . TRP D 1 108 ? -5.04672 -41.57614 21.85934 1.000 54.95000 154 TRP D C 1
ATOM 8896 O O . TRP D 1 108 ? -3.92737 -41.59560 22.38596 1.000 52.11000 154 TRP D O 1
ATOM 8907 N N . GLU D 1 109 ? -6.17058 -41.68778 22.56858 1.000 59.65000 155 GLU D N 1
ATOM 8908 C CA . GLU D 1 109 ? -6.15307 -41.99034 23.99305 1.000 54.43000 155 GLU D CA 1
ATOM 8909 C C . GLU D 1 109 ? -6.00781 -43.47919 24.27803 1.000 49.96000 155 GLU D C 1
ATOM 8910 O O . GLU D 1 109 ? -5.81807 -43.85270 25.44065 1.000 42.79000 155 GLU D O 1
ATOM 8916 N N . ASP D 1 110 ? -6.09866 -44.33067 23.25962 1.000 37.04000 156 ASP D N 1
ATOM 8917 C CA . ASP D 1 110 ? -5.89322 -45.75961 23.44344 1.000 45.84000 156 ASP D CA 1
ATOM 8918 C C . ASP D 1 110 ? -4.40366 -46.04034 23.59496 1.000 55.99000 156 ASP D C 1
ATOM 8919 O O . ASP D 1 110 ? -3.60197 -45.65285 22.73873 1.000 59.77000 156 ASP D O 1
ATOM 8924 N N . GLU D 1 111 ? -4.03714 -46.71250 24.69093 1.000 47.05000 157 GLU D N 1
ATOM 8925 C CA . GLU D 1 111 ? -2.62816 -46.97098 24.97669 1.000 47.89000 157 GLU D CA 1
ATOM 8926 C C . GLU D 1 111 ? -1.98346 -47.86099 23.91988 1.000 46.69000 157 GLU D C 1
ATOM 8927 O O . GLU D 1 111 ? -0.78128 -47.73865 23.65675 1.000 48.06000 157 GLU D O 1
ATOM 8933 N N . GLY D 1 112 ? -2.75322 -48.76498 23.31186 1.000 42.82000 158 GLY D N 1
ATOM 8934 C CA . GLY D 1 112 ? -2.20316 -49.57749 22.23926 1.000 46.62000 158 GLY D CA 1
ATOM 8935 C C . GLY D 1 112 ? -1.81353 -48.74646 21.03204 1.000 53.76000 158 GLY D C 1
ATOM 8936 O O . GLY D 1 112 ? -0.76441 -48.97065 20.42138 1.000 51.48000 158 GLY D O 1
ATOM 8937 N N . VAL D 1 113 ? -2.65488 -47.77429 20.67183 1.000 46.61000 159 VAL D N 1
ATOM 8938 C CA . VAL D 1 113 ? -2.31136 -46.85251 19.59342 1.000 51.06000 159 VAL D CA 1
ATOM 8939 C C . VAL D 1 113 ? -1.05628 -46.06763 19.95147 1.000 44.13000 159 VAL D C 1
ATOM 8940 O O . VAL D 1 113 ? -0.17641 -45.85289 19.10802 1.000 39.70000 159 VAL D O 1
ATOM 8944 N N . ARG D 1 114 ? -0.94831 -45.64245 21.21321 1.000 43.32000 160 ARG D N 1
ATOM 8945 C CA . ARG D 1 114 ? 0.23268 -44.91954 21.67304 1.000 51.96000 160 ARG D CA 1
ATOM 8946 C C . ARG D 1 114 ? 1.48505 -45.78789 21.63997 1.000 44.02000 160 ARG D C 1
ATOM 8947 O O . ARG D 1 114 ? 2.58109 -45.27929 21.37787 1.000 41.11000 160 ARG D O 1
ATOM 8955 N N . ALA D 1 115 ? 1.34534 -47.09080 21.90425 1.000 41.56000 161 ALA D N 1
ATOM 8956 C CA . ALA D 1 115 ? 2.49235 -47.98917 21.83279 1.000 47.03000 161 ALA D CA 1
ATOM 8957 C C . ALA D 1 115 ? 3.00403 -48.11499 20.40607 1.000 44.67000 161 ALA D C 1
ATOM 8958 O O . ALA D 1 115 ? 4.21482 -48.22036 20.18418 1.000 36.60000 161 ALA D O 1
ATOM 8960 N N . CYS D 1 116 ? 2.09798 -48.12698 19.42645 1.000 43.44000 162 CYS D N 1
ATOM 8961 C CA . CYS D 1 116 ? 2.53153 -48.14511 18.03463 1.000 45.40000 162 CYS D CA 1
ATOM 8962 C C . CYS D 1 116 ? 3.18978 -46.82571 17.65156 1.000 43.32000 162 CYS D C 1
ATOM 8963 O O . CYS D 1 116 ? 4.19321 -46.81276 16.92867 1.000 35.73000 162 CYS D O 1
ATOM 8966 N N . TYR D 1 117 ? 2.64065 -45.70649 18.13346 1.000 38.63000 163 TYR D N 1
ATOM 8967 C CA . TYR D 1 117 ? 3.25026 -44.40566 17.87644 1.000 38.23000 163 TYR D CA 1
ATOM 8968 C C . TYR D 1 117 ? 4.67577 -44.34712 18.41023 1.000 45.87000 163 TYR D C 1
ATOM 8969 O O . TYR D 1 117 ? 5.54533 -43.70580 17.81006 1.000 47.49000 163 TYR D O 1
ATOM 8978 N N . GLU D 1 118 ? 4.93270 -44.99862 19.54620 1.000 43.44000 164 GLU D N 1
ATOM 8979 C CA . GLU D 1 118 ? 6.28536 -45.03785 20.08773 1.000 42.24000 164 GLU D CA 1
ATOM 8980 C C . GLU D 1 118 ? 7.23739 -45.81676 19.19503 1.000 38.86000 164 GLU D C 1
ATOM 8981 O O . GLU D 1 118 ? 8.45373 -45.61287 19.27618 1.000 40.77000 164 GLU D O 1
ATOM 8987 N N . ARG D 1 119 ? 6.71403 -46.70518 18.35215 1.000 33.64000 165 ARG D N 1
ATOM 8988 C CA . ARG D 1 119 ? 7.51457 -47.43397 17.37930 1.000 37.61000 165 ARG D CA 1
ATOM 8989 C C . ARG D 1 119 ? 7.47775 -46.77330 16.00382 1.000 38.35000 165 ARG D C 1
ATOM 8990 O O . ARG D 1 119 ? 7.66581 -47.44640 14.98381 1.000 34.89000 165 ARG D O 1
ATOM 8998 N N . SER D 1 120 ? 7.25575 -45.45334 15.96511 1.000 38.90000 166 SER D N 1
ATOM 8999 C CA . SER D 1 120 ? 7.08835 -44.74930 14.69549 1.000 35.46000 166 SER D CA 1
ATOM 9000 C C . SER D 1 120 ? 8.34408 -44.80244 13.83562 1.000 29.26000 166 SER D C 1
ATOM 9001 O O . SER D 1 120 ? 8.25382 -44.69758 12.60734 1.000 33.41000 166 SER D O 1
ATOM 9004 N N . ASN D 1 121 ? 9.51893 -44.96713 14.45016 1.000 29.39000 167 ASN D N 1
ATOM 9005 C CA . ASN D 1 121 ? 10.75147 -45.09817 13.67927 1.000 26.27000 167 ASN D CA 1
ATOM 9006 C C . ASN D 1 121 ? 10.79203 -46.37723 12.85288 1.000 33.72000 167 ASN D C 1
ATOM 9007 O O . ASN D 1 121 ? 11.73341 -46.56166 12.07417 1.000 41.16000 167 ASN D O 1
ATOM 9012 N N . GLU D 1 122 ? 9.80657 -47.26111 13.00417 1.000 35.38000 168 GLU D N 1
ATOM 9013 C CA . GLU D 1 122 ? 9.73146 -48.48025 12.21372 1.000 30.46000 168 GLU D CA 1
ATOM 9014 C C . GLU D 1 122 ? 8.87632 -48.32562 10.96134 1.000 29.81000 168 GLU D C 1
ATOM 9015 O O . GLU D 1 122 ? 8.88943 -49.21911 10.10794 1.000 30.47000 168 GLU D O 1
ATOM 9021 N N . TYR D 1 123 ? 8.13690 -47.22924 10.83396 1.000 34.70000 169 TYR D N 1
ATOM 9022 C CA . TYR D 1 123 ? 7.40682 -46.91491 9.61063 1.000 33.33000 169 TYR D CA 1
ATOM 9023 C C . TYR D 1 123 ? 7.71092 -45.45356 9.28619 1.000 34.03000 169 TYR D C 1
ATOM 9024 O O . TYR D 1 123 ? 8.71580 -44.88336 9.72768 1.000 34.08000 169 TYR D O 1
ATOM 9033 N N . GLN D 1 124 ? 6.84617 -44.81702 8.50187 1.000 36.96000 170 GLN D N 1
ATOM 9034 C CA . GLN D 1 124 ? 7.06897 -43.43979 8.07059 1.000 27.76000 170 GLN D CA 1
ATOM 9035 C C . GLN D 1 124 ? 5.94980 -42.56045 8.61330 1.000 30.79000 170 GLN D C 1
ATOM 9036 O O . GLN D 1 124 ? 4.80541 -42.64812 8.15615 1.000 31.71000 170 GLN D O 1
ATOM 9042 N N . LEU D 1 125 ? 6.28387 -41.70781 9.58114 1.000 31.86000 171 LEU D N 1
ATOM 9043 C CA . LEU D 1 125 ? 5.30679 -40.87831 10.27213 1.000 29.26000 171 LEU D CA 1
ATOM 9044 C C . LEU D 1 125 ? 5.77811 -39.43289 10.28202 1.000 29.10000 171 LEU D C 1
ATOM 9045 O O . LEU D 1 125 ? 6.92917 -39.15606 10.63265 1.000 34.64000 171 LEU D O 1
ATOM 9050 N N . ILE D 1 126 ? 4.88543 -38.51443 9.90695 1.000 27.65000 172 ILE D N 1
ATOM 9051 C CA . ILE D 1 126 ? 5.22914 -37.09863 9.91812 1.000 38.16000 172 ILE D CA 1
ATOM 9052 C C . ILE D 1 126 ? 5.49619 -36.64005 11.34992 1.000 43.35000 172 ILE D C 1
ATOM 9053 O O . ILE D 1 126 ? 4.94351 -37.18052 12.31778 1.000 44.23000 172 ILE D O 1
ATOM 9058 N N . ASP D 1 127 ? 6.35780 -35.62587 11.48478 1.000 37.16000 173 ASP D N 1
ATOM 9059 C CA . ASP D 1 127 ? 6.83298 -35.20764 12.80173 1.000 31.88000 173 ASP D CA 1
ATOM 9060 C C . ASP D 1 127 ? 5.73713 -34.55875 13.63981 1.000 41.22000 173 ASP D C 1
ATOM 9061 O O . ASP D 1 127 ? 5.76885 -34.64744 14.87238 1.000 41.09000 173 ASP D O 1
ATOM 9066 N N . CYS D 1 128 ? 4.77306 -33.90188 13.00498 1.000 41.40000 174 CYS D N 1
ATOM 9067 C CA . CYS D 1 128 ? 3.73954 -33.17979 13.72929 1.000 49.44000 174 CYS D CA 1
ATOM 9068 C C . CYS D 1 128 ? 2.65167 -34.08837 14.29753 1.000 47.86000 174 CYS D C 1
ATOM 9069 O O . CYS D 1 128 ? 1.60013 -33.57967 14.70051 1.000 53.54000 174 CYS D O 1
ATOM 9072 N N . ALA D 1 129 ? 2.88143 -35.40136 14.35787 1.000 40.66000 175 ALA D N 1
ATOM 9073 C CA . ALA D 1 129 ? 1.85863 -36.36250 14.76576 1.000 44.75000 175 ALA D CA 1
ATOM 9074 C C . ALA D 1 129 ? 1.29196 -36.06044 16.14701 1.000 50.01000 175 ALA D C 1
ATOM 9075 O O . ALA D 1 129 ? 0.11126 -35.71722 16.28451 1.000 44.65000 175 ALA D O 1
ATOM 9077 N N . GLN D 1 130 ? 2.12837 -36.19650 17.17728 1.000 35.19000 176 GLN D N 1
ATOM 9078 C CA . GLN D 1 130 ? 1.65600 -36.00643 18.54278 1.000 53.79000 176 GLN D CA 1
ATOM 9079 C C . GLN D 1 130 ? 1.13991 -34.59309 18.76209 1.000 51.29000 176 GLN D C 1
ATOM 9080 O O . GLN D 1 130 ? 0.10028 -34.39985 19.40237 1.000 55.86000 176 GLN D O 1
ATOM 9086 N N . TYR D 1 131 ? 1.85828 -33.59334 18.24594 1.000 42.60000 177 TYR D N 1
ATOM 9087 C CA . TYR D 1 131 ? 1.48347 -32.20231 18.47777 1.000 38.06000 177 TYR D CA 1
ATOM 9088 C C . TYR D 1 131 ? 0.03628 -31.93946 18.07735 1.000 49.51000 177 TYR D C 1
ATOM 9089 O O . TYR D 1 131 ? -0.71276 -31.28355 18.80911 1.000 51.78000 177 TYR D O 1
ATOM 9098 N N . PHE D 1 132 ? -0.37864 -32.44943 16.91690 1.000 41.90000 178 PHE D N 1
ATOM 9099 C CA . PHE D 1 132 ? -1.73250 -32.17755 16.44904 1.000 47.96000 178 PHE D CA 1
ATOM 9100 C C . PHE D 1 132 ? -2.75301 -33.09239 17.11446 1.000 47.69000 178 PHE D C 1
ATOM 9101 O O . PHE D 1 132 ? -3.86619 -32.65486 17.42843 1.000 40.32000 178 PHE D O 1
ATOM 9109 N N . LEU D 1 133 ? -2.38943 -34.35916 17.34048 1.000 46.20000 179 LEU D N 1
ATOM 9110 C CA . LEU D 1 133 ? -3.31415 -35.30133 17.96494 1.000 49.82000 179 LEU D CA 1
ATOM 9111 C C . LEU D 1 133 ? -3.63373 -34.90813 19.40158 1.000 56.10000 179 LEU D C 1
ATOM 9112 O O . LEU D 1 133 ? -4.75692 -35.12363 19.87052 1.000 40.20000 179 LEU D O 1
ATOM 9117 N N . ASP D 1 134 ? -2.66781 -34.33282 20.11640 1.000 58.21000 180 ASP D N 1
ATOM 9118 C CA . ASP D 1 134 ? -2.94510 -33.81962 21.45113 1.000 55.45000 180 ASP D CA 1
ATOM 9119 C C . ASP D 1 134 ? -3.90289 -32.63695 21.43462 1.000 51.33000 180 ASP D C 1
ATOM 9120 O O . ASP D 1 134 ? -4.38761 -32.23904 22.49940 1.000 52.30000 180 ASP D O 1
ATOM 9125 N N . LYS D 1 135 ? -4.18562 -32.07226 20.26053 1.000 46.07000 181 LYS D N 1
ATOM 9126 C CA . LYS D 1 135 ? -5.04901 -30.90712 20.12361 1.000 55.33000 181 LYS D CA 1
ATOM 9127 C C . LYS D 1 135 ? -6.21210 -31.18566 19.17808 1.000 63.42000 181 LYS D C 1
ATOM 9128 O O . LYS D 1 135 ? -6.66484 -30.29033 18.46343 1.000 63.55000 181 LYS D O 1
ATOM 9134 N N . ILE D 1 136 ? -6.69797 -32.42986 19.16231 1.000 52.66000 182 ILE D N 1
ATOM 9135 C CA . ILE D 1 136 ? -7.81427 -32.78971 18.29020 1.000 55.38000 182 ILE D CA 1
ATOM 9136 C C . ILE D 1 136 ? -9.01509 -31.89318 18.56056 1.000 68.27000 182 ILE D C 1
ATOM 9137 O O . ILE D 1 136 ? -9.71748 -31.47017 17.63288 1.000 69.08000 182 ILE D O 1
ATOM 9142 N N . ASP D 1 137 ? -9.24970 -31.56439 19.83238 1.000 63.98000 183 ASP D N 1
ATOM 9143 C CA . ASP D 1 137 ? -10.41797 -30.76964 20.19419 1.000 71.50000 183 ASP D CA 1
ATOM 9144 C C . ASP D 1 137 ? -10.32790 -29.35097 19.64350 1.000 74.89000 183 ASP D C 1
ATOM 9145 O O . ASP D 1 137 ? -11.33738 -28.79088 19.19983 1.000 74.63000 183 ASP D O 1
ATOM 9150 N N . VAL D 1 138 ? -9.13298 -28.75234 19.65363 1.000 57.54000 184 VAL D N 1
ATOM 9151 C CA . VAL D 1 138 ? -9.02615 -27.36641 19.20540 1.000 70.98000 184 VAL D CA 1
ATOM 9152 C C . VAL D 1 138 ? -9.19436 -27.26767 17.69201 1.000 68.62000 184 VAL D C 1
ATOM 9153 O O . VAL D 1 138 ? -9.65998 -26.24171 17.18332 1.000 67.84000 184 VAL D O 1
ATOM 9157 N N . ILE D 1 139 ? -8.85834 -28.32620 16.94877 1.000 66.10000 185 ILE D N 1
ATOM 9158 C CA . ILE D 1 139 ? -9.06613 -28.30494 15.50104 1.000 68.98000 185 ILE D CA 1
ATOM 9159 C C . ILE D 1 139 ? -10.52799 -28.56799 15.16929 1.000 67.63000 185 ILE D C 1
ATOM 9160 O O . ILE D 1 139 ? -11.07764 -27.97877 14.23166 1.000 70.56000 185 ILE D O 1
ATOM 9165 N N . LYS D 1 140 ? -11.16836 -29.46698 15.92571 1.000 66.20000 186 LYS D N 1
ATOM 9166 C CA . LYS D 1 140 ? -12.58797 -29.75930 15.74010 1.000 67.69000 186 LYS D CA 1
ATOM 9167 C C . LYS D 1 140 ? -13.42662 -28.48710 15.74150 1.000 67.12000 186 LYS D C 1
ATOM 9168 O O . LYS D 1 140 ? -14.39660 -28.37377 14.98179 1.000 66.60000 186 LYS D O 1
ATOM 9174 N N . GLN D 1 141 ? -13.05396 -27.51497 16.57586 1.000 70.91000 187 GLN D N 1
ATOM 9175 C CA . GLN D 1 141 ? -13.79446 -26.26335 16.68705 1.000 69.43000 187 GLN D CA 1
ATOM 9176 C C . GLN D 1 141 ? -13.99038 -25.61873 15.32301 1.000 70.34000 187 GLN D C 1
ATOM 9177 O O . GLN D 1 141 ? -13.03442 -25.44344 14.56386 1.000 65.96000 187 GLN D O 1
ATOM 9183 N N . ALA D 1 142 ? -15.24484 -25.28785 15.00614 1.000 67.28000 188 ALA D N 1
ATOM 9184 C CA . ALA D 1 142 ? -15.52335 -24.56332 13.77058 1.000 68.48000 188 ALA D CA 1
ATOM 9185 C C . ALA D 1 142 ? -14.87881 -23.18451 13.78322 1.000 63.61000 188 ALA D C 1
ATOM 9186 O O . ALA D 1 142 ? -14.58880 -22.61955 12.72202 1.000 48.25000 188 ALA D O 1
ATOM 9188 N N . ASP D 1 143 ? -14.64867 -22.63177 14.97281 1.000 68.10000 189 ASP D N 1
ATOM 9189 C CA . ASP D 1 143 ? -13.96324 -21.36119 15.14454 1.000 69.11000 189 ASP D CA 1
ATOM 9190 C C . ASP D 1 143 ? -12.45889 -21.52900 15.31506 1.000 73.87000 189 ASP D C 1
ATOM 9191 O O . ASP D 1 143 ? -11.79311 -20.59940 15.78659 1.000 72.77000 189 ASP D O 1
ATOM 9196 N N . TYR D 1 144 ? -11.91344 -22.69170 14.95201 1.000 71.67000 190 TYR D N 1
ATOM 9197 C CA . TYR D 1 144 ? -10.49305 -22.95592 15.15039 1.000 66.48000 190 TYR D CA 1
ATOM 9198 C C . TYR D 1 144 ? -9.64599 -21.93099 14.41278 1.000 64.91000 190 TYR D C 1
ATOM 9199 O O . TYR D 1 144 ? -9.75161 -21.78232 13.19109 1.000 63.45000 190 TYR D O 1
ATOM 9208 N N . VAL D 1 145 ? -8.81211 -21.22559 15.16245 1.000 58.53000 191 VAL D N 1
ATOM 9209 C CA . VAL D 1 145 ? -7.82610 -20.29553 14.62476 1.000 64.94000 191 VAL D CA 1
ATOM 9210 C C . VAL D 1 145 ? -6.44742 -20.89833 14.86979 1.000 71.52000 191 VAL D C 1
ATOM 9211 O O . VAL D 1 145 ? -6.04488 -21.05472 16.03128 1.000 59.50000 191 VAL D O 1
ATOM 9215 N N . PRO D 1 146 ? -5.70555 -21.26442 13.82540 1.000 73.92000 192 PRO D N 1
ATOM 9216 C CA . PRO D 1 146 ? -4.42002 -21.94054 14.03494 1.000 63.43000 192 PRO D CA 1
ATOM 9217 C C . PRO D 1 146 ? -3.40897 -21.04691 14.73350 1.000 67.75000 192 PRO D C 1
ATOM 9218 O O . PRO D 1 146 ? -3.27733 -19.85924 14.42672 1.000 68.43000 192 PRO D O 1
ATOM 9222 N N . SER D 1 147 ? -2.69291 -21.64130 15.68283 1.000 56.27000 193 SER D N 1
ATOM 9223 C CA . SER D 1 147 ? -1.63518 -20.95005 16.39841 1.000 60.40000 193 SER D CA 1
ATOM 9224 C C . SER D 1 147 ? -0.44498 -20.68335 15.48021 1.000 68.38000 193 SER D C 1
ATOM 9225 O O . SER D 1 147 ? -0.30311 -21.28013 14.40883 1.000 62.50000 193 SER D O 1
ATOM 9228 N N . ASP D 1 148 ? 0.41588 -19.75654 15.91198 1.000 72.49000 194 ASP D N 1
ATOM 9229 C CA . ASP D 1 148 ? 1.69826 -19.58053 15.23747 1.000 64.78000 194 ASP D CA 1
ATOM 9230 C C . ASP D 1 148 ? 2.51254 -20.86397 15.29905 1.000 63.22000 194 ASP D C 1
ATOM 9231 O O . ASP D 1 148 ? 3.16553 -21.24639 14.32056 1.000 65.84000 194 ASP D O 1
ATOM 9236 N N . GLN D 1 149 ? 2.48589 -21.53921 16.45122 1.000 61.10000 195 GLN D N 1
ATOM 9237 C CA . GLN D 1 149 ? 3.12765 -22.84277 16.57523 1.000 52.30000 195 GLN D CA 1
ATOM 9238 C C . GLN D 1 149 ? 2.44063 -23.87829 15.69310 1.000 54.26000 195 GLN D C 1
ATOM 9239 O O . GLN D 1 149 ? 3.10053 -24.76958 15.14896 1.000 59.33000 195 GLN D O 1
ATOM 9245 N N . ASP D 1 150 ? 1.11711 -23.77509 15.53449 1.000 55.95000 196 ASP D N 1
ATOM 9246 C CA . ASP D 1 150 ? 0.41128 -24.66813 14.61911 1.000 61.30000 196 ASP D CA 1
ATOM 9247 C C . ASP D 1 150 ? 0.94398 -24.53192 13.19786 1.000 51.22000 196 ASP D C 1
ATOM 9248 O O . ASP D 1 150 ? 1.14447 -25.53534 12.50333 1.000 40.50000 196 ASP D O 1
ATOM 9253 N N . LEU D 1 151 ? 1.17846 -23.29439 12.74892 1.000 54.28000 197 LEU D N 1
ATOM 9254 C CA . LEU D 1 151 ? 1.66931 -23.07488 11.39125 1.000 52.19000 197 LEU D CA 1
ATOM 9255 C C . LEU D 1 151 ? 3.05889 -23.66742 11.20537 1.000 44.85000 197 LEU D C 1
ATOM 9256 O O . LEU D 1 151 ? 3.35505 -24.26495 10.16371 1.000 41.99000 197 LEU D O 1
ATOM 9261 N N . LEU D 1 152 ? 3.92455 -23.50813 12.20816 1.000 42.97000 198 LEU D N 1
ATOM 9262 C CA . LEU D 1 152 ? 5.29057 -24.00985 12.11251 1.000 41.12000 198 LEU D CA 1
ATOM 9263 C C . LEU D 1 152 ? 5.34558 -25.53232 12.17211 1.000 45.30000 198 LEU D C 1
ATOM 9264 O O . LEU D 1 152 ? 6.19882 -26.14344 11.51941 1.000 49.83000 198 LEU D O 1
ATOM 9269 N N . ARG D 1 153 ? 4.45679 -26.16202 12.94437 1.000 45.91000 199 ARG D N 1
ATOM 9270 C CA . ARG D 1 153 ? 4.44893 -27.61622 13.04167 1.000 36.53000 199 ARG D CA 1
ATOM 9271 C C . ARG D 1 153 ? 3.80830 -28.28379 11.83269 1.000 41.90000 199 ARG D C 1
ATOM 9272 O O . ARG D 1 153 ? 4.06946 -29.46587 11.58572 1.000 38.72000 199 ARG D O 1
ATOM 9280 N N . CYS D 1 154 ? 2.98953 -27.55846 11.07427 1.000 49.44000 200 CYS D N 1
ATOM 9281 C CA . CYS D 1 154 ? 2.20014 -28.15728 10.00202 1.000 50.85000 200 CYS D CA 1
ATOM 9282 C C . CYS D 1 154 ? 3.10477 -28.55693 8.84224 1.000 53.37000 200 CYS D C 1
ATOM 9283 O O . CYS D 1 154 ? 3.69375 -27.69807 8.17645 1.000 46.47000 200 CYS D O 1
ATOM 9286 N N . ARG D 1 155 ? 3.21118 -29.86248 8.59671 1.000 49.29000 201 ARG D N 1
ATOM 9287 C CA . ARG D 1 155 ? 4.00816 -30.37984 7.49062 1.000 48.31000 201 ARG D CA 1
ATOM 9288 C C . ARG D 1 155 ? 3.22482 -30.20876 6.19728 1.000 45.84000 201 ARG D C 1
ATOM 9289 O O . ARG D 1 155 ? 2.16922 -30.82395 6.01440 1.000 50.73000 201 ARG D O 1
ATOM 9297 N N . VAL D 1 156 ? 3.73326 -29.36448 5.30640 1.000 41.89000 202 VAL D N 1
ATOM 9298 C CA . VAL D 1 156 ? 3.17847 -29.18975 3.97152 1.000 41.53000 202 VAL D CA 1
ATOM 9299 C C . VAL D 1 156 ? 4.30335 -29.44581 2.98308 1.000 52.35000 202 VAL D C 1
ATOM 9300 O O . VAL D 1 156 ? 5.32486 -28.74706 3.00527 1.000 52.49000 202 VAL D O 1
ATOM 9304 N N . LEU D 1 157 ? 4.12875 -30.45679 2.13618 1.000 58.11000 203 LEU D N 1
ATOM 9305 C CA . LEU D 1 157 ? 5.09640 -30.73973 1.08118 1.000 57.33000 203 LEU D CA 1
ATOM 9306 C C . LEU D 1 157 ? 5.08031 -29.59715 0.07775 1.000 54.06000 203 LEU D C 1
ATOM 9307 O O . LEU D 1 157 ? 4.14984 -29.48293 -0.72760 1.000 47.11000 203 LEU D O 1
ATOM 9312 N N . THR D 1 158 ? 6.09685 -28.74001 0.13665 1.000 46.84000 204 THR D N 1
ATOM 9313 C CA . THR D 1 158 ? 6.18335 -27.62825 -0.80002 1.000 54.56000 204 THR D CA 1
ATOM 9314 C C . THR D 1 158 ? 6.42852 -28.15994 -2.20456 1.000 55.93000 204 THR D C 1
ATOM 9315 O O . THR D 1 158 ? 7.28551 -29.02323 -2.41447 1.000 54.98000 204 THR D O 1
ATOM 9319 N N . SER D 1 159 ? 5.65513 -27.66797 -3.15890 1.000 47.64000 205 SER D N 1
ATOM 9320 C CA . SER D 1 159 ? 5.83523 -28.00941 -4.56393 1.000 53.57000 205 SER D CA 1
ATOM 9321 C C . SER D 1 159 ? 6.55350 -26.84278 -5.23308 1.000 48.68000 205 SER D C 1
ATOM 9322 O O . SER D 1 159 ? 5.96882 -25.77186 -5.42237 1.000 53.06000 205 SER D O 1
ATOM 9325 N N . GLY D 1 160 ? 7.82407 -27.04349 -5.56983 1.000 47.40000 206 GLY D N 1
ATOM 9326 C CA . GLY D 1 160 ? 8.62606 -25.97832 -6.13549 1.000 37.11000 206 GLY D CA 1
ATOM 9327 C C . GLY D 1 160 ? 9.50818 -25.27650 -5.12302 1.000 41.91000 206 GLY D C 1
ATOM 9328 O O . GLY D 1 160 ? 9.88458 -25.86274 -4.10269 1.000 37.50000 206 GLY D O 1
ATOM 9329 N N . ILE D 1 161 ? 9.84133 -24.01766 -5.39342 1.000 42.70000 207 ILE D N 1
ATOM 9330 C CA . ILE D 1 161 ? 10.73770 -23.26206 -4.52757 1.000 32.66000 207 ILE D CA 1
ATOM 9331 C C . ILE D 1 161 ? 9.93748 -22.68609 -3.36524 1.000 39.61000 207 ILE D C 1
ATOM 9332 O O . ILE D 1 161 ? 8.83357 -22.15816 -3.54713 1.000 40.25000 207 ILE D O 1
ATOM 9337 N N . PHE D 1 162 ? 10.47307 -22.82768 -2.15817 1.000 33.66000 208 PHE D N 1
ATOM 9338 C CA . PHE D 1 162 ? 9.87936 -22.25876 -0.95544 1.000 33.20000 208 PHE D CA 1
ATOM 9339 C C . PHE D 1 162 ? 10.84296 -21.18857 -0.46742 1.000 40.29000 208 PHE D C 1
ATOM 9340 O O . PHE D 1 162 ? 11.96824 -21.49562 -0.06054 1.000 32.39000 208 PHE D O 1
ATOM 9348 N N . GLU D 1 163 ? 10.40854 -19.93462 -0.51913 1.000 44.29000 209 GLU D N 1
ATOM 9349 C CA . GLU D 1 163 ? 11.33374 -18.82098 -0.41433 1.000 47.61000 209 GLU D CA 1
ATOM 9350 C C . GLU D 1 163 ? 10.73689 -17.71463 0.43679 1.000 38.78000 209 GLU D C 1
ATOM 9351 O O . GLU D 1 163 ? 9.51843 -17.60122 0.59276 1.000 47.65000 209 GLU D O 1
ATOM 9357 N N . THR D 1 164 ? 11.62843 -16.89487 0.98416 1.000 35.65000 210 THR D N 1
ATOM 9358 C CA . THR D 1 164 ? 11.24965 -15.67181 1.67100 1.000 42.61000 210 THR D CA 1
ATOM 9359 C C . THR D 1 164 ? 12.33040 -14.62893 1.42001 1.000 47.54000 210 THR D C 1
ATOM 9360 O O . THR D 1 164 ? 13.52553 -14.93814 1.46054 1.000 46.76000 210 THR D O 1
ATOM 9364 N N . LYS D 1 165 ? 11.90142 -13.40580 1.12669 1.000 50.80000 211 LYS D N 1
ATOM 9365 C CA . LYS D 1 165 ? 12.79229 -12.26281 1.00029 1.000 39.58000 211 LYS D CA 1
ATOM 9366 C C . LYS D 1 165 ? 12.48557 -11.27815 2.11752 1.000 43.32000 211 LYS D C 1
ATOM 9367 O O . LYS D 1 165 ? 11.31691 -11.00416 2.40927 1.000 46.66000 211 LYS D O 1
ATOM 9373 N N . PHE D 1 166 ? 13.53214 -10.75413 2.74661 1.000 44.84000 212 PHE D N 1
ATOM 9374 C CA . PHE D 1 166 ? 13.34069 -9.88402 3.89745 1.000 43.99000 212 PHE D CA 1
ATOM 9375 C C . PHE D 1 166 ? 14.58402 -9.03150 4.10268 1.000 47.76000 212 PHE D C 1
ATOM 9376 O O . PHE D 1 166 ? 15.65020 -9.29759 3.54404 1.000 50.85000 212 PHE D O 1
ATOM 9384 N N . GLN D 1 167 ? 14.41659 -7.98759 4.90999 1.000 61.27000 213 GLN D N 1
ATOM 9385 C CA . GLN D 1 167 ? 15.48381 -7.07766 5.29678 1.000 52.17000 213 GLN D CA 1
ATOM 9386 C C . GLN D 1 167 ? 15.66884 -7.16835 6.80340 1.000 62.95000 213 GLN D C 1
ATOM 9387 O O . GLN D 1 167 ? 14.68670 -7.14810 7.55200 1.000 57.59000 213 GLN D O 1
ATOM 9393 N N . VAL D 1 168 ? 16.91712 -7.27964 7.24782 1.000 53.99000 214 VAL D N 1
ATOM 9394 C CA . VAL D 1 168 ? 17.23908 -7.32828 8.66970 1.000 62.68000 214 VAL D CA 1
ATOM 9395 C C . VAL D 1 168 ? 18.22877 -6.20946 8.94993 1.000 75.88000 214 VAL D C 1
ATOM 9396 O O . VAL D 1 168 ? 19.40708 -6.30892 8.58183 1.000 76.23000 214 VAL D O 1
ATOM 9400 N N . ASP D 1 169 ? 17.75660 -5.16114 9.62060 1.000 80.08000 215 ASP D N 1
ATOM 9401 C CA . ASP D 1 169 ? 18.52220 -3.93644 9.83146 1.000 74.32000 215 ASP D CA 1
ATOM 9402 C C . ASP D 1 169 ? 19.19980 -3.49722 8.53519 1.000 64.48000 215 ASP D C 1
ATOM 9403 O O . ASP D 1 169 ? 20.41577 -3.30305 8.46010 1.000 52.39000 215 ASP D O 1
ATOM 9408 N N . LYS D 1 170 ? 18.37442 -3.39437 7.48884 1.000 64.98000 216 LYS D N 1
ATOM 9409 C CA . LYS D 1 170 ? 18.73851 -2.78001 6.21139 1.000 62.51000 216 LYS D CA 1
ATOM 9410 C C . LYS D 1 170 ? 19.76668 -3.60308 5.43226 1.000 72.33000 216 LYS D C 1
ATOM 9411 O O . LYS D 1 170 ? 20.64726 -3.05039 4.77091 1.000 67.64000 216 LYS D O 1
ATOM 9417 N N . VAL D 1 171 ? 19.64222 -4.92942 5.49006 1.000 68.83000 217 VAL D N 1
ATOM 9418 C CA . VAL D 1 171 ? 20.39391 -5.84276 4.63179 1.000 69.98000 217 VAL D CA 1
ATOM 9419 C C . VAL D 1 171 ? 19.38926 -6.73892 3.91921 1.000 64.02000 217 VAL D C 1
ATOM 9420 O O . VAL D 1 171 ? 18.57614 -7.40569 4.57098 1.000 55.22000 217 VAL D O 1
ATOM 9424 N N . ASN D 1 172 ? 19.43982 -6.74994 2.58791 1.000 53.81000 218 ASN D N 1
ATOM 9425 C CA . ASN D 1 172 ? 18.52964 -7.58026 1.80853 1.000 58.36000 218 ASN D CA 1
ATOM 9426 C C . ASN D 1 172 ? 18.92037 -9.05123 1.92014 1.000 58.93000 218 ASN D C 1
ATOM 9427 O O . ASN D 1 172 ? 20.09835 -9.40681 1.82051 1.000 62.12000 218 ASN D O 1
ATOM 9432 N N . PHE D 1 173 ? 17.92266 -9.91112 2.12543 1.000 48.46000 219 PHE D N 1
ATOM 9433 C CA . PHE D 1 173 ? 18.14917 -11.34358 2.26363 1.000 51.32000 219 PHE D CA 1
ATOM 9434 C C . PHE D 1 173 ? 17.12075 -12.11230 1.45204 1.000 39.40000 219 PHE D C 1
ATOM 9435 O O . PHE D 1 173 ? 15.95669 -11.71201 1.37192 1.000 47.68000 219 PHE D O 1
ATOM 9443 N N . HIS D 1 174 ? 17.55593 -13.21967 0.85640 1.000 37.73000 220 HIS D N 1
ATOM 9444 C CA . HIS D 1 174 ? 16.66078 -14.14580 0.17528 1.000 38.17000 220 HIS D CA 1
ATOM 9445 C C . HIS D 1 174 ? 17.03748 -15.56010 0.58502 1.000 41.21000 220 HIS D C 1
ATOM 9446 O O . HIS D 1 174 ? 18.19291 -15.96843 0.42879 1.000 40.51000 220 HIS D O 1
ATOM 9453 N N . MET D 1 175 ? 16.06898 -16.29619 1.11866 1.000 42.15000 221 MET D N 1
ATOM 9454 C CA . MET D 1 175 ? 16.27496 -17.66025 1.58048 1.000 38.04000 221 MET D CA 1
ATOM 9455 C C . MET D 1 175 ? 15.55519 -18.62515 0.64738 1.000 41.24000 221 MET D C 1
ATOM 9456 O O . MET D 1 175 ? 14.37276 -18.43620 0.34796 1.000 44.64000 221 MET D O 1
ATOM 9461 N N . PHE D 1 176 ? 16.27093 -19.65537 0.19408 1.000 42.26000 222 PHE D N 1
ATOM 9462 C CA . PHE D 1 176 ? 15.76893 -20.62116 -0.77641 1.000 42.53000 222 PHE D CA 1
ATOM 9463 C C . PHE D 1 176 ? 15.66059 -21.99770 -0.14219 1.000 38.50000 222 PHE D C 1
ATOM 9464 O O . PHE D 1 176 ? 16.59182 -22.45470 0.52574 1.000 26.16000 222 PHE D O 1
ATOM 9472 N N . ASP D 1 177 ? 14.54539 -22.67405 -0.39450 1.000 26.58000 223 ASP D N 1
ATOM 9473 C CA . ASP D 1 177 ? 14.42430 -24.10721 -0.16468 1.000 28.11000 223 ASP D CA 1
ATOM 9474 C C . ASP D 1 177 ? 14.01766 -24.75339 -1.48119 1.000 28.01000 223 ASP D C 1
ATOM 9475 O O . ASP D 1 177 ? 12.99722 -24.37994 -2.06838 1.000 27.39000 223 ASP D O 1
ATOM 9480 N N . VAL D 1 178 ? 14.82356 -25.70191 -1.95587 1.000 22.33000 224 VAL D N 1
ATOM 9481 C CA . VAL D 1 178 ? 14.55889 -26.37987 -3.21895 1.000 33.61000 224 VAL D CA 1
ATOM 9482 C C . VAL D 1 178 ? 14.05421 -27.79847 -3.00483 1.000 30.72000 224 VAL D C 1
ATOM 9483 O O . VAL D 1 178 ? 14.05038 -28.59767 -3.94731 1.000 23.04000 224 VAL D O 1
ATOM 9487 N N . GLY D 1 179 ? 13.61969 -28.13042 -1.78733 1.000 29.81000 225 GLY D N 1
ATOM 9488 C CA . GLY D 1 179 ? 13.25388 -29.50344 -1.48401 1.000 31.26000 225 GLY D CA 1
ATOM 9489 C C . GLY D 1 179 ? 12.12618 -30.03486 -2.34293 1.000 35.80000 225 GLY D C 1
ATOM 9490 O O . GLY D 1 179 ? 12.07324 -31.23301 -2.63095 1.000 34.11000 225 GLY D O 1
ATOM 9491 N N . GLY D 1 180 ? 11.21796 -29.16328 -2.76844 1.000 31.21000 226 GLY D N 1
ATOM 9492 C CA . GLY D 1 180 ? 10.10548 -29.60618 -3.58118 1.000 34.56000 226 GLY D CA 1
ATOM 9493 C C . GLY D 1 180 ? 10.24369 -29.27899 -5.05226 1.000 36.14000 226 GLY D C 1
ATOM 9494 O O . GLY D 1 180 ? 9.24504 -29.24795 -5.77615 1.000 36.84000 226 GLY D O 1
ATOM 9495 N N . GLN D 1 181 ? 11.46632 -29.03895 -5.51574 1.000 26.91000 227 GLN D N 1
ATOM 9496 C CA . GLN D 1 181 ? 11.70234 -28.66818 -6.90140 1.000 18.84000 227 GLN D CA 1
ATOM 9497 C C . GLN D 1 181 ? 12.35518 -29.82044 -7.64947 1.000 17.08000 227 GLN D C 1
ATOM 9498 O O . GLN D 1 181 ? 13.19540 -30.53814 -7.10012 1.000 16.39000 227 GLN D O 1
ATOM 9504 N N . ARG D 1 182 ? 11.95651 -29.99943 -8.90054 1.000 17.43000 228 ARG D N 1
ATOM 9505 C CA . ARG D 1 182 ? 12.60521 -30.94184 -9.79252 1.000 20.25000 228 ARG D CA 1
ATOM 9506 C C . ARG D 1 182 ? 13.07805 -30.20160 -11.03291 1.000 24.77000 228 ARG D C 1
ATOM 9507 O O . ARG D 1 182 ? 12.50053 -29.18393 -11.42817 1.000 18.07000 228 ARG D O 1
ATOM 9515 N N . ASP D 1 183 ? 14.15310 -30.70728 -11.62748 1.000 23.69000 229 ASP D N 1
ATOM 9516 C CA . ASP D 1 183 ? 14.76837 -30.03889 -12.76247 1.000 25.54000 229 ASP D CA 1
ATOM 9517 C C . ASP D 1 183 ? 15.50057 -31.07282 -13.59823 1.000 24.00000 229 ASP D C 1
ATOM 9518 O O . ASP D 1 183 ? 15.80520 -32.17233 -13.12764 1.000 24.91000 229 ASP D O 1
ATOM 9523 N N . GLU D 1 184 ? 15.78039 -30.70586 -14.84668 1.000 22.02000 230 GLU D N 1
ATOM 9524 C CA . GLU D 1 184 ? 16.66786 -31.52271 -15.65941 1.000 26.12000 230 GLU D CA 1
ATOM 9525 C C . GLU D 1 184 ? 18.02781 -31.62717 -14.98101 1.000 23.57000 230 GLU D C 1
ATOM 9526 O O . GLU D 1 184 ? 18.48385 -30.69624 -14.31248 1.000 20.98000 230 GLU D O 1
ATOM 9532 N N . ARG D 1 185 ? 18.66938 -32.78538 -15.14899 1.000 25.22000 231 ARG D N 1
ATOM 9533 C CA . ARG D 1 185 ? 19.91739 -33.05408 -14.44356 1.000 19.35000 231 ARG D CA 1
ATOM 9534 C C . ARG D 1 185 ? 20.95836 -31.97384 -14.71302 1.000 25.53000 231 ARG D C 1
ATOM 9535 O O . ARG D 1 185 ? 21.64331 -31.51848 -13.79217 1.000 23.65000 231 ARG D O 1
ATOM 9543 N N . ARG D 1 186 ? 21.07377 -31.53143 -15.96054 1.000 21.63000 232 ARG D N 1
ATOM 9544 C CA . ARG D 1 186 ? 22.08716 -30.55702 -16.33890 1.000 19.46000 232 ARG D CA 1
ATOM 9545 C C . ARG D 1 186 ? 21.77259 -29.14087 -15.87197 1.000 26.57000 232 ARG D C 1
ATOM 9546 O O . ARG D 1 186 ? 22.66296 -28.28371 -15.91550 1.000 28.64000 232 ARG D O 1
ATOM 9554 N N . LYS D 1 187 ? 20.53671 -28.86367 -15.45704 1.000 25.93000 233 LYS D N 1
ATOM 9555 C CA . LYS D 1 187 ? 20.14969 -27.52513 -15.03480 1.000 24.40000 233 LYS D CA 1
ATOM 9556 C C . LYS D 1 187 ? 20.22702 -27.32794 -13.52970 1.000 26.60000 233 LYS D C 1
ATOM 9557 O O . LYS D 1 187 ? 20.08510 -26.19371 -13.06476 1.000 16.56000 233 LYS D O 1
ATOM 9563 N N . TRP D 1 188 ? 20.44891 -28.39811 -12.76355 1.000 20.86000 234 TRP D N 1
ATOM 9564 C CA . TRP D 1 188 ? 20.38524 -28.30506 -11.30833 1.000 22.28000 234 TRP D CA 1
ATOM 9565 C C . TRP D 1 188 ? 21.48629 -27.42252 -10.74838 1.000 24.88000 234 TRP D C 1
ATOM 9566 O O . TRP D 1 188 ? 21.27228 -26.72276 -9.75330 1.000 27.57000 234 TRP D O 1
ATOM 9577 N N . ILE D 1 189 ? 22.66641 -27.43587 -11.37087 1.000 21.36000 235 ILE D N 1
ATOM 9578 C CA . ILE D 1 189 ? 23.76538 -26.61487 -10.88523 1.000 24.08000 235 ILE D CA 1
ATOM 9579 C C . ILE D 1 189 ? 23.38494 -25.13910 -10.83462 1.000 21.28000 235 ILE D C 1
ATOM 9580 O O . ILE D 1 189 ? 23.95383 -24.38033 -10.04219 1.000 24.70000 235 ILE D O 1
ATOM 9585 N N . GLN D 1 190 ? 22.40573 -24.71782 -11.63965 1.000 20.79000 236 GLN D N 1
ATOM 9586 C CA . GLN D 1 190 ? 22.02310 -23.31263 -11.68678 1.000 26.97000 236 GLN D CA 1
ATOM 9587 C C . GLN D 1 190 ? 21.28350 -22.85706 -10.43660 1.000 34.11000 236 GLN D C 1
ATOM 9588 O O . GLN D 1 190 ? 21.17779 -21.64840 -10.20728 1.000 31.98000 236 GLN D O 1
ATOM 9594 N N . CYS D 1 191 ? 20.76941 -23.78041 -9.62138 1.000 26.82000 237 CYS D N 1
ATOM 9595 C CA . CYS D 1 191 ? 20.12929 -23.34996 -8.38515 1.000 31.82000 237 CYS D CA 1
ATOM 9596 C C . CYS D 1 191 ? 21.13304 -22.81321 -7.37539 1.000 28.26000 237 CYS D C 1
ATOM 9597 O O . CYS D 1 191 ? 20.72161 -22.28777 -6.33566 1.000 25.85000 237 CYS D O 1
ATOM 9600 N N . PHE D 1 192 ? 22.42889 -22.93965 -7.65315 1.000 28.90000 238 PHE D N 1
ATOM 9601 C CA . PHE D 1 192 ? 23.47763 -22.36989 -6.82205 1.000 29.32000 238 PHE D CA 1
ATOM 9602 C C . PHE D 1 192 ? 23.95398 -21.01269 -7.32472 1.000 36.16000 238 PHE D C 1
ATOM 9603 O O . PHE D 1 192 ? 24.83406 -20.41266 -6.69885 1.000 30.26000 238 PHE D O 1
ATOM 9611 N N . ASN D 1 193 ? 23.39476 -20.51561 -8.42917 1.000 24.74000 239 ASN D N 1
ATOM 9612 C CA . ASN D 1 193 ? 23.84950 -19.25319 -9.00531 1.000 36.80000 239 ASN D CA 1
ATOM 9613 C C . ASN D 1 193 ? 23.72830 -18.11595 -8.00083 1.000 32.79000 239 ASN D C 1
ATOM 9614 O O . ASN D 1 193 ? 22.65292 -17.87286 -7.44382 1.000 29.70000 239 ASN D O 1
ATOM 9619 N N . ASP D 1 194 ? 24.84612 -17.42388 -7.77305 1.000 32.97000 240 ASP D N 1
ATOM 9620 C CA . ASP D 1 194 ? 24.89754 -16.24605 -6.90806 1.000 38.56000 240 ASP D CA 1
ATOM 9621 C C . ASP D 1 194 ? 24.41360 -16.55102 -5.49408 1.000 39.84000 240 ASP D C 1
ATOM 9622 O O . ASP D 1 194 ? 23.82546 -15.69186 -4.83281 1.000 42.54000 240 ASP D O 1
ATOM 9627 N N . VAL D 1 195 ? 24.65006 -17.77133 -5.02093 1.000 32.13000 241 VAL D N 1
ATOM 9628 C CA . VAL D 1 195 ? 24.28923 -18.13779 -3.65604 1.000 34.86000 241 VAL D CA 1
ATOM 9629 C C . VAL D 1 195 ? 25.41013 -17.69833 -2.72435 1.000 33.18000 241 VAL D C 1
ATOM 9630 O O . VAL D 1 195 ? 26.57412 -18.07172 -2.91036 1.000 28.15000 241 VAL D O 1
ATOM 9634 N N . THR D 1 196 ? 25.05874 -16.89617 -1.72056 1.000 33.88000 242 THR D N 1
ATOM 9635 C CA . THR D 1 196 ? 26.05177 -16.43492 -0.75779 1.000 41.26000 242 THR D CA 1
ATOM 9636 C C . THR D 1 196 ? 26.49812 -17.57286 0.14916 1.000 45.81000 242 THR D C 1
ATOM 9637 O O . THR D 1 196 ? 27.69817 -17.76972 0.37592 1.000 44.04000 242 THR D O 1
ATOM 9641 N N . ALA D 1 197 ? 25.54558 -18.34262 0.66634 1.000 40.40000 243 ALA D N 1
ATOM 9642 C CA . ALA D 1 197 ? 25.87555 -19.43851 1.55899 1.000 34.37000 243 ALA D CA 1
ATOM 9643 C C . ALA D 1 197 ? 24.82528 -20.53061 1.43380 1.000 30.28000 243 ALA D C 1
ATOM 9644 O O . ALA D 1 197 ? 23.66318 -20.26785 1.11155 1.000 29.96000 243 ALA D O 1
ATOM 9646 N N . ILE D 1 198 ? 25.26204 -21.76079 1.66760 1.000 30.02000 244 ILE D N 1
ATOM 9647 C CA . ILE D 1 198 ? 24.37222 -22.90533 1.79541 1.000 26.16000 244 ILE D CA 1
ATOM 9648 C C . ILE D 1 198 ? 24.11488 -23.12996 3.27696 1.000 30.43000 244 ILE D C 1
ATOM 9649 O O . ILE D 1 198 ? 25.05667 -23.19665 4.07500 1.000 32.69000 244 ILE D O 1
ATOM 9654 N N . ILE D 1 199 ? 22.84770 -23.22570 3.65495 1.000 32.33000 245 ILE D N 1
ATOM 9655 C CA . ILE D 1 199 ? 22.47373 -23.60723 5.00777 1.000 25.89000 245 ILE D CA 1
ATOM 9656 C C . ILE D 1 199 ? 22.01695 -25.05641 4.93105 1.000 25.19000 245 ILE D C 1
ATOM 9657 O O . ILE D 1 199 ? 20.91106 -25.34628 4.46742 1.000 26.72000 245 ILE D O 1
ATOM 9662 N N . PHE D 1 200 ? 22.86827 -25.97157 5.38000 1.000 24.36000 246 PHE D N 1
ATOM 9663 C CA . PHE D 1 200 ? 22.56062 -27.39361 5.32880 1.000 25.82000 246 PHE D CA 1
ATOM 9664 C C . PHE D 1 200 ? 21.84148 -27.78559 6.61203 1.000 23.06000 246 PHE D C 1
ATOM 9665 O O . PHE D 1 200 ? 22.39847 -27.65277 7.70671 1.000 26.83000 246 PHE D O 1
ATOM 9673 N N . VAL D 1 201 ? 20.60608 -28.25651 6.47825 1.000 17.79000 247 VAL D N 1
ATOM 9674 C CA . VAL D 1 201 ? 19.76959 -28.60288 7.62105 1.000 21.85000 247 VAL D CA 1
ATOM 9675 C C . VAL D 1 201 ? 19.78422 -30.11285 7.79420 1.000 21.54000 247 VAL D C 1
ATOM 9676 O O . VAL D 1 201 ? 19.62005 -30.86052 6.82156 1.000 23.88000 247 VAL D O 1
ATOM 9680 N N . VAL D 1 202 ? 19.98374 -30.56178 9.02924 1.000 25.51000 248 VAL D N 1
ATOM 9681 C CA . VAL D 1 202 ? 20.04577 -31.97787 9.36089 1.000 21.09000 248 VAL D CA 1
ATOM 9682 C C . VAL D 1 202 ? 19.03191 -32.26463 10.45690 1.000 25.50000 248 VAL D C 1
ATOM 9683 O O . VAL D 1 202 ? 18.92589 -31.50905 11.42861 1.000 26.23000 248 VAL D O 1
ATOM 9687 N N . ALA D 1 203 ? 18.29475 -33.36179 10.30698 1.000 16.15000 249 ALA D N 1
ATOM 9688 C CA . ALA D 1 203 ? 17.39770 -33.83270 11.36033 1.000 28.22000 249 ALA D CA 1
ATOM 9689 C C . ALA D 1 203 ? 18.21827 -34.68459 12.32004 1.000 28.65000 249 ALA D C 1
ATOM 9690 O O . ALA D 1 203 ? 18.29378 -35.90737 12.18965 1.000 21.93000 249 ALA D O 1
ATOM 9692 N N . SER D 1 204 ? 18.83661 -34.02211 13.30686 1.000 25.51000 250 SER D N 1
ATOM 9693 C CA . SER D 1 204 ? 19.71622 -34.71658 14.24659 1.000 28.00000 250 SER D CA 1
ATOM 9694 C C . SER D 1 204 ? 19.00245 -35.85906 14.95744 1.000 24.21000 250 SER D C 1
ATOM 9695 O O . SER D 1 204 ? 19.62974 -36.86773 15.29632 1.000 26.14000 250 SER D O 1
ATOM 9698 N N . SER D 1 205 ? 17.69755 -35.72660 15.18227 1.000 30.45000 251 SER D N 1
ATOM 9699 C CA . SER D 1 205 ? 16.94085 -36.72811 15.91900 1.000 27.08000 251 SER D CA 1
ATOM 9700 C C . SER D 1 205 ? 16.59187 -37.96072 15.09581 1.000 26.12000 251 SER D C 1
ATOM 9701 O O . SER D 1 205 ? 16.06776 -38.92707 15.65956 1.000 32.80000 251 SER D O 1
ATOM 9704 N N . SER D 1 206 ? 16.85584 -37.96110 13.78922 1.000 26.81000 252 SER D N 1
ATOM 9705 C CA . SER D 1 206 ? 16.41400 -39.03856 12.91172 1.000 29.48000 252 SER D CA 1
ATOM 9706 C C . SER D 1 206 ? 17.48659 -40.10105 12.70022 1.000 25.13000 252 SER D C 1
ATOM 9707 O O . SER D 1 206 ? 17.49473 -40.77202 11.66234 1.000 25.28000 252 SER D O 1
ATOM 9710 N N . TYR D 1 207 ? 18.38818 -40.27645 13.67049 1.000 27.42000 253 TYR D N 1
ATOM 9711 C CA . TYR D 1 207 ? 19.43935 -41.28015 13.53918 1.000 23.26000 253 TYR D CA 1
ATOM 9712 C C . TYR D 1 207 ? 18.88728 -42.69858 13.50929 1.000 21.04000 253 TYR D C 1
ATOM 9713 O O . TYR D 1 207 ? 19.57344 -43.61006 13.03640 1.000 21.82000 253 TYR D O 1
ATOM 9722 N N . ASN D 1 208 ? 17.67633 -42.91097 14.02057 1.000 27.95000 254 ASN D N 1
ATOM 9723 C CA . ASN D 1 208 ? 17.09237 -44.23935 14.12162 1.000 30.33000 254 ASN D CA 1
ATOM 9724 C C . ASN D 1 208 ? 16.02041 -44.48938 13.06699 1.000 32.89000 254 ASN D C 1
ATOM 9725 O O . ASN D 1 208 ? 15.23241 -45.43092 13.20698 1.000 35.44000 254 ASN D O 1
ATOM 9730 N N . MET D 1 209 ? 15.97430 -43.67032 12.01990 1.000 25.67000 255 MET D N 1
ATOM 9731 C CA . MET D 1 209 ? 14.94255 -43.74768 10.99627 1.000 20.95000 255 MET D CA 1
ATOM 9732 C C . MET D 1 209 ? 15.57094 -43.93657 9.62157 1.000 24.11000 255 MET D C 1
ATOM 9733 O O . MET D 1 209 ? 16.77234 -43.73196 9.42393 1.000 21.83000 255 MET D O 1
ATOM 9738 N N . VAL D 1 210 ? 14.73190 -44.32427 8.66063 1.000 18.78000 256 VAL D N 1
ATOM 9739 C CA . VAL D 1 210 ? 15.15566 -44.52968 7.28099 1.000 24.62000 256 VAL D CA 1
ATOM 9740 C C . VAL D 1 210 ? 14.42901 -43.53679 6.38335 1.000 16.68000 256 VAL D C 1
ATOM 9741 O O . VAL D 1 210 ? 13.32348 -43.08334 6.69582 1.000 19.44000 256 VAL D O 1
ATOM 9745 N N . ILE D 1 211 ? 15.06740 -43.19055 5.26075 1.000 18.92000 257 ILE D N 1
ATOM 9746 C CA . ILE D 1 211 ? 14.49657 -42.20206 4.35226 1.000 21.85000 257 ILE D CA 1
ATOM 9747 C C . ILE D 1 211 ? 13.28658 -42.79332 3.63911 1.000 24.15000 257 ILE D C 1
ATOM 9748 O O . ILE D 1 211 ? 13.18555 -44.00890 3.43231 1.000 24.01000 257 ILE D O 1
ATOM 9753 N N . ARG D 1 212 ? 12.35691 -41.92067 3.25016 1.000 15.02000 258 ARG D N 1
ATOM 9754 C CA . ARG D 1 212 ? 11.15507 -42.38461 2.56945 1.000 17.32000 258 ARG D CA 1
ATOM 9755 C C . ARG D 1 212 ? 11.45809 -42.90405 1.16920 1.000 21.87000 258 ARG D C 1
ATOM 9756 O O . ARG D 1 212 ? 10.73481 -43.77086 0.66582 1.000 24.36000 258 ARG D O 1
ATOM 9764 N N . GLU D 1 213 ? 12.52598 -42.40584 0.53728 1.000 23.54000 259 GLU D N 1
ATOM 9765 C CA . GLU D 1 213 ? 12.76000 -42.69063 -0.87713 1.000 29.31000 259 GLU D CA 1
ATOM 9766 C C . GLU D 1 213 ? 13.02598 -44.17304 -1.12263 1.000 34.40000 259 GLU D C 1
ATOM 9767 O O . GLU D 1 213 ? 12.60059 -44.72385 -2.14455 1.000 33.94000 259 GLU D O 1
ATOM 9773 N N . ASP D 1 214 ? 13.73847 -44.83724 -0.21140 1.000 27.31000 260 ASP D N 1
ATOM 9774 C CA . ASP D 1 214 ? 13.96096 -46.27069 -0.34531 1.000 30.40000 260 ASP D CA 1
ATOM 9775 C C . ASP D 1 214 ? 13.56029 -47.06992 0.89014 1.000 34.86000 260 ASP D C 1
ATOM 9776 O O . ASP D 1 214 ? 13.59620 -48.30477 0.84141 1.000 39.21000 260 ASP D O 1
ATOM 9781 N N . ASN D 1 215 ? 13.16771 -46.40618 1.98248 1.000 34.37000 261 ASN D N 1
ATOM 9782 C CA . ASN D 1 215 ? 12.78819 -47.07218 3.23413 1.000 33.71000 261 ASN D CA 1
ATOM 9783 C C . ASN D 1 215 ? 13.87542 -48.03621 3.69990 1.000 34.75000 261 ASN D C 1
ATOM 9784 O O . ASN D 1 215 ? 13.58845 -49.09786 4.25696 1.000 36.78000 261 ASN D O 1
ATOM 9789 N N . GLN D 1 216 ? 15.13683 -47.67325 3.46461 1.000 29.80000 262 GLN D N 1
ATOM 9790 C CA . GLN D 1 216 ? 16.25102 -48.53438 3.83777 1.000 33.94000 262 GLN D CA 1
ATOM 9791 C C . GLN D 1 216 ? 17.46530 -47.72117 4.27097 1.000 31.65000 262 GLN D C 1
ATOM 9792 O O . GLN D 1 216 ? 18.10049 -48.04654 5.27883 1.000 32.61000 262 GLN D O 1
ATOM 9798 N N . THR D 1 217 ? 17.79713 -46.66701 3.52521 1.000 30.51000 263 THR D N 1
ATOM 9799 C CA . THR D 1 217 ? 18.93535 -45.82843 3.88332 1.000 28.46000 263 THR D CA 1
ATOM 9800 C C . THR D 1 217 ? 18.64923 -45.06402 5.17183 1.000 26.90000 263 THR D C 1
ATOM 9801 O O . THR D 1 217 ? 17.59049 -44.44613 5.31838 1.000 28.47000 263 THR D O 1
ATOM 9805 N N . ASN D 1 218 ? 19.59981 -45.10602 6.10424 1.000 22.41000 264 ASN D N 1
ATOM 9806 C CA . ASN D 1 218 ? 19.46075 -44.38129 7.36101 1.000 23.47000 264 ASN D CA 1
ATOM 9807 C C . ASN D 1 218 ? 19.40253 -42.87836 7.10568 1.000 22.53000 264 ASN D C 1
ATOM 9808 O O . ASN D 1 218 ? 20.16076 -42.34018 6.29409 1.000 22.38000 264 ASN D O 1
ATOM 9813 N N . ARG D 1 219 ? 18.49299 -42.20012 7.81426 1.000 21.46000 265 ARG D N 1
ATOM 9814 C CA . ARG D 1 219 ? 18.24349 -40.78538 7.54880 1.000 20.79000 265 ARG D CA 1
ATOM 9815 C C . ARG D 1 219 ? 19.46333 -39.93021 7.86892 1.000 27.47000 265 ARG D C 1
ATOM 9816 O O . ARG D 1 219 ? 19.79695 -39.00859 7.11514 1.000 20.30000 265 ARG D O 1
ATOM 9824 N N . LEU D 1 220 ? 20.13312 -40.20777 8.98939 1.000 21.51000 266 LEU D N 1
ATOM 9825 C CA . LEU D 1 220 ? 21.32168 -39.43817 9.33828 1.000 22.79000 266 LEU D CA 1
ATOM 9826 C C . LEU D 1 220 ? 22.46778 -39.72830 8.37508 1.000 24.12000 266 LEU D C 1
ATOM 9827 O O . LEU D 1 220 ? 23.23087 -38.82214 8.01881 1.000 27.91000 266 LEU D O 1
ATOM 9832 N N . GLN D 1 221 ? 22.59857 -40.98172 7.93052 1.000 21.84000 267 GLN D N 1
ATOM 9833 C CA . GLN D 1 221 ? 23.59999 -41.30045 6.91334 1.000 27.05000 267 GLN D CA 1
ATOM 9834 C C . GLN D 1 221 ? 23.28819 -40.59412 5.60238 1.000 24.55000 267 GLN D C 1
ATOM 9835 O O . GLN D 1 221 ? 24.19841 -40.12223 4.91272 1.000 27.02000 267 GLN D O 1
ATOM 9841 N N . GLU D 1 222 ? 22.00423 -40.52511 5.23903 1.000 22.38000 268 GLU D N 1
ATOM 9842 C CA . GLU D 1 222 ? 21.60063 -39.79212 4.04396 1.000 20.48000 268 GLU D CA 1
ATOM 9843 C C . GLU D 1 222 ? 22.03389 -38.33496 4.12809 1.000 22.53000 268 GLU D C 1
ATOM 9844 O O . GLU D 1 222 ? 22.57603 -37.77610 3.16652 1.000 17.33000 268 GLU D O 1
ATOM 9850 N N . ALA D 1 223 ? 21.79685 -37.70179 5.27838 1.000 19.89000 269 ALA D N 1
ATOM 9851 C CA . ALA D 1 223 ? 22.23869 -36.32541 5.46754 1.000 28.54000 269 ALA D CA 1
ATOM 9852 C C . ALA D 1 223 ? 23.75063 -36.20973 5.31927 1.000 23.32000 269 ALA D C 1
ATOM 9853 O O . ALA D 1 223 ? 24.25162 -35.26635 4.69550 1.000 16.07000 269 ALA D O 1
ATOM 9855 N N . LEU D 1 224 ? 24.49473 -37.17063 5.87170 1.000 27.90000 270 LEU D N 1
ATOM 9856 C CA . LEU D 1 224 ? 25.95031 -37.11280 5.77987 1.000 25.05000 270 LEU D CA 1
ATOM 9857 C C . LEU D 1 224 ? 26.41878 -37.30623 4.34420 1.000 22.52000 270 LEU D C 1
ATOM 9858 O O . LEU D 1 224 ? 27.36885 -36.64905 3.90321 1.000 24.75000 270 LEU D O 1
ATOM 9863 N N . ASN D 1 225 ? 25.76244 -38.19570 3.59582 1.000 19.51000 271 ASN D N 1
ATOM 9864 C CA . ASN D 1 225 ? 26.11689 -38.36642 2.18904 1.000 20.59000 271 ASN D CA 1
ATOM 9865 C C . ASN D 1 225 ? 25.76210 -37.12982 1.37420 1.000 21.68000 271 ASN D C 1
ATOM 9866 O O . ASN D 1 225 ? 26.55053 -36.69692 0.52709 1.000 22.16000 271 ASN D O 1
ATOM 9871 N N . LEU D 1 226 ? 24.58161 -36.54738 1.60766 1.000 22.94000 272 LEU D N 1
ATOM 9872 C CA . LEU D 1 226 ? 24.24591 -35.28881 0.94602 1.000 18.87000 272 LEU D CA 1
ATOM 9873 C C . LEU D 1 226 ? 25.27139 -34.21545 1.27643 1.000 19.48000 272 LEU D C 1
ATOM 9874 O O . LEU D 1 226 ? 25.76774 -33.51626 0.38661 1.000 19.54000 272 LEU D O 1
ATOM 9879 N N . PHE D 1 227 ? 25.59968 -34.07484 2.56188 1.000 22.03000 273 PHE D N 1
ATOM 9880 C CA . PHE D 1 227 ? 26.60042 -33.10014 2.97794 1.000 23.63000 273 PHE D CA 1
ATOM 9881 C C . PHE D 1 227 ? 27.94230 -33.38593 2.31814 1.000 28.17000 273 PHE D C 1
ATOM 9882 O O . PHE D 1 227 ? 28.61662 -32.46499 1.83808 1.000 20.38000 273 PHE D O 1
ATOM 9890 N N . LYS D 1 228 ? 28.32713 -34.66646 2.26223 1.000 22.98000 274 LYS D N 1
ATOM 9891 C CA . LYS D 1 228 ? 29.57824 -35.06385 1.62292 1.000 26.21000 274 LYS D CA 1
ATOM 9892 C C . LYS D 1 228 ? 29.60150 -34.67302 0.14958 1.000 26.38000 274 LYS D C 1
ATOM 9893 O O . LYS D 1 228 ? 30.61454 -34.16753 -0.34724 1.000 28.63000 274 LYS D O 1
ATOM 9899 N N . SER D 1 229 ? 28.49445 -34.89559 -0.56579 1.000 23.10000 275 SER D N 1
ATOM 9900 C CA . SER D 1 229 ? 28.45381 -34.55521 -1.98546 1.000 21.27000 275 SER D CA 1
ATOM 9901 C C . SER D 1 229 ? 28.60773 -33.05789 -2.20279 1.000 26.93000 275 SER D C 1
ATOM 9902 O O . SER D 1 229 ? 29.30742 -32.62488 -3.12531 1.000 28.73000 275 SER D O 1
ATOM 9905 N N . ILE D 1 230 ? 27.95071 -32.25121 -1.37190 1.000 27.03000 276 ILE D N 1
ATOM 9906 C CA . ILE D 1 230 ? 28.01272 -30.80516 -1.54306 1.000 31.02000 276 ILE D CA 1
ATOM 9907 C C . ILE D 1 230 ? 29.38868 -30.28398 -1.15195 1.000 21.56000 276 ILE D C 1
ATOM 9908 O O . ILE D 1 230 ? 30.00475 -29.50070 -1.88341 1.000 25.29000 276 ILE D O 1
ATOM 9913 N N . TRP D 1 231 ? 29.90025 -30.72939 -0.00245 1.000 28.56000 277 TRP D N 1
ATOM 9914 C CA . TRP D 1 231 ? 31.18010 -30.22195 0.47942 1.000 23.40000 277 TRP D CA 1
ATOM 9915 C C . TRP D 1 231 ? 32.30981 -30.55978 -0.48640 1.000 20.18000 277 TRP D C 1
ATOM 9916 O O . TRP D 1 231 ? 33.21092 -29.74316 -0.70706 1.000 25.09000 277 TRP D O 1
ATOM 9927 N N . ASN D 1 232 ? 32.26775 -31.74586 -1.08879 1.000 26.29000 278 ASN D N 1
ATOM 9928 C CA . ASN D 1 232 ? 33.33422 -32.21705 -1.96118 1.000 32.40000 278 ASN D CA 1
ATOM 9929 C C . ASN D 1 232 ? 33.12507 -31.84211 -3.42554 1.000 26.27000 278 ASN D C 1
ATOM 9930 O O . ASN D 1 232 ? 33.89559 -32.28855 -4.28220 1.000 29.86000 278 ASN D O 1
ATOM 9935 N N . ASN D 1 233 ? 32.12103 -31.02894 -3.73698 1.000 29.38000 279 ASN D N 1
ATOM 9936 C CA . ASN D 1 233 ? 31.90971 -30.59210 -5.11336 1.000 37.24000 279 ASN D CA 1
ATOM 9937 C C . ASN D 1 233 ? 32.85358 -29.43109 -5.40382 1.000 31.74000 279 ASN D C 1
ATOM 9938 O O . ASN D 1 233 ? 32.66786 -28.32606 -4.88186 1.000 23.73000 279 ASN D O 1
ATOM 9943 N N . ARG D 1 234 ? 33.85753 -29.68458 -6.25194 1.000 40.74000 280 ARG D N 1
ATOM 9944 C CA . ARG D 1 234 ? 34.88854 -28.68777 -6.53906 1.000 35.00000 280 ARG D CA 1
ATOM 9945 C C . ARG D 1 234 ? 34.28968 -27.35849 -6.99205 1.000 38.21000 280 ARG D C 1
ATOM 9946 O O . ARG D 1 234 ? 34.78541 -26.28600 -6.62536 1.000 41.34000 280 ARG D O 1
ATOM 9954 N N . TRP D 1 235 ? 33.21472 -27.40612 -7.77295 1.000 36.55000 281 TRP D N 1
ATOM 9955 C CA . TRP D 1 235 ? 32.63195 -26.20905 -8.35889 1.000 32.14000 281 TRP D CA 1
ATOM 9956 C C . TRP D 1 235 ? 31.61528 -25.52638 -7.44839 1.000 37.37000 281 TRP D C 1
ATOM 9957 O O . TRP D 1 235 ? 30.96419 -24.56751 -7.87466 1.000 40.51000 281 TRP D O 1
ATOM 9968 N N . LEU D 1 236 ? 31.46334 -25.99513 -6.21259 1.000 30.49000 282 LEU D N 1
ATOM 9969 C CA . LEU D 1 236 ? 30.68876 -25.29122 -5.20139 1.000 33.19000 282 LEU D CA 1
ATOM 9970 C C . LEU D 1 236 ? 31.56517 -24.82568 -4.04476 1.000 36.47000 282 LEU D C 1
ATOM 9971 O O . LEU D 1 236 ? 31.04008 -24.37374 -3.02212 1.000 28.34000 282 LEU D O 1
ATOM 9976 N N . ARG D 1 237 ? 32.89147 -24.91031 -4.19296 1.000 25.33000 283 ARG D N 1
ATOM 9977 C CA . ARG D 1 237 ? 33.80295 -24.62127 -3.09252 1.000 22.87000 283 ARG D CA 1
ATOM 9978 C C . ARG D 1 237 ? 33.76411 -23.16360 -2.65750 1.000 27.57000 283 ARG D C 1
ATOM 9979 O O . ARG D 1 237 ? 34.11552 -22.86661 -1.51075 1.000 29.82000 283 ARG D O 1
ATOM 9987 N N . THR D 1 238 ? 33.35670 -22.25149 -3.54057 1.000 24.51000 284 THR D N 1
ATOM 9988 C CA . THR D 1 238 ? 33.30108 -20.83523 -3.20102 1.000 37.05000 284 THR D CA 1
ATOM 9989 C C . THR D 1 238 ? 32.10213 -20.47736 -2.33289 1.000 42.47000 284 THR D C 1
ATOM 9990 O O . THR D 1 238 ? 32.04489 -19.35144 -1.82618 1.000 42.83000 284 THR D O 1
ATOM 9994 N N . ILE D 1 239 ? 31.16406 -21.39998 -2.13461 1.000 35.98000 285 ILE D N 1
ATOM 9995 C CA . ILE D 1 239 ? 29.94637 -21.14021 -1.37518 1.000 36.14000 285 ILE D CA 1
ATOM 9996 C C . ILE D 1 239 ? 30.15788 -21.62743 0.05139 1.000 35.12000 285 ILE D C 1
ATOM 9997 O O . ILE D 1 239 ? 30.43969 -22.81055 0.27717 1.000 35.40000 285 ILE D O 1
ATOM 10002 N N . SER D 1 240 ? 30.02599 -20.71734 1.01297 1.000 38.10000 286 SER D N 1
ATOM 10003 C CA . SER D 1 240 ? 30.17581 -21.07854 2.41461 1.000 36.58000 286 SER D CA 1
ATOM 10004 C C . SER D 1 240 ? 29.01373 -21.95491 2.86873 1.000 40.47000 286 SER D C 1
ATOM 10005 O O . SER D 1 240 ? 27.88505 -21.83036 2.38566 1.000 36.77000 286 SER D O 1
ATOM 10008 N N . VAL D 1 241 ? 29.29985 -22.84777 3.81301 1.000 42.60000 287 VAL D N 1
ATOM 10009 C CA . VAL D 1 241 ? 28.32941 -23.82029 4.30233 1.000 42.42000 287 VAL D CA 1
ATOM 10010 C C . VAL D 1 241 ? 28.10777 -23.58237 5.78836 1.000 44.86000 287 VAL D C 1
ATOM 10011 O O . VAL D 1 241 ? 29.03619 -23.73029 6.59366 1.000 52.52000 287 VAL D O 1
ATOM 10015 N N . ILE D 1 242 ? 26.87961 -23.22024 6.14830 1.000 37.52000 288 ILE D N 1
ATOM 10016 C CA . ILE D 1 242 ? 26.44757 -23.12769 7.53811 1.000 33.81000 288 ILE D CA 1
ATOM 10017 C C . ILE D 1 242 ? 25.62452 -24.36826 7.85177 1.000 38.15000 288 ILE D C 1
ATOM 10018 O O . ILE D 1 242 ? 24.64717 -24.66539 7.15411 1.000 44.71000 288 ILE D O 1
ATOM 10023 N N . LEU D 1 243 ? 26.01857 -25.09758 8.89079 1.000 36.93000 289 LEU D N 1
ATOM 10024 C CA . LEU D 1 243 ? 25.39884 -26.37080 9.23179 1.000 37.43000 289 LEU D CA 1
ATOM 10025 C C . LEU D 1 243 ? 24.41963 -26.18428 10.38595 1.000 28.34000 289 LEU D C 1
ATOM 10026 O O . LEU D 1 243 ? 24.81686 -25.77426 11.48178 1.000 38.49000 289 LEU D O 1
ATOM 10031 N N . PHE D 1 244 ? 23.14521 -26.49487 10.13830 1.000 24.49000 290 PHE D N 1
ATOM 10032 C CA . PHE D 1 244 ? 22.11090 -26.50502 11.16969 1.000 33.07000 290 PHE D CA 1
ATOM 10033 C C . PHE D 1 244 ? 21.86674 -27.95123 11.58364 1.000 33.46000 290 PHE D C 1
ATOM 10034 O O . PHE D 1 244 ? 21.28122 -28.73032 10.82521 1.000 31.48000 290 PHE D O 1
ATOM 10042 N N . LEU D 1 245 ? 22.31525 -28.31108 12.78259 1.000 35.87000 291 LEU D N 1
ATOM 10043 C CA . LEU D 1 245 ? 21.98428 -29.60836 13.36752 1.000 27.33000 291 LEU D CA 1
ATOM 10044 C C . LEU D 1 245 ? 20.65369 -29.43228 14.08648 1.000 35.74000 291 LEU D C 1
ATOM 10045 O O . LEU D 1 245 ? 20.59400 -29.14411 15.28308 1.000 36.55000 291 LEU D O 1
ATOM 10050 N N . ASN D 1 246 ? 19.57440 -29.60949 13.32817 1.000 28.34000 292 ASN D N 1
ATOM 10051 C CA . ASN D 1 246 ? 18.22453 -29.24670 13.72367 1.000 29.87000 292 ASN D CA 1
ATOM 10052 C C . ASN D 1 246 ? 17.58741 -30.34871 14.57066 1.000 26.64000 292 ASN D C 1
ATOM 10053 O O . ASN D 1 246 ? 18.15942 -31.42056 14.78353 1.000 25.81000 292 ASN D O 1
ATOM 10058 N N . LYS D 1 247 ? 16.37899 -30.05802 15.06072 1.000 28.82000 293 LYS D N 1
ATOM 10059 C CA . LYS D 1 247 ? 15.58772 -30.98184 15.87528 1.000 31.60000 293 LYS D CA 1
ATOM 10060 C C . LYS D 1 247 ? 16.35027 -31.42425 17.12179 1.000 31.17000 293 LYS D C 1
ATOM 10061 O O . LYS D 1 247 ? 16.28554 -32.58411 17.53614 1.000 31.00000 293 LYS D O 1
ATOM 10067 N N . GLN D 1 248 ? 17.07941 -30.48598 17.72973 1.000 32.46000 294 GLN D N 1
ATOM 10068 C CA . GLN D 1 248 ? 17.75554 -30.78459 18.98730 1.000 32.49000 294 GLN D CA 1
ATOM 10069 C C . GLN D 1 248 ? 16.76518 -31.15413 20.08414 1.000 31.10000 294 GLN D C 1
ATOM 10070 O O . GLN D 1 248 ? 17.08327 -31.97068 20.95625 1.000 35.72000 294 GLN D O 1
ATOM 10076 N N . ASP D 1 249 ? 15.56092 -30.57797 20.05190 1.000 32.89000 295 ASP D N 1
ATOM 10077 C CA . ASP D 1 249 ? 14.54627 -30.93114 21.03953 1.000 42.95000 295 ASP D CA 1
ATOM 10078 C C . ASP D 1 249 ? 14.12038 -32.38430 20.88644 1.000 35.97000 295 ASP D C 1
ATOM 10079 O O . ASP D 1 249 ? 14.02151 -33.11996 21.87410 1.000 37.90000 295 ASP D O 1
ATOM 10084 N N . LEU D 1 250 ? 13.85396 -32.81516 19.65013 1.000 32.91000 296 LEU D N 1
ATOM 10085 C CA . LEU D 1 250 ? 13.49859 -34.21079 19.42441 1.000 27.85000 296 LEU D CA 1
ATOM 10086 C C . LEU D 1 250 ? 14.67284 -35.13612 19.70742 1.000 28.85000 296 LEU D C 1
ATOM 10087 O O . LEU D 1 250 ? 14.47133 -36.26553 20.16647 1.000 26.57000 296 LEU D O 1
ATOM 10092 N N . LEU D 1 251 ? 15.90064 -34.68522 19.43465 1.000 36.35000 297 LEU D N 1
ATOM 10093 C CA . LEU D 1 251 ? 17.06846 -35.48948 19.77960 1.000 26.49000 297 LEU D CA 1
ATOM 10094 C C . LEU D 1 251 ? 17.16378 -35.68606 21.28487 1.000 34.29000 297 LEU D C 1
ATOM 10095 O O . LEU D 1 251 ? 17.47065 -36.78709 21.75956 1.000 36.16000 297 LEU D O 1
ATOM 10100 N N . ALA D 1 252 ? 16.89336 -34.62703 22.05060 1.000 37.32000 298 ALA D N 1
ATOM 10101 C CA . ALA D 1 252 ? 16.90440 -34.72312 23.50556 1.000 43.87000 298 ALA D CA 1
ATOM 10102 C C . ALA D 1 252 ? 15.94632 -35.80561 23.98571 1.000 39.63000 298 ALA D C 1
ATOM 10103 O O . ALA D 1 252 ? 16.34125 -36.72419 24.71025 1.000 42.82000 298 ALA D O 1
ATOM 10105 N N . GLU D 1 253 ? 14.68031 -35.72249 23.56051 1.000 39.54000 299 GLU D N 1
ATOM 10106 C CA . GLU D 1 253 ? 13.67523 -36.69323 23.99077 1.000 38.55000 299 GLU D CA 1
ATOM 10107 C C . GLU D 1 253 ? 14.07571 -38.11735 23.62997 1.000 40.64000 299 GLU D C 1
ATOM 10108 O O . GLU D 1 253 ? 13.94245 -39.03175 24.45095 1.000 45.16000 299 GLU D O 1
ATOM 10114 N N . LYS D 1 254 ? 14.57047 -38.32534 22.40675 1.000 39.80000 300 LYS D N 1
ATOM 10115 C CA . LYS D 1 254 ? 14.86601 -39.68009 21.94900 1.000 41.20000 300 LYS D CA 1
ATOM 10116 C C . LYS D 1 254 ? 15.97563 -40.31709 22.77593 1.000 46.48000 300 LYS D C 1
ATOM 10117 O O . LYS D 1 254 ? 15.91783 -41.51226 23.08937 1.000 49.67000 300 LYS D O 1
ATOM 10123 N N . VAL D 1 255 ? 16.99656 -39.53772 23.13814 1.000 48.60000 301 VAL D N 1
ATOM 10124 C CA . VAL D 1 255 ? 18.07785 -40.07839 23.95809 1.000 50.85000 301 VAL D CA 1
ATOM 10125 C C . VAL D 1 255 ? 17.58065 -40.36850 25.36937 1.000 48.66000 301 VAL D C 1
ATOM 10126 O O . VAL D 1 255 ? 18.00288 -41.34258 26.00435 1.000 52.35000 301 VAL D O 1
ATOM 10130 N N . LEU D 1 256 ? 16.66854 -39.53943 25.87712 1.000 47.11000 302 LEU D N 1
ATOM 10131 C CA . LEU D 1 256 ? 16.09567 -39.73188 27.21126 1.000 53.44000 302 LEU D CA 1
ATOM 10132 C C . LEU D 1 256 ? 14.86185 -40.63386 27.11004 1.000 51.30000 302 LEU D C 1
ATOM 10133 O O . LEU D 1 256 ? 13.72906 -40.23367 27.38848 1.000 61.06000 302 LEU D O 1
ATOM 10138 N N . ALA D 1 257 ? 15.10215 -41.88033 26.69521 1.000 50.04000 303 ALA D N 1
ATOM 10139 C CA . ALA D 1 257 ? 14.01371 -42.83498 26.50836 1.000 46.76000 303 ALA D CA 1
ATOM 10140 C C . ALA D 1 257 ? 14.52449 -44.26723 26.41411 1.000 59.37000 303 ALA D C 1
ATOM 10141 O O . ALA D 1 257 ? 13.79417 -45.21170 26.73209 1.000 66.96000 303 ALA D O 1
ATOM 10143 N N . GLY D 1 258 ? 15.76209 -44.44137 25.94952 1.000 64.74000 304 GLY D N 1
ATOM 10144 C CA . GLY D 1 258 ? 16.41871 -45.73359 25.95809 1.000 44.02000 304 GLY D CA 1
ATOM 10145 C C . GLY D 1 258 ? 16.01014 -46.70083 24.86880 1.000 58.58000 304 GLY D C 1
ATOM 10146 O O . GLY D 1 258 ? 16.75019 -47.65808 24.60989 1.000 60.54000 304 GLY D O 1
ATOM 10147 N N . LYS D 1 259 ? 14.85604 -46.49496 24.22436 1.000 63.56000 305 LYS D N 1
ATOM 10148 C CA . LYS D 1 259 ? 14.38772 -47.44454 23.21589 1.000 56.30000 305 LYS D CA 1
ATOM 10149 C C . LYS D 1 259 ? 15.36176 -47.53716 22.04811 1.000 56.12000 305 LYS D C 1
ATOM 10150 O O . LYS D 1 259 ? 15.78683 -48.63335 21.66546 1.000 60.06000 305 LYS D O 1
ATOM 10156 N N . SER D 1 260 ? 15.72528 -46.39801 21.46347 1.000 51.93000 306 SER D N 1
ATOM 10157 C CA . SER D 1 260 ? 16.60166 -46.36350 20.29529 1.000 54.93000 306 SER D CA 1
ATOM 10158 C C . SER D 1 260 ? 17.88011 -45.63362 20.67919 1.000 52.64000 306 SER D C 1
ATOM 10159 O O . SER D 1 260 ? 17.86748 -44.41429 20.87325 1.000 56.30000 306 SER D O 1
ATOM 10162 N N . LYS D 1 261 ? 18.97688 -46.37441 20.80119 1.000 54.79000 307 LYS D N 1
ATOM 10163 C CA . LYS D 1 261 ? 20.27066 -45.79335 21.13568 1.000 49.99000 307 LYS D CA 1
ATOM 10164 C C . LYS D 1 261 ? 21.11995 -45.66924 19.87741 1.000 44.79000 307 LYS D C 1
ATOM 10165 O O . LYS D 1 261 ? 21.09452 -46.54821 19.01043 1.000 44.36000 307 LYS D O 1
ATOM 10171 N N . ILE D 1 262 ? 21.87646 -44.57060 19.78998 1.000 38.20000 308 ILE D N 1
ATOM 10172 C CA . ILE D 1 262 ? 22.63095 -44.24993 18.57822 1.000 35.16000 308 ILE D CA 1
ATOM 10173 C C . ILE D 1 262 ? 23.55985 -45.38631 18.17585 1.000 38.46000 308 ILE D C 1
ATOM 10174 O O . ILE D 1 262 ? 23.82621 -45.58610 16.98442 1.000 37.97000 308 ILE D O 1
ATOM 10179 N N . GLU D 1 263 ? 24.04475 -46.16414 19.15008 1.000 44.35000 309 GLU D N 1
ATOM 10180 C CA . GLU D 1 263 ? 25.03585 -47.19913 18.87393 1.000 49.10000 309 GLU D CA 1
ATOM 10181 C C . GLU D 1 263 ? 24.45848 -48.37879 18.10051 1.000 48.77000 309 GLU D C 1
ATOM 10182 O O . GLU D 1 263 ? 25.20918 -49.07404 17.40596 1.000 50.26000 309 GLU D O 1
ATOM 10188 N N . ASP D 1 264 ? 23.15025 -48.62551 18.20277 1.000 50.18000 310 ASP D N 1
ATOM 10189 C CA . ASP D 1 264 ? 22.52350 -49.65158 17.37858 1.000 46.16000 310 ASP D CA 1
ATOM 10190 C C . ASP D 1 264 ? 22.42746 -49.24018 15.91783 1.000 41.74000 310 ASP D C 1
ATOM 10191 O O . ASP D 1 264 ? 22.18084 -50.09723 15.06353 1.000 52.32000 310 ASP D O 1
ATOM 10196 N N . TYR D 1 265 ? 22.61594 -47.96017 15.61587 1.000 45.23000 311 TYR D N 1
ATOM 10197 C CA . TYR D 1 265 ? 22.59621 -47.45449 14.25294 1.000 48.99000 311 TYR D CA 1
ATOM 10198 C C . TYR D 1 265 ? 23.91871 -46.84298 13.82043 1.000 38.34000 311 TYR D C 1
ATOM 10199 O O . TYR D 1 265 ? 24.22123 -46.84538 12.62630 1.000 48.23000 311 TYR D O 1
ATOM 10208 N N . PHE D 1 266 ? 24.70945 -46.32073 14.75685 1.000 32.53000 312 PHE D N 1
ATOM 10209 C CA . PHE D 1 266 ? 26.06144 -45.83166 14.49300 1.000 47.97000 312 PHE D CA 1
ATOM 10210 C C . PHE D 1 266 ? 26.95573 -46.42262 15.57360 1.000 49.82000 312 PHE D C 1
ATOM 10211 O O . PHE D 1 266 ? 27.08457 -45.85703 16.66924 1.000 46.34000 312 PHE D O 1
ATOM 10219 N N . PRO D 1 267 ? 27.58407 -47.56958 15.30139 1.000 39.95000 313 PRO D N 1
ATOM 10220 C CA . PRO D 1 267 ? 28.26711 -48.30914 16.37723 1.000 56.69000 313 PRO D CA 1
ATOM 10221 C C . PRO D 1 267 ? 29.41269 -47.55202 17.02731 1.000 59.11000 313 PRO D C 1
ATOM 10222 O O . PRO D 1 267 ? 29.69923 -47.78568 18.20835 1.000 65.92000 313 PRO D O 1
ATOM 10226 N N . GLU D 1 268 ? 30.07516 -46.64889 16.30258 1.000 53.49000 314 GLU D N 1
ATOM 10227 C CA . GLU D 1 268 ? 31.20089 -45.91616 16.87087 1.000 52.59000 314 GLU D CA 1
ATOM 10228 C C . GLU D 1 268 ? 30.79095 -44.95434 17.97930 1.000 49.51000 314 GLU D C 1
ATOM 10229 O O . GLU D 1 268 ? 31.66988 -44.42411 18.66715 1.000 51.83000 314 GLU D O 1
ATOM 10235 N N . PHE D 1 269 ? 29.49120 -44.71933 18.17681 1.000 47.31000 315 PHE D N 1
ATOM 10236 C CA . PHE D 1 269 ? 29.06921 -43.77751 19.20989 1.000 51.60000 315 PHE D CA 1
ATOM 10237 C C . PHE D 1 269 ? 29.35984 -44.31387 20.60468 1.000 53.70000 315 PHE D C 1
ATOM 10238 O O . PHE D 1 269 ? 29.65431 -43.54087 21.52375 1.000 49.83000 315 PHE D O 1
ATOM 10246 N N . ALA D 1 270 ? 29.27803 -45.63417 20.78454 1.000 54.55000 316 ALA D N 1
ATOM 10247 C CA . ALA D 1 270 ? 29.53855 -46.21508 22.09830 1.000 62.48000 316 ALA D CA 1
ATOM 10248 C C . ALA D 1 270 ? 30.96321 -45.93560 22.55949 1.000 62.04000 316 ALA D C 1
ATOM 10249 O O . ALA D 1 270 ? 31.22593 -45.87185 23.76703 1.000 54.99000 316 ALA D O 1
ATOM 10251 N N . ARG D 1 271 ? 31.88516 -45.74722 21.61860 1.000 60.60000 317 ARG D N 1
ATOM 10252 C CA . ARG D 1 271 ? 33.27855 -45.44636 21.91460 1.000 65.35000 317 ARG D CA 1
ATOM 10253 C C . ARG D 1 271 ? 33.59945 -43.95877 21.81992 1.000 58.52000 317 ARG D C 1
ATOM 10254 O O . ARG D 1 271 ? 34.76216 -43.57445 21.98367 1.000 63.19000 317 ARG D O 1
ATOM 10262 N N . TYR D 1 272 ? 32.60119 -43.11859 21.56173 1.000 55.31000 318 TYR D N 1
ATOM 10263 C CA . TYR D 1 272 ? 32.81058 -41.68120 21.46132 1.000 50.47000 318 TYR D CA 1
ATOM 10264 C C . TYR D 1 272 ? 32.75104 -41.03564 22.84062 1.000 42.22000 318 TYR D C 1
ATOM 10265 O O . TYR D 1 272 ? 31.96018 -41.43851 23.69870 1.000 46.62000 318 TYR D O 1
ATOM 10274 N N . THR D 1 273 ? 33.60103 -40.03391 23.05365 1.000 60.46000 319 THR D N 1
ATOM 10275 C CA . THR D 1 273 ? 33.62670 -39.27045 24.29394 1.000 59.60000 319 THR D CA 1
ATOM 10276 C C . THR D 1 273 ? 33.37338 -37.80150 23.98757 1.000 47.61000 319 THR D C 1
ATOM 10277 O O . THR D 1 273 ? 33.87716 -37.27038 22.99223 1.000 46.20000 319 THR D O 1
ATOM 10281 N N . THR D 1 274 ? 32.59211 -37.15329 24.84586 1.000 49.34000 320 THR D N 1
ATOM 10282 C CA . THR D 1 274 ? 32.25394 -35.75304 24.63564 1.000 46.88000 320 THR D CA 1
ATOM 10283 C C . THR D 1 274 ? 33.52504 -34.90970 24.63682 1.000 58.98000 320 THR D C 1
ATOM 10284 O O . THR D 1 274 ? 34.30574 -34.97677 25.59643 1.000 69.95000 320 THR D O 1
ATOM 10288 N N . PRO D 1 275 ? 33.77387 -34.11974 23.59590 1.000 67.55000 321 PRO D N 1
ATOM 10289 C CA . PRO D 1 275 ? 34.99758 -33.31723 23.55930 1.000 65.89000 321 PRO D CA 1
ATOM 10290 C C . PRO D 1 275 ? 34.96018 -32.21105 24.59961 1.000 71.09000 321 PRO D C 1
ATOM 10291 O O . PRO D 1 275 ? 33.90306 -31.81422 25.09574 1.000 64.29000 321 PRO D O 1
ATOM 10295 N N . GLU D 1 276 ? 36.15047 -31.71543 24.93393 1.000 71.49000 322 GLU D N 1
ATOM 10296 C CA . GLU D 1 276 ? 36.26297 -30.63118 25.89895 1.000 69.61000 322 GLU D CA 1
ATOM 10297 C C . GLU D 1 276 ? 36.00478 -29.26532 25.27684 1.000 65.23000 322 GLU D C 1
ATOM 10298 O O . GLU D 1 276 ? 35.79930 -28.29645 26.01584 1.000 64.74000 322 GLU D O 1
ATOM 10304 N N . ASP D 1 277 ? 36.00380 -29.17199 23.94370 1.000 69.25000 323 ASP D N 1
ATOM 10305 C CA . ASP D 1 277 ? 35.56226 -27.97380 23.22728 1.000 67.45000 323 ASP D CA 1
ATOM 10306 C C . ASP D 1 277 ? 34.04117 -28.02341 23.08524 1.000 66.54000 323 ASP D C 1
ATOM 10307 O O . ASP D 1 277 ? 33.48015 -28.12478 21.99202 1.000 78.44000 323 ASP D O 1
ATOM 10312 N N . ALA D 1 278 ? 33.36775 -27.96168 24.23065 1.000 56.70000 324 ALA D N 1
ATOM 10313 C CA . ALA D 1 278 ? 31.92173 -28.12602 24.26604 1.000 59.61000 324 ALA D CA 1
ATOM 10314 C C . ALA D 1 278 ? 31.30005 -27.08136 25.17750 1.000 56.36000 324 ALA D C 1
ATOM 10315 O O . ALA D 1 278 ? 31.71481 -26.93137 26.33059 1.000 65.00000 324 ALA D O 1
ATOM 10317 N N . THR D 1 279 ? 30.30715 -26.36724 24.65547 1.000 63.58000 325 THR D N 1
ATOM 10318 C CA . THR D 1 279 ? 29.49078 -25.45672 25.44262 1.000 63.93000 325 THR D CA 1
ATOM 10319 C C . THR D 1 279 ? 28.08891 -26.04277 25.53567 1.000 67.21000 325 THR D C 1
ATOM 10320 O O . THR D 1 279 ? 27.18452 -25.62953 24.79484 1.000 63.94000 325 THR D O 1
ATOM 10324 N N . PRO D 1 280 ? 27.87093 -27.00072 26.43721 1.000 60.40000 326 PRO D N 1
ATOM 10325 C CA . PRO D 1 280 ? 26.64133 -27.80470 26.38544 1.000 66.16000 326 PRO D CA 1
ATOM 10326 C C . PRO D 1 280 ? 25.37804 -27.10998 26.87154 1.000 77.58000 326 PRO D C 1
ATOM 10327 O O . PRO D 1 280 ? 24.51917 -27.77033 27.46215 1.000 79.27000 326 PRO D O 1
ATOM 10331 N N . GLU D 1 281 ? 25.24289 -25.80255 26.60540 1.000 78.39000 327 GLU D N 1
ATOM 10332 C CA . GLU D 1 281 ? 24.08236 -24.99647 26.98485 1.000 85.84000 327 GLU D CA 1
ATOM 10333 C C . GLU D 1 281 ? 23.57812 -25.39570 28.36662 1.000 92.12000 327 GLU D C 1
ATOM 10334 O O . GLU D 1 281 ? 22.49373 -25.98334 28.47673 1.000 83.90000 327 GLU D O 1
ATOM 10340 N N . PRO D 1 282 ? 24.35023 -25.12058 29.43749 1.000 97.94000 328 PRO D N 1
ATOM 10341 C CA . PRO D 1 282 ? 23.97842 -25.59636 30.78068 1.000 92.32000 328 PRO D CA 1
ATOM 10342 C C . PRO D 1 282 ? 22.50525 -25.41090 31.11799 1.000 88.64000 328 PRO D C 1
ATOM 10343 O O . PRO D 1 282 ? 21.92118 -24.34461 30.90409 1.000 83.55000 328 PRO D O 1
ATOM 10347 N N . GLY D 1 283 ? 21.90674 -26.47690 31.64165 1.000 87.80000 329 GLY D N 1
ATOM 10348 C CA . GLY D 1 283 ? 20.46709 -26.61954 31.72436 1.000 80.08000 329 GLY D CA 1
ATOM 10349 C C . GLY D 1 283 ? 20.08845 -27.85656 30.93833 1.000 82.21000 329 GLY D C 1
ATOM 10350 O O . GLY D 1 283 ? 18.92551 -28.06030 30.57522 1.000 79.14000 329 GLY D O 1
ATOM 10351 N N . GLU D 1 284 ? 21.09262 -28.69268 30.68525 1.000 80.32000 330 GLU D N 1
ATOM 10352 C CA . GLU D 1 284 ? 21.02170 -29.84773 29.79882 1.000 69.90000 330 GLU D CA 1
ATOM 10353 C C . GLU D 1 284 ? 21.32111 -31.12416 30.58841 1.000 65.39000 330 GLU D C 1
ATOM 10354 O O . GLU D 1 284 ? 21.37708 -31.12014 31.81994 1.000 64.27000 330 GLU D O 1
ATOM 10360 N N . ASP D 1 285 ? 21.52348 -32.21927 29.85964 1.000 59.37000 331 ASP D N 1
ATOM 10361 C CA . ASP D 1 285 ? 21.91199 -33.51344 30.39954 1.000 66.46000 331 ASP D CA 1
ATOM 10362 C C . ASP D 1 285 ? 23.16325 -33.98513 29.67077 1.000 75.90000 331 ASP D C 1
ATOM 10363 O O . ASP D 1 285 ? 23.26636 -33.81439 28.44824 1.000 71.65000 331 ASP D O 1
ATOM 10368 N N . PRO D 1 286 ? 24.13134 -34.57159 30.38606 1.000 72.41000 332 PRO D N 1
ATOM 10369 C CA . PRO D 1 286 ? 25.32664 -35.10224 29.70578 1.000 65.48000 332 PRO D CA 1
ATOM 10370 C C . PRO D 1 286 ? 25.01799 -36.11286 28.61194 1.000 64.75000 332 PRO D C 1
ATOM 10371 O O . PRO D 1 286 ? 25.75966 -36.17711 27.62370 1.000 63.29000 332 PRO D O 1
ATOM 10375 N N . ARG D 1 287 ? 23.94907 -36.90419 28.75111 1.000 66.71000 333 ARG D N 1
ATOM 10376 C CA . ARG D 1 287 ? 23.60591 -37.87188 27.71065 1.000 61.88000 333 ARG D CA 1
ATOM 10377 C C . ARG D 1 287 ? 23.22470 -37.17408 26.40983 1.000 50.67000 333 ARG D C 1
ATOM 10378 O O . ARG D 1 287 ? 23.55061 -37.65553 25.31843 1.000 38.36000 333 ARG D O 1
ATOM 10386 N N . VAL D 1 288 ? 22.52771 -36.04037 26.50691 1.000 54.91000 334 VAL D N 1
ATOM 10387 C CA . VAL D 1 288 ? 22.13892 -35.29818 25.31227 1.000 46.89000 334 VAL D CA 1
ATOM 10388 C C . VAL D 1 288 ? 23.34331 -34.58580 24.71098 1.000 52.23000 334 VAL D C 1
ATOM 10389 O O . VAL D 1 288 ? 23.49467 -34.51875 23.48478 1.000 45.13000 334 VAL D O 1
ATOM 10393 N N . THR D 1 289 ? 24.22009 -34.04684 25.56136 1.000 58.67000 335 THR D N 1
ATOM 10394 C CA . THR D 1 289 ? 25.42089 -33.38013 25.06694 1.000 54.48000 335 THR D CA 1
ATOM 10395 C C . THR D 1 289 ? 26.29815 -34.34001 24.27557 1.000 52.32000 335 THR D C 1
ATOM 10396 O O . THR D 1 289 ? 26.81108 -33.98910 23.20561 1.000 44.89000 335 THR D O 1
ATOM 10400 N N . ARG D 1 290 ? 26.47659 -35.55980 24.78577 1.000 50.45000 336 ARG D N 1
ATOM 10401 C CA . ARG D 1 290 ? 27.28271 -36.54873 24.08069 1.000 45.16000 336 ARG D CA 1
ATOM 10402 C C . ARG D 1 290 ? 26.65988 -36.90750 22.73835 1.000 46.62000 336 ARG D C 1
ATOM 10403 O O . ARG D 1 290 ? 27.36428 -37.02778 21.72904 1.000 38.57000 336 ARG D O 1
ATOM 10411 N N . ALA D 1 291 ? 25.33706 -37.07420 22.70730 1.000 46.47000 337 ALA D N 1
ATOM 10412 C CA . ALA D 1 291 ? 24.66132 -37.44032 21.46799 1.000 40.95000 337 ALA D CA 1
ATOM 10413 C C . ALA D 1 291 ? 24.76447 -36.32665 20.43578 1.000 35.99000 337 ALA D C 1
ATOM 10414 O O . ALA D 1 291 ? 25.09493 -36.57162 19.26989 1.000 39.04000 337 ALA D O 1
ATOM 10416 N N . LYS D 1 292 ? 24.48084 -35.08984 20.84474 1.000 36.10000 338 LYS D N 1
ATOM 10417 C CA . LYS D 1 292 ? 24.41362 -34.01366 19.86453 1.000 43.53000 338 LYS D CA 1
ATOM 10418 C C . LYS D 1 292 ? 25.79600 -33.62503 19.36074 1.000 38.92000 338 LYS D C 1
ATOM 10419 O O . LYS D 1 292 ? 25.94526 -33.26246 18.18847 1.000 31.29000 338 LYS D O 1
ATOM 10425 N N . TYR D 1 293 ? 26.81749 -33.71062 20.21325 1.000 44.17000 339 TYR D N 1
ATOM 10426 C CA . TYR D 1 293 ? 28.16415 -33.38989 19.76100 1.000 38.22000 339 TYR D CA 1
ATOM 10427 C C . TYR D 1 293 ? 28.76673 -34.51881 18.93930 1.000 35.13000 339 TYR D C 1
ATOM 10428 O O . TYR D 1 293 ? 29.61418 -34.26325 18.07610 1.000 36.21000 339 TYR D O 1
ATOM 10437 N N . PHE D 1 294 ? 28.34481 -35.76190 19.18032 1.000 31.25000 340 PHE D N 1
ATOM 10438 C CA . PHE D 1 294 ? 28.77135 -36.85493 18.31397 1.000 32.15000 340 PHE D CA 1
ATOM 10439 C C . PHE D 1 294 ? 28.25881 -36.64642 16.89831 1.000 34.37000 340 PHE D C 1
ATOM 10440 O O . PHE D 1 294 ? 28.99369 -36.83462 15.92250 1.000 29.57000 340 PHE D O 1
ATOM 10448 N N . ILE D 1 295 ? 26.98943 -36.25957 16.77149 1.000 33.85000 341 ILE D N 1
ATOM 10449 C CA . ILE D 1 295 ? 26.41150 -36.01777 15.45623 1.000 37.37000 341 ILE D CA 1
ATOM 10450 C C . ILE D 1 295 ? 27.08264 -34.82222 14.79273 1.000 35.05000 341 ILE D C 1
ATOM 10451 O O . ILE D 1 295 ? 27.36521 -34.84332 13.58896 1.000 31.92000 341 ILE D O 1
ATOM 10456 N N . ARG D 1 296 ? 27.35947 -33.76777 15.56425 1.000 35.55000 342 ARG D N 1
ATOM 10457 C CA . ARG D 1 296 ? 28.12452 -32.64439 15.03308 1.000 31.34000 342 ARG D CA 1
ATOM 10458 C C . ARG D 1 296 ? 29.45341 -33.11783 14.46069 1.000 39.06000 342 ARG D C 1
ATOM 10459 O O . ARG D 1 296 ? 29.80787 -32.79091 13.32201 1.000 38.33000 342 ARG D O 1
ATOM 10467 N N . ASP D 1 297 ? 30.19406 -33.91418 15.23506 1.000 35.77000 343 ASP D N 1
ATOM 10468 C CA . ASP D 1 297 ? 31.51824 -34.34899 14.80597 1.000 43.27000 343 ASP D CA 1
ATOM 10469 C C . ASP D 1 297 ? 31.46497 -35.31995 13.63299 1.000 42.88000 343 ASP D C 1
ATOM 10470 O O . ASP D 1 297 ? 32.46928 -35.47334 12.92990 1.000 41.53000 343 ASP D O 1
ATOM 10475 N N . GLU D 1 298 ? 30.32465 -35.97667 13.40010 1.000 37.55000 344 GLU D N 1
ATOM 10476 C CA . GLU D 1 298 ? 30.21522 -36.83557 12.22560 1.000 33.15000 344 GLU D CA 1
ATOM 10477 C C . GLU D 1 298 ? 30.21060 -36.02090 10.93861 1.000 28.67000 344 GLU D C 1
ATOM 10478 O O . GLU D 1 298 ? 30.65113 -36.51479 9.89508 1.000 27.66000 344 GLU D O 1
ATOM 10484 N N . PHE D 1 299 ? 29.72102 -34.77888 10.99296 1.000 28.74000 345 PHE D N 1
ATOM 10485 C CA . PHE D 1 299 ? 29.83393 -33.87357 9.85495 1.000 24.57000 345 PHE D CA 1
ATOM 10486 C C . PHE D 1 299 ? 31.19928 -33.20103 9.81470 1.000 39.57000 345 PHE D C 1
ATOM 10487 O O . PHE D 1 299 ? 31.76421 -33.00750 8.73157 1.000 24.86000 345 PHE D O 1
ATOM 10495 N N . LEU D 1 300 ? 31.74264 -32.84021 10.98349 1.000 33.19000 346 LEU D N 1
ATOM 10496 C CA . LEU D 1 300 ? 33.03563 -32.16290 11.02405 1.000 35.09000 346 LEU D CA 1
ATOM 10497 C C . LEU D 1 300 ? 34.14547 -33.04666 10.47520 1.000 32.75000 346 LEU D C 1
ATOM 10498 O O . LEU D 1 300 ? 35.14833 -32.53980 9.95882 1.000 46.89000 346 LEU D O 1
ATOM 10503 N N . ARG D 1 301 ? 33.98315 -34.36491 10.58261 1.000 24.70000 347 ARG D N 1
ATOM 10504 C CA . ARG D 1 301 ? 34.91317 -35.28785 9.94493 1.000 33.87000 347 ARG D CA 1
ATOM 10505 C C . ARG D 1 301 ? 34.92869 -35.09464 8.43148 1.000 37.98000 347 ARG D C 1
ATOM 10506 O O . ARG D 1 301 ? 35.98266 -35.20124 7.79236 1.000 38.72000 347 ARG D O 1
ATOM 10514 N N . ILE D 1 302 ? 33.77137 -34.78382 7.84530 1.000 24.64000 348 ILE D N 1
ATOM 10515 C CA . ILE D 1 302 ? 33.68447 -34.56305 6.40530 1.000 31.73000 348 ILE D CA 1
ATOM 10516 C C . ILE D 1 302 ? 34.23889 -33.19233 6.03800 1.000 31.79000 348 ILE D C 1
ATOM 10517 O O . ILE D 1 302 ? 34.98118 -33.04823 5.06141 1.000 30.34000 348 ILE D O 1
ATOM 10522 N N . SER D 1 303 ? 33.90906 -32.17139 6.82620 1.000 30.11000 349 SER D N 1
ATOM 10523 C CA . SER D 1 303 ? 34.14888 -30.78614 6.44095 1.000 32.83000 349 SER D CA 1
ATOM 10524 C C . SER D 1 303 ? 35.60076 -30.37869 6.67795 1.000 31.16000 349 SER D C 1
ATOM 10525 O O . SER D 1 303 ? 35.89361 -29.47469 7.45986 1.000 35.20000 349 SER D O 1
ATOM 10528 N N . THR D 1 304 ? 36.50648 -31.04659 5.97623 1.000 33.03000 350 THR D N 1
ATOM 10529 C CA . THR D 1 304 ? 37.93086 -30.75806 6.09672 1.000 47.43000 350 THR D CA 1
ATOM 10530 C C . THR D 1 304 ? 38.38857 -29.74960 5.04173 1.000 37.93000 350 THR D C 1
ATOM 10531 O O . THR D 1 304 ? 37.81631 -29.67617 3.95029 1.000 34.71000 350 THR D O 1
ATOM 10535 N N . TYR D 1 312 ? 36.22093 -24.29789 7.25152 1.000 57.82000 358 TYR D N 1
ATOM 10536 C CA . TYR D 1 312 ? 35.29527 -23.16890 7.23233 1.000 73.20000 358 TYR D CA 1
ATOM 10537 C C . TYR D 1 312 ? 33.84290 -23.66593 7.21524 1.000 74.88000 358 TYR D C 1
ATOM 10538 O O . TYR D 1 312 ? 33.01815 -23.20409 6.42844 1.000 70.25000 358 TYR D O 1
ATOM 10547 N N . CYS D 1 313 ? 33.53278 -24.62097 8.08650 1.000 67.52000 359 CYS D N 1
ATOM 10548 C CA . CYS D 1 313 ? 32.16224 -25.07121 8.30429 1.000 54.17000 359 CYS D CA 1
ATOM 10549 C C . CYS D 1 313 ? 31.67671 -24.54755 9.64776 1.000 59.37000 359 CYS D C 1
ATOM 10550 O O . CYS D 1 313 ? 32.40145 -24.61517 10.64552 1.000 62.47000 359 CYS D O 1
ATOM 10553 N N . TYR D 1 314 ? 30.44964 -24.02638 9.67321 1.000 47.82000 360 TYR D N 1
ATOM 10554 C CA . TYR D 1 314 ? 29.93997 -23.28674 10.82635 1.000 47.13000 360 TYR D CA 1
ATOM 10555 C C . TYR D 1 314 ? 28.74701 -24.00424 11.44132 1.000 45.02000 360 TYR D C 1
ATOM 10556 O O . TYR D 1 314 ? 27.59372 -23.77648 11.04140 1.000 46.97000 360 TYR D O 1
ATOM 10565 N N . PRO D 1 315 ? 28.97508 -24.86154 12.42825 1.000 41.16000 361 PRO D N 1
ATOM 10566 C CA . PRO D 1 315 ? 27.88118 -25.64690 13.00128 1.000 41.16000 361 PRO D CA 1
ATOM 10567 C C . PRO D 1 315 ? 27.00932 -24.82762 13.94412 1.000 45.22000 361 PRO D C 1
ATOM 10568 O O . PRO D 1 315 ? 27.43380 -23.82394 14.52276 1.000 46.87000 361 PRO D O 1
ATOM 10572 N N . HIS D 1 316 ? 25.76608 -25.29064 14.09080 1.000 44.10000 362 HIS D N 1
ATOM 10573 C CA . HIS D 1 316 ? 24.76883 -24.64055 14.93981 1.000 40.07000 362 HIS D CA 1
ATOM 10574 C C . HIS D 1 316 ? 23.75351 -25.68269 15.37686 1.000 37.98000 362 HIS D C 1
ATOM 10575 O O . HIS D 1 316 ? 23.13479 -26.32700 14.52702 1.000 35.82000 362 HIS D O 1
ATOM 10582 N N . PHE D 1 317 ? 23.58346 -25.85313 16.68348 1.000 38.37000 363 PHE D N 1
ATOM 10583 C CA . PHE D 1 317 ? 22.48396 -26.65615 17.19894 1.000 36.26000 363 PHE D CA 1
ATOM 10584 C C . PHE D 1 317 ? 21.21900 -25.80626 17.19589 1.000 39.62000 363 PHE D C 1
ATOM 10585 O O . PHE D 1 317 ? 21.19549 -24.72002 17.78439 1.000 41.35000 363 PHE D O 1
ATOM 10593 N N . THR D 1 318 ? 20.17200 -26.28252 16.52392 1.000 38.49000 364 THR D N 1
ATOM 10594 C CA . THR D 1 318 ? 18.97284 -25.48188 16.32234 1.000 32.93000 364 THR D CA 1
ATOM 10595 C C . THR D 1 318 ? 17.72117 -26.29423 16.62824 1.000 31.50000 364 THR D C 1
ATOM 10596 O O . THR D 1 318 ? 17.73150 -27.52638 16.63250 1.000 32.67000 364 THR D O 1
ATOM 10600 N N . CYS D 1 319 ? 16.63172 -25.57469 16.87969 1.000 38.85000 365 CYS D N 1
ATOM 10601 C CA . CYS D 1 319 ? 15.29420 -26.15460 16.98146 1.000 33.81000 365 CYS D CA 1
ATOM 10602 C C . CYS D 1 319 ? 14.37712 -25.27654 16.13306 1.000 44.45000 365 CYS D C 1
ATOM 10603 O O . CYS D 1 319 ? 13.99953 -24.17780 16.55021 1.000 45.11000 365 CYS D O 1
ATOM 10606 N N . ALA D 1 320 ? 14.01868 -25.76405 14.94191 1.000 38.58000 366 ALA D N 1
ATOM 10607 C CA . ALA D 1 320 ? 13.39537 -24.90935 13.93749 1.000 28.43000 366 ALA D CA 1
ATOM 10608 C C . ALA D 1 320 ? 11.98525 -24.46836 14.30910 1.000 37.70000 366 ALA D C 1
ATOM 10609 O O . ALA D 1 320 ? 11.50880 -23.46584 13.76993 1.000 45.53000 366 ALA D O 1
ATOM 10611 N N . VAL D 1 321 ? 11.29807 -25.18594 15.20409 1.000 41.07000 367 VAL D N 1
ATOM 10612 C CA . VAL D 1 321 ? 9.95179 -24.78511 15.60497 1.000 44.30000 367 VAL D CA 1
ATOM 10613 C C . VAL D 1 321 ? 9.95862 -23.78756 16.75623 1.000 59.37000 367 VAL D C 1
ATOM 10614 O O . VAL D 1 321 ? 8.88621 -23.32019 17.16695 1.000 53.57000 367 VAL D O 1
ATOM 10618 N N . ASP D 1 322 ? 11.13356 -23.43890 17.28170 1.000 52.53000 368 ASP D N 1
ATOM 10619 C CA . ASP D 1 322 ? 11.27689 -22.44064 18.33669 1.000 50.76000 368 ASP D CA 1
ATOM 10620 C C . ASP D 1 322 ? 11.75533 -21.13800 17.70240 1.000 54.38000 368 ASP D C 1
ATOM 10621 O O . ASP D 1 322 ? 12.90958 -21.03677 17.27298 1.000 52.52000 368 ASP D O 1
ATOM 10626 N N . THR D 1 323 ? 10.87004 -20.13874 17.65945 1.000 52.20000 369 THR D N 1
ATOM 10627 C CA . THR D 1 323 ? 11.18093 -18.89420 16.96013 1.000 54.85000 369 THR D CA 1
ATOM 10628 C C . THR D 1 323 ? 12.38702 -18.19100 17.57255 1.000 51.28000 369 THR D C 1
ATOM 10629 O O . THR D 1 323 ? 13.21067 -17.61544 16.85110 1.000 46.94000 369 THR D O 1
ATOM 10633 N N . GLU D 1 324 ? 12.51343 -18.23422 18.90125 1.000 51.42000 370 GLU D N 1
ATOM 10634 C CA . GLU D 1 324 ? 13.60136 -17.52165 19.56464 1.000 62.89000 370 GLU D CA 1
ATOM 10635 C C . GLU D 1 324 ? 14.95434 -18.14177 19.24115 1.000 51.10000 370 GLU D C 1
ATOM 10636 O O . GLU D 1 324 ? 15.90856 -17.42824 18.90848 1.000 49.07000 370 GLU D O 1
ATOM 10642 N N . ASN D 1 325 ? 15.06008 -19.46963 19.34625 1.000 46.64000 371 ASN D N 1
ATOM 10643 C CA . ASN D 1 325 ? 16.32854 -20.13736 19.06521 1.000 58.34000 371 ASN D CA 1
ATOM 10644 C C . ASN D 1 325 ? 16.80457 -19.84240 17.64770 1.000 51.29000 371 ASN D C 1
ATOM 10645 O O . ASN D 1 325 ? 18.00792 -19.68735 17.40525 1.000 50.89000 371 ASN D O 1
ATOM 10650 N N . ILE D 1 326 ? 15.87126 -19.73880 16.70106 1.000 51.07000 372 ILE D N 1
ATOM 10651 C CA . ILE D 1 326 ? 16.25347 -19.50274 15.31459 1.000 42.90000 372 ILE D CA 1
ATOM 10652 C C . ILE D 1 326 ? 16.72547 -18.06677 15.12090 1.000 56.59000 372 ILE D C 1
ATOM 10653 O O . ILE D 1 326 ? 17.70404 -17.81805 14.40712 1.000 57.24000 372 ILE D O 1
ATOM 10658 N N . ARG D 1 327 ? 16.05322 -17.09762 15.75168 1.000 52.32000 373 ARG D N 1
ATOM 10659 C CA . ARG D 1 327 ? 16.53813 -15.72241 15.66845 1.000 58.95000 373 ARG D CA 1
ATOM 10660 C C . ARG D 1 327 ? 17.94198 -15.60342 16.24279 1.000 52.60000 373 ARG D C 1
ATOM 10661 O O . ARG D 1 327 ? 18.78780 -14.89026 15.69035 1.000 58.43000 373 ARG D O 1
ATOM 10669 N N . ARG D 1 328 ? 18.21112 -16.29797 17.35026 1.000 51.16000 374 ARG D N 1
ATOM 10670 C CA . ARG D 1 328 ? 19.55283 -16.27183 17.91846 1.000 47.57000 374 ARG D CA 1
ATOM 10671 C C . ARG D 1 328 ? 20.57446 -16.80186 16.92243 1.000 55.95000 374 ARG D C 1
ATOM 10672 O O . ARG D 1 328 ? 21.57586 -16.13868 16.63090 1.000 62.14000 374 ARG D O 1
ATOM 10680 N N . VAL D 1 329 ? 20.33035 -17.99346 16.37393 1.000 55.50000 375 VAL D N 1
ATOM 10681 C CA . VAL D 1 329 ? 21.30640 -18.57134 15.45781 1.000 54.74000 375 VAL D CA 1
ATOM 10682 C C . VAL D 1 329 ? 21.35755 -17.78865 14.15092 1.000 58.46000 375 VAL D C 1
ATOM 10683 O O . VAL D 1 329 ? 22.42647 -17.66035 13.54404 1.000 62.52000 375 VAL D O 1
ATOM 10687 N N . PHE D 1 330 ? 20.22940 -17.22575 13.70763 1.000 51.49000 376 PHE D N 1
ATOM 10688 C CA . PHE D 1 330 ? 20.23171 -16.52714 12.42612 1.000 49.67000 376 PHE D CA 1
ATOM 10689 C C . PHE D 1 330 ? 20.95291 -15.18906 12.51781 1.000 58.06000 376 PHE D C 1
ATOM 10690 O O . PHE D 1 330 ? 21.62501 -14.77672 11.56577 1.000 54.10000 376 PHE D O 1
ATOM 10698 N N . ASN D 1 331 ? 20.81342 -14.48506 13.64260 1.000 58.90000 377 ASN D N 1
ATOM 10699 C CA . ASN D 1 331 ? 21.57318 -13.25176 13.81514 1.000 60.84000 377 ASN D CA 1
ATOM 10700 C C . ASN D 1 331 ? 23.06766 -13.53394 13.90010 1.000 60.83000 377 ASN D C 1
ATOM 10701 O O . ASN D 1 331 ? 23.88085 -12.70592 13.47318 1.000 64.21000 377 ASN D O 1
ATOM 10706 N N . ASP D 1 332 ? 23.44536 -14.69648 14.43922 1.000 62.43000 378 ASP D N 1
ATOM 10707 C CA . ASP D 1 332 ? 24.83912 -15.12352 14.38299 1.000 59.93000 378 ASP D CA 1
ATOM 10708 C C . ASP D 1 332 ? 25.25236 -15.48606 12.96272 1.000 63.96000 378 ASP D C 1
ATOM 10709 O O . ASP D 1 332 ? 26.42978 -15.35470 12.60773 1.000 59.66000 378 ASP D O 1
ATOM 10714 N N . CYS D 1 333 ? 24.30256 -15.94355 12.14134 1.000 66.57000 379 CYS D N 1
ATOM 10715 C CA . CYS D 1 333 ? 24.60976 -16.25609 10.74930 1.000 59.48000 379 CYS D CA 1
ATOM 10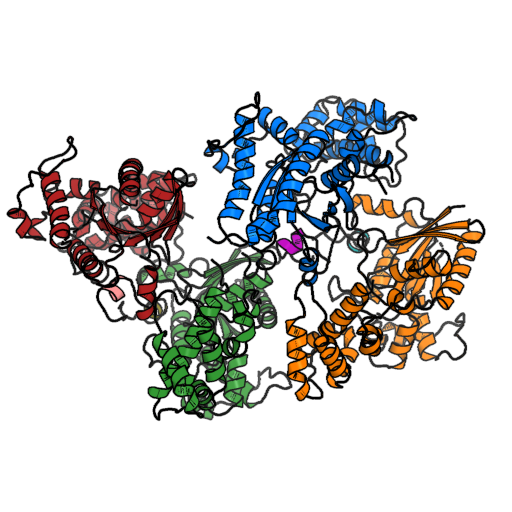716 C C . CYS D 1 333 ? 24.97355 -15.00132 9.96652 1.000 61.27000 379 CYS D C 1
ATOM 10717 O O . CYS D 1 333 ? 25.87321 -15.03459 9.11944 1.000 58.77000 379 CYS D O 1
ATOM 10720 N N . ARG D 1 334 ? 24.28674 -13.88597 10.23473 1.000 61.70000 380 ARG D N 1
ATOM 10721 C CA . ARG D 1 334 ? 24.60362 -12.63947 9.54310 1.000 63.49000 380 ARG D CA 1
ATOM 10722 C C . ARG D 1 334 ? 26.04242 -12.20995 9.80378 1.000 63.86000 380 ARG D C 1
ATOM 10723 O O . ARG D 1 334 ? 26.73262 -11.74409 8.88908 1.000 62.06000 380 ARG D O 1
ATOM 10731 N N . ASP D 1 335 ? 26.51036 -12.35063 11.04812 1.000 55.60000 381 ASP D N 1
ATOM 10732 C CA . ASP D 1 335 ? 27.89544 -12.00780 11.35892 1.000 66.36000 381 ASP D CA 1
ATOM 10733 C C . ASP D 1 335 ? 28.86581 -12.87329 10.56556 1.000 62.48000 381 ASP D C 1
ATOM 10734 O O . ASP D 1 335 ? 29.88860 -12.38349 10.07156 1.000 66.16000 381 ASP D O 1
ATOM 10739 N N . ILE D 1 336 ? 28.55811 -14.16477 10.43231 1.000 51.50000 382 ILE D N 1
ATOM 10740 C CA . ILE D 1 336 ? 29.36310 -15.05034 9.59726 1.000 59.63000 382 ILE D CA 1
ATOM 10741 C C . ILE D 1 336 ? 29.30419 -14.61939 8.13625 1.000 62.07000 382 ILE D C 1
ATOM 10742 O O . ILE D 1 336 ? 30.28428 -14.76897 7.39547 1.000 68.78000 382 ILE D O 1
ATOM 10747 N N . ILE D 1 337 ? 28.17315 -14.05275 7.70589 1.000 57.85000 383 ILE D N 1
ATOM 10748 C CA . ILE D 1 337 ? 27.94544 -13.80810 6.28230 1.000 60.96000 383 ILE D CA 1
ATOM 10749 C C . ILE D 1 337 ? 28.94909 -12.80133 5.72802 1.000 80.35000 383 ILE D C 1
ATOM 10750 O O . ILE D 1 337 ? 29.52334 -13.00899 4.65143 1.000 89.03000 383 ILE D O 1
ATOM 10755 N N . GLN D 1 338 ? 29.18272 -11.70500 6.44274 1.000 73.39000 384 GLN D N 1
ATOM 10756 C CA . GLN D 1 338 ? 30.14821 -10.71084 5.97770 1.000 75.48000 384 GLN D CA 1
ATOM 10757 C C . GLN D 1 338 ? 31.57264 -11.26254 6.01073 1.000 82.56000 384 GLN D C 1
ATOM 10758 O O . GLN D 1 338 ? 32.30458 -11.17926 5.02238 1.000 79.07000 384 GLN D O 1
ATOM 10779 N N . LEU E 2 3 ? -16.97637 1.19026 -24.74064 1.000 7.66000 2 LEU E N 1
ATOM 10780 C CA . LEU E 2 3 ? -15.88182 1.89814 -24.08421 1.000 11.64000 2 LEU E CA 1
ATOM 10781 C C . LEU E 2 3 ? -15.84165 1.48956 -22.62360 1.000 6.08000 2 LEU E C 1
ATOM 10782 O O . LEU E 2 3 ? -16.88254 1.25063 -22.01949 1.000 9.53000 2 LEU E O 1
ATOM 10787 N N . ILE E 2 4 ? -14.65108 1.39982 -22.04090 1.000 4.48000 3 ILE E N 1
ATOM 10788 C CA . ILE E 2 4 ? -14.54166 0.92069 -20.67277 1.000 5.72000 3 ILE E CA 1
ATOM 10789 C C . ILE E 2 4 ? -13.81156 1.95645 -19.83555 1.000 4.17000 3 ILE E C 1
ATOM 10790 O O . ILE E 2 4 ? -13.09665 2.81742 -20.34783 1.000 4.41000 3 ILE E O 1
ATOM 10795 N N . THR E 2 5 ? -14.02832 1.87739 -18.52769 1.000 4.81000 4 THR E N 1
ATOM 10796 C CA . THR E 2 5 ? -13.37442 2.78033 -17.59866 1.000 5.46000 4 THR E CA 1
ATOM 10797 C C . THR E 2 5 ? -11.94311 2.33251 -17.34528 1.000 6.51000 4 THR E C 1
ATOM 10798 O O . THR E 2 5 ? -11.51774 1.25151 -17.75855 1.000 5.52000 4 THR E O 1
ATOM 10802 N N . PHE E 2 6 ? -11.19985 3.17113 -16.62270 1.000 5.77000 5 PHE E N 1
ATOM 10803 C CA . PHE E 2 6 ? -9.83788 2.79788 -16.27082 1.000 5.97000 5 PHE E CA 1
ATOM 10804 C C . PHE E 2 6 ? -9.81561 1.51982 -15.44418 1.000 7.72000 5 PHE E C 1
ATOM 10805 O O . PHE E 2 6 ? -8.96482 0.65005 -15.66684 1.000 6.42000 5 PHE E O 1
ATOM 10813 N N . ARG E 2 7 ? -10.74022 1.38062 -14.48679 1.000 4.73000 6 ARG E N 1
ATOM 10814 C CA . ARG E 2 7 ? -10.71205 0.19020 -13.64543 1.000 5.68000 6 ARG E CA 1
ATOM 10815 C C . ARG E 2 7 ? -11.16434 -1.04285 -14.41596 1.000 6.14000 6 ARG E C 1
ATOM 10816 O O . ARG E 2 7 ? -10.62637 -2.13444 -14.20130 1.000 8.25000 6 ARG E O 1
ATOM 10824 N N . GLN E 2 8 ? -12.11724 -0.89294 -15.33862 1.000 4.53000 7 GLN E N 1
ATOM 10825 C CA . GLN E 2 8 ? -12.43092 -2.00738 -16.22193 1.000 7.56000 7 GLN E CA 1
ATOM 10826 C C . GLN E 2 8 ? -11.21135 -2.40970 -17.03747 1.000 7.64000 7 GLN E C 1
ATOM 10827 O O . GLN E 2 8 ? -10.96335 -3.60240 -17.24310 1.000 5.03000 7 GLN E O 1
ATOM 10833 N N . TRP E 2 9 ? -10.41458 -1.43423 -17.48099 1.000 5.15000 8 TRP E N 1
ATOM 10834 C CA . TRP E 2 9 ? -9.17190 -1.77452 -18.16703 1.000 6.63000 8 TRP E CA 1
ATOM 10835 C C . TRP E 2 9 ? -8.17250 -2.41595 -17.21586 1.000 9.47000 8 TRP E C 1
ATOM 10836 O O . TRP E 2 9 ? -7.60208 -3.47212 -17.51897 1.000 5.10000 8 TRP E O 1
ATOM 10847 N N . ALA E 2 10 ? -7.94142 -1.78068 -16.06168 1.000 7.72000 9 ALA E N 1
ATOM 10848 C CA . ALA E 2 10 ? -6.92172 -2.25502 -15.13356 1.000 7.76000 9 ALA E CA 1
ATOM 10849 C C . ALA E 2 10 ? -7.20694 -3.66624 -14.64284 1.000 4.80000 9 ALA E C 1
ATOM 10850 O O . ALA E 2 10 ? -6.27506 -4.44626 -14.42731 1.000 6.31000 9 ALA E O 1
ATOM 10852 N N . PHE E 2 11 ? -8.47635 -4.01126 -14.45539 1.000 5.78000 10 PHE E N 1
ATOM 10853 C CA . PHE E 2 11 ? -8.86107 -5.31056 -13.92517 1.000 8.54000 10 PHE E CA 1
ATOM 10854 C C . PHE E 2 11 ? -9.39995 -6.23986 -14.99936 1.000 10.81000 10 PHE E C 1
ATOM 10855 O O . PHE E 2 11 ? -9.92192 -7.31107 -14.66947 1.000 11.37000 10 PHE E O 1
ATOM 10863 N N . ASN E 2 12 ? -9.28536 -5.85463 -16.27059 1.000 8.93000 11 ASN E N 1
ATOM 10864 C CA . ASN E 2 12 ? -9.79180 -6.64863 -17.38441 1.000 12.31000 11 ASN E CA 1
ATOM 10865 C C . ASN E 2 12 ? -11.22099 -7.11079 -17.11178 1.000 13.88000 11 ASN E C 1
ATOM 10866 O O . ASN E 2 12 ? -11.55592 -8.29264 -17.22018 1.000 10.74000 11 ASN E O 1
ATOM 10871 N N . LEU E 2 13 ? -12.07117 -6.14750 -16.70673 1.000 9.01000 12 LEU E N 1
ATOM 10872 C CA . LEU E 2 13 ? -13.47124 -6.44852 -16.47137 1.000 10.87000 12 LEU E CA 1
ATOM 10873 C C . LEU E 2 13 ? -14.26577 -6.27263 -17.75881 1.000 9.48000 12 LEU E C 1
ATOM 10874 O O . LEU E 2 13 ? -13.92631 -5.42734 -18.59224 1.000 11.20000 12 LEU E O 1
ATOM 10879 N N . PRO E 2 14 ? -15.32532 -7.05545 -17.95267 1.000 19.57000 13 PRO E N 1
ATOM 10880 C CA . PRO E 2 14 ? -16.10874 -6.92499 -19.18514 1.000 13.92000 13 PRO E CA 1
ATOM 10881 C C . PRO E 2 14 ? -16.76655 -5.55764 -19.25330 1.000 14.15000 13 PRO E C 1
ATOM 10882 O O . PRO E 2 14 ? -17.13504 -4.97544 -18.23116 1.000 18.39000 13 PRO E O 1
ATOM 10886 N N . CYS E 2 15 ? -16.89678 -5.03526 -20.47825 1.000 17.65000 14 CYS E N 1
ATOM 10887 C CA . CYS E 2 15 ? -17.46556 -3.69868 -20.63875 1.000 20.59000 14 CYS E CA 1
ATOM 10888 C C . CYS E 2 15 ? -18.87585 -3.61337 -20.06934 1.000 25.05000 14 CYS E C 1
ATOM 10889 O O . CYS E 2 15 ? -19.27265 -2.56332 -19.54995 1.000 33.76000 14 CYS E O 1
ATOM 10892 N N . GLY E 2 16 ? -19.63355 -4.70147 -20.12889 1.000 26.92000 15 GLY E N 1
ATOM 10893 C CA . GLY E 2 16 ? -21.00201 -4.68671 -19.65047 1.000 31.73000 15 GLY E CA 1
ATOM 10894 C C . GLY E 2 16 ? -21.94346 -4.03548 -20.64640 1.000 56.36000 15 GLY E C 1
ATOM 10895 O O . GLY E 2 16 ? -22.26492 -2.84886 -20.53279 1.000 42.59000 15 GLY E O 1
ATOM 10912 N N . LEU F 2 3 ? -21.26501 5.21601 -13.07610 1.000 7.82000 2 LEU F N 1
ATOM 10913 C CA . LEU F 2 3 ? -21.79380 6.13645 -14.07399 1.000 7.72000 2 LEU F CA 1
ATOM 10914 C C . LEU F 2 3 ? -22.23792 5.34164 -15.29795 1.000 8.70000 2 LEU F C 1
ATOM 10915 O O . LEU F 2 3 ? -21.64009 4.31503 -15.62032 1.000 12.95000 2 LEU F O 1
ATOM 10920 N N . ILE F 2 4 ? -23.29085 5.80394 -15.97566 1.000 11.73000 3 ILE F N 1
ATOM 10921 C CA . ILE F 2 4 ? -23.85965 5.07550 -17.10046 1.000 7.66000 3 ILE F CA 1
ATOM 10922 C C . ILE F 2 4 ? -23.89736 5.97828 -18.32543 1.000 6.17000 3 ILE F C 1
ATOM 10923 O O . ILE F 2 4 ? -23.86370 7.20720 -18.23001 1.000 4.98000 3 ILE F O 1
ATOM 10928 N N . THR F 2 5 ? -23.97214 5.34020 -19.49230 1.000 6.30000 4 THR F N 1
ATOM 10929 C CA . THR F 2 5 ? -24.09150 6.04369 -20.75813 1.000 5.02000 4 THR F CA 1
ATOM 10930 C C . THR F 2 5 ? -25.53073 6.48267 -20.99650 1.000 7.75000 4 THR F C 1
ATOM 10931 O O . THR F 2 5 ? -26.46638 6.04424 -20.32185 1.000 6.07000 4 THR F O 1
ATOM 10935 N N . PHE F 2 6 ? -25.70068 7.33772 -22.00619 1.000 6.94000 5 PHE F N 1
ATOM 10936 C CA . PHE F 2 6 ? -27.03350 7.79687 -22.38030 1.000 9.04000 5 PHE F CA 1
ATOM 10937 C C . PHE F 2 6 ? -27.94769 6.62509 -22.71420 1.000 8.57000 5 PHE F C 1
ATOM 10938 O O . PHE F 2 6 ? -29.10224 6.57362 -22.26968 1.000 7.96000 5 PHE F O 1
ATOM 10946 N N . ARG F 2 7 ? -27.44563 5.66664 -23.49426 1.000 9.06000 6 ARG F N 1
ATOM 10947 C CA . ARG F 2 7 ? -28.27717 4.53402 -23.88237 1.000 10.24000 6 ARG F CA 1
ATOM 10948 C C . ARG F 2 7 ? -28.61640 3.64708 -22.68514 1.000 8.18000 6 ARG F C 1
ATOM 10949 O O . ARG F 2 7 ? -29.72722 3.10922 -22.61356 1.000 11.32000 6 ARG F O 1
ATOM 10957 N N . GLN F 2 8 ? -27.70135 3.50353 -21.72271 1.000 9.95000 7 GLN F N 1
ATOM 10958 C CA . GLN F 2 8 ? -28.04153 2.76849 -20.50691 1.000 10.94000 7 GLN F CA 1
ATOM 10959 C C . GLN F 2 8 ? -29.10893 3.49479 -19.69793 1.000 10.54000 7 GLN F C 1
ATOM 10960 O O . GLN F 2 8 ? -29.95409 2.85217 -19.06276 1.000 7.38000 7 GLN F O 1
ATOM 10966 N N . TRP F 2 9 ? -29.10385 4.82671 -19.73341 1.000 6.85000 8 TRP F N 1
ATOM 10967 C CA . TRP F 2 9 ? -30.15755 5.58777 -19.07445 1.000 9.25000 8 TRP F CA 1
ATOM 10968 C C . TRP F 2 9 ? -31.48212 5.45602 -19.81946 1.000 10.25000 8 TRP F C 1
ATOM 10969 O O . TRP F 2 9 ? -32.51495 5.14518 -19.21430 1.000 7.05000 8 TRP F O 1
ATOM 10980 N N . ALA F 2 10 ? -31.46948 5.67903 -21.13859 1.000 5.71000 9 ALA F N 1
ATOM 10981 C CA . ALA F 2 10 ? -32.70740 5.66525 -21.91113 1.000 5.87000 9 ALA F CA 1
ATOM 10982 C C . ALA F 2 10 ? -33.39507 4.30808 -21.86780 1.000 15.71000 9 ALA F C 1
ATOM 10983 O O . ALA F 2 10 ? -34.63053 4.24151 -21.84828 1.000 8.75000 9 ALA F O 1
ATOM 10985 N N . PHE F 2 11 ? -32.62261 3.22277 -21.83811 1.000 6.83000 10 PHE F N 1
ATOM 10986 C CA . PHE F 2 11 ? -33.16093 1.87041 -21.89200 1.000 11.56000 10 PHE F CA 1
ATOM 10987 C C . PHE F 2 11 ? -33.20867 1.18548 -20.53475 1.000 11.78000 10 PHE F C 1
ATOM 10988 O O . PHE F 2 11 ? -33.55877 0.00392 -20.46978 1.000 12.37000 10 PHE F O 1
ATOM 10996 N N . ASN F 2 12 ? -32.87309 1.88722 -19.45203 1.000 14.96000 11 ASN F N 1
ATOM 10997 C CA . ASN F 2 12 ? -32.87934 1.28474 -18.11653 1.000 9.05000 11 ASN F CA 1
ATOM 10998 C C . ASN F 2 12 ? -31.99720 0.04146 -18.08294 1.000 13.19000 11 ASN F C 1
ATOM 10999 O O . ASN F 2 12 ? -32.40157 -1.02890 -17.62215 1.000 12.86000 11 ASN F O 1
ATOM 11004 N N . LEU F 2 13 ? -30.83298 0.17340 -18.60484 1.000 17.20000 12 LEU F N 1
ATOM 11005 C CA . LEU F 2 13 ? -29.90504 -0.94522 -18.59167 1.000 8.84000 12 LEU F CA 1
ATOM 11006 C C . LEU F 2 13 ? -28.99826 -0.86029 -17.37012 1.000 17.59000 12 LEU F C 1
ATOM 11007 O O . LEU F 2 13 ? -28.73215 0.23421 -16.86013 1.000 14.92000 12 LEU F O 1
ATOM 11012 N N . PRO F 2 14 ? -28.52379 -2.00074 -16.87792 1.000 19.36000 13 PRO F N 1
ATOM 11013 C CA . PRO F 2 14 ? -27.58262 -1.97552 -15.75381 1.000 23.97000 13 PRO F CA 1
ATOM 11014 C C . PRO F 2 14 ? -26.29311 -1.26041 -16.12767 1.000 17.08000 13 PRO F C 1
ATOM 11015 O O . PRO F 2 14 ? -25.90593 -1.19374 -17.29694 1.000 16.08000 13 PRO F O 1
ATOM 11019 N N . CYS F 2 15 ? -25.62875 -0.70530 -15.11138 1.000 22.62000 14 CYS F N 1
ATOM 11020 C CA . CYS F 2 15 ? -24.34333 -0.06185 -15.35570 1.000 13.64000 14 CYS F CA 1
ATOM 11021 C C . CYS F 2 15 ? -23.28650 -1.08166 -15.75456 1.000 23.68000 14 CYS F C 1
ATOM 11022 O O . CYS F 2 15 ? -22.39459 -0.77100 -16.55334 1.000 31.57000 14 CYS F O 1
ATOM 11025 N N . GLY F 2 16 ? -23.38523 -2.30135 -15.23524 1.000 28.22000 15 GLY F N 1
ATOM 11026 C CA . GLY F 2 16 ? -22.45450 -3.35928 -15.57823 1.000 46.83000 15 GLY F CA 1
ATOM 11027 C C . GLY F 2 16 ? -22.94488 -4.20142 -16.73917 1.000 58.52000 15 GLY F C 1
ATOM 11028 O O . GLY F 2 16 ? -23.38369 -3.66921 -17.75961 1.000 58.74000 15 GLY F O 1
ATOM 11045 N N . LEU G 2 3 ? 7.86712 -39.29356 -3.65970 1.000 17.66000 2 LEU G N 1
ATOM 11046 C CA . LEU G 2 3 ? 6.79357 -38.59563 -4.35465 1.000 16.35000 2 LEU G CA 1
ATOM 11047 C C . LEU G 2 3 ? 6.84467 -38.98772 -5.81977 1.000 9.58000 2 LEU G C 1
ATOM 11048 O O . LEU G 2 3 ? 7.91965 -39.17768 -6.37584 1.000 16.57000 2 LEU G O 1
ATOM 11053 N N . ILE G 2 4 ? 5.68625 -39.12525 -6.45378 1.000 10.98000 3 ILE G N 1
ATOM 11054 C CA . ILE G 2 4 ? 5.64427 -39.61481 -7.82197 1.000 16.10000 3 ILE G CA 1
ATOM 11055 C C . ILE G 2 4 ? 4.93427 -38.59794 -8.70274 1.000 15.17000 3 ILE G C 1
ATOM 11056 O O . ILE G 2 4 ? 4.12985 -37.78823 -8.24110 1.000 12.61000 3 ILE G O 1
ATOM 11061 N N . THR G 2 5 ? 5.25263 -38.64655 -9.99100 1.000 12.36000 4 THR G N 1
ATOM 11062 C CA . THR G 2 5 ? 4.59449 -37.78708 -10.95807 1.000 15.54000 4 THR G CA 1
ATOM 11063 C C . THR G 2 5 ? 3.19587 -38.30831 -11.26368 1.000 16.83000 4 THR G C 1
ATOM 11064 O O . THR G 2 5 ? 2.80011 -39.40121 -10.84820 1.000 13.20000 4 THR G O 1
ATOM 11068 N N . PHE G 2 6 ? 2.45162 -37.51881 -12.03623 1.000 10.79000 5 PHE G N 1
ATOM 11069 C CA . PHE G 2 6 ? 1.11619 -37.94045 -12.43386 1.000 19.06000 5 PHE G CA 1
ATOM 11070 C C . PHE G 2 6 ? 1.16275 -39.20384 -13.28370 1.000 18.07000 5 PHE G C 1
ATOM 11071 O O . PHE G 2 6 ? 0.33466 -40.10510 -13.10901 1.000 16.69000 5 PHE G O 1
ATOM 11079 N N . ARG G 2 7 ? 2.11191 -39.28849 -14.21985 1.000 7.73000 6 ARG G N 1
ATOM 11080 C CA . ARG G 2 7 ? 2.15198 -40.46945 -15.07289 1.000 11.91000 6 ARG G CA 1
ATOM 11081 C C . ARG G 2 7 ? 2.56678 -41.70491 -14.28007 1.000 17.80000 6 ARG G C 1
ATOM 11082 O O . ARG G 2 7 ? 2.11567 -42.81665 -14.58254 1.000 18.98000 6 ARG G O 1
ATOM 11090 N N . GLN G 2 8 ? 3.39853 -41.52814 -13.25111 1.000 15.50000 7 GLN G N 1
ATOM 11091 C CA . GLN G 2 8 ? 3.75102 -42.64566 -12.38343 1.000 15.28000 7 GLN G CA 1
ATOM 11092 C C . GLN G 2 8 ? 2.54075 -43.13387 -11.59635 1.000 22.26000 7 GLN G C 1
ATOM 11093 O O . GLN G 2 8 ? 2.36942 -44.34246 -11.39420 1.000 21.16000 7 GLN G O 1
ATOM 11099 N N . TRP G 2 9 ? 1.68510 -42.21094 -11.15407 1.000 12.39000 8 TRP G N 1
ATOM 11100 C CA . TRP G 2 9 ? 0.44183 -42.60288 -10.49689 1.000 17.33000 8 TRP G CA 1
ATOM 11101 C C . TRP G 2 9 ? -0.53063 -43.23791 -11.48422 1.000 18.79000 8 TRP G C 1
ATOM 11102 O O . TRP G 2 9 ? -1.08375 -44.31171 -11.22058 1.000 17.63000 8 TRP G O 1
ATOM 11113 N N . ALA G 2 10 ? -0.74297 -42.59154 -12.63438 1.000 14.14000 9 ALA G N 1
ATOM 11114 C CA . ALA G 2 10 ? -1.73996 -43.07240 -13.58583 1.000 21.34000 9 ALA G CA 1
ATOM 11115 C C . ALA G 2 10 ? -1.39140 -44.45141 -14.12826 1.000 14.92000 9 ALA G C 1
ATOM 11116 O O . ALA G 2 10 ? -2.28994 -45.23817 -14.44049 1.000 21.23000 9 ALA G O 1
ATOM 11118 N N . PHE G 2 11 ? -0.10384 -44.75943 -14.25155 1.000 19.26000 10 PHE G N 1
ATOM 11119 C CA . PHE G 2 11 ? 0.35927 -46.02732 -14.79767 1.000 17.29000 10 PHE G CA 1
ATOM 11120 C C . PHE G 2 11 ? 0.87382 -46.97512 -13.72309 1.000 19.65000 10 PHE G C 1
ATOM 11121 O O . PHE G 2 11 ? 1.38705 -48.04913 -14.05370 1.000 20.94000 10 PHE G O 1
ATOM 11129 N N . ASN G 2 12 ? 0.75007 -46.59593 -12.44945 1.000 24.27000 11 ASN G N 1
ATOM 11130 C CA . ASN G 2 12 ? 1.22815 -47.39736 -11.32376 1.000 20.60000 11 ASN G CA 1
ATOM 11131 C C . ASN G 2 12 ? 2.67992 -47.82691 -11.53176 1.000 20.37000 11 ASN G C 1
ATOM 11132 O O . ASN G 2 12 ? 3.06724 -48.96173 -11.24509 1.000 17.24000 11 ASN G O 1
ATOM 11137 N N . LEU G 2 13 ? 3.49335 -46.90279 -12.05787 1.000 20.21000 12 LEU G N 1
ATOM 11138 C CA . LEU G 2 13 ? 4.91699 -47.14328 -12.19499 1.000 16.77000 12 LEU G CA 1
ATOM 11139 C C . LEU G 2 13 ? 5.61722 -46.90373 -10.85966 1.000 23.07000 12 LEU G C 1
ATOM 11140 O O . LEU G 2 13 ? 5.18299 -46.06421 -10.06449 1.000 19.74000 12 LEU G O 1
ATOM 11145 N N . PRO G 2 14 ? 6.69559 -47.63465 -10.58451 1.000 21.76000 13 PRO G N 1
ATOM 11146 C CA . PRO G 2 14 ? 7.41820 -47.42937 -9.32309 1.000 30.47000 13 PRO G CA 1
ATOM 11147 C C . PRO G 2 14 ? 8.11233 -46.07651 -9.29659 1.000 26.29000 13 PRO G C 1
ATOM 11148 O O . PRO G 2 14 ? 8.48441 -45.52276 -10.33430 1.000 25.21000 13 PRO G O 1
ATOM 11152 N N . CYS G 2 15 ? 8.28200 -45.54349 -8.08838 1.000 29.40000 14 CYS G N 1
ATOM 11153 C CA . CYS G 2 15 ? 8.98006 -44.27362 -7.92816 1.000 39.25000 14 CYS G CA 1
ATOM 11154 C C . CYS G 2 15 ? 10.47308 -44.45893 -8.16768 1.000 45.48000 14 CYS G C 1
ATOM 11155 O O . CYS G 2 15 ? 11.11071 -45.31491 -7.54651 1.000 54.30000 14 CYS G O 1
ATOM 11158 N N . GLY G 2 16 ? 11.02863 -43.66276 -9.07301 1.000 44.25000 15 GLY G N 1
ATOM 11159 C CA . GLY G 2 16 ? 12.44377 -43.74792 -9.38260 1.000 48.63000 15 GLY G CA 1
ATOM 11160 C C . GLY G 2 16 ? 13.34820 -43.21958 -8.28785 1.000 55.60000 15 GLY G C 1
ATOM 11161 O O . GLY G 2 16 ? 12.90778 -42.48965 -7.39777 1.000 64.23000 15 GLY G O 1
ATOM 11178 N N . LEU H 2 3 ? 12.47792 -35.18723 -15.16027 1.000 20.82000 2 LEU H N 1
ATOM 11179 C CA . LEU H 2 3 ? 12.98196 -34.28083 -14.13483 1.000 20.06000 2 LEU H CA 1
ATOM 11180 C C . LEU H 2 3 ? 13.41977 -35.08434 -12.91408 1.000 23.31000 2 LEU H C 1
ATOM 11181 O O . LEU H 2 3 ? 12.85525 -36.14429 -12.63454 1.000 24.04000 2 LEU H O 1
ATOM 11186 N N . ILE H 2 4 ? 14.42734 -34.58876 -12.19069 1.000 17.59000 3 ILE H N 1
ATOM 11187 C CA . ILE H 2 4 ? 15.01061 -35.32536 -11.07808 1.000 18.47000 3 ILE H CA 1
ATOM 11188 C C . ILE H 2 4 ? 15.03197 -34.45509 -9.83007 1.000 18.90000 3 ILE H C 1
ATOM 11189 O O . ILE H 2 4 ? 14.98777 -33.22423 -9.89135 1.000 17.02000 3 ILE H O 1
ATOM 11194 N N . THR H 2 5 ? 15.11592 -35.12325 -8.68643 1.000 16.17000 4 THR H N 1
ATOM 11195 C CA . THR H 2 5 ? 15.17558 -34.44913 -7.40373 1.000 19.91000 4 THR H CA 1
ATOM 11196 C C . THR H 2 5 ? 16.59992 -34.00166 -7.10215 1.000 15.72000 4 THR H C 1
ATOM 11197 O O . THR H 2 5 ? 17.55437 -34.35175 -7.80221 1.000 19.48000 4 THR H O 1
ATOM 11201 N N . PHE H 2 6 ? 16.74172 -33.23231 -6.02127 1.000 15.77000 5 PHE H N 1
ATOM 11202 C CA . PHE H 2 6 ? 18.07158 -32.80875 -5.60455 1.000 17.39000 5 PHE H CA 1
ATOM 11203 C C . PHE H 2 6 ? 18.95565 -34.00933 -5.28427 1.000 24.86000 5 PHE H C 1
ATOM 11204 O O . PHE H 2 6 ? 20.09520 -34.09195 -5.75790 1.000 19.45000 5 PHE H O 1
ATOM 11212 N N . ARG H 2 7 ? 18.44370 -34.96679 -4.49987 1.000 19.62000 6 ARG H N 1
ATOM 11213 C CA . ARG H 2 7 ? 19.27561 -36.11176 -4.13112 1.000 22.13000 6 ARG H CA 1
ATOM 11214 C C . ARG H 2 7 ? 19.63689 -36.95323 -5.34703 1.000 17.61000 6 ARG H C 1
ATOM 11215 O O . ARG H 2 7 ? 20.73422 -37.52020 -5.40367 1.000 19.21000 6 ARG H O 1
ATOM 11223 N N . GLN H 2 8 ? 18.74941 -37.02094 -6.34156 1.000 19.14000 7 GLN H N 1
ATOM 11224 C CA . GLN H 2 8 ? 19.09331 -37.71674 -7.57560 1.000 20.43000 7 GLN H CA 1
ATOM 11225 C C . GLN H 2 8 ? 20.19012 -36.97897 -8.32848 1.000 18.09000 7 GLN H C 1
ATOM 11226 O O . GLN H 2 8 ? 21.05906 -37.60771 -8.93763 1.000 22.23000 7 GLN H O 1
ATOM 11232 N N . TRP H 2 9 ? 20.18420 -35.64675 -8.28111 1.000 18.59000 8 TRP H N 1
ATOM 11233 C CA . TRP H 2 9 ? 21.26720 -34.88919 -8.90129 1.000 18.36000 8 TRP H CA 1
ATOM 11234 C C . TRP H 2 9 ? 22.55870 -35.04024 -8.10835 1.000 18.31000 8 TRP H C 1
ATOM 11235 O O . TRP H 2 9 ? 23.62929 -35.27821 -8.67946 1.000 22.03000 8 TRP H O 1
ATOM 11246 N N . ALA H 2 10 ? 22.46791 -34.92416 -6.78180 1.000 17.07000 9 ALA H N 1
ATOM 11247 C CA . ALA H 2 10 ? 23.65634 -34.95219 -5.93814 1.000 18.70000 9 ALA H CA 1
ATOM 11248 C C . ALA H 2 10 ? 24.32672 -36.32295 -5.91662 1.000 21.09000 9 ALA H C 1
ATOM 11249 O O . ALA H 2 10 ? 25.54948 -36.40136 -5.75919 1.000 30.47000 9 ALA H O 1
ATOM 11251 N N . PHE H 2 11 ? 23.56198 -37.40681 -6.06894 1.000 18.29000 10 PHE H N 1
ATOM 11252 C CA . PHE H 2 11 ? 24.09657 -38.76476 -5.99242 1.000 22.98000 10 PHE H CA 1
ATOM 11253 C C . PHE H 2 11 ? 24.18995 -39.44658 -7.35463 1.000 27.11000 10 PHE H C 1
ATOM 11254 O O . PHE H 2 11 ? 24.52611 -40.63415 -7.41428 1.000 28.51000 10 PHE H O 1
ATOM 11262 N N . ASN H 2 12 ? 23.87867 -38.73664 -8.44030 1.000 22.85000 11 ASN H N 1
ATOM 11263 C CA . ASN H 2 12 ? 23.88811 -39.29737 -9.79285 1.000 21.19000 11 ASN H CA 1
ATOM 11264 C C . ASN H 2 12 ? 23.03069 -40.55424 -9.88279 1.000 31.14000 11 ASN H C 1
ATOM 11265 O O . ASN H 2 12 ? 23.47953 -41.60844 -10.33599 1.000 37.29000 11 ASN H O 1
ATOM 11270 N N . LEU H 2 13 ? 21.79340 -40.43544 -9.44989 1.000 38.15000 12 LEU H N 1
ATOM 11271 C CA . LEU H 2 13 ? 20.92423 -41.59232 -9.56218 1.000 38.13000 12 LEU H CA 1
ATOM 11272 C C . LEU H 2 13 ? 20.04045 -41.47720 -10.79879 1.000 37.33000 12 LEU H C 1
ATOM 11273 O O . LEU H 2 13 ? 19.75355 -40.36618 -11.25796 1.000 33.45000 12 LEU H O 1
ATOM 11278 N N . PRO H 2 14 ? 19.60352 -42.60147 -11.36957 1.000 32.29000 13 PRO H N 1
ATOM 11279 C CA . PRO H 2 14 ? 18.66346 -42.53183 -12.49185 1.000 42.12000 13 PRO H CA 1
ATOM 11280 C C . PRO H 2 14 ? 17.37186 -41.85030 -12.07135 1.000 31.87000 13 PRO H C 1
ATOM 11281 O O . PRO H 2 14 ? 16.98594 -41.86038 -10.90098 1.000 25.08000 13 PRO H O 1
ATOM 11285 N N . CYS H 2 15 ? 16.70542 -41.23779 -13.04897 1.000 31.21000 14 CYS H N 1
ATOM 11286 C CA . CYS H 2 15 ? 15.48597 -40.49808 -12.75077 1.000 33.61000 14 CYS H CA 1
ATOM 11287 C C . CYS H 2 15 ? 14.33001 -41.42437 -12.39953 1.000 36.13000 14 CYS H C 1
ATOM 11288 O O . CYS H 2 15 ? 13.46401 -41.05235 -11.59831 1.000 35.96000 14 CYS H O 1
ATOM 11291 N N . GLY H 2 16 ? 14.29704 -42.61698 -12.98538 1.000 45.58000 15 GLY H N 1
ATOM 11292 C CA . GLY H 2 16 ? 13.23746 -43.57645 -12.73234 1.000 53.08000 15 GLY H CA 1
ATOM 11293 C C . GLY H 2 16 ? 11.84739 -43.02087 -12.95315 1.000 50.05000 15 GLY H C 1
ATOM 11294 O O . GLY H 2 16 ? 11.22621 -43.27666 -13.98342 1.000 59.35000 15 GLY H O 1
#

InterPro domains:
  IPR000367 G-protein alpha subunit, group S [PR00443] (86-100)
  IPR000367 G-protein alpha subunit, group S [PR00443] (101-116)
  IPR000367 G-protein alpha subunit, group S [PR00443] (117-131)
  IPR000367 G-protein alpha subunit, group S [PR00443] (270-285)
  IPR000367 G-protein alpha subunit, group S [PR00443] (334-348)
  IPR000367 G-protein alpha subunit, group S [PR00443] (349-362)
  IPR001019 Guanine nucleotide binding protein, alpha subunit [PF00503] (21-383)
  IPR001019 Guanine nucleotide binding protein, alpha subunit [PR00318] (42-57)
  IPR001019 Guanine nucleotide binding protein, alpha subunit [PR00318] (190-212)
  IPR001019 Guanine nucleotide binding protein, alpha subunit [PR00318] (219-236)
  IPR001019 Guanine nucleotide binding protein, alpha subunit [PR00318] (241-269)
  IPR001019 Guanine nucleotide binding protein, alpha subunit [PR00318] (287-296)
  IPR001019 Guanine nucleotide binding protein, alpha subunit [PS51882] (39-394)
  IPR001019 Guanine nucleotide binding protein, alpha subunit [PTHR10218] (12-391)
  IPR001019 Guanine nucleotide binding protein, alpha subunit [SM00275] (20-393)
  IPR001019 Guanine nucleotide binding protein, alpha subunit [cd00066] (41-388)
  IPR011025 G protein alpha subunit, helical insertion [G3DSA:1.10.400.10] (89-203)
  IPR011025 G protein alpha subunit, helical insertion [SSF47895] (87-201)
  IPR027417 P-loop containing nucleoside triphosphate hydrolase [G3DSA:3.40.50.300] (42-382)
  IPR027417 P-loop containing nucleoside triphosphate hydrolase [SSF52540] (38-392)

CATH classification: 1.10.400.10

Nearest PDB structures (foldseek):
  7e5e-assembly3_G  TM=1.077E+00  e=1.632E-01  synthetic construct
  7e5e-assembly2_F  TM=1.077E+00  e=1.399E-01  synthetic construct
  7e5e-assembly1_E  TM=1.063E+00  e=2.208E-01  synthetic construct
  7e5e-assembly4_H  TM=1.062E+00  e=2.208E-01  synthetic construct
  7e5e-assembly1_E  TM=1.077E+00  e=1.023E-01  synthetic construct